Protein AF-E2A158-F1 (afdb_monomer_lite)

Foldseek 3Di:
DVVVVVVVVVVVVVVVVVVVVVVVVVVVLVVVLVVLAPFKAWLFAVVVVGDQAAFDDLVQFQPAFWDFDPLLVVLLVVLVVLVVVQQQPFPVVLVVLLCLLQLQNCQLVCCCPPQVFAPRDLVLLQLLSCVLPDCQPVVCVQPVDVPRQEEEEEEEQDPPCSNVSSVLQLCCQPPVSHDYDYAYFHQQLAQLLDFPQQHDNLNLNCLLVVVRYACFPFNRRPLLPLRGLVRVLVVLVVCCVPGAHQEYEYPHAGRCVLPLSCRQVRCLLVQLSSVLSCLSRHFFQGKYKYKGFAQRTLSNLVSQSVLSNFANIKMKGDGSSHSQQGRIIMIIGGGGRGNVSCVSNSVVSSVSSHPDRS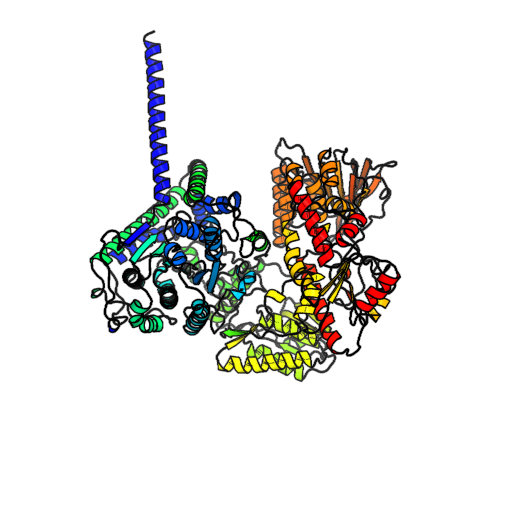SGRRHDPVSGDPVSVVSSSVSRCSSSVSNSVSSVVSVVQVPDPCVVVSSVVSVVSNVVSSVCSCVSSVRHHGDQVSRPCGNLSSVPPDPLARPDDDSGGRSVVVVVVVPDDLVVVVVVLVVVVVLDDDDPDQKDWDQAAAFLAWDWDKRAFDFDRNAFPQDRSSVSVSLVSNLVSCVVVVHDDWFDDPVRVVVVDPPDDPQAAEDEDTARPGDDQLVVLVSVLVDLVVDDFFHKYKYFNQDPRAQASVNVVNLLSVFADIWMWGQDPRHGIMIIRGGGDDDVSSSVLSVVQNVVQVVLVVVNMGRRHGHDPVLQFAFADLVLLVSLVSRDPPAAEEAEEQALADDPCLLQVPFQLPVSSNCCVVVSLVSQPDPSYWYWHNAQELPLHDPVLVVQQDLFDEAEPFFQFADDPPAAPCQFPQNAALSLLSRCFSQALVNVPPDHDQAWAEEEEEAQALSSLSSLCLLQADLVSVLATQTAPVSSVNSVPGNHFEYEYEEQAALLAGHYFDVSVVVSLPHPLEQEEEDPVSCVCVVVCLSVDDPRSSVSSVVVVVSNVVRPDDDPGRHYYHYHYQWDFRYFDDDRFTFKTKTFGWDWDDDDSHPTDTDGDPDIDIDTDRHYYYPPFGAADDSHPVFQADPVLRATDDDLQHGDDRYGYAACNHPNGDDDSRVSIVSSSSVSSVNVVSSPPDPDDRNHCVSVCVSSVVVVRDIFIPVLNVQQVVQQCVVQVVSNYNGNHDNDRVVSSVSSVD

Secondary structure (DSSP, 8-state):
-HHHHHHHHHHHHHHHHHHHHHHHHHHHHHHHHHTTT--EEEEEETTTT-----PPPGGGTT-BPP---HHHHHHHHHHHHHHHTTTTS-HHHHHHHHHHH-TTTTHHHHIIIII--TT--HHHHHHHHHHHHS--S-HHHHTTSTT--EEEEEEES-TTTHHHHHHHHHHHHH-TT-EEEEEEE---TT-TTS-TTTS---TTTHHHHGGGEE--SSSS--TTSHHHHHHHHHHHHHHHTTS-EEEEEE------TT-TTSHHHHHHHHHHHHHHHHHHHPPTT-EEEEEE----SHHHHHHHHHHHHHEEEEEEE--TTS-TTS--EEEEEEEE--HHHHHHHHHHHHHTTSSS--SSBSS-GGGS-HHHHHHHHHHHHHHHHHHHHHHHHHHHHHT-TTHHHHHHHHHHHHHHHHHHHHHHTT--PPPGGGSSS-HHHHHHS--TT---------HHHHHHHHTS-HHHHHHHHHHHHHTSPPPS-SEEEE-----SS---EEEE--SS----TTS-HHHHHHHHHHHHHHHHTT----PPPHHHHHHH-TTS-TT-EEEEPPPSSS--HHHHHHHHHHHHTTPPTT--EEEES---SSHHHHHHHHHHTTSEEEEEEEEETTTEEEEEEEEE---HHHHHHHHHHHHHHHHHGGGTEEEEESS-TTTT---SHHHHHHHHHHH-SS--EEEEESSSS--THHHHTS-TT-GGGGGGHHHHHHHHTSTTEEEEES--BTTTB-HHHHHHHSS-EEE-----EEPP---TTTTSBTEEEHHHHHHHHHT-GGGTT------SSEEEEE--SHHHHHHHHHHHS-HHHHTTSS--HHHHHHHHT----EEEEE-SS-GGG----HHHHHHHTT-TTEEE---GGGGTTHHHHGGGS-HHHHHHHHHHHHHHHHTTS----SEEEEEE-SEEEEEEEESSBEEEEEEEEEEEESSSTTTPEEEEEEEEEEEE-SEEEE-S-EE----STTS-EETTTTEE--BTTEEETTEEE-THHHH-S-S-HHHHHHHHHHHHHHHHHHHTT------HHHHHHHHHHHTT---B-HHHHHHHHHHHHHHHHHHTSS------HHHHHHHHT-

Radius of gyration: 33.56 Å; chains: 1; bounding box: 90×74×111 Å

Organism: Camponotus floridanus (NCBI:txid104421)

InterPro domains:
  IPR002877 Ribosomal RNA methyltransferase, FtsJ domain [PF01728] (120-336)
  IPR025807 Adrift-type ribose 2-O-methyltransferase domain [PS51614] (118-338)
  IPR029063 S-adenosyl-L-methionine-dependent methyltransferase superfamily [SSF53335] (148-338)
  IPR036188 FAD/NAD(P)-binding domain superfamily [G3DSA:3.50.50.60] (704-982)
  IPR050851 mRNA Cap 2'-O-Ribose Methyltransferase [PTHR16121] (17-541)

pLDDT: mean 85.16, std 13.32, range [31.69, 98.62]

Structure (mmCIF, N/CA/C/O backbone):
data_AF-E2A158-F1
#
_entry.id   AF-E2A158-F1
#
loop_
_atom_site.group_PDB
_atom_site.id
_atom_site.type_symbol
_atom_site.label_atom_id
_atom_site.label_alt_id
_atom_site.label_comp_id
_atom_site.label_asym_id
_atom_site.label_entity_id
_atom_site.label_seq_id
_atom_site.pdbx_PDB_ins_code
_atom_site.Cartn_x
_atom_site.Cartn_y
_atom_site.Cartn_z
_atom_site.occupancy
_atom_site.B_iso_or_equiv
_atom_site.auth_seq_id
_atom_site.auth_comp_id
_atom_site.auth_asym_id
_atom_site.auth_atom_id
_atom_site.pdbx_PDB_model_num
ATOM 1 N N . MET A 1 1 ? -0.124 43.889 -64.891 1.00 46.16 1 MET A N 1
ATOM 2 C CA . MET A 1 1 ? 0.118 42.617 -65.621 1.00 46.16 1 MET A CA 1
ATOM 3 C C . MET A 1 1 ? 1.516 42.006 -65.461 1.00 46.16 1 MET A C 1
ATOM 5 O O . MET A 1 1 ? 1.576 40.830 -65.123 1.00 46.16 1 MET A O 1
ATOM 9 N N . ALA A 1 2 ? 2.633 42.710 -65.717 1.00 43.97 2 ALA A N 1
ATOM 10 C CA . ALA A 1 2 ? 3.976 42.119 -65.543 1.00 43.97 2 ALA A CA 1
ATOM 11 C C . ALA A 1 2 ? 4.404 41.997 -64.061 1.00 43.97 2 ALA A C 1
ATOM 13 O O . ALA A 1 2 ? 4.914 40.955 -63.656 1.00 43.97 2 ALA A O 1
ATOM 14 N N . GLU A 1 3 ? 4.135 43.014 -63.236 1.00 41.56 3 GLU A N 1
ATOM 15 C CA . GLU A 1 3 ? 4.503 43.017 -61.807 1.00 41.56 3 GLU A CA 1
ATOM 16 C C . GLU A 1 3 ? 3.655 42.059 -60.955 1.00 41.56 3 GLU A C 1
ATOM 18 O O . GLU A 1 3 ? 4.195 41.325 -60.131 1.00 41.56 3 GLU A O 1
ATOM 23 N N . GLU A 1 4 ? 2.346 41.962 -61.207 1.00 44.22 4 GLU A N 1
ATOM 24 C CA . GLU A 1 4 ? 1.452 41.036 -60.485 1.00 44.22 4 GLU A CA 1
ATOM 25 C C . GLU A 1 4 ? 1.859 39.565 -60.660 1.00 44.22 4 GLU A C 1
ATOM 27 O O . GLU A 1 4 ? 1.773 38.772 -59.720 1.00 44.22 4 GLU A O 1
ATOM 32 N N . LYS A 1 5 ? 2.359 39.194 -61.849 1.00 45.41 5 LYS A N 1
ATOM 33 C CA . LYS A 1 5 ? 2.911 37.853 -62.092 1.00 45.41 5 LYS A CA 1
ATOM 34 C C . LYS A 1 5 ? 4.228 37.616 -61.349 1.00 45.41 5 LYS A C 1
ATOM 36 O O . LYS A 1 5 ? 4.513 36.472 -61.017 1.00 45.41 5 LYS A O 1
ATOM 41 N N . ARG A 1 6 ? 5.012 38.662 -61.069 1.00 40.50 6 ARG A N 1
ATOM 42 C CA . ARG A 1 6 ? 6.280 38.559 -60.330 1.00 40.50 6 ARG A CA 1
ATOM 43 C C . ARG A 1 6 ? 6.023 38.329 -58.837 1.00 40.50 6 ARG A C 1
ATOM 45 O O . ARG A 1 6 ? 6.505 37.340 -58.287 1.00 40.50 6 ARG A O 1
ATOM 52 N N . ASN A 1 7 ? 5.143 39.133 -58.235 1.00 42.12 7 ASN A N 1
ATOM 53 C CA . ASN A 1 7 ? 4.752 38.989 -56.826 1.00 42.12 7 ASN A CA 1
ATOM 54 C C . ASN A 1 7 ? 4.075 37.637 -56.528 1.00 42.12 7 ASN A C 1
ATOM 56 O O . ASN A 1 7 ? 4.340 37.029 -55.489 1.00 42.12 7 ASN A O 1
ATOM 60 N N . SER A 1 8 ? 3.236 37.111 -57.432 1.00 41.59 8 SER A N 1
ATOM 61 C CA . SER A 1 8 ? 2.615 35.790 -57.222 1.00 41.59 8 SER A CA 1
ATOM 62 C C . SER A 1 8 ? 3.625 34.634 -57.281 1.00 41.59 8 SER A C 1
ATOM 64 O O . SER A 1 8 ? 3.442 33.618 -56.599 1.00 41.59 8 SER A O 1
ATOM 66 N N . PHE A 1 9 ? 4.714 34.794 -58.039 1.00 44.44 9 PHE A N 1
ATOM 67 C CA . PHE A 1 9 ? 5.777 33.799 -58.166 1.00 44.44 9 PHE A CA 1
ATOM 68 C C . PHE A 1 9 ? 6.688 33.775 -56.931 1.00 44.44 9 PHE A C 1
ATOM 70 O O . PHE A 1 9 ? 6.970 32.696 -56.411 1.00 44.44 9 PHE A O 1
ATOM 77 N N . GLU A 1 10 ? 7.072 34.939 -56.400 1.00 41.81 10 GLU A N 1
ATOM 78 C CA . GLU A 1 10 ? 7.895 35.047 -55.184 1.00 41.81 10 GLU A CA 1
ATOM 79 C C . GLU A 1 10 ? 7.162 34.527 -53.937 1.00 41.81 10 GLU A C 1
ATOM 81 O O . GLU A 1 10 ? 7.714 33.716 -53.189 1.00 41.81 10 GLU A O 1
ATOM 86 N N . VAL A 1 11 ? 5.877 34.863 -53.762 1.00 47.69 11 VAL A N 1
ATOM 87 C CA . VAL A 1 11 ? 5.043 34.311 -52.673 1.00 47.69 11 VAL A CA 1
ATOM 88 C C . VAL A 1 11 ? 4.878 32.789 -52.804 1.00 47.69 11 VAL A C 1
ATOM 90 O O . VAL A 1 11 ? 4.836 32.070 -51.801 1.00 47.69 11 VAL A O 1
ATOM 93 N N . SER A 1 12 ? 4.821 32.264 -54.032 1.00 41.19 12 SER A N 1
ATOM 94 C CA . SER A 1 12 ? 4.758 30.817 -54.278 1.00 41.19 12 SER A CA 1
ATOM 95 C C . SER A 1 12 ? 6.097 30.123 -54.004 1.00 41.19 12 SER A C 1
ATOM 97 O O . SER A 1 12 ? 6.109 29.039 -53.415 1.00 41.19 12 SER A O 1
ATOM 99 N N . GLN A 1 13 ? 7.228 30.752 -54.343 1.00 40.09 13 GLN A N 1
ATOM 100 C CA . GLN A 1 13 ? 8.562 30.249 -54.009 1.00 40.09 13 GLN A CA 1
ATOM 101 C C . GLN A 1 13 ? 8.825 30.271 -52.499 1.00 40.09 13 GLN A C 1
ATOM 103 O O . GLN A 1 13 ? 9.286 29.259 -51.973 1.00 40.09 13 GLN A O 1
ATOM 108 N N . GLN A 1 14 ? 8.440 31.330 -51.777 1.00 39.31 14 GLN A N 1
ATOM 109 C CA . GLN A 1 14 ? 8.506 31.361 -50.309 1.00 39.31 14 GLN A CA 1
ATOM 110 C C . GLN A 1 14 ? 7.627 30.274 -49.672 1.00 39.31 14 GLN A C 1
ATOM 112 O O . GLN A 1 14 ? 8.071 29.583 -48.755 1.00 39.31 14 GLN A O 1
ATOM 117 N N . LYS A 1 15 ? 6.410 30.033 -50.184 1.00 41.94 15 LYS A N 1
ATOM 118 C CA . LYS A 1 15 ? 5.564 28.915 -49.719 1.00 41.94 15 LYS A CA 1
ATOM 119 C C . LYS A 1 15 ? 6.183 27.540 -50.010 1.00 41.94 15 LYS A C 1
ATOM 121 O O . LYS A 1 15 ? 6.039 26.636 -49.185 1.00 41.94 15 LYS A O 1
ATOM 126 N N . LEU A 1 16 ? 6.896 27.364 -51.128 1.00 42.47 16 LEU A N 1
ATOM 127 C CA . LEU A 1 16 ? 7.647 26.132 -51.417 1.00 42.47 16 LEU A CA 1
ATOM 128 C C . LEU A 1 16 ? 8.902 25.978 -50.544 1.00 42.47 16 LEU A C 1
ATOM 130 O O . LEU A 1 16 ? 9.172 24.868 -50.085 1.00 42.47 16 LEU A O 1
ATOM 134 N N . GLN A 1 17 ? 9.654 27.054 -50.293 1.00 39.25 17 GLN A N 1
ATOM 135 C CA . GLN A 1 17 ? 10.799 27.050 -49.378 1.00 39.25 17 GLN A CA 1
ATOM 136 C C . GLN A 1 17 ? 10.351 26.729 -47.954 1.00 39.25 17 GLN A C 1
ATOM 138 O O . GLN A 1 17 ? 10.892 25.799 -47.363 1.00 39.25 17 GLN A O 1
ATOM 143 N N . ASN A 1 18 ? 9.304 27.383 -47.447 1.00 40.22 18 ASN A N 1
ATOM 144 C CA . ASN A 1 18 ? 8.746 27.078 -46.132 1.00 40.22 18 ASN A CA 1
ATOM 145 C C . ASN A 1 18 ? 8.260 25.622 -46.057 1.00 40.22 18 ASN A C 1
ATOM 147 O O . ASN A 1 18 ? 8.650 24.924 -45.130 1.00 40.22 18 ASN A O 1
ATOM 151 N N . LYS A 1 19 ? 7.549 25.091 -47.068 1.00 38.50 19 LYS A N 1
ATOM 152 C CA . LYS A 1 19 ? 7.199 23.652 -47.118 1.00 38.50 19 LYS A CA 1
ATOM 153 C C . LYS A 1 19 ? 8.414 22.712 -47.179 1.00 38.50 19 LYS A C 1
ATOM 155 O O . LYS A 1 19 ? 8.337 21.607 -46.645 1.00 38.50 19 LYS A O 1
ATOM 160 N N . LYS A 1 20 ? 9.526 23.102 -47.816 1.00 38.88 20 LYS A N 1
ATOM 161 C CA . LYS A 1 20 ? 10.783 22.322 -47.809 1.00 38.88 20 LYS A CA 1
ATOM 162 C C . LYS A 1 20 ? 11.486 22.378 -46.449 1.00 38.88 20 LYS A C 1
ATOM 164 O O . LYS A 1 20 ? 11.979 21.350 -45.993 1.00 38.88 20 LYS A O 1
ATOM 169 N N . ILE A 1 21 ? 11.501 23.539 -45.794 1.00 44.94 21 ILE A N 1
ATOM 170 C CA . ILE A 1 21 ? 12.058 23.731 -44.447 1.00 44.94 21 ILE A CA 1
ATOM 171 C C . ILE A 1 21 ? 11.244 22.933 -43.421 1.00 44.94 21 ILE A C 1
ATOM 173 O O . ILE A 1 21 ? 11.835 22.246 -42.592 1.00 44.94 21 ILE A O 1
ATOM 177 N N . ASP A 1 22 ? 9.914 22.940 -43.526 1.00 44.56 22 ASP A N 1
ATOM 178 C CA . ASP A 1 22 ? 9.026 22.176 -42.645 1.00 44.56 22 ASP A CA 1
ATOM 179 C C . ASP A 1 22 ? 9.202 20.665 -42.842 1.00 44.56 22 ASP A C 1
ATOM 181 O O . ASP A 1 22 ? 9.403 19.938 -41.873 1.00 44.56 22 ASP A O 1
ATOM 185 N N . LYS A 1 23 ? 9.263 20.179 -44.094 1.00 43.75 23 LYS A N 1
ATOM 186 C CA . LYS A 1 23 ? 9.593 18.768 -44.380 1.00 43.75 23 LYS A CA 1
ATOM 187 C C . LYS A 1 23 ? 10.977 18.365 -43.857 1.00 43.75 23 LYS A C 1
ATOM 189 O O . LYS A 1 23 ? 11.119 17.267 -43.332 1.00 43.75 23 LYS A O 1
ATOM 194 N N . SER A 1 24 ? 11.979 19.240 -43.969 1.00 46.25 24 SER A N 1
ATOM 195 C CA . SER A 1 24 ? 13.334 19.003 -43.447 1.00 46.25 24 SER A CA 1
ATOM 196 C C . SER A 1 24 ? 13.362 18.955 -41.913 1.00 46.25 24 SER A C 1
ATOM 198 O O . SER A 1 24 ? 13.969 18.056 -41.331 1.00 46.25 24 SER A O 1
ATOM 200 N N . ARG A 1 25 ? 12.638 19.862 -41.240 1.00 54.84 25 ARG A N 1
ATOM 201 C CA . ARG A 1 25 ? 12.437 19.826 -39.782 1.00 54.84 25 ARG A CA 1
ATOM 202 C C . ARG A 1 25 ? 11.697 18.567 -39.338 1.00 54.84 25 ARG A C 1
ATOM 204 O O . ARG A 1 25 ? 12.132 17.937 -38.382 1.00 54.84 25 ARG A O 1
ATOM 211 N N . HIS A 1 26 ? 10.632 18.181 -40.038 1.00 56.62 26 HIS A N 1
ATOM 212 C CA . HIS A 1 26 ? 9.846 16.994 -39.710 1.00 56.62 26 HIS A CA 1
ATOM 213 C C . HIS A 1 26 ? 10.675 15.712 -39.873 1.00 56.62 26 HIS A C 1
ATOM 215 O O . HIS A 1 26 ? 10.718 14.907 -38.952 1.00 56.62 26 HIS A O 1
ATOM 221 N N . ALA A 1 27 ? 11.430 15.570 -40.970 1.00 52.16 27 ALA A N 1
ATOM 222 C CA . ALA A 1 27 ? 12.330 14.432 -41.180 1.00 52.16 27 ALA A CA 1
ATOM 223 C C . ALA A 1 27 ? 13.424 14.334 -40.098 1.00 52.16 27 ALA A C 1
ATOM 225 O O . ALA A 1 27 ? 13.644 13.258 -39.545 1.00 52.16 27 ALA A O 1
ATOM 226 N N . LYS A 1 28 ? 14.058 15.458 -39.727 1.00 60.12 28 LYS A N 1
ATOM 227 C CA . LYS A 1 28 ? 15.023 15.498 -38.610 1.00 60.12 28 LYS A CA 1
ATOM 228 C C . LYS A 1 28 ? 14.384 15.146 -37.262 1.00 60.12 28 LYS A C 1
ATOM 230 O O . LYS A 1 28 ? 15.038 14.533 -36.422 1.00 60.12 28 LYS A O 1
ATOM 235 N N . LEU A 1 29 ? 13.122 15.525 -37.048 1.00 63.78 29 LEU A N 1
ATOM 236 C CA . LEU A 1 29 ? 12.394 15.213 -35.820 1.00 63.78 29 LEU A CA 1
ATOM 237 C C . LEU A 1 29 ? 12.035 13.724 -35.733 1.00 63.78 29 LEU A C 1
ATOM 239 O O . LEU A 1 29 ? 12.249 13.126 -34.684 1.00 63.78 29 LEU A O 1
ATOM 243 N N . THR A 1 30 ? 11.553 13.127 -36.827 1.00 61.31 30 THR A N 1
ATOM 244 C CA . THR A 1 30 ? 11.260 11.688 -36.921 1.00 61.31 30 THR A CA 1
ATOM 245 C C . THR A 1 30 ? 12.517 10.853 -36.681 1.00 61.31 30 THR A C 1
ATOM 247 O O . THR A 1 30 ? 12.512 10.014 -35.784 1.00 61.31 30 THR A O 1
ATOM 250 N N . TYR A 1 31 ? 13.630 11.184 -37.344 1.00 62.56 31 TYR A N 1
ATOM 251 C CA . TYR A 1 31 ? 14.925 10.527 -37.128 1.00 62.56 31 TYR A CA 1
ATOM 252 C C . TYR A 1 31 ? 15.418 10.642 -35.669 1.00 62.56 31 TYR A C 1
ATOM 254 O O . TYR A 1 31 ? 15.898 9.674 -35.081 1.00 62.56 31 TYR A O 1
ATOM 262 N N . SER A 1 32 ? 15.223 11.800 -35.018 1.00 71.19 32 SER A N 1
ATOM 263 C CA . SER A 1 32 ? 15.531 11.975 -33.585 1.00 71.19 32 SER A CA 1
ATOM 264 C C . SER A 1 32 ? 14.588 11.203 -32.640 1.00 71.19 32 SER A C 1
ATOM 266 O O . SER A 1 32 ? 14.858 11.160 -31.435 1.00 71.19 32 SER A O 1
ATOM 268 N N . ILE A 1 33 ? 13.466 10.671 -33.129 1.00 80.12 33 ILE A N 1
ATOM 269 C CA . ILE A 1 33 ? 12.516 9.858 -32.357 1.00 80.12 33 ILE A CA 1
ATOM 270 C C . ILE A 1 33 ? 12.767 8.363 -32.593 1.00 80.12 33 ILE A C 1
ATOM 272 O O . ILE A 1 33 ? 12.593 7.585 -31.662 1.00 80.12 33 ILE A O 1
ATOM 276 N N . GLU A 1 34 ? 13.202 7.958 -33.784 1.00 78.19 34 GLU A N 1
ATOM 277 C CA . GLU A 1 34 ? 13.593 6.573 -34.103 1.00 78.19 34 GLU A CA 1
ATOM 278 C C . GLU A 1 34 ? 14.855 6.168 -33.328 1.00 78.19 34 GLU A C 1
ATOM 280 O O . GLU A 1 34 ? 14.802 5.259 -32.494 1.00 78.19 34 GLU A O 1
ATOM 285 N N . THR A 1 35 ? 15.907 6.987 -33.414 1.00 82.75 35 THR A N 1
ATOM 286 C CA . THR A 1 35 ? 17.164 6.822 -32.652 1.00 82.75 35 THR A CA 1
ATOM 287 C C . THR A 1 35 ? 16.994 6.815 -31.121 1.00 82.75 35 THR A C 1
ATOM 289 O O . THR A 1 35 ? 17.888 6.390 -30.393 1.00 82.75 35 THR A O 1
ATOM 292 N N . LEU A 1 36 ? 15.840 7.240 -30.583 1.00 86.50 36 LEU A N 1
ATOM 293 C CA . LEU A 1 36 ? 15.535 7.143 -29.148 1.00 86.50 36 LEU A CA 1
ATOM 294 C C . LEU A 1 36 ? 15.201 5.707 -28.696 1.00 86.50 36 LEU A C 1
ATOM 296 O O . LEU A 1 36 ? 15.352 5.411 -27.510 1.00 86.50 36 LEU A O 1
ATOM 300 N N . PHE A 1 37 ? 14.755 4.837 -29.604 1.00 89.38 37 PHE A N 1
ATOM 301 C CA . PHE A 1 37 ? 14.409 3.436 -29.325 1.00 89.38 37 PHE A CA 1
ATOM 302 C C . PHE A 1 37 ? 15.483 2.452 -29.825 1.00 89.38 37 PHE A C 1
ATOM 304 O O . PHE A 1 37 ? 15.596 1.352 -29.299 1.00 89.38 37 PHE A O 1
ATOM 311 N N . GLU A 1 38 ? 16.329 2.868 -30.769 1.00 87.69 38 GLU A N 1
ATOM 312 C CA . GLU A 1 38 ? 17.382 2.051 -31.404 1.00 87.69 38 GLU A CA 1
ATOM 313 C C . GLU A 1 38 ? 18.713 2.032 -30.615 1.00 87.69 38 GLU A C 1
ATOM 315 O O . GLU A 1 38 ? 19.787 1.799 -31.161 1.00 87.69 38 GLU A O 1
ATOM 320 N N . LYS A 1 39 ? 18.668 2.281 -29.299 1.00 93.19 39 LYS A N 1
ATOM 321 C CA . LYS A 1 39 ? 19.853 2.294 -28.420 1.00 93.19 39 LYS A CA 1
ATOM 322 C C . LYS A 1 39 ? 20.218 0.885 -27.947 1.00 93.19 39 LYS A C 1
ATOM 324 O O . LYS A 1 39 ? 20.066 0.578 -26.762 1.00 93.19 39 LYS A O 1
ATOM 329 N N . TYR A 1 40 ? 20.697 0.045 -28.858 1.00 94.62 40 TYR A N 1
ATOM 330 C CA . TYR A 1 40 ? 21.209 -1.291 -28.548 1.00 94.62 40 TYR A CA 1
ATOM 331 C C . TYR A 1 40 ? 22.457 -1.648 -29.370 1.00 94.62 40 TYR A C 1
ATOM 333 O O . TYR A 1 40 ? 22.695 -1.075 -30.429 1.00 94.62 40 TYR A O 1
ATOM 341 N N . PHE A 1 41 ? 23.256 -2.588 -28.863 1.00 95.38 41 PHE A N 1
ATOM 342 C CA . PHE A 1 41 ? 24.498 -3.063 -29.472 1.00 95.38 41 PHE A CA 1
ATOM 343 C C . PHE A 1 41 ? 24.693 -4.558 -29.167 1.00 95.38 41 PHE A C 1
ATOM 345 O O . PHE A 1 41 ? 24.617 -4.969 -28.007 1.00 95.38 41 PHE A O 1
ATOM 352 N N . THR A 1 42 ? 24.936 -5.382 -30.187 1.00 93.81 42 THR A N 1
ATOM 353 C CA . THR A 1 42 ? 25.047 -6.848 -30.048 1.00 93.81 42 THR A CA 1
ATOM 354 C C . THR A 1 42 ? 26.512 -7.287 -29.937 1.00 93.81 42 THR A C 1
ATOM 356 O O . THR A 1 42 ? 27.320 -7.000 -30.817 1.00 93.81 42 THR A O 1
ATOM 359 N N . ILE A 1 43 ? 26.851 -7.992 -28.852 1.00 91.62 43 ILE A N 1
ATOM 360 C CA . ILE A 1 43 ? 28.210 -8.448 -28.495 1.00 91.62 43 ILE A CA 1
ATOM 361 C C . ILE A 1 43 ? 28.488 -9.876 -28.984 1.00 91.62 43 ILE A C 1
ATOM 363 O O . ILE A 1 43 ? 29.614 -10.193 -29.372 1.00 91.62 43 ILE A O 1
ATOM 367 N N . SER A 1 44 ? 27.469 -10.731 -29.053 1.00 83.81 44 SER A N 1
ATOM 368 C CA . SER A 1 44 ? 27.544 -12.059 -29.675 1.00 83.81 44 SER A CA 1
ATOM 369 C C . SER A 1 44 ? 26.218 -12.400 -30.348 1.00 83.81 44 SER A C 1
ATOM 371 O O . SER A 1 44 ? 25.158 -12.087 -29.809 1.00 83.81 44 SER A O 1
ATOM 373 N N . ASP A 1 45 ? 26.278 -13.015 -31.532 1.00 76.62 45 ASP A N 1
ATOM 374 C CA . ASP A 1 45 ? 25.112 -13.568 -32.227 1.00 76.62 45 ASP A CA 1
ATOM 375 C C . ASP A 1 45 ? 25.506 -14.750 -33.128 1.00 76.62 45 ASP A C 1
ATOM 377 O O . ASP A 1 45 ? 26.182 -14.592 -34.151 1.00 76.62 45 ASP A O 1
ATOM 381 N N . SER A 1 46 ? 25.067 -15.945 -32.735 1.00 61.41 46 SER A N 1
ATOM 382 C CA . SER A 1 46 ? 25.288 -17.183 -33.493 1.00 61.41 46 SER A CA 1
ATOM 383 C C . SER A 1 46 ? 24.507 -17.284 -34.816 1.00 61.41 46 SER A C 1
ATOM 385 O O . SER A 1 46 ? 24.879 -18.100 -35.660 1.00 61.41 46 SER A O 1
ATOM 387 N N . GLN A 1 47 ? 23.452 -16.487 -35.030 1.00 58.00 47 GLN A N 1
ATOM 388 C CA . GLN A 1 47 ? 22.647 -16.522 -36.260 1.00 58.00 47 GLN A CA 1
ATOM 389 C C . GLN A 1 47 ? 23.260 -15.676 -37.387 1.00 58.00 47 GLN A C 1
ATOM 391 O O . GLN A 1 47 ? 23.152 -16.046 -38.555 1.00 58.00 47 GLN A O 1
ATOM 396 N N . GLU A 1 48 ? 23.972 -14.595 -37.052 1.00 54.84 48 GLU A N 1
ATOM 397 C CA . GLU A 1 48 ? 24.640 -13.700 -38.017 1.00 54.84 48 GLU A CA 1
ATOM 398 C C . GLU A 1 48 ? 26.083 -14.125 -38.373 1.00 54.84 48 GLU A C 1
ATOM 400 O O . GLU A 1 48 ? 26.870 -13.324 -38.870 1.00 54.84 48 GLU A O 1
ATOM 405 N N . GLN A 1 49 ? 26.459 -15.386 -38.118 1.00 50.50 49 GLN A N 1
ATOM 406 C CA . GLN A 1 49 ? 27.823 -15.916 -38.318 1.00 50.50 49 GLN A CA 1
ATOM 407 C C . GLN A 1 49 ? 28.928 -15.185 -37.520 1.00 50.50 49 GLN A C 1
ATOM 409 O O . GLN A 1 49 ? 30.108 -15.292 -37.863 1.00 50.50 49 GLN A O 1
ATOM 414 N N . THR A 1 50 ? 28.591 -14.478 -36.431 1.00 55.28 50 THR A N 1
ATOM 415 C CA . THR A 1 50 ? 29.617 -13.923 -35.526 1.00 55.28 50 THR A CA 1
ATOM 416 C C . THR A 1 50 ? 30.188 -15.008 -34.605 1.00 55.28 50 THR A C 1
ATOM 418 O O . THR A 1 50 ? 29.533 -16.012 -34.321 1.00 55.28 50 THR A O 1
ATOM 421 N N . GLN A 1 51 ? 31.451 -14.850 -34.195 1.00 57.88 51 GLN A N 1
ATOM 422 C CA . GLN A 1 51 ? 32.228 -15.915 -33.552 1.00 57.88 51 GLN A CA 1
ATOM 423 C C . GLN A 1 51 ? 31.607 -16.395 -32.229 1.00 57.88 51 GLN A C 1
ATOM 425 O O . GLN A 1 51 ? 31.194 -15.605 -31.381 1.00 57.88 51 GLN A O 1
ATOM 430 N N . THR A 1 52 ? 31.576 -17.715 -32.031 1.00 69.12 52 THR A N 1
ATOM 431 C CA . THR A 1 52 ? 31.159 -18.330 -30.766 1.00 69.12 52 THR A CA 1
ATOM 432 C C . THR A 1 52 ? 32.317 -18.354 -29.775 1.00 69.12 52 THR A C 1
ATOM 434 O O . THR A 1 52 ? 33.234 -19.162 -29.921 1.00 69.12 52 THR A O 1
ATOM 437 N N . TYR A 1 53 ? 32.244 -17.517 -28.744 1.00 89.81 53 TYR A N 1
ATOM 438 C CA . TYR A 1 53 ? 33.220 -17.500 -27.654 1.00 89.81 53 TYR A CA 1
ATOM 439 C C . TYR A 1 53 ? 33.131 -18.753 -26.762 1.00 89.81 53 TYR A C 1
ATOM 441 O O . TYR A 1 53 ? 32.062 -19.363 -26.602 1.00 89.81 53 TYR A O 1
ATOM 449 N N . THR A 1 54 ? 34.271 -19.135 -26.185 1.00 90.62 54 THR A N 1
ATOM 450 C CA . THR A 1 54 ? 34.462 -20.339 -25.363 1.00 90.62 54 THR A CA 1
ATOM 451 C C . THR A 1 54 ? 35.145 -19.991 -24.048 1.00 90.62 54 THR A C 1
ATOM 453 O O . THR A 1 54 ? 36.102 -19.222 -24.039 1.00 90.62 54 THR A O 1
ATOM 456 N N . LEU A 1 55 ? 34.695 -20.587 -22.942 1.00 93.38 55 LEU A N 1
ATOM 457 C CA . LEU A 1 55 ? 35.351 -20.405 -21.645 1.00 93.38 55 LEU A CA 1
ATOM 458 C C . LEU A 1 55 ? 36.786 -20.978 -21.656 1.00 93.38 55 LEU A C 1
ATOM 460 O O . LEU A 1 55 ? 36.999 -22.020 -22.281 1.00 93.38 55 LEU A O 1
ATOM 464 N N . PRO A 1 56 ? 37.753 -20.323 -20.982 1.00 93.44 56 PRO A N 1
ATOM 465 C CA . PRO A 1 56 ? 39.060 -20.913 -20.691 1.00 93.44 56 PRO A CA 1
ATOM 466 C C . PRO A 1 56 ? 38.921 -22.024 -19.642 1.00 93.44 56 PRO A C 1
ATOM 468 O O . PRO A 1 56 ? 37.869 -22.148 -19.025 1.00 93.44 56 PRO A O 1
ATOM 471 N N . GLU A 1 57 ? 39.978 -22.802 -19.396 1.00 92.56 57 GLU A N 1
ATOM 472 C CA . GLU A 1 57 ? 39.950 -23.880 -18.393 1.00 92.56 57 GLU A CA 1
ATOM 473 C C . GLU A 1 57 ? 39.519 -23.370 -16.997 1.00 92.56 57 GLU A C 1
ATOM 475 O O . GLU A 1 57 ? 39.998 -22.311 -16.572 1.00 92.56 57 GLU A O 1
ATOM 480 N N . PRO A 1 58 ? 38.667 -24.103 -16.244 1.00 93.25 58 PRO A N 1
ATOM 481 C CA . PRO A 1 58 ? 38.160 -23.662 -14.939 1.00 93.25 58 PRO A CA 1
ATOM 482 C C . PRO A 1 58 ? 39.267 -23.249 -13.966 1.00 93.25 58 PRO A C 1
ATOM 484 O O . PRO A 1 58 ? 39.136 -22.270 -13.231 1.00 93.25 58 PRO A O 1
ATOM 487 N N . GLU A 1 59 ? 40.399 -23.953 -13.990 1.00 90.69 59 GLU A N 1
ATOM 488 C CA . GLU A 1 59 ? 41.547 -23.683 -13.139 1.00 90.69 59 GLU A CA 1
ATOM 489 C C . GLU A 1 59 ? 42.271 -22.371 -13.482 1.00 90.69 59 GLU A C 1
ATOM 491 O O . GLU A 1 59 ? 43.107 -21.955 -12.681 1.00 90.69 59 GLU A O 1
ATOM 496 N N . SER A 1 60 ? 42.031 -21.707 -14.622 1.00 92.69 60 SER A N 1
ATOM 497 C CA . SER A 1 60 ? 42.645 -20.395 -14.913 1.00 92.69 60 SER A CA 1
ATOM 498 C C . SER A 1 60 ? 41.963 -19.248 -14.153 1.00 92.69 60 SER A C 1
ATOM 500 O O . SER A 1 60 ? 42.599 -18.222 -13.875 1.00 92.69 60 SER A O 1
ATOM 502 N N . MET A 1 61 ? 40.698 -19.440 -13.760 1.00 93.25 61 MET A N 1
ATOM 503 C CA . MET A 1 61 ? 39.861 -18.388 -13.189 1.00 93.25 61 MET A CA 1
ATOM 504 C C . MET A 1 61 ? 40.398 -17.844 -11.861 1.00 93.25 61 MET A C 1
ATOM 506 O O . MET A 1 61 ? 40.979 -18.566 -11.051 1.00 93.25 61 MET A O 1
ATOM 510 N N . PHE A 1 62 ? 40.189 -16.545 -11.627 1.00 92.38 62 PHE A N 1
ATOM 511 C CA . PHE A 1 62 ? 40.559 -15.839 -10.389 1.00 92.38 62 PHE A CA 1
ATOM 512 C C . PHE A 1 62 ? 42.044 -15.958 -9.974 1.00 92.38 62 PHE A C 1
ATOM 514 O O . PHE A 1 62 ? 42.397 -15.702 -8.822 1.00 92.38 62 PHE A O 1
ATOM 521 N N . LYS A 1 63 ? 42.957 -16.279 -10.904 1.00 91.75 63 LYS A N 1
ATOM 522 C CA . LYS A 1 63 ? 44.415 -16.273 -10.656 1.00 91.75 63 LYS A CA 1
ATOM 523 C C . LYS A 1 63 ? 45.094 -14.945 -11.004 1.00 91.75 63 LYS A C 1
ATOM 525 O O . LYS A 1 63 ? 46.089 -14.575 -10.372 1.00 91.75 63 LYS A O 1
ATOM 530 N N . ALA A 1 64 ? 44.566 -14.214 -11.985 1.00 92.44 64 ALA A N 1
ATOM 531 C CA . ALA A 1 64 ? 45.122 -12.938 -12.428 1.00 92.44 64 ALA A CA 1
ATOM 532 C C . ALA A 1 64 ? 44.900 -11.829 -11.384 1.00 92.44 64 ALA A C 1
ATOM 534 O O . ALA A 1 64 ? 43.832 -11.727 -10.783 1.00 92.44 64 ALA A O 1
ATOM 535 N N . SER A 1 65 ? 45.898 -10.970 -11.167 1.00 91.19 65 SER A N 1
ATOM 536 C CA . SER A 1 65 ? 45.675 -9.712 -10.437 1.00 91.19 65 SER A CA 1
ATOM 537 C C . SER A 1 65 ? 44.709 -8.802 -11.216 1.00 91.19 65 SER A C 1
ATOM 539 O O . SER A 1 65 ? 44.629 -8.948 -12.437 1.00 91.19 65 SER A O 1
ATOM 541 N N . PRO A 1 66 ? 43.992 -7.878 -10.546 1.00 91.56 66 PRO A N 1
ATOM 542 C CA . PRO A 1 66 ? 43.215 -6.832 -11.209 1.00 91.56 66 PRO A CA 1
ATOM 543 C C . PRO A 1 66 ? 44.021 -6.137 -12.309 1.00 91.56 66 PRO A C 1
ATOM 545 O O . PRO A 1 66 ? 45.212 -5.866 -12.138 1.00 91.56 66 PRO A O 1
ATOM 548 N N . TRP A 1 67 ? 43.370 -5.882 -13.438 1.00 94.69 67 TRP A N 1
ATOM 549 C CA . TRP A 1 67 ? 43.969 -5.301 -14.636 1.00 94.69 67 TRP A CA 1
ATOM 550 C C . TRP A 1 67 ? 43.055 -4.223 -15.217 1.00 94.69 67 TRP A C 1
ATOM 552 O O . TRP A 1 67 ? 41.895 -4.105 -14.833 1.00 94.69 67 TRP A O 1
ATOM 562 N N . GLN A 1 68 ? 43.590 -3.425 -16.134 1.00 93.62 68 GLN A N 1
ATOM 563 C CA . GLN A 1 68 ? 42.871 -2.364 -16.831 1.00 93.62 68 GLN A CA 1
ATOM 564 C C . GLN A 1 68 ? 43.248 -2.388 -18.315 1.00 93.62 68 GLN A C 1
ATOM 566 O O . GLN A 1 68 ? 44.310 -2.896 -18.674 1.00 93.62 68 GLN A O 1
ATOM 571 N N . LEU A 1 69 ? 42.366 -1.861 -19.165 1.00 94.38 69 LEU A N 1
ATOM 572 C CA . LEU A 1 69 ? 42.608 -1.673 -20.595 1.00 94.38 69 LEU A CA 1
ATOM 573 C C . LEU A 1 69 ? 42.638 -0.173 -20.880 1.00 94.38 69 LEU A C 1
ATOM 575 O O . LEU A 1 69 ? 41.679 0.531 -20.556 1.00 94.38 69 LEU A O 1
ATOM 579 N N . ASP A 1 70 ? 43.730 0.307 -21.476 1.00 94.25 70 ASP A N 1
ATOM 580 C CA . ASP A 1 70 ? 44.001 1.743 -21.627 1.00 94.25 70 ASP A CA 1
ATOM 581 C C . ASP A 1 70 ? 42.869 2.476 -22.364 1.00 94.25 70 ASP A C 1
ATOM 583 O O . ASP A 1 70 ? 42.424 3.534 -21.918 1.00 94.25 70 ASP A O 1
ATOM 587 N N . ASN A 1 71 ? 42.325 1.880 -23.431 1.00 94.50 71 ASN A N 1
ATOM 588 C CA . ASN A 1 71 ? 41.192 2.427 -24.186 1.00 94.50 71 ASN A CA 1
ATOM 589 C C . ASN A 1 71 ? 39.941 2.608 -23.311 1.00 94.50 71 ASN A C 1
ATOM 591 O O . ASN A 1 71 ? 39.358 3.693 -23.271 1.00 94.50 71 ASN A O 1
ATOM 595 N N . LEU A 1 72 ? 39.551 1.577 -22.555 1.00 95.19 72 LEU A N 1
ATOM 596 C CA . LEU A 1 72 ? 38.393 1.642 -21.658 1.00 95.19 72 LEU A CA 1
ATOM 597 C C . LEU A 1 72 ? 38.598 2.654 -20.522 1.00 95.19 72 LEU A C 1
ATOM 599 O O . LEU A 1 72 ? 37.664 3.373 -20.167 1.00 95.19 72 LEU A O 1
ATOM 603 N N . GLN A 1 73 ? 39.817 2.777 -19.992 1.00 95.00 73 GLN A N 1
ATOM 604 C CA . GLN A 1 73 ? 40.134 3.777 -18.969 1.00 95.00 73 GLN A CA 1
ATOM 605 C C . GLN A 1 73 ? 40.159 5.206 -19.539 1.00 95.00 73 GLN A C 1
ATOM 607 O O . GLN A 1 73 ? 39.693 6.133 -18.875 1.00 95.00 73 GLN A O 1
ATOM 612 N N . MET A 1 74 ? 40.588 5.411 -20.791 1.00 94.94 74 MET A N 1
ATOM 613 C CA . MET A 1 74 ? 40.407 6.693 -21.491 1.00 94.94 74 MET A CA 1
ATOM 614 C C . MET A 1 74 ? 38.919 7.051 -21.640 1.00 94.94 74 MET A C 1
ATOM 616 O O . MET A 1 74 ? 38.537 8.196 -21.376 1.00 94.94 74 MET A O 1
ATOM 620 N N . LEU A 1 75 ? 38.057 6.084 -21.982 1.00 94.62 75 LEU A N 1
ATOM 621 C CA . LEU A 1 75 ? 36.604 6.294 -22.039 1.00 94.62 75 LEU A CA 1
ATOM 622 C C . LEU A 1 75 ? 36.002 6.605 -20.657 1.00 94.62 75 LEU A C 1
ATOM 624 O O . LEU A 1 75 ? 35.209 7.549 -20.553 1.00 94.62 75 LEU A O 1
ATOM 628 N N . LYS A 1 76 ? 36.417 5.892 -19.596 1.00 93.00 76 LYS A N 1
ATOM 629 C CA . LYS A 1 76 ? 36.032 6.170 -18.198 1.00 93.00 76 LYS A CA 1
ATOM 630 C C . LYS A 1 76 ? 36.395 7.596 -17.799 1.00 93.00 76 LYS A C 1
ATOM 632 O O . LYS A 1 76 ? 35.534 8.336 -17.322 1.00 93.00 76 LYS A O 1
ATOM 637 N N . ASN A 1 77 ? 37.643 7.999 -18.036 1.00 92.31 77 ASN A N 1
ATOM 638 C CA . ASN A 1 77 ? 38.146 9.329 -17.698 1.00 92.31 77 ASN A CA 1
ATOM 639 C C . ASN A 1 77 ? 37.393 10.427 -18.464 1.00 92.31 77 ASN A C 1
ATOM 641 O O . ASN A 1 77 ? 36.904 11.368 -17.843 1.00 92.31 77 ASN A O 1
ATOM 645 N N . SER A 1 78 ? 37.189 10.259 -19.775 1.00 93.44 78 SER A N 1
ATOM 646 C CA . SER A 1 78 ? 36.407 11.189 -20.606 1.00 93.44 78 SER A CA 1
ATOM 647 C C . SER A 1 78 ? 34.949 11.324 -20.134 1.00 93.44 78 SER A C 1
ATOM 649 O O . SER A 1 78 ? 34.409 12.432 -20.071 1.00 93.44 78 SER A O 1
ATOM 651 N N . LEU A 1 79 ? 34.295 10.219 -19.752 1.00 90.81 79 LEU A N 1
ATOM 652 C CA . LEU A 1 79 ? 32.932 10.267 -19.216 1.00 90.81 79 LEU A CA 1
ATOM 653 C C . LEU A 1 79 ? 32.881 10.892 -17.813 1.00 90.81 79 LEU A C 1
ATOM 655 O O . LEU A 1 79 ? 31.934 11.615 -17.502 1.00 90.81 79 LEU A O 1
ATOM 659 N N . ASN A 1 80 ? 33.872 10.635 -16.960 1.00 88.88 80 ASN A N 1
ATOM 660 C CA . ASN A 1 80 ? 33.930 11.202 -15.613 1.00 88.88 80 ASN A CA 1
ATOM 661 C C . ASN A 1 80 ? 34.249 12.706 -15.633 1.00 88.88 80 ASN A C 1
ATOM 663 O O . ASN A 1 80 ? 33.613 13.458 -14.895 1.00 88.88 80 ASN A O 1
ATOM 667 N N . GLU A 1 81 ? 35.112 13.176 -16.538 1.00 90.12 81 GLU A N 1
ATOM 668 C CA . GLU A 1 81 ? 35.301 14.604 -16.821 1.00 90.12 81 GLU A CA 1
ATOM 669 C C . GLU A 1 81 ? 33.973 15.251 -17.254 1.00 90.12 81 GLU A C 1
ATOM 671 O O . GLU A 1 81 ? 33.543 16.260 -16.688 1.00 90.12 81 GLU A O 1
ATOM 676 N N . MET A 1 82 ? 33.249 14.618 -18.182 1.00 88.38 82 MET A N 1
ATOM 677 C CA . MET A 1 82 ? 31.927 15.078 -18.611 1.00 88.38 82 MET A CA 1
ATOM 678 C C . MET A 1 82 ? 30.916 15.131 -17.449 1.00 88.38 82 MET A C 1
ATOM 680 O O . MET A 1 82 ? 30.216 16.130 -17.281 1.00 88.38 82 MET A O 1
ATOM 684 N N . LYS A 1 83 ? 30.860 14.099 -16.597 1.00 86.44 83 LYS A N 1
ATOM 685 C CA . LYS A 1 83 ? 30.014 14.085 -15.390 1.00 86.44 83 LYS A CA 1
ATOM 686 C C . LYS A 1 83 ? 30.414 15.185 -14.397 1.00 86.44 83 LYS A C 1
ATOM 688 O O . LYS A 1 83 ? 29.529 15.815 -13.826 1.00 86.44 83 LYS A O 1
ATOM 693 N N . SER A 1 84 ? 31.709 15.471 -14.233 1.00 86.06 84 SER A N 1
ATOM 694 C CA . SER A 1 84 ? 32.216 16.474 -13.279 1.00 86.06 84 SER A CA 1
ATOM 695 C C . SER A 1 84 ? 31.714 17.898 -13.557 1.00 86.06 84 SER A C 1
ATOM 697 O O . SER A 1 84 ? 31.522 18.686 -12.629 1.00 86.06 84 SER A O 1
ATOM 699 N N . ARG A 1 85 ? 31.384 18.212 -14.822 1.00 87.50 85 ARG A N 1
ATOM 700 C CA . ARG A 1 85 ? 30.738 19.479 -15.217 1.00 87.50 85 ARG A CA 1
ATOM 701 C C . ARG A 1 85 ? 29.368 19.685 -14.550 1.00 87.50 85 ARG A C 1
ATOM 703 O O . ARG A 1 85 ? 28.864 20.805 -14.578 1.00 87.50 85 ARG A O 1
ATOM 710 N N . LEU A 1 86 ? 28.792 18.656 -13.919 1.00 84.12 86 LEU A N 1
ATOM 711 C CA . LEU A 1 86 ? 27.550 18.719 -13.141 1.00 84.12 86 LEU A CA 1
ATOM 712 C C . LEU A 1 86 ? 27.754 19.015 -11.642 1.00 84.12 86 LEU A C 1
ATOM 714 O O . LEU A 1 86 ? 26.780 19.326 -10.959 1.00 84.12 86 LEU A O 1
ATOM 718 N N . ASN A 1 87 ? 28.985 18.974 -11.115 1.00 81.81 87 ASN A N 1
ATOM 719 C CA . ASN A 1 87 ? 29.249 18.971 -9.665 1.00 81.81 87 ASN A CA 1
ATOM 720 C C . ASN A 1 87 ? 28.783 20.227 -8.903 1.00 81.81 87 ASN A C 1
ATOM 722 O O . ASN A 1 87 ? 28.592 20.157 -7.690 1.00 81.81 87 ASN A O 1
ATOM 726 N N . ASN A 1 88 ? 28.599 21.352 -9.604 1.00 81.25 88 ASN A N 1
ATOM 727 C CA . ASN A 1 88 ? 28.133 22.632 -9.052 1.00 81.25 88 ASN A CA 1
ATOM 728 C C . ASN A 1 88 ? 26.625 22.884 -9.238 1.00 81.25 88 ASN A C 1
ATOM 730 O O . ASN A 1 88 ? 26.127 23.912 -8.791 1.00 81.25 88 ASN A O 1
ATOM 734 N N . PHE A 1 89 ? 25.891 22.007 -9.927 1.00 79.94 89 PHE A N 1
ATOM 735 C CA . PHE A 1 89 ? 24.449 22.184 -10.094 1.00 79.94 89 PHE A CA 1
ATOM 736 C C . PHE A 1 89 ? 23.715 21.680 -8.848 1.00 79.94 89 PHE A C 1
ATOM 738 O O . PHE A 1 89 ? 24.001 20.585 -8.356 1.00 79.94 89 PHE A O 1
ATOM 745 N N . ASN A 1 90 ? 22.734 22.444 -8.358 1.00 80.81 90 ASN A N 1
ATOM 746 C CA . ASN A 1 90 ? 21.834 21.960 -7.317 1.00 80.81 90 ASN A CA 1
ATOM 747 C C . ASN A 1 90 ? 21.079 20.726 -7.837 1.00 80.81 90 ASN A C 1
ATOM 749 O O . ASN A 1 90 ? 20.453 20.778 -8.900 1.00 80.81 90 ASN A O 1
ATOM 753 N N . LEU A 1 91 ? 21.128 19.605 -7.110 1.00 74.06 91 LEU A N 1
ATOM 754 C CA . LEU A 1 91 ? 20.613 18.338 -7.636 1.00 74.06 91 LEU A CA 1
ATOM 755 C C . LEU A 1 91 ? 19.087 18.365 -7.825 1.00 74.06 91 LEU A C 1
ATOM 757 O O . LEU A 1 91 ? 18.574 17.705 -8.728 1.00 74.06 91 LEU A O 1
ATOM 761 N N . CYS A 1 92 ? 18.356 19.135 -7.013 1.00 71.50 92 CYS A N 1
ATOM 762 C CA . CYS A 1 92 ? 16.906 19.270 -7.139 1.00 71.50 92 CYS A CA 1
ATOM 763 C C . CYS A 1 92 ? 16.532 20.029 -8.421 1.00 71.50 92 CYS A C 1
ATOM 765 O O . CYS A 1 92 ? 15.753 19.524 -9.232 1.00 71.50 92 CYS A O 1
ATOM 767 N N . GLU A 1 93 ? 17.144 21.194 -8.645 1.00 79.06 93 GLU A N 1
ATOM 768 C CA . GLU A 1 93 ? 16.926 22.019 -9.841 1.00 79.06 93 GLU A CA 1
ATOM 769 C C . GLU A 1 93 ? 17.371 21.292 -11.113 1.00 79.06 93 GLU A C 1
ATOM 771 O O . GLU A 1 93 ? 16.638 21.247 -12.104 1.00 79.06 93 GLU A O 1
ATOM 776 N N . TRP A 1 94 ? 18.535 20.639 -11.071 1.00 83.50 94 TRP A N 1
ATOM 777 C CA . TRP A 1 94 ? 19.051 19.841 -12.179 1.00 83.50 94 TRP A CA 1
ATOM 778 C C . TRP A 1 94 ? 18.164 18.635 -12.495 1.00 83.50 94 TRP A C 1
ATOM 780 O O . TRP A 1 94 ? 17.884 18.346 -13.663 1.00 83.50 94 TRP A O 1
ATOM 790 N N . GLN A 1 95 ? 17.661 17.934 -11.473 1.00 81.56 95 GLN A N 1
ATOM 791 C CA . GLN A 1 95 ? 16.728 16.834 -11.693 1.00 81.56 95 GLN A CA 1
ATOM 792 C C . GLN A 1 95 ? 15.366 17.340 -12.191 1.00 81.56 95 GLN A C 1
ATOM 794 O O . GLN A 1 95 ? 14.755 16.689 -13.034 1.00 81.56 95 GLN A O 1
ATOM 799 N N . GLN A 1 96 ? 14.894 18.509 -11.750 1.00 81.81 96 GLN A N 1
ATOM 800 C CA . GLN A 1 96 ? 13.694 19.140 -12.301 1.00 81.81 96 GLN A CA 1
ATOM 801 C C . GLN A 1 96 ? 13.882 19.503 -13.782 1.00 81.81 96 GLN A C 1
ATOM 803 O O . GLN A 1 96 ? 13.029 19.150 -14.598 1.00 81.81 96 GLN A O 1
ATOM 808 N N . HIS A 1 97 ? 15.005 20.126 -14.143 1.00 85.62 97 HIS A N 1
ATOM 809 C CA . HIS A 1 97 ? 15.354 20.453 -15.525 1.00 85.62 97 HIS A CA 1
ATOM 810 C C . HIS A 1 97 ? 15.446 19.202 -16.406 1.00 85.62 97 HIS A C 1
ATOM 812 O O . HIS A 1 97 ? 14.708 19.077 -17.380 1.00 85.62 97 HIS A O 1
ATOM 818 N N . THR A 1 98 ? 16.270 18.219 -16.041 1.00 86.50 98 THR A N 1
ATOM 819 C CA . THR A 1 98 ? 16.422 16.979 -16.826 1.00 86.50 98 THR A CA 1
ATOM 820 C C . THR A 1 98 ? 15.106 16.190 -16.928 1.00 86.50 98 THR A C 1
ATOM 822 O O . THR A 1 98 ? 14.802 15.627 -17.983 1.00 86.50 98 THR A O 1
ATOM 825 N N . ASN A 1 99 ? 14.247 16.228 -15.899 1.00 84.88 99 ASN A N 1
ATOM 826 C CA . ASN A 1 99 ? 12.880 15.695 -15.965 1.00 84.88 99 ASN A CA 1
ATOM 827 C C . ASN A 1 99 ? 11.949 16.485 -16.903 1.00 84.88 99 ASN A C 1
ATOM 829 O O . ASN A 1 99 ? 10.989 15.896 -17.399 1.00 84.88 99 ASN A O 1
ATOM 833 N N . GLN A 1 100 ? 12.193 17.775 -17.166 1.00 83.31 100 GLN A N 1
ATOM 834 C CA . GLN A 1 100 ? 11.476 18.597 -18.160 1.00 83.31 100 GLN A CA 1
ATOM 835 C C . GLN A 1 100 ? 12.056 18.447 -19.581 1.00 83.31 100 GLN A C 1
ATOM 837 O O . GLN A 1 100 ? 11.307 18.479 -20.557 1.00 83.31 100 GLN A O 1
ATOM 842 N N . MET A 1 101 ? 13.353 18.166 -19.707 1.00 86.25 101 MET A N 1
ATOM 843 C CA . MET A 1 101 ? 14.032 17.954 -20.991 1.00 86.25 101 MET A CA 1
ATOM 844 C C . MET A 1 101 ? 13.905 16.521 -21.534 1.00 86.25 101 MET A C 1
ATOM 846 O O . MET A 1 101 ? 14.043 16.300 -22.735 1.00 86.25 101 MET A O 1
ATOM 850 N N . ASN A 1 102 ? 13.586 15.535 -20.686 1.00 89.00 102 ASN A N 1
ATOM 851 C CA . ASN A 1 102 ? 13.442 14.135 -21.097 1.00 89.00 102 ASN A CA 1
ATOM 852 C C . ASN A 1 102 ? 12.392 13.951 -22.222 1.00 89.00 102 ASN A C 1
ATOM 854 O O . ASN A 1 102 ? 11.192 14.112 -21.987 1.00 89.00 102 ASN A O 1
ATOM 858 N N . LYS A 1 103 ? 12.824 13.546 -23.426 1.00 90.50 103 LYS A N 1
ATOM 859 C CA . LYS A 1 103 ? 11.945 13.262 -24.581 1.00 90.50 103 LYS A CA 1
ATOM 860 C C . LYS A 1 103 ? 10.950 12.118 -24.312 1.00 90.50 103 LYS A C 1
ATOM 862 O O . LYS A 1 103 ? 9.867 12.120 -24.882 1.00 90.50 103 LYS A O 1
ATOM 867 N N . ALA A 1 104 ? 11.280 11.191 -23.412 1.00 91.38 104 ALA A N 1
ATOM 868 C CA . ALA A 1 104 ? 10.451 10.053 -23.009 1.00 91.38 104 ALA A CA 1
ATOM 869 C C . ALA A 1 104 ? 9.628 10.294 -21.724 1.00 91.38 104 ALA A C 1
ATOM 871 O O . ALA A 1 104 ? 8.976 9.376 -21.224 1.00 91.38 104 ALA A O 1
ATOM 872 N N . GLY A 1 105 ? 9.636 11.517 -21.174 1.00 89.94 105 GLY A N 1
ATOM 873 C CA . GLY A 1 105 ? 9.072 11.820 -19.850 1.00 89.94 105 GLY A CA 1
ATOM 874 C C . GLY A 1 105 ? 7.582 11.494 -19.667 1.00 89.94 105 GLY A C 1
ATOM 875 O O . GLY A 1 105 ? 7.149 11.242 -18.544 1.00 89.94 105 GLY A O 1
ATOM 876 N N . ASP A 1 106 ? 6.810 11.440 -20.754 1.00 94.44 106 ASP A N 1
ATOM 877 C CA . ASP A 1 106 ? 5.366 11.198 -20.697 1.00 94.44 106 ASP A CA 1
ATOM 878 C C . ASP A 1 106 ? 4.988 9.702 -20.779 1.00 94.44 106 ASP A C 1
ATOM 880 O O . ASP A 1 106 ? 3.827 9.380 -20.535 1.00 94.44 106 ASP A O 1
ATOM 884 N N . ILE A 1 107 ? 5.927 8.775 -21.051 1.00 96.38 107 ILE A N 1
ATOM 885 C CA . ILE A 1 107 ? 5.639 7.328 -21.218 1.00 96.38 107 ILE A CA 1
ATOM 886 C C . ILE A 1 107 ? 4.921 6.749 -19.989 1.00 96.38 107 ILE A C 1
ATOM 888 O O . ILE A 1 107 ? 3.815 6.226 -20.109 1.00 96.38 107 ILE A O 1
ATOM 892 N N . VAL A 1 108 ? 5.500 6.905 -18.793 1.00 95.06 108 VAL A N 1
ATOM 893 C CA . VAL A 1 108 ? 4.935 6.381 -17.530 1.00 95.06 108 VAL A CA 1
ATOM 894 C C . VAL A 1 108 ? 3.527 6.940 -17.275 1.00 95.06 108 VAL A C 1
ATOM 896 O O . VAL A 1 108 ? 2.642 6.230 -16.799 1.00 95.06 108 VAL A O 1
ATOM 899 N N . SER A 1 109 ? 3.304 8.214 -17.612 1.00 94.38 109 SER A N 1
ATOM 900 C CA . SER A 1 109 ? 2.003 8.880 -17.480 1.00 94.38 109 SER A CA 1
ATOM 901 C C . SER A 1 109 ? 0.987 8.340 -18.493 1.00 94.38 109 SER A C 1
ATOM 903 O O . SER A 1 109 ? -0.161 8.073 -18.140 1.00 94.38 109 SER A O 1
ATOM 905 N N . ALA A 1 110 ? 1.416 8.112 -19.737 1.00 95.50 110 ALA A N 1
ATOM 906 C CA . ALA A 1 110 ? 0.587 7.562 -20.801 1.00 95.50 110 ALA A CA 1
ATOM 907 C C . ALA A 1 110 ? 0.174 6.109 -20.520 1.00 95.50 110 ALA A C 1
ATOM 909 O O . ALA A 1 110 ? -0.998 5.786 -20.693 1.00 95.50 110 ALA A O 1
ATOM 910 N N . VAL A 1 111 ? 1.074 5.260 -20.009 1.00 96.25 111 VAL A N 1
ATOM 911 C CA . VAL A 1 111 ? 0.725 3.896 -19.570 1.00 96.25 111 VAL A CA 1
ATOM 912 C C . VAL A 1 111 ? -0.302 3.950 -18.431 1.00 96.25 111 VAL A C 1
ATOM 914 O O . VAL A 1 111 ? -1.373 3.356 -18.549 1.00 96.25 111 VAL A O 1
ATOM 917 N N . LYS A 1 112 ? -0.057 4.738 -17.373 1.00 93.19 112 LYS A N 1
ATOM 918 C CA . LYS A 1 112 ? -1.013 4.892 -16.255 1.00 93.19 112 LYS A CA 1
ATOM 919 C C . LYS A 1 112 ? -2.387 5.386 -16.695 1.00 93.19 112 LYS A C 1
ATOM 921 O O . LYS A 1 112 ? -3.398 4.894 -16.203 1.00 93.19 112 LYS A O 1
ATOM 926 N N . LYS A 1 113 ? -2.431 6.365 -17.600 1.00 92.81 113 LYS A N 1
ATOM 927 C CA . LYS A 1 113 ? -3.681 6.993 -18.038 1.00 92.81 113 LYS A CA 1
ATOM 928 C C . LYS A 1 113 ? -4.451 6.143 -19.049 1.00 92.81 113 LYS A C 1
ATOM 930 O O . LYS A 1 113 ? -5.668 6.036 -18.927 1.00 92.81 113 LYS A O 1
ATOM 935 N N . ASN A 1 114 ? -3.758 5.583 -20.040 1.00 93.94 114 ASN A N 1
ATOM 936 C CA . ASN A 1 114 ? -4.380 4.966 -21.213 1.00 93.94 114 ASN A CA 1
ATOM 937 C C . ASN A 1 114 ? -4.510 3.441 -21.075 1.00 93.94 114 ASN A C 1
ATOM 939 O O . ASN A 1 114 ? -5.491 2.878 -21.546 1.00 93.94 114 ASN A O 1
ATOM 943 N N . ILE A 1 115 ? -3.529 2.784 -20.446 1.00 94.69 115 ILE A N 1
ATOM 944 C CA . ILE A 1 115 ? -3.472 1.318 -20.294 1.00 94.69 115 ILE A CA 1
ATOM 945 C C . ILE A 1 115 ? -3.971 0.880 -18.914 1.00 94.69 115 ILE A C 1
ATOM 947 O O . ILE A 1 115 ? -4.565 -0.184 -18.785 1.00 94.69 115 ILE A O 1
ATOM 951 N N . GLN A 1 116 ? -3.784 1.731 -17.898 1.00 92.38 116 GLN A N 1
ATOM 952 C CA . GLN A 1 116 ? -4.278 1.535 -16.530 1.00 92.38 116 GLN A CA 1
ATOM 953 C C . GLN A 1 116 ? -3.708 0.305 -15.798 1.00 92.38 116 GLN A C 1
ATOM 955 O O . GLN A 1 116 ? -4.333 -0.159 -14.852 1.00 92.38 116 GLN A O 1
ATOM 960 N N . ALA A 1 117 ? -2.527 -0.182 -16.191 1.00 93.25 117 ALA A N 1
ATOM 961 C CA . ALA A 1 117 ? -1.876 -1.340 -15.574 1.00 93.25 117 ALA A CA 1
ATOM 962 C C . ALA A 1 117 ? -1.460 -1.121 -14.101 1.00 93.25 117 ALA A C 1
ATOM 964 O O . ALA A 1 117 ? -1.154 0.002 -13.678 1.00 93.25 117 ALA A O 1
ATOM 965 N N . GLU A 1 118 ? -1.390 -2.210 -13.333 1.00 93.94 118 GLU A N 1
ATOM 966 C CA . GLU A 1 118 ? -0.889 -2.218 -11.955 1.00 93.94 118 GLU A CA 1
ATOM 967 C C . GLU A 1 118 ? 0.617 -1.890 -11.836 1.00 93.94 118 GLU A C 1
ATOM 969 O O . GLU A 1 118 ? 1.405 -2.101 -12.757 1.00 93.94 118 GLU A O 1
ATOM 974 N N . LEU A 1 119 ? 1.021 -1.350 -10.677 1.00 92.44 119 LEU A N 1
ATOM 975 C CA . LEU A 1 119 ? 2.413 -1.048 -10.286 1.00 92.44 119 LEU A CA 1
ATOM 976 C C . LEU A 1 119 ? 3.275 -0.293 -11.329 1.00 92.44 119 LEU A C 1
ATOM 978 O O . LEU A 1 119 ? 4.501 -0.393 -11.323 1.00 92.44 119 LEU A O 1
ATOM 982 N N . VAL A 1 120 ? 2.673 0.512 -12.210 1.00 94.38 120 VAL A N 1
ATOM 983 C CA . VAL A 1 120 ? 3.427 1.199 -13.272 1.00 94.38 120 VAL A CA 1
ATOM 984 C C . VAL A 1 120 ? 4.454 2.180 -12.682 1.00 94.38 120 VAL A C 1
ATOM 986 O O . VAL A 1 120 ? 4.127 3.191 -12.048 1.00 94.38 120 VAL A O 1
ATOM 989 N N . THR A 1 121 ? 5.726 1.895 -12.938 1.00 93.06 121 THR A N 1
ATOM 990 C CA . THR A 1 121 ? 6.897 2.713 -12.595 1.00 93.06 121 THR A CA 1
ATOM 991 C C . THR A 1 121 ? 7.761 2.942 -13.840 1.00 93.06 121 THR A C 1
ATOM 993 O O . THR A 1 121 ? 7.425 2.491 -14.936 1.00 93.06 121 THR A O 1
ATOM 996 N N . GLN A 1 122 ? 8.894 3.637 -13.694 1.00 93.25 122 GLN A N 1
ATOM 997 C CA . GLN A 1 122 ? 9.882 3.702 -14.772 1.00 93.25 122 GLN A CA 1
ATOM 998 C C . GLN A 1 122 ? 10.468 2.308 -15.067 1.00 93.25 122 GLN A C 1
ATOM 1000 O O . GLN A 1 122 ? 10.560 1.945 -16.232 1.00 93.25 122 GLN A O 1
ATOM 1005 N N . ALA A 1 123 ? 10.773 1.508 -14.036 1.00 94.44 123 ALA A N 1
ATOM 1006 C CA . ALA A 1 123 ? 11.262 0.132 -14.176 1.00 94.44 123 ALA A CA 1
ATOM 1007 C C . ALA A 1 123 ? 10.269 -0.769 -14.933 1.00 94.44 123 ALA A C 1
ATOM 1009 O O . ALA A 1 123 ? 10.662 -1.443 -15.880 1.00 94.44 123 ALA A O 1
ATOM 1010 N N . TRP A 1 124 ? 8.973 -0.677 -14.607 1.00 97.25 124 TRP A N 1
ATOM 1011 C CA . TRP A 1 124 ? 7.895 -1.355 -15.343 1.00 97.25 124 TRP A CA 1
ATOM 1012 C C . TRP A 1 124 ? 7.967 -1.056 -16.849 1.00 97.25 124 TRP A C 1
ATOM 1014 O O . TRP A 1 124 ? 7.937 -1.966 -17.673 1.00 97.25 124 TRP A O 1
ATOM 1024 N N . CYS A 1 125 ? 8.126 0.224 -17.213 1.00 97.81 125 CYS A N 1
ATOM 1025 C CA . CYS A 1 125 ? 8.166 0.639 -18.616 1.00 97.81 125 CYS A CA 1
ATOM 1026 C C . CYS A 1 125 ? 9.433 0.152 -19.334 1.00 97.81 125 CYS A C 1
ATOM 1028 O O . CYS A 1 125 ? 9.332 -0.273 -20.482 1.00 97.81 125 CYS A O 1
ATOM 1030 N N . LYS A 1 126 ? 10.594 0.167 -18.664 1.00 96.62 126 LYS A N 1
ATOM 1031 C CA . LYS A 1 126 ? 11.846 -0.378 -19.213 1.00 96.62 126 LYS A CA 1
ATOM 1032 C C . LYS A 1 126 ? 11.704 -1.864 -19.525 1.00 96.62 126 LYS A C 1
ATOM 1034 O O . LYS A 1 126 ? 11.979 -2.270 -20.647 1.00 96.62 126 LYS A O 1
ATOM 1039 N N . PHE A 1 127 ? 11.246 -2.655 -18.551 1.00 97.88 127 PHE A N 1
ATOM 1040 C CA . PHE A 1 127 ? 11.083 -4.096 -18.725 1.00 97.88 127 PHE A CA 1
ATOM 1041 C C . PHE A 1 127 ? 10.114 -4.414 -19.858 1.00 97.88 127 PHE A C 1
ATOM 1043 O O . PHE A 1 127 ? 10.437 -5.214 -20.729 1.00 97.88 127 PHE A O 1
ATOM 1050 N N . TYR A 1 128 ? 8.956 -3.749 -19.887 1.00 97.94 128 TYR A N 1
ATOM 1051 C CA . TYR A 1 128 ? 7.957 -3.984 -20.925 1.00 97.94 128 TYR A CA 1
ATOM 1052 C C . TYR A 1 128 ? 8.490 -3.641 -22.330 1.00 97.94 128 TYR A C 1
ATOM 1054 O O . TYR A 1 128 ? 8.205 -4.354 -23.292 1.00 97.94 128 TYR A O 1
ATOM 1062 N N . GLU A 1 129 ? 9.308 -2.588 -22.450 1.00 97.06 129 GLU A N 1
ATOM 1063 C CA . GLU A 1 129 ? 10.000 -2.221 -23.694 1.00 97.06 129 GLU A CA 1
ATOM 1064 C C . GLU A 1 129 ? 10.965 -3.329 -24.145 1.00 97.06 129 GLU A C 1
ATOM 1066 O O . GLU A 1 129 ? 10.928 -3.758 -25.295 1.00 97.06 129 GLU A O 1
ATOM 1071 N N . ILE A 1 130 ? 11.785 -3.843 -23.221 1.00 97.44 130 ILE A N 1
ATOM 1072 C CA . ILE A 1 130 ? 12.753 -4.913 -23.497 1.00 97.44 130 ILE A CA 1
ATOM 1073 C C . ILE A 1 130 ? 12.027 -6.215 -23.871 1.00 97.44 130 ILE A C 1
ATOM 1075 O O . ILE A 1 130 ? 12.349 -6.821 -24.888 1.00 97.44 130 ILE A O 1
ATOM 1079 N N . ALA A 1 131 ? 11.008 -6.616 -23.110 1.00 96.56 131 ALA A N 1
ATOM 1080 C CA . ALA A 1 131 ? 10.215 -7.815 -23.382 1.00 96.56 131 ALA A CA 1
ATOM 1081 C C . ALA A 1 131 ? 9.433 -7.748 -24.709 1.00 96.56 131 ALA A C 1
ATOM 1083 O O . ALA A 1 131 ? 9.064 -8.784 -25.255 1.00 96.56 131 ALA A O 1
ATOM 1084 N N . SER A 1 132 ? 9.175 -6.544 -25.233 1.00 95.12 132 SER A N 1
ATOM 1085 C CA . SER A 1 132 ? 8.508 -6.342 -26.528 1.00 95.12 132 SER A CA 1
ATOM 1086 C C . SER A 1 132 ? 9.479 -6.278 -27.710 1.00 95.12 132 SER A C 1
ATOM 1088 O O . SER A 1 132 ? 9.122 -6.706 -28.805 1.00 95.12 132 SER A O 1
ATOM 1090 N N . ASN A 1 133 ? 10.688 -5.743 -27.503 1.00 92.88 133 ASN A N 1
ATOM 1091 C CA . ASN A 1 133 ? 11.675 -5.521 -28.566 1.00 92.88 133 ASN A CA 1
ATOM 1092 C C . ASN A 1 133 ? 12.667 -6.682 -28.739 1.00 92.88 133 ASN A C 1
ATOM 1094 O O . ASN A 1 133 ? 13.250 -6.826 -29.810 1.00 92.88 133 ASN A O 1
ATOM 1098 N N . PHE A 1 134 ? 12.865 -7.500 -27.704 1.00 92.25 134 PHE A N 1
ATOM 1099 C CA . PHE A 1 134 ? 13.765 -8.652 -27.719 1.00 92.25 134 PHE A CA 1
ATOM 1100 C C . PHE A 1 134 ? 12.985 -9.938 -27.432 1.00 92.25 134 PHE A C 1
ATOM 1102 O O . PHE A 1 134 ? 11.957 -9.913 -26.756 1.00 92.25 134 PHE A O 1
ATOM 1109 N N . PHE A 1 135 ? 13.506 -11.088 -27.872 1.00 90.31 135 PHE A N 1
ATOM 1110 C CA . PHE A 1 135 ? 12.931 -12.416 -27.601 1.00 90.31 135 PHE A CA 1
ATOM 1111 C C . PHE A 1 135 ? 13.131 -12.874 -26.140 1.00 90.31 135 PHE A C 1
ATOM 1113 O O . PHE A 1 135 ? 13.472 -14.026 -25.886 1.00 90.31 135 PHE A O 1
ATOM 1120 N N . LEU A 1 136 ? 12.943 -11.970 -25.169 1.00 95.19 136 LEU A N 1
ATOM 1121 C CA . LEU A 1 136 ? 13.243 -12.184 -23.753 1.00 95.19 136 LEU A CA 1
ATOM 1122 C C . LEU A 1 136 ? 12.340 -13.244 -23.111 1.00 95.19 136 LEU A C 1
ATOM 1124 O O . LEU A 1 136 ? 12.817 -14.012 -22.282 1.00 95.19 136 LEU A O 1
ATOM 1128 N N . VAL A 1 137 ? 11.067 -13.334 -23.505 1.00 94.62 137 VAL A N 1
ATOM 1129 C CA . VAL A 1 137 ? 10.183 -14.437 -23.094 1.00 94.62 137 VAL A CA 1
ATOM 1130 C C . VAL A 1 137 ? 10.300 -15.562 -24.133 1.00 94.62 137 VAL A C 1
ATOM 1132 O O . VAL A 1 137 ? 9.849 -15.374 -25.267 1.00 94.62 137 VAL A O 1
ATOM 1135 N N . PRO A 1 138 ? 10.889 -16.730 -23.803 1.00 92.69 138 PRO A N 1
ATOM 1136 C CA . PRO A 1 138 ? 11.208 -17.762 -24.789 1.00 92.69 138 PRO A CA 1
ATOM 1137 C C . PRO A 1 138 ? 9.978 -18.625 -25.117 1.00 92.69 138 PRO A C 1
ATOM 1139 O O . PRO A 1 138 ? 9.908 -19.805 -24.775 1.00 92.69 138 PRO A O 1
ATOM 1142 N N . LEU A 1 139 ? 8.990 -18.044 -25.808 1.00 90.75 139 LEU A N 1
ATOM 1143 C CA . LEU A 1 139 ? 7.723 -18.709 -26.155 1.00 90.75 139 LEU A CA 1
ATOM 1144 C C . LEU A 1 139 ? 7.913 -20.042 -26.901 1.00 90.75 139 LEU A C 1
ATOM 1146 O O . LEU A 1 139 ? 7.100 -20.947 -26.732 1.00 90.75 139 LEU A O 1
ATOM 1150 N N . ASN A 1 140 ? 8.985 -20.187 -27.684 1.00 88.88 140 ASN A N 1
ATOM 1151 C CA . ASN A 1 140 ? 9.307 -21.433 -28.387 1.00 88.88 140 ASN A CA 1
ATOM 1152 C C . ASN A 1 140 ? 9.735 -22.559 -27.428 1.00 88.88 140 ASN A C 1
ATOM 1154 O O . ASN A 1 140 ? 9.414 -23.716 -27.672 1.00 88.88 140 ASN A O 1
ATOM 1158 N N . GLU A 1 141 ? 10.436 -22.235 -26.335 1.00 89.25 141 GLU A N 1
ATOM 1159 C CA . GLU A 1 141 ? 10.827 -23.218 -25.314 1.00 89.25 141 GLU A CA 1
ATOM 1160 C C . GLU A 1 141 ? 9.689 -23.520 -24.337 1.00 89.25 141 GLU A C 1
ATOM 1162 O O . GLU A 1 141 ? 9.590 -24.655 -23.873 1.00 89.25 141 GLU A O 1
ATOM 1167 N N . ILE A 1 142 ? 8.815 -22.544 -24.058 1.00 88.38 142 ILE A N 1
ATOM 1168 C CA . ILE A 1 142 ? 7.610 -22.737 -23.234 1.00 88.38 142 ILE A CA 1
ATOM 1169 C C . ILE A 1 142 ? 6.669 -23.753 -23.904 1.00 88.38 142 ILE A C 1
ATOM 1171 O O . ILE A 1 142 ? 6.288 -24.737 -23.279 1.00 88.38 142 ILE A O 1
ATOM 1175 N N . HIS A 1 143 ? 6.362 -23.572 -25.194 1.00 86.19 143 HIS A N 1
ATOM 1176 C CA . HIS A 1 143 ? 5.448 -24.443 -25.952 1.00 86.19 143 HIS A CA 1
ATOM 1177 C C . HIS A 1 143 ? 6.112 -25.696 -26.558 1.00 86.19 143 HIS A C 1
ATOM 1179 O O . HIS A 1 143 ? 5.566 -26.299 -27.481 1.00 86.19 143 HIS A O 1
ATOM 1185 N N . ARG A 1 144 ? 7.308 -26.078 -26.094 1.00 80.56 144 ARG A N 1
ATOM 1186 C CA . ARG A 1 144 ? 8.113 -27.151 -26.705 1.00 80.56 144 ARG A CA 1
ATOM 1187 C C . ARG A 1 144 ? 7.538 -28.561 -26.513 1.00 80.56 144 ARG A C 1
ATOM 1189 O O . ARG A 1 144 ? 7.870 -29.462 -27.278 1.00 80.56 144 ARG A O 1
ATOM 1196 N N . GLU A 1 145 ? 6.702 -28.751 -25.500 1.00 68.81 145 GLU A N 1
ATOM 1197 C CA . GLU A 1 145 ? 6.063 -30.026 -25.156 1.00 68.81 145 GLU A CA 1
ATOM 1198 C C . GLU A 1 145 ? 4.543 -29.919 -25.347 1.00 68.81 145 GLU A C 1
ATOM 1200 O O . GLU A 1 145 ? 3.969 -28.855 -25.124 1.00 68.81 145 GLU A O 1
ATOM 1205 N N . GLU A 1 146 ? 3.860 -31.012 -25.709 1.00 53.97 146 GLU A N 1
ATOM 1206 C CA . GLU A 1 146 ? 2.420 -30.988 -26.046 1.00 53.97 146 GLU A CA 1
ATOM 1207 C C . GLU A 1 146 ? 1.509 -30.530 -24.885 1.00 53.97 146 GLU A C 1
ATOM 1209 O O . GLU A 1 146 ? 0.425 -29.996 -25.118 1.00 53.97 146 GLU A O 1
ATOM 1214 N N . ASN A 1 147 ? 1.974 -30.668 -23.636 1.00 56.16 147 ASN A N 1
ATOM 1215 C CA . ASN A 1 147 ? 1.317 -30.153 -22.425 1.00 56.16 147 ASN A CA 1
ATOM 1216 C C . ASN A 1 147 ? 1.990 -28.881 -21.851 1.00 56.16 147 ASN A C 1
ATOM 1218 O O . ASN A 1 147 ? 1.583 -28.381 -20.800 1.00 56.16 147 ASN A O 1
ATOM 1222 N N . GLY A 1 148 ? 3.014 -28.346 -22.523 1.00 60.59 148 GLY A N 1
ATOM 1223 C CA . GLY A 1 148 ? 3.851 -27.229 -22.082 1.00 60.59 148 GLY A CA 1
ATOM 1224 C C . GLY A 1 148 ? 3.131 -25.881 -22.113 1.00 60.59 148 GLY A C 1
ATOM 1225 O O . GLY A 1 148 ? 3.229 -25.123 -23.076 1.00 60.59 148 GLY A O 1
ATOM 1226 N N . LYS A 1 149 ? 2.400 -25.570 -21.038 1.00 75.06 149 LYS A N 1
ATOM 1227 C CA . LYS A 1 149 ? 1.849 -24.226 -20.774 1.00 75.06 149 LYS A CA 1
ATOM 1228 C C . LYS A 1 149 ? 2.433 -23.566 -19.529 1.00 75.06 149 LYS A C 1
ATOM 1230 O O . LYS A 1 149 ? 2.159 -22.390 -19.309 1.00 75.06 149 LYS A O 1
ATOM 1235 N N . ASN A 1 150 ? 3.214 -24.296 -18.735 1.00 85.62 150 ASN A N 1
ATOM 1236 C CA . ASN A 1 150 ? 3.761 -23.810 -17.474 1.00 85.62 150 ASN A CA 1
ATOM 1237 C C . ASN A 1 150 ? 5.083 -23.078 -17.721 1.00 85.62 150 ASN A C 1
ATOM 1239 O O . ASN A 1 150 ? 5.969 -23.585 -18.410 1.00 85.62 150 ASN A O 1
ATOM 1243 N N . PHE A 1 151 ? 5.213 -21.891 -17.142 1.00 90.31 151 PHE A N 1
ATOM 1244 C CA . PHE A 1 151 ? 6.377 -21.026 -17.262 1.00 90.31 151 PHE A CA 1
ATOM 1245 C C . PHE A 1 151 ? 6.706 -20.437 -15.895 1.00 90.31 151 PHE A C 1
ATOM 1247 O O . PHE A 1 151 ? 5.847 -19.804 -15.278 1.00 90.31 151 PHE A O 1
ATOM 1254 N N . THR A 1 152 ? 7.955 -20.584 -15.455 1.00 93.50 152 THR A N 1
ATOM 1255 C CA . THR A 1 152 ? 8.406 -20.004 -14.188 1.00 93.50 152 THR A CA 1
ATOM 1256 C C . THR A 1 152 ? 9.509 -18.982 -14.432 1.00 93.50 152 THR A C 1
ATOM 1258 O O . THR A 1 152 ? 10.469 -19.245 -15.165 1.00 93.50 152 THR A O 1
ATOM 1261 N N . SER A 1 153 ? 9.361 -17.800 -13.827 1.00 96.81 153 SER A N 1
ATOM 1262 C CA . SER A 1 153 ? 10.373 -16.740 -13.847 1.00 96.81 153 SER A CA 1
ATOM 1263 C C . SER A 1 153 ? 10.938 -16.450 -12.457 1.00 96.81 153 SER A C 1
ATOM 1265 O O . SER A 1 153 ? 10.266 -16.610 -11.435 1.00 96.81 153 SER A O 1
ATOM 1267 N N . VAL A 1 154 ? 12.193 -16.007 -12.419 1.00 97.88 154 VAL A N 1
ATOM 1268 C CA . VAL A 1 154 ? 12.895 -15.642 -11.187 1.00 97.88 154 VAL A CA 1
ATOM 1269 C C . VAL A 1 154 ? 13.384 -14.201 -11.273 1.00 97.88 154 VAL A C 1
ATOM 1271 O O . VAL A 1 154 ? 14.014 -13.813 -12.251 1.00 97.88 154 VAL A O 1
ATOM 1274 N N . HIS A 1 155 ? 13.104 -13.427 -10.228 1.00 98.12 155 HIS A N 1
ATOM 1275 C CA . HIS A 1 155 ? 13.296 -11.980 -10.184 1.00 98.12 155 HIS A CA 1
ATOM 1276 C C . HIS A 1 155 ? 14.294 -11.598 -9.076 1.00 98.12 155 HIS A C 1
ATOM 1278 O O . HIS A 1 155 ? 13.994 -11.705 -7.884 1.00 98.12 155 HIS A O 1
ATOM 1284 N N . LEU A 1 156 ? 15.503 -11.185 -9.457 1.00 97.69 156 LEU A N 1
ATOM 1285 C CA . LEU A 1 156 ? 16.633 -10.931 -8.562 1.00 97.69 156 LEU A CA 1
ATOM 1286 C C . LEU A 1 156 ? 16.745 -9.445 -8.196 1.00 97.69 156 LEU A C 1
ATOM 1288 O O . LEU A 1 156 ? 16.906 -8.578 -9.053 1.00 97.69 156 LEU A O 1
ATOM 1292 N N . CYS A 1 157 ? 16.653 -9.155 -6.898 1.00 94.44 157 CYS A N 1
ATOM 1293 C CA . CYS A 1 157 ? 16.769 -7.813 -6.321 1.00 94.44 157 CYS A CA 1
ATOM 1294 C C . CYS A 1 157 ? 15.737 -6.781 -6.836 1.00 94.44 157 CYS A C 1
ATOM 1296 O O . CYS A 1 157 ? 15.989 -5.577 -6.814 1.00 94.44 157 CYS A O 1
ATOM 1298 N N . GLU A 1 158 ? 14.541 -7.226 -7.244 1.00 92.38 158 GLU A N 1
ATOM 1299 C CA . GLU A 1 158 ? 13.575 -6.409 -8.009 1.00 92.38 158 GLU A CA 1
ATOM 1300 C C . GLU A 1 158 ? 12.450 -5.758 -7.181 1.00 92.38 158 GLU A C 1
ATOM 1302 O O . GLU A 1 158 ? 11.311 -5.633 -7.648 1.00 92.38 158 GLU A O 1
ATOM 1307 N N . ALA A 1 159 ? 12.716 -5.318 -5.947 1.00 89.19 159 ALA A N 1
ATOM 1308 C CA . ALA A 1 159 ? 11.718 -4.564 -5.182 1.00 89.19 159 ALA A CA 1
ATOM 1309 C C . ALA A 1 159 ? 11.299 -3.264 -5.912 1.00 89.19 159 ALA A C 1
ATOM 1311 O O . ALA A 1 159 ? 12.146 -2.537 -6.434 1.00 89.19 159 ALA A O 1
ATOM 1312 N N . PRO A 1 160 ? 9.995 -2.919 -5.950 1.00 89.88 160 PRO A N 1
ATOM 1313 C CA . PRO A 1 160 ? 8.892 -3.533 -5.206 1.00 89.88 160 PRO A CA 1
ATOM 1314 C C . PRO A 1 160 ? 8.176 -4.691 -5.932 1.00 89.88 160 PRO A C 1
ATOM 1316 O O . PRO A 1 160 ? 7.153 -5.154 -5.443 1.00 89.88 160 PRO A O 1
ATOM 1319 N N . GLY A 1 161 ? 8.649 -5.123 -7.106 1.00 94.56 161 GLY A N 1
ATOM 1320 C CA . GLY A 1 161 ? 7.967 -6.069 -8.004 1.00 94.56 161 GLY A CA 1
ATOM 1321 C C . GLY A 1 161 ? 7.563 -5.468 -9.359 1.00 94.56 161 GLY A C 1
ATOM 1322 O O . GLY A 1 161 ? 6.654 -5.967 -10.018 1.00 94.56 161 GLY A O 1
ATOM 1323 N N . ALA A 1 162 ? 8.186 -4.364 -9.788 1.00 95.88 162 ALA A N 1
ATOM 1324 C CA . ALA A 1 162 ? 7.776 -3.643 -11.000 1.00 95.88 162 ALA A CA 1
ATOM 1325 C C . ALA A 1 162 ? 7.950 -4.459 -12.296 1.00 95.88 162 ALA A C 1
ATOM 1327 O O . ALA A 1 162 ? 7.101 -4.378 -13.182 1.00 95.88 162 ALA A O 1
ATOM 1328 N N . PHE A 1 163 ? 9.026 -5.242 -12.395 1.00 97.88 163 PHE A N 1
ATOM 1329 C CA . PHE A 1 163 ? 9.282 -6.164 -13.507 1.00 97.88 163 PHE A CA 1
ATOM 1330 C C . PHE A 1 163 ? 8.301 -7.346 -13.481 1.00 97.88 163 PHE A C 1
ATOM 1332 O O . PHE A 1 163 ? 7.721 -7.663 -14.512 1.00 97.88 163 PHE A O 1
ATOM 1339 N N . VAL A 1 164 ? 8.021 -7.915 -12.302 1.00 98.25 164 VAL A N 1
ATOM 1340 C CA . VAL A 1 164 ? 6.992 -8.955 -12.086 1.00 98.25 164 VAL A CA 1
ATOM 1341 C C . VAL A 1 164 ? 5.625 -8.498 -12.623 1.00 98.25 164 VAL A C 1
ATOM 1343 O O . VAL A 1 164 ? 5.006 -9.182 -13.437 1.00 98.25 164 VAL A O 1
ATOM 1346 N N . ALA A 1 165 ? 5.169 -7.302 -12.235 1.00 97.75 165 ALA A N 1
ATOM 1347 C CA . ALA A 1 165 ? 3.908 -6.731 -12.714 1.00 97.75 165 ALA A CA 1
ATOM 1348 C C . ALA A 1 165 ? 3.913 -6.427 -14.229 1.00 97.75 165 ALA A C 1
ATOM 1350 O O . ALA A 1 165 ? 2.887 -6.572 -14.896 1.00 97.75 165 ALA A O 1
ATOM 1351 N N . ALA A 1 166 ? 5.057 -6.023 -14.791 1.00 98.31 166 ALA A N 1
ATOM 1352 C CA . ALA A 1 166 ? 5.205 -5.790 -16.227 1.00 98.31 166 ALA A CA 1
ATOM 1353 C C . ALA A 1 166 ? 5.192 -7.100 -17.035 1.00 98.31 166 ALA A C 1
ATOM 1355 O O . ALA A 1 166 ? 4.535 -7.165 -18.073 1.00 98.31 166 ALA A O 1
ATOM 1356 N N . LEU A 1 167 ? 5.851 -8.152 -16.538 1.00 98.19 167 LEU A N 1
ATOM 1357 C CA . LEU A 1 167 ? 5.853 -9.489 -17.131 1.00 98.19 167 LEU A CA 1
ATOM 1358 C C . LEU A 1 167 ? 4.451 -10.101 -17.124 1.00 98.19 167 LEU A C 1
ATOM 1360 O O . LEU A 1 167 ? 4.016 -10.596 -18.160 1.00 98.19 167 LEU A O 1
ATOM 1364 N N . ASN A 1 168 ? 3.706 -9.981 -16.020 1.00 97.81 168 ASN A N 1
ATOM 1365 C CA . ASN A 1 168 ? 2.296 -10.374 -15.979 1.00 97.81 168 ASN A CA 1
ATOM 1366 C C . ASN A 1 168 ? 1.493 -9.693 -17.092 1.00 97.81 168 ASN A C 1
ATOM 1368 O O . ASN A 1 168 ? 0.844 -10.353 -17.899 1.00 97.81 168 ASN A O 1
ATOM 1372 N N . HIS A 1 169 ? 1.582 -8.363 -17.179 1.00 97.75 169 HIS A N 1
ATOM 1373 C CA . HIS A 1 169 ? 0.855 -7.594 -18.184 1.00 97.75 169 HIS A CA 1
ATOM 1374 C C . HIS A 1 169 ? 1.242 -8.000 -19.615 1.00 97.75 169 HIS A C 1
ATOM 1376 O O . HIS A 1 169 ? 0.375 -8.111 -20.485 1.00 97.75 169 HIS A O 1
ATOM 1382 N N . TRP A 1 170 ? 2.528 -8.279 -19.850 1.00 97.31 170 TRP A N 1
ATOM 1383 C CA . TRP A 1 170 ? 3.035 -8.723 -21.145 1.00 97.31 170 TRP A CA 1
ATOM 1384 C C . TRP A 1 170 ? 2.518 -10.118 -21.505 1.00 97.31 170 TRP A C 1
ATOM 1386 O O . TRP A 1 170 ? 2.027 -10.309 -22.617 1.00 97.31 170 TRP A O 1
ATOM 1396 N N . LEU A 1 171 ? 2.556 -11.072 -20.569 1.00 96.00 171 LEU A N 1
ATOM 1397 C CA . LEU A 1 171 ? 2.046 -12.434 -20.757 1.00 96.00 171 LEU A CA 1
ATOM 1398 C C . LEU A 1 171 ? 0.538 -12.432 -21.017 1.00 96.00 171 LEU A C 1
ATOM 1400 O O . LEU A 1 171 ? 0.078 -13.055 -21.967 1.00 96.00 171 LEU A O 1
ATOM 1404 N N . LYS A 1 172 ? -0.239 -11.678 -20.235 1.00 95.25 172 LYS A N 1
ATOM 1405 C CA . LYS A 1 172 ? -1.695 -11.570 -20.418 1.00 95.25 172 LYS A CA 1
ATOM 1406 C C . LYS A 1 172 ? -2.086 -10.890 -21.735 1.00 95.25 172 LYS A C 1
ATOM 1408 O O . LYS A 1 172 ? -3.164 -11.171 -22.250 1.00 95.25 172 LYS A O 1
ATOM 1413 N N . THR A 1 173 ? -1.210 -10.054 -22.294 1.00 94.19 173 THR A N 1
ATOM 1414 C CA . THR A 1 173 ? -1.407 -9.395 -23.597 1.00 94.19 173 THR A CA 1
ATOM 1415 C C . THR A 1 173 ? -0.970 -10.273 -24.778 1.00 94.19 173 THR A C 1
ATOM 1417 O O . THR A 1 173 ? -1.688 -10.367 -25.769 1.00 94.19 173 THR A O 1
ATOM 1420 N N . ASN A 1 174 ? 0.194 -10.928 -24.691 1.00 92.56 174 ASN A N 1
ATOM 1421 C CA . ASN A 1 174 ? 0.850 -11.584 -25.834 1.00 92.56 174 ASN A CA 1
ATOM 1422 C C . ASN A 1 174 ? 0.792 -13.122 -25.802 1.00 92.56 174 ASN A C 1
ATOM 1424 O O . ASN A 1 174 ? 0.942 -13.759 -26.842 1.00 92.56 174 ASN A O 1
ATOM 1428 N N . ALA A 1 175 ? 0.582 -13.729 -24.632 1.00 91.81 175 ALA A N 1
ATOM 1429 C CA . ALA A 1 175 ? 0.596 -15.177 -24.420 1.00 91.81 175 ALA A CA 1
ATOM 1430 C C . ALA A 1 175 ? -0.425 -15.629 -23.341 1.00 91.81 175 ALA A C 1
ATOM 1432 O O . ALA A 1 175 ? -0.055 -16.321 -22.391 1.00 91.81 175 ALA A O 1
ATOM 1433 N N . PRO A 1 176 ? -1.725 -15.276 -23.457 1.00 89.88 176 PRO A N 1
ATOM 1434 C CA . PRO A 1 176 ? -2.715 -15.437 -22.379 1.00 89.88 176 PRO A CA 1
ATOM 1435 C C . PRO A 1 176 ? -2.979 -16.890 -21.944 1.00 89.88 176 PRO A C 1
ATOM 1437 O O . PRO A 1 176 ? -3.554 -17.112 -20.881 1.00 89.88 176 PRO A O 1
ATOM 1440 N N . ASN A 1 177 ? -2.563 -17.872 -22.750 1.00 89.06 177 ASN A N 1
ATOM 1441 C CA . ASN A 1 177 ? -2.690 -19.304 -22.463 1.00 89.06 177 ASN A CA 1
ATOM 1442 C C . ASN A 1 177 ? -1.566 -19.865 -21.571 1.00 89.06 177 ASN A C 1
ATOM 1444 O O . ASN A 1 177 ? -1.649 -21.029 -21.175 1.00 89.06 177 ASN A O 1
ATOM 1448 N N . VAL A 1 178 ? -0.519 -19.081 -21.289 1.00 90.38 178 VAL A N 1
ATOM 1449 C CA . VAL A 1 178 ? 0.607 -19.485 -20.438 1.00 90.38 178 VAL A CA 1
ATOM 1450 C C . VAL A 1 178 ? 0.196 -19.408 -18.966 1.00 90.38 178 VAL A C 1
ATOM 1452 O O . VAL A 1 178 ? -0.263 -18.371 -18.480 1.00 90.38 178 VAL A O 1
ATOM 1455 N N . GLN A 1 179 ? 0.375 -20.515 -18.249 1.00 89.69 179 GLN A N 1
ATOM 1456 C CA . GLN A 1 179 ? 0.281 -20.574 -16.796 1.00 89.69 179 GLN A CA 1
ATOM 1457 C C . GLN A 1 179 ? 1.625 -20.136 -16.224 1.00 89.69 179 GLN A C 1
ATOM 1459 O O . GLN A 1 179 ? 2.651 -20.760 -16.486 1.00 89.69 179 GLN A O 1
ATOM 1464 N N . TRP A 1 180 ? 1.623 -19.033 -15.483 1.00 92.94 180 TRP A N 1
ATOM 1465 C CA . TRP A 1 180 ? 2.847 -18.397 -15.018 1.00 92.94 180 TRP A CA 1
ATOM 1466 C C . TRP A 1 180 ? 2.946 -18.403 -13.497 1.00 92.94 180 TRP A C 1
ATOM 1468 O O . TRP A 1 180 ? 2.022 -17.980 -12.797 1.00 92.94 180 TRP A O 1
ATOM 1478 N N . ASN A 1 181 ? 4.093 -18.866 -13.013 1.00 92.88 181 ASN A N 1
ATOM 1479 C CA . ASN A 1 181 ? 4.504 -18.827 -11.620 1.00 92.88 181 ASN A CA 1
ATOM 1480 C C . ASN A 1 181 ? 5.805 -18.017 -11.499 1.00 92.88 181 ASN A C 1
ATOM 1482 O O . ASN A 1 181 ? 6.552 -17.859 -12.466 1.00 92.88 181 ASN A O 1
ATOM 1486 N N . TRP A 1 182 ? 6.095 -17.483 -10.317 1.00 95.69 182 TRP A N 1
ATOM 1487 C CA . TRP A 1 182 ? 7.297 -16.677 -10.113 1.00 95.69 182 TRP A CA 1
ATOM 1488 C C . TRP A 1 182 ? 7.818 -16.746 -8.682 1.00 95.69 182 TRP A C 1
ATOM 1490 O O . TRP A 1 182 ? 7.063 -16.950 -7.728 1.00 95.69 182 TRP A O 1
ATOM 1500 N N . LEU A 1 183 ? 9.121 -16.519 -8.538 1.00 96.25 183 LEU A N 1
ATOM 1501 C CA . LEU A 1 183 ? 9.770 -16.209 -7.266 1.00 96.25 183 LEU A CA 1
ATOM 1502 C C . LEU A 1 183 ? 10.585 -14.927 -7.397 1.00 96.25 183 LEU A C 1
ATOM 1504 O O . LEU A 1 183 ? 11.087 -14.602 -8.473 1.00 96.25 183 LEU A O 1
ATOM 1508 N N . ALA A 1 184 ? 10.742 -14.217 -6.285 1.00 96.94 184 ALA A N 1
ATOM 1509 C CA . ALA A 1 184 ? 11.567 -13.024 -6.220 1.00 96.94 184 ALA A CA 1
ATOM 1510 C C . ALA A 1 184 ? 12.423 -12.974 -4.952 1.00 96.94 184 ALA A C 1
ATOM 1512 O O . ALA A 1 184 ? 12.073 -13.525 -3.904 1.00 96.94 184 ALA A O 1
ATOM 1513 N N . THR A 1 185 ? 13.534 -12.253 -5.041 1.00 96.06 185 THR A N 1
ATOM 1514 C CA . THR A 1 185 ? 14.377 -11.888 -3.903 1.00 96.06 185 THR A CA 1
ATOM 1515 C C . THR A 1 185 ? 14.688 -10.392 -3.928 1.00 96.06 185 THR A C 1
ATOM 1517 O O . THR A 1 185 ? 14.608 -9.734 -4.964 1.00 96.06 185 THR A O 1
ATOM 1520 N N . THR A 1 186 ? 14.954 -9.831 -2.756 1.00 94.94 186 THR A N 1
ATOM 1521 C CA . THR A 1 186 ? 15.289 -8.427 -2.501 1.00 94.94 186 THR A CA 1
ATOM 1522 C C . THR A 1 186 ? 15.731 -8.314 -1.049 1.00 94.94 186 THR A C 1
ATOM 1524 O O . THR A 1 186 ? 15.290 -9.122 -0.230 1.00 94.94 186 THR A O 1
ATOM 1527 N N . LEU A 1 187 ? 16.486 -7.264 -0.703 1.00 93.56 187 LEU A N 1
ATOM 1528 C CA . LEU A 1 187 ? 16.612 -6.839 0.691 1.00 93.56 187 LEU A CA 1
ATOM 1529 C C . LEU A 1 187 ? 15.214 -6.701 1.310 1.00 93.56 187 LEU A C 1
ATOM 1531 O O . LEU A 1 187 ? 14.341 -6.038 0.741 1.00 93.56 187 LEU A O 1
ATOM 1535 N N . ASN A 1 188 ? 15.009 -7.375 2.438 1.00 92.44 188 ASN A N 1
ATOM 1536 C CA . ASN A 1 188 ? 13.728 -7.499 3.117 1.00 92.44 188 ASN A CA 1
ATOM 1537 C C . ASN A 1 188 ? 13.281 -6.130 3.659 1.00 92.44 188 ASN A C 1
ATOM 1539 O O . ASN A 1 188 ? 13.936 -5.647 4.588 1.00 92.44 188 ASN A O 1
ATOM 1543 N N . PRO A 1 189 ? 12.180 -5.528 3.151 1.00 88.62 189 PRO A N 1
ATOM 1544 C CA . PRO A 1 189 ? 11.726 -4.191 3.555 1.00 88.62 189 PRO A CA 1
ATOM 1545 C C . PRO A 1 189 ? 11.408 -4.085 5.050 1.00 88.62 189 PRO A C 1
ATOM 1547 O O . PRO A 1 189 ? 11.446 -2.993 5.608 1.00 88.62 189 PRO A O 1
ATOM 1550 N N . TYR A 1 190 ? 11.123 -5.218 5.691 1.00 86.88 190 TYR A N 1
ATOM 1551 C CA . TYR A 1 190 ? 10.752 -5.299 7.095 1.00 86.88 190 TYR A CA 1
ATOM 1552 C C . TYR A 1 190 ? 11.960 -5.521 8.027 1.00 86.88 190 TYR A C 1
ATOM 1554 O O . TYR A 1 190 ? 11.872 -5.219 9.213 1.00 86.88 190 TYR A O 1
ATOM 1562 N N . CYS A 1 191 ? 13.101 -5.998 7.512 1.00 90.50 191 CYS A N 1
ATOM 1563 C CA . CYS A 1 191 ? 14.312 -6.193 8.310 1.00 90.50 191 CYS A CA 1
ATOM 1564 C C . CYS A 1 191 ? 14.923 -4.833 8.682 1.00 90.50 191 CYS A C 1
ATOM 1566 O O . CYS A 1 191 ? 15.631 -4.221 7.880 1.00 90.50 191 CYS A O 1
ATOM 1568 N N . GLU A 1 192 ? 14.700 -4.376 9.917 1.00 89.94 192 GLU A N 1
ATOM 1569 C CA . GLU A 1 192 ? 15.113 -3.039 10.365 1.00 89.94 192 GLU A CA 1
ATOM 1570 C C . GLU A 1 192 ? 16.632 -2.796 10.319 1.00 89.94 192 GLU A C 1
ATOM 1572 O O . GLU A 1 192 ? 17.066 -1.646 10.258 1.00 89.94 192 GLU A O 1
ATOM 1577 N N . GLY A 1 193 ? 17.457 -3.848 10.287 1.00 89.12 193 GLY A N 1
ATOM 1578 C CA . GLY A 1 193 ? 18.902 -3.741 10.056 1.00 89.12 193 GLY A CA 1
ATOM 1579 C C . GLY A 1 193 ? 19.288 -3.249 8.649 1.00 89.12 193 GLY A C 1
ATOM 1580 O O . GLY A 1 193 ? 20.413 -2.787 8.452 1.00 89.12 193 GLY A O 1
ATOM 1581 N N . ASN A 1 194 ? 18.376 -3.294 7.672 1.00 90.06 194 ASN A N 1
ATOM 1582 C CA . ASN A 1 194 ? 18.598 -2.767 6.324 1.00 90.06 194 ASN A CA 1
ATOM 1583 C C . ASN A 1 194 ? 18.397 -1.240 6.294 1.00 90.06 194 ASN A C 1
ATOM 1585 O O . ASN A 1 194 ? 17.421 -0.724 6.839 1.00 90.06 194 ASN A O 1
ATOM 1589 N N . SER A 1 195 ? 19.291 -0.494 5.627 1.00 84.62 195 SER A N 1
ATOM 1590 C CA . SER A 1 195 ? 19.141 0.967 5.480 1.00 84.62 195 SER A CA 1
ATOM 1591 C C . SER A 1 195 ? 18.242 1.354 4.310 1.00 84.62 195 SER A C 1
ATOM 1593 O O . SER A 1 195 ? 18.326 0.761 3.232 1.00 84.62 195 SER A O 1
ATOM 1595 N N . TYR A 1 196 ? 17.492 2.445 4.480 1.00 79.75 196 TYR A N 1
ATOM 1596 C CA . TYR A 1 196 ? 16.705 3.101 3.427 1.00 79.75 196 TYR A CA 1
ATOM 1597 C C . TYR A 1 196 ? 17.523 3.547 2.197 1.00 79.75 196 TYR A C 1
ATOM 1599 O O . TYR A 1 196 ? 16.935 3.843 1.155 1.00 79.75 196 TYR A O 1
ATOM 1607 N N . ASP A 1 197 ? 18.852 3.606 2.307 1.00 75.75 197 ASP A N 1
ATOM 1608 C CA . ASP A 1 197 ? 19.775 3.983 1.222 1.00 75.75 197 ASP A CA 1
ATOM 1609 C C . ASP A 1 197 ? 20.202 2.778 0.371 1.00 75.75 197 ASP A C 1
ATOM 1611 O O . ASP A 1 197 ? 20.619 2.935 -0.771 1.00 75.75 197 ASP A O 1
ATOM 1615 N N . ARG A 1 198 ? 20.090 1.558 0.916 1.00 79.44 198 ARG A N 1
ATOM 1616 C CA . ARG A 1 198 ? 20.392 0.307 0.199 1.00 79.44 198 ARG A CA 1
ATOM 1617 C C . ARG A 1 198 ? 19.133 -0.420 -0.274 1.00 79.44 198 ARG A C 1
ATOM 1619 O O . ARG A 1 198 ? 19.217 -1.249 -1.170 1.00 79.44 198 ARG A O 1
ATOM 1626 N N . MET A 1 199 ? 17.979 -0.120 0.322 1.00 86.94 199 MET A N 1
ATOM 1627 C CA . MET A 1 199 ? 16.754 -0.908 0.202 1.00 86.94 199 MET A CA 1
ATOM 1628 C C . MET A 1 199 ? 15.551 -0.086 -0.274 1.00 86.94 199 MET A C 1
ATOM 1630 O O . MET A 1 199 ? 15.309 1.033 0.180 1.00 86.94 199 MET A O 1
ATOM 1634 N N . VAL A 1 200 ? 14.725 -0.688 -1.134 1.00 84.69 200 VAL A N 1
ATOM 1635 C CA . VAL A 1 200 ? 13.440 -0.120 -1.564 1.00 84.69 200 VAL A CA 1
ATOM 1636 C C . VAL A 1 200 ? 12.347 -0.471 -0.549 1.00 84.69 200 VAL A C 1
ATOM 1638 O O . VAL A 1 200 ? 11.808 -1.571 -0.558 1.00 84.69 200 VAL A O 1
ATOM 1641 N N . ALA A 1 201 ? 11.967 0.492 0.293 1.00 79.75 201 ALA A N 1
ATOM 1642 C CA . ALA A 1 201 ? 10.927 0.327 1.321 1.00 79.75 201 ALA A CA 1
ATOM 1643 C C . ALA A 1 201 ? 9.465 0.398 0.803 1.00 79.75 201 ALA A C 1
ATOM 1645 O O . ALA A 1 201 ? 8.528 0.524 1.591 1.00 79.75 201 ALA A O 1
ATOM 1646 N N . ASP A 1 202 ? 9.236 0.369 -0.517 1.00 84.06 202 ASP A N 1
ATOM 1647 C CA . ASP A 1 202 ? 7.880 0.328 -1.088 1.00 84.06 202 ASP A CA 1
ATOM 1648 C C . ASP A 1 202 ? 7.311 -1.093 -1.033 1.00 84.06 202 ASP A C 1
ATOM 1650 O O . ASP A 1 202 ? 7.365 -1.851 -1.995 1.00 84.06 202 ASP A O 1
ATOM 1654 N N . ASP A 1 203 ? 6.751 -1.465 0.112 1.00 83.00 203 ASP A N 1
ATOM 1655 C CA . ASP A 1 203 ? 6.283 -2.827 0.354 1.00 83.00 203 ASP A CA 1
ATOM 1656 C C . ASP A 1 203 ? 4.878 -3.122 -0.206 1.00 83.00 203 ASP A C 1
ATOM 1658 O O . ASP A 1 203 ? 4.378 -4.233 -0.053 1.00 83.00 203 ASP A O 1
ATOM 1662 N N . ARG A 1 204 ? 4.223 -2.163 -0.880 1.00 84.38 204 ARG A N 1
ATOM 1663 C CA . ARG A 1 204 ? 2.798 -2.260 -1.260 1.00 84.38 204 ARG A CA 1
ATOM 1664 C C . ARG A 1 204 ? 2.445 -3.492 -2.087 1.00 84.38 204 ARG A C 1
ATOM 1666 O O . ARG A 1 204 ? 1.346 -4.010 -1.943 1.00 84.38 204 ARG A O 1
ATOM 1673 N N . PHE A 1 205 ? 3.342 -3.943 -2.959 1.00 89.06 205 PHE A N 1
ATOM 1674 C CA . PHE A 1 205 ? 3.150 -5.165 -3.743 1.00 89.06 205 PHE A CA 1
ATOM 1675 C C . PHE A 1 205 ? 3.689 -6.397 -3.000 1.00 89.06 205 PHE A C 1
ATOM 1677 O O . PHE A 1 205 ? 3.015 -7.428 -2.957 1.00 89.06 205 PHE A O 1
ATOM 1684 N N . ILE A 1 206 ? 4.844 -6.264 -2.333 1.00 89.69 206 ILE A N 1
ATOM 1685 C CA . ILE A 1 206 ? 5.486 -7.314 -1.523 1.00 89.69 206 ILE A CA 1
ATOM 1686 C C . ILE A 1 206 ? 4.524 -7.849 -0.451 1.00 89.69 206 ILE A C 1
ATOM 1688 O O . ILE A 1 206 ? 4.286 -9.052 -0.388 1.00 89.69 206 ILE A O 1
ATOM 1692 N N . ARG A 1 207 ? 3.877 -6.965 0.319 1.00 81.38 207 ARG A N 1
ATOM 1693 C CA . ARG A 1 207 ? 2.938 -7.292 1.408 1.00 81.38 207 ARG A CA 1
ATOM 1694 C C . ARG A 1 207 ? 1.802 -8.221 0.981 1.00 81.38 207 ARG A C 1
ATOM 1696 O O . ARG A 1 207 ? 1.405 -9.103 1.737 1.00 81.38 207 ARG A O 1
ATOM 1703 N N . HIS A 1 208 ? 1.278 -8.033 -0.231 1.00 80.88 208 HIS A N 1
ATOM 1704 C CA . HIS A 1 208 ? 0.191 -8.849 -0.783 1.00 80.88 208 HIS A CA 1
ATOM 1705 C C . HIS A 1 208 ? 0.685 -10.116 -1.500 1.00 80.88 208 HIS A C 1
ATOM 1707 O O . HIS A 1 208 ? -0.118 -10.999 -1.796 1.00 80.88 208 HIS A O 1
ATOM 1713 N N . THR A 1 209 ? 1.993 -10.237 -1.746 1.00 88.44 209 THR A N 1
ATOM 1714 C CA . THR A 1 209 ? 2.610 -11.339 -2.502 1.00 88.44 209 THR A CA 1
ATOM 1715 C C . THR A 1 209 ? 3.682 -12.105 -1.719 1.00 88.44 209 THR A C 1
ATOM 1717 O O . THR A 1 209 ? 4.339 -12.959 -2.304 1.00 88.44 209 THR A O 1
ATOM 1720 N N . LEU A 1 210 ? 3.827 -11.874 -0.404 1.00 84.94 210 LEU A N 1
ATOM 1721 C CA . LEU A 1 210 ? 4.877 -12.406 0.492 1.00 84.94 210 LEU A CA 1
ATOM 1722 C C . LEU A 1 210 ? 5.301 -13.865 0.231 1.00 84.94 210 LEU A C 1
ATOM 1724 O O . LEU A 1 210 ? 6.489 -14.167 0.237 1.00 84.94 210 LEU A O 1
ATOM 1728 N N . LYS A 1 211 ? 4.353 -14.762 -0.073 1.00 86.75 211 LYS A N 1
ATOM 1729 C CA . LYS A 1 211 ? 4.615 -16.178 -0.403 1.00 86.75 211 LYS A CA 1
ATOM 1730 C C . LYS A 1 211 ? 5.527 -16.412 -1.627 1.00 86.75 211 LYS A C 1
ATOM 1732 O O . LYS A 1 211 ? 6.068 -17.506 -1.767 1.00 86.75 211 LYS A O 1
ATOM 1737 N N . HIS A 1 212 ? 5.695 -15.420 -2.502 1.00 94.00 212 HIS A N 1
ATOM 1738 C CA . HIS A 1 212 ? 6.592 -15.452 -3.665 1.00 94.00 212 HIS A CA 1
ATOM 1739 C C . HIS A 1 212 ? 7.969 -14.829 -3.380 1.00 94.00 212 HIS A C 1
ATOM 1741 O O . HIS A 1 212 ? 8.898 -15.017 -4.162 1.00 94.00 212 HIS A O 1
ATOM 1747 N N . TRP A 1 213 ? 8.126 -14.120 -2.257 1.00 94.00 213 TRP A N 1
ATOM 1748 C CA . TRP A 1 213 ? 9.384 -13.484 -1.873 1.00 94.00 213 TRP A CA 1
ATOM 1749 C C . TRP A 1 213 ? 10.217 -14.401 -0.976 1.00 94.00 213 TRP A C 1
ATOM 1751 O O . TRP A 1 213 ? 9.691 -15.150 -0.143 1.00 94.00 213 TRP A O 1
ATOM 1761 N N . CYS A 1 214 ? 11.534 -14.355 -1.154 1.00 95.00 214 CYS A N 1
ATOM 1762 C CA . CYS A 1 214 ? 12.499 -15.090 -0.351 1.00 95.00 214 CYS A CA 1
ATOM 1763 C C . CYS A 1 214 ? 13.608 -14.161 0.146 1.00 95.00 214 CYS A C 1
ATOM 1765 O O . CYS A 1 214 ? 14.321 -13.545 -0.648 1.00 95.00 214 CYS A O 1
ATOM 1767 N N . PHE A 1 215 ? 13.745 -14.097 1.471 1.00 93.75 215 PHE A N 1
ATOM 1768 C CA . PHE A 1 215 ? 14.702 -13.240 2.171 1.00 93.75 215 PHE A CA 1
ATOM 1769 C C . PHE A 1 215 ? 15.931 -14.010 2.700 1.00 93.75 215 PHE A C 1
ATOM 1771 O O . PHE A 1 215 ? 16.715 -13.463 3.471 1.00 93.75 215 PHE A O 1
ATOM 1778 N N . GLY A 1 216 ? 16.118 -15.259 2.257 1.00 92.50 216 GLY A N 1
ATOM 1779 C CA . GLY A 1 216 ? 17.273 -16.094 2.596 1.00 92.50 216 GLY A CA 1
ATOM 1780 C C . GLY A 1 216 ? 17.215 -16.760 3.976 1.00 92.50 216 GLY A C 1
ATOM 1781 O O . GLY A 1 216 ? 16.169 -16.797 4.620 1.00 92.50 216 GLY A O 1
ATOM 1782 N N . ALA A 1 217 ? 18.356 -17.305 4.403 1.00 91.25 217 ALA A N 1
ATOM 1783 C CA . ALA A 1 217 ? 18.557 -17.963 5.692 1.00 91.25 217 ALA A CA 1
ATOM 1784 C C . ALA A 1 217 ? 18.491 -16.986 6.876 1.00 91.25 217 ALA A C 1
ATOM 1786 O O . ALA A 1 217 ? 17.995 -17.342 7.941 1.00 91.25 217 ALA A O 1
ATOM 1787 N N . ASP A 1 218 ? 19.006 -15.763 6.698 1.00 91.00 218 ASP A N 1
ATOM 1788 C CA . ASP A 1 218 ? 19.122 -14.765 7.768 1.00 91.00 218 ASP A CA 1
ATOM 1789 C C . ASP A 1 218 ? 18.038 -13.668 7.729 1.00 91.00 218 ASP A C 1
ATOM 1791 O O . ASP A 1 218 ? 18.094 -12.700 8.489 1.00 91.00 218 ASP A O 1
ATOM 1795 N N . ASN A 1 219 ? 17.038 -13.827 6.853 1.00 91.38 219 ASN A N 1
ATOM 1796 C CA . ASN A 1 219 ? 15.933 -12.895 6.600 1.00 91.38 219 ASN A CA 1
ATOM 1797 C C . ASN A 1 219 ? 16.330 -11.454 6.208 1.00 91.38 219 ASN A C 1
ATOM 1799 O O . ASN A 1 219 ? 15.444 -10.602 6.093 1.00 91.38 219 ASN A O 1
ATOM 1803 N N . THR A 1 220 ? 17.605 -11.154 5.929 1.00 92.94 220 THR A N 1
ATOM 1804 C CA . THR A 1 220 ? 18.001 -9.825 5.417 1.00 92.94 220 THR A CA 1
ATOM 1805 C C . THR A 1 220 ? 17.625 -9.619 3.956 1.00 92.94 220 THR A C 1
ATOM 1807 O O . THR A 1 220 ? 17.389 -8.481 3.546 1.00 92.94 220 THR A O 1
ATOM 1810 N N . GLY A 1 221 ? 17.564 -10.699 3.170 1.00 92.94 221 GLY A N 1
ATOM 1811 C CA . GLY A 1 221 ? 17.425 -10.656 1.717 1.00 92.94 221 GLY A CA 1
ATOM 1812 C C . GLY A 1 221 ? 18.697 -10.259 0.958 1.00 92.94 221 GLY A C 1
ATOM 1813 O O . GLY A 1 221 ? 18.619 -9.985 -0.238 1.00 92.94 221 GLY A O 1
ATOM 1814 N N . ASP A 1 222 ? 19.856 -10.204 1.625 1.00 92.38 222 ASP A N 1
ATOM 1815 C CA . ASP A 1 222 ? 21.143 -9.940 0.971 1.00 92.38 222 ASP A CA 1
ATOM 1816 C C . ASP A 1 222 ? 21.643 -11.200 0.250 1.00 92.38 222 ASP A C 1
ATOM 1818 O O . ASP A 1 222 ? 22.097 -12.148 0.894 1.00 92.38 222 ASP A O 1
ATOM 1822 N N . ILE A 1 223 ? 21.568 -11.212 -1.085 1.00 91.62 223 ILE A N 1
ATOM 1823 C CA . ILE A 1 223 ? 22.025 -12.332 -1.926 1.00 91.62 223 ILE A CA 1
ATOM 1824 C C . ILE A 1 223 ? 23.555 -12.431 -2.051 1.00 91.62 223 ILE A C 1
ATOM 1826 O O . ILE A 1 223 ? 24.052 -13.380 -2.654 1.00 91.62 223 ILE A O 1
ATOM 1830 N N . MET A 1 224 ? 24.309 -11.470 -1.501 1.00 90.88 224 MET A N 1
ATOM 1831 C CA . MET A 1 224 ? 25.773 -11.542 -1.383 1.00 90.88 224 MET A CA 1
ATOM 1832 C C . MET A 1 224 ? 26.215 -12.296 -0.113 1.00 90.88 224 MET A C 1
ATOM 1834 O O . MET A 1 224 ? 27.402 -12.585 0.063 1.00 90.88 224 MET A O 1
ATOM 1838 N N . ASP A 1 225 ? 25.277 -12.663 0.771 1.00 90.31 225 ASP A N 1
ATOM 1839 C CA . ASP A 1 225 ? 25.486 -13.742 1.738 1.00 90.31 225 ASP A CA 1
ATOM 1840 C C . ASP A 1 225 ? 25.162 -15.085 1.070 1.00 90.31 225 ASP A C 1
ATOM 1842 O O . ASP A 1 225 ? 24.024 -15.348 0.669 1.00 90.31 225 ASP A O 1
ATOM 1846 N N . LEU A 1 226 ? 26.167 -15.959 0.974 1.00 90.19 226 LEU A N 1
ATOM 1847 C CA . LEU A 1 226 ? 26.022 -17.274 0.351 1.00 90.19 226 LEU A CA 1
ATOM 1848 C C . LEU A 1 226 ? 24.894 -18.111 0.962 1.00 90.19 226 LEU A C 1
ATOM 1850 O O . LEU A 1 226 ? 24.213 -18.813 0.225 1.00 90.19 226 LEU A O 1
ATOM 1854 N N . ARG A 1 227 ? 24.632 -17.998 2.269 1.00 91.19 227 ARG A N 1
ATOM 1855 C CA . ARG A 1 227 ? 23.572 -18.768 2.943 1.00 91.19 227 ARG A CA 1
ATOM 1856 C C . ARG A 1 227 ? 22.186 -18.343 2.457 1.00 91.19 227 ARG A C 1
ATOM 1858 O O . ARG A 1 227 ? 21.288 -19.171 2.324 1.00 91.19 227 ARG A O 1
ATOM 1865 N N . ASN A 1 228 ? 22.012 -17.055 2.164 1.00 93.44 228 ASN A N 1
ATOM 1866 C CA . ASN A 1 228 ? 20.773 -16.525 1.602 1.00 93.44 228 ASN A CA 1
ATOM 1867 C C . ASN A 1 228 ? 20.590 -16.950 0.147 1.00 93.44 228 ASN A C 1
ATOM 1869 O O . ASN A 1 228 ? 19.492 -17.361 -0.232 1.00 93.44 228 ASN A O 1
ATOM 1873 N N . LEU A 1 229 ? 21.669 -16.889 -0.637 1.00 92.06 229 LEU A N 1
ATOM 1874 C CA . LEU A 1 229 ? 21.692 -17.349 -2.021 1.00 92.06 229 LEU A CA 1
ATOM 1875 C C . LEU A 1 229 ? 21.395 -18.855 -2.128 1.00 92.06 229 LEU A C 1
ATOM 1877 O O . LEU A 1 229 ? 20.582 -19.251 -2.960 1.00 92.06 229 LEU A O 1
ATOM 1881 N N . ASP A 1 230 ? 21.98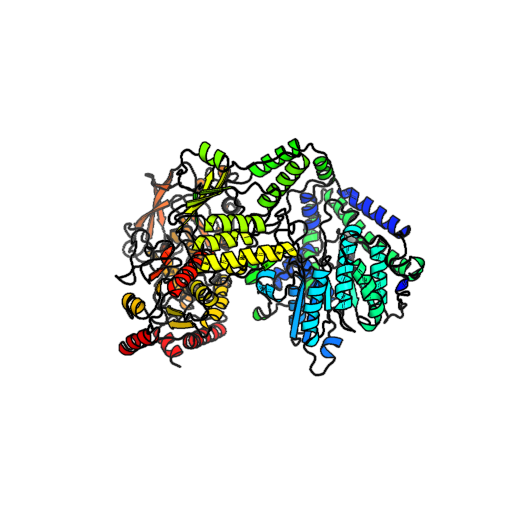3 -19.682 -1.263 1.00 91.81 230 ASP A N 1
ATOM 1882 C CA . ASP A 1 230 ? 21.764 -21.131 -1.237 1.00 91.81 230 ASP A CA 1
ATOM 1883 C C . ASP A 1 230 ? 20.305 -21.479 -0.908 1.00 91.81 230 ASP A C 1
ATOM 1885 O O . ASP A 1 230 ? 19.660 -22.169 -1.695 1.00 91.81 230 ASP A O 1
ATOM 1889 N N . ILE A 1 231 ? 19.742 -20.934 0.182 1.00 93.56 231 ILE A N 1
ATOM 1890 C CA . ILE A 1 231 ? 18.327 -21.142 0.555 1.00 93.56 231 ILE A CA 1
ATOM 1891 C C . ILE A 1 231 ? 17.377 -20.677 -0.556 1.00 93.56 231 ILE A C 1
ATOM 1893 O O . ILE A 1 231 ? 16.356 -21.317 -0.825 1.00 93.56 231 ILE A O 1
ATOM 1897 N N . PHE A 1 232 ? 17.707 -19.578 -1.236 1.00 94.12 232 PHE A N 1
ATOM 1898 C CA . PHE A 1 232 ? 16.934 -19.116 -2.382 1.00 94.12 232 PHE A CA 1
ATOM 1899 C C . PHE A 1 232 ? 17.016 -20.090 -3.565 1.00 94.12 232 PHE A C 1
ATOM 1901 O O . PHE A 1 232 ? 15.984 -20.429 -4.151 1.00 94.12 232 PHE A O 1
ATOM 1908 N N . ILE A 1 233 ? 18.214 -20.586 -3.888 1.00 92.56 233 ILE A N 1
ATOM 1909 C CA . ILE A 1 233 ? 18.427 -21.570 -4.952 1.00 92.56 233 ILE A CA 1
ATOM 1910 C C . ILE A 1 233 ? 17.707 -22.888 -4.636 1.00 92.56 233 ILE A C 1
ATOM 1912 O O . ILE A 1 233 ? 17.068 -23.452 -5.521 1.00 92.56 233 ILE A O 1
ATOM 1916 N N . GLU A 1 234 ? 17.760 -23.374 -3.397 1.00 91.56 234 GLU A N 1
ATOM 1917 C CA . GLU A 1 234 ? 17.040 -24.573 -2.950 1.00 91.56 234 GLU A CA 1
ATOM 1918 C C . GLU A 1 234 ? 15.523 -24.402 -3.068 1.00 91.56 234 GLU A C 1
ATOM 1920 O O . GLU A 1 234 ? 14.853 -25.239 -3.674 1.00 91.56 234 GLU A O 1
ATOM 1925 N N . ARG A 1 235 ? 14.976 -23.275 -2.595 1.00 90.75 235 ARG A N 1
ATOM 1926 C CA . ARG A 1 235 ? 13.547 -22.959 -2.742 1.00 90.75 235 ARG A CA 1
ATOM 1927 C C . ARG A 1 235 ? 13.111 -22.892 -4.207 1.00 90.75 235 ARG A C 1
ATOM 1929 O O . ARG A 1 235 ? 12.018 -23.352 -4.530 1.00 90.75 235 ARG A O 1
ATOM 1936 N N . CYS A 1 236 ? 13.950 -22.357 -5.092 1.00 89.38 236 CYS A N 1
ATOM 1937 C CA . CYS A 1 236 ? 13.683 -22.363 -6.529 1.00 89.38 236 CYS A CA 1
ATOM 1938 C C . CYS A 1 236 ? 13.771 -23.778 -7.125 1.00 89.38 236 CYS A C 1
ATOM 1940 O O . CYS A 1 236 ? 12.911 -24.144 -7.921 1.00 89.38 236 CYS A O 1
ATOM 1942 N N . LYS A 1 237 ? 14.745 -24.606 -6.717 1.00 83.94 237 LYS A N 1
ATOM 1943 C CA . LYS A 1 237 ? 14.876 -26.007 -7.165 1.00 83.94 237 LYS A CA 1
ATOM 1944 C C . LYS A 1 237 ? 13.661 -26.859 -6.787 1.00 83.94 237 LYS A C 1
ATOM 1946 O O . LYS A 1 237 ? 13.176 -27.598 -7.634 1.00 83.94 237 LYS A O 1
ATOM 1951 N N . LEU A 1 238 ? 13.118 -26.688 -5.579 1.00 82.69 238 LEU A N 1
ATOM 1952 C CA . LEU A 1 238 ? 11.895 -27.369 -5.120 1.00 82.69 238 LEU A CA 1
ATOM 1953 C C . LEU A 1 238 ? 10.638 -26.997 -5.936 1.00 82.69 238 LEU A C 1
ATOM 1955 O O . LEU A 1 238 ? 9.674 -27.763 -5.968 1.00 82.69 238 LEU A O 1
ATOM 1959 N N . LEU A 1 239 ? 10.628 -25.835 -6.605 1.00 72.44 239 LEU A N 1
ATOM 1960 C CA . LEU A 1 239 ? 9.632 -25.523 -7.639 1.00 72.44 239 LEU A CA 1
ATOM 1961 C C . LEU A 1 239 ? 10.035 -26.085 -9.008 1.00 72.44 239 LEU A C 1
ATOM 1963 O O . LEU A 1 239 ? 9.179 -26.572 -9.742 1.00 72.44 239 LEU A O 1
ATOM 1967 N N . ASN A 1 240 ? 11.328 -26.058 -9.341 1.00 65.06 240 ASN A N 1
ATOM 1968 C CA . ASN A 1 240 ? 11.852 -26.508 -10.630 1.00 65.06 240 ASN A CA 1
ATOM 1969 C C . ASN A 1 240 ? 11.720 -28.030 -10.855 1.00 65.06 240 ASN A C 1
ATOM 1971 O O . ASN A 1 240 ? 11.688 -28.486 -11.991 1.00 65.06 240 ASN A O 1
ATOM 1975 N N . GLU A 1 241 ? 11.545 -28.817 -9.788 1.00 63.31 241 GLU A N 1
ATOM 1976 C CA . GLU A 1 241 ? 11.088 -30.218 -9.851 1.00 63.31 241 GLU A CA 1
ATOM 1977 C C . GLU A 1 241 ? 9.678 -30.385 -10.462 1.00 63.31 241 GLU A C 1
ATOM 1979 O O . GLU A 1 241 ? 9.274 -31.503 -10.779 1.00 63.31 241 GLU A O 1
ATOM 1984 N N . LYS A 1 242 ? 8.914 -29.293 -10.620 1.00 61.31 242 LYS A N 1
ATOM 1985 C CA . LYS A 1 242 ? 7.532 -29.282 -11.136 1.00 61.31 242 LYS A CA 1
ATOM 1986 C C . LYS A 1 242 ? 7.325 -28.375 -12.357 1.00 61.31 242 LYS A C 1
ATOM 1988 O O . LYS A 1 242 ? 6.370 -28.593 -13.099 1.00 61.31 242 LYS A O 1
ATOM 1993 N N . GLU A 1 243 ? 8.166 -27.360 -12.567 1.00 72.31 243 GLU A N 1
ATOM 1994 C CA . GLU A 1 243 ? 7.999 -26.326 -13.606 1.00 72.31 243 GLU A CA 1
ATOM 1995 C C . GLU A 1 243 ? 9.362 -25.820 -14.118 1.00 72.31 243 GLU A C 1
ATOM 1997 O O . GLU A 1 243 ? 10.254 -25.583 -13.317 1.00 72.31 243 GLU A O 1
ATOM 2002 N N . ARG A 1 244 ? 9.549 -25.578 -15.424 1.00 85.62 244 ARG A N 1
ATOM 2003 C CA . ARG A 1 244 ? 10.845 -25.095 -15.957 1.00 85.62 244 ARG A CA 1
ATOM 2004 C C . ARG A 1 244 ? 11.066 -23.600 -15.678 1.00 85.62 244 ARG A C 1
ATOM 2006 O O . ARG A 1 244 ? 10.286 -22.763 -16.143 1.00 85.62 244 ARG A O 1
ATOM 2013 N N . ILE A 1 245 ? 12.181 -23.250 -15.029 1.00 93.25 245 ILE A N 1
ATOM 2014 C CA . ILE A 1 245 ? 12.666 -21.861 -14.944 1.00 93.25 245 ILE A CA 1
ATOM 2015 C C . ILE A 1 245 ? 13.303 -21.458 -16.284 1.00 93.25 245 ILE A C 1
ATOM 2017 O O . ILE A 1 245 ? 14.395 -21.907 -16.636 1.00 93.25 245 ILE A O 1
ATOM 2021 N N . LEU A 1 246 ? 12.613 -20.598 -17.043 1.00 94.62 246 LEU A N 1
ATOM 2022 C CA . LEU A 1 246 ? 13.017 -20.191 -18.403 1.00 94.62 246 LEU A CA 1
ATOM 2023 C C . LEU A 1 246 ? 13.343 -18.700 -18.547 1.00 94.62 246 LEU A C 1
ATOM 2025 O O . LEU A 1 246 ? 13.806 -18.276 -19.607 1.00 94.62 246 LEU A O 1
ATOM 2029 N N . LEU A 1 247 ? 13.126 -17.907 -17.500 1.00 97.62 247 LEU A N 1
ATOM 2030 C CA . LEU A 1 247 ? 13.504 -16.499 -17.461 1.00 97.62 247 LEU A CA 1
ATOM 2031 C C . LEU A 1 247 ? 14.044 -16.144 -16.077 1.00 97.62 247 LEU A C 1
ATOM 2033 O O . LEU A 1 247 ? 13.349 -16.317 -15.076 1.00 97.62 247 LEU A O 1
ATOM 2037 N N . VAL A 1 248 ? 15.252 -15.593 -16.035 1.00 98.38 248 VAL A N 1
ATOM 2038 C CA . VAL A 1 248 ? 15.783 -14.897 -14.858 1.00 98.38 248 VAL A CA 1
ATOM 2039 C C . VAL A 1 248 ? 15.922 -13.415 -15.206 1.00 98.38 248 VAL A C 1
ATOM 2041 O O . VAL A 1 248 ? 16.322 -13.066 -16.317 1.00 98.38 248 VAL A O 1
ATOM 2044 N N . THR A 1 249 ? 15.588 -12.525 -14.280 1.00 98.56 249 THR A N 1
ATOM 2045 C CA . THR A 1 249 ? 15.771 -11.077 -14.439 1.00 98.56 249 THR A CA 1
ATOM 2046 C C . THR A 1 249 ? 16.454 -10.498 -13.204 1.00 98.56 249 THR A C 1
ATOM 2048 O O . THR A 1 249 ? 16.308 -11.040 -12.111 1.00 98.56 249 THR A O 1
ATOM 2051 N N . ALA A 1 250 ? 17.243 -9.443 -13.388 1.00 97.31 250 ALA A N 1
ATOM 2052 C CA . ALA A 1 250 ? 17.994 -8.765 -12.342 1.00 97.31 250 ALA A CA 1
ATOM 2053 C C . ALA A 1 250 ? 17.982 -7.240 -12.566 1.00 97.31 250 ALA A C 1
ATOM 2055 O O . ALA A 1 250 ? 18.550 -6.743 -13.545 1.00 97.31 250 ALA A O 1
ATOM 2056 N N . ASP A 1 251 ? 17.338 -6.497 -11.657 1.00 93.44 251 ASP A N 1
ATOM 2057 C CA . ASP A 1 251 ? 17.280 -5.019 -11.646 1.00 93.44 251 ASP A CA 1
ATOM 2058 C C . ASP A 1 251 ? 17.986 -4.419 -10.410 1.00 93.44 251 ASP A C 1
ATOM 2060 O O . ASP A 1 251 ? 17.793 -3.241 -10.089 1.00 93.44 251 ASP A O 1
ATOM 2064 N N . GLY A 1 252 ? 18.821 -5.204 -9.717 1.00 86.94 252 GLY A N 1
ATOM 2065 C CA . GLY A 1 252 ? 19.566 -4.789 -8.531 1.00 86.94 252 GLY A CA 1
ATOM 2066 C C . GLY A 1 252 ? 20.423 -3.531 -8.733 1.00 86.94 252 GLY A C 1
ATOM 2067 O O . GLY A 1 252 ? 20.785 -3.139 -9.845 1.00 86.94 252 GLY A O 1
ATOM 2068 N N . SER A 1 253 ? 20.698 -2.815 -7.640 1.00 81.50 253 SER A N 1
ATOM 2069 C CA . SER A 1 253 ? 21.671 -1.710 -7.606 1.00 81.50 253 SER A CA 1
ATOM 2070 C C . SER A 1 253 ? 21.945 -1.245 -6.178 1.00 81.50 253 SER A C 1
ATOM 2072 O O . SER A 1 253 ? 21.105 -1.415 -5.298 1.00 81.50 253 SER A O 1
ATOM 2074 N N . VAL A 1 254 ? 23.080 -0.575 -5.984 1.00 75.25 254 VAL A N 1
ATOM 2075 C CA . VAL A 1 254 ? 23.475 0.098 -4.736 1.00 75.25 254 VAL A CA 1
ATOM 2076 C C . VAL A 1 254 ? 23.406 1.622 -4.947 1.00 75.25 254 VAL A C 1
ATOM 2078 O O . VAL A 1 254 ? 23.585 2.088 -6.075 1.00 75.25 254 VAL A O 1
ATOM 2081 N N . ASP A 1 255 ? 23.123 2.419 -3.907 1.00 68.31 255 ASP A N 1
ATOM 2082 C CA . ASP A 1 255 ? 23.197 3.886 -4.024 1.00 68.31 255 ASP A CA 1
ATOM 2083 C C . ASP A 1 255 ? 24.669 4.340 -4.069 1.00 68.31 255 ASP A C 1
ATOM 2085 O O . ASP A 1 255 ? 25.454 4.077 -3.158 1.00 68.31 255 ASP A O 1
ATOM 2089 N N . CYS A 1 256 ? 25.036 5.018 -5.159 1.00 64.75 256 CYS A N 1
ATOM 2090 C CA . CYS A 1 256 ? 26.370 5.562 -5.419 1.00 64.75 256 CYS A CA 1
ATOM 2091 C C . CYS A 1 256 ? 26.353 7.102 -5.519 1.00 64.75 256 CYS A C 1
ATOM 2093 O O . CYS A 1 256 ? 27.203 7.682 -6.191 1.00 64.75 256 CYS A O 1
ATOM 2095 N N . THR A 1 257 ? 25.369 7.777 -4.902 1.00 65.81 257 THR A N 1
ATOM 2096 C CA . THR A 1 257 ? 25.168 9.243 -4.990 1.00 65.81 257 THR A CA 1
ATOM 2097 C C . THR A 1 257 ? 26.411 10.056 -4.592 1.00 65.81 257 THR A C 1
ATOM 2099 O O . THR A 1 257 ? 26.616 11.148 -5.131 1.00 65.81 257 THR A O 1
ATOM 2102 N N . ASP A 1 258 ? 27.255 9.528 -3.704 1.00 62.66 258 ASP A N 1
ATOM 2103 C CA . ASP A 1 258 ? 28.456 10.216 -3.212 1.00 62.66 258 ASP A CA 1
ATOM 2104 C C . ASP A 1 258 ? 29.750 9.814 -3.941 1.00 62.66 258 ASP A C 1
ATOM 2106 O O . ASP A 1 258 ? 30.737 10.534 -3.852 1.00 62.66 258 ASP A O 1
ATOM 2110 N N . VAL A 1 259 ? 29.742 8.737 -4.741 1.00 68.38 259 VAL A N 1
ATOM 2111 C CA . VAL A 1 259 ? 30.879 8.345 -5.602 1.00 68.38 259 VAL A CA 1
ATOM 2112 C C . VAL A 1 259 ? 30.389 7.930 -7.007 1.00 68.38 259 VAL A C 1
ATOM 2114 O O . VAL A 1 259 ? 30.558 6.785 -7.431 1.00 68.38 259 VAL A O 1
ATOM 2117 N N . PRO A 1 260 ? 29.770 8.845 -7.784 1.00 66.50 260 PRO A N 1
ATOM 2118 C CA . PRO A 1 260 ? 29.119 8.510 -9.059 1.00 66.50 260 PRO A CA 1
ATOM 2119 C C . PRO A 1 260 ? 30.084 8.094 -10.190 1.00 66.50 260 PRO A C 1
ATOM 2121 O O . PRO A 1 260 ? 29.632 7.638 -11.246 1.00 66.50 260 PRO A O 1
ATOM 2124 N N . GLY A 1 261 ? 31.396 8.269 -9.994 1.00 70.38 261 GLY A N 1
ATOM 2125 C CA . GLY A 1 261 ? 32.447 7.798 -10.905 1.00 70.38 261 GLY A CA 1
ATOM 2126 C C . GLY A 1 261 ? 32.811 6.317 -10.738 1.00 70.38 261 GLY A C 1
ATOM 2127 O O . GLY A 1 261 ? 33.296 5.720 -11.693 1.00 70.38 261 GLY A O 1
ATOM 2128 N N . GLU A 1 262 ? 32.514 5.720 -9.576 1.00 76.31 262 GLU A N 1
ATOM 2129 C CA . GLU A 1 262 ? 32.832 4.321 -9.222 1.00 76.31 262 GLU A CA 1
ATOM 2130 C C . GLU A 1 262 ? 31.582 3.432 -9.127 1.00 76.31 262 GLU A C 1
ATOM 2132 O O . GLU A 1 262 ? 31.592 2.364 -8.515 1.00 76.31 262 GLU A O 1
ATOM 2137 N N . GLN A 1 263 ? 30.487 3.866 -9.759 1.00 76.00 263 GLN A N 1
ATOM 2138 C CA . GLN A 1 263 ? 29.216 3.142 -9.759 1.00 76.00 263 GLN A CA 1
ATOM 2139 C C . GLN A 1 263 ? 29.350 1.706 -10.290 1.00 76.00 263 GLN A C 1
ATOM 2141 O O . GLN A 1 263 ? 28.655 0.830 -9.796 1.00 76.00 263 GLN A O 1
ATOM 2146 N N . GLU A 1 264 ? 30.235 1.462 -11.260 1.00 83.69 264 GLU A N 1
ATOM 2147 C CA . GLU A 1 264 ? 30.514 0.133 -11.824 1.00 83.69 264 GLU A CA 1
ATOM 2148 C C . GLU A 1 264 ? 31.182 -0.797 -10.799 1.00 83.69 264 GLU A C 1
ATOM 2150 O O . GLU A 1 264 ? 30.642 -1.854 -10.466 1.00 83.69 264 GLU A O 1
ATOM 2155 N N . SER A 1 265 ? 32.301 -0.348 -10.224 1.00 83.06 265 SER A N 1
ATOM 2156 C CA . SER A 1 265 ? 33.056 -1.027 -9.167 1.00 83.06 265 SER A CA 1
ATOM 2157 C C . SER A 1 265 ? 32.175 -1.385 -7.960 1.00 83.06 265 SER A C 1
ATOM 2159 O O . SER A 1 265 ? 32.293 -2.475 -7.402 1.00 83.06 265 SER A O 1
ATOM 2161 N N . ALA A 1 266 ? 31.260 -0.486 -7.578 1.00 81.19 266 ALA A N 1
ATOM 2162 C CA . ALA A 1 266 ? 30.394 -0.629 -6.407 1.00 81.19 266 ALA A CA 1
ATOM 2163 C C . ALA A 1 266 ? 29.298 -1.706 -6.536 1.00 81.19 266 ALA A C 1
ATOM 2165 O O . ALA A 1 266 ? 28.800 -2.181 -5.516 1.00 81.19 266 ALA A O 1
ATOM 2166 N N . VAL A 1 267 ? 28.910 -2.092 -7.758 1.00 87.00 267 VAL A N 1
ATOM 2167 C CA . VAL A 1 267 ? 27.857 -3.102 -8.004 1.00 87.00 267 VAL A CA 1
ATOM 2168 C C . VAL A 1 267 ? 28.381 -4.402 -8.615 1.00 87.00 267 VAL A C 1
ATOM 2170 O O . VAL A 1 267 ? 27.637 -5.375 -8.691 1.00 87.00 267 VAL A O 1
ATOM 2173 N N . ALA A 1 268 ? 29.655 -4.456 -9.016 1.00 89.06 268 ALA A N 1
ATOM 2174 C CA . ALA A 1 268 ? 30.258 -5.620 -9.666 1.00 89.06 268 ALA A CA 1
ATOM 2175 C C . ALA A 1 268 ? 30.056 -6.935 -8.886 1.00 89.06 268 ALA A C 1
ATOM 2177 O O . ALA A 1 268 ? 29.793 -7.975 -9.490 1.00 89.06 268 ALA A O 1
ATOM 2178 N N . GLN A 1 269 ? 30.121 -6.881 -7.550 1.00 89.12 269 GLN A N 1
ATOM 2179 C CA . GLN A 1 269 ? 29.878 -8.043 -6.693 1.00 89.12 269 GLN A CA 1
ATOM 2180 C C . GLN A 1 269 ? 28.418 -8.513 -6.740 1.00 89.12 269 GLN A C 1
ATOM 2182 O O . GLN A 1 269 ? 28.163 -9.711 -6.824 1.00 89.12 269 GLN A O 1
ATOM 2187 N N . LEU A 1 270 ? 27.461 -7.580 -6.749 1.00 91.38 270 LEU A N 1
ATOM 2188 C CA . LEU A 1 270 ? 26.040 -7.902 -6.862 1.00 91.38 270 LEU A CA 1
ATOM 2189 C C . LEU A 1 270 ? 25.744 -8.574 -8.208 1.00 91.38 270 LEU A C 1
ATOM 2191 O O . LEU A 1 270 ? 25.140 -9.642 -8.225 1.00 91.38 270 LEU A O 1
ATOM 2195 N N . HIS A 1 271 ? 26.254 -8.019 -9.313 1.00 93.50 271 HIS A N 1
ATOM 2196 C CA . HIS A 1 271 ? 26.067 -8.600 -10.646 1.00 93.50 271 HIS A CA 1
ATOM 2197 C C . HIS A 1 271 ? 26.677 -10.009 -10.772 1.00 93.50 271 HIS A C 1
ATOM 2199 O O . HIS A 1 271 ? 26.124 -10.859 -11.476 1.00 93.50 271 HIS A O 1
ATOM 2205 N N . LEU A 1 272 ? 27.799 -10.282 -10.089 1.00 93.19 272 LEU A N 1
ATOM 2206 C CA . LEU A 1 272 ? 28.372 -11.629 -10.001 1.00 93.19 272 LEU A CA 1
ATOM 2207 C C . LEU A 1 272 ? 27.407 -12.583 -9.282 1.00 93.19 272 LEU A C 1
ATOM 2209 O O . LEU A 1 272 ? 27.106 -13.646 -9.823 1.00 93.19 272 LEU A O 1
ATOM 2213 N N . CYS A 1 273 ? 26.872 -12.192 -8.122 1.00 93.88 273 CYS A N 1
ATOM 2214 C CA . CYS A 1 273 ? 25.901 -12.995 -7.373 1.00 93.88 273 CYS A CA 1
ATOM 2215 C C . CYS A 1 273 ? 24.606 -13.236 -8.163 1.00 93.88 273 CYS A C 1
ATOM 2217 O O . CYS A 1 273 ? 24.128 -14.368 -8.219 1.00 93.88 273 CYS A O 1
ATOM 2219 N N . GLU A 1 274 ? 24.064 -12.208 -8.822 1.00 95.88 274 GLU A N 1
ATOM 2220 C CA . GLU A 1 274 ? 22.876 -12.311 -9.683 1.00 95.88 274 GLU A CA 1
ATOM 2221 C C . GLU A 1 274 ? 23.122 -13.256 -10.871 1.00 95.88 274 GLU A C 1
ATOM 2223 O O . GLU A 1 274 ? 22.282 -14.096 -11.201 1.00 95.88 274 GLU A O 1
ATOM 2228 N N . THR A 1 275 ? 24.309 -13.185 -11.478 1.00 96.31 275 THR A N 1
ATOM 2229 C CA . THR A 1 275 ? 24.694 -14.071 -12.583 1.00 96.31 275 THR A CA 1
ATOM 2230 C C . THR A 1 275 ? 24.890 -15.509 -12.107 1.00 96.31 275 THR A C 1
ATOM 2232 O O . THR A 1 275 ? 24.406 -16.431 -12.756 1.00 96.31 275 THR A O 1
ATOM 2235 N N . VAL A 1 276 ? 25.529 -15.739 -10.957 1.00 95.00 276 VAL A N 1
ATOM 2236 C CA . VAL A 1 276 ? 25.692 -17.089 -10.385 1.00 95.00 276 VAL A CA 1
ATOM 2237 C C . VAL A 1 276 ? 24.350 -17.692 -9.969 1.00 95.00 276 VAL A C 1
ATOM 2239 O O . VAL A 1 276 ? 24.104 -18.866 -10.253 1.00 95.00 276 VAL A O 1
ATOM 2242 N N . ALA A 1 277 ? 23.446 -16.892 -9.395 1.00 95.38 277 ALA A N 1
ATOM 2243 C CA . ALA A 1 277 ? 22.061 -17.294 -9.161 1.00 95.38 277 ALA A CA 1
ATOM 2244 C C . ALA A 1 277 ? 21.396 -17.733 -10.475 1.00 95.38 277 ALA A C 1
ATOM 2246 O O . ALA A 1 277 ? 20.860 -18.837 -10.554 1.00 95.38 277 ALA A O 1
ATOM 2247 N N . CYS A 1 278 ? 21.503 -16.924 -11.536 1.00 96.38 278 CYS A N 1
ATOM 2248 C CA . CYS A 1 278 ? 20.992 -17.276 -12.858 1.00 96.38 278 CYS A CA 1
ATOM 2249 C C . CYS A 1 278 ? 21.564 -18.609 -13.373 1.00 96.38 278 CYS A C 1
ATOM 2251 O O . CYS A 1 278 ? 20.794 -19.480 -13.775 1.00 96.38 278 CYS A O 1
ATOM 2253 N N . MET A 1 279 ? 22.886 -18.812 -13.328 1.00 95.31 279 MET A N 1
ATOM 2254 C CA . MET A 1 279 ? 23.532 -20.036 -13.833 1.00 95.31 279 MET A CA 1
ATOM 2255 C C . MET A 1 279 ? 23.123 -21.308 -13.067 1.00 95.31 279 MET A C 1
ATOM 2257 O O . MET A 1 279 ? 23.129 -22.398 -13.640 1.00 95.31 279 MET A O 1
ATOM 2261 N N . HIS A 1 280 ? 22.756 -21.194 -11.786 1.00 93.44 280 HIS A N 1
ATOM 2262 C CA . HIS A 1 280 ? 22.234 -22.317 -10.999 1.00 93.44 280 HIS A CA 1
ATOM 2263 C C . HIS A 1 280 ? 20.756 -22.640 -11.275 1.00 93.44 280 HIS A C 1
ATOM 2265 O O . HIS A 1 280 ? 20.337 -23.776 -11.028 1.00 93.44 280 HIS A O 1
ATOM 2271 N N . LEU A 1 281 ? 19.978 -21.658 -11.740 1.00 94.00 281 LEU A N 1
ATOM 2272 C CA . LEU A 1 281 ? 18.515 -21.723 -11.823 1.00 94.00 281 LEU A CA 1
ATOM 2273 C C . LEU A 1 281 ? 17.974 -21.904 -13.240 1.00 94.00 281 LEU A C 1
ATOM 2275 O O . LEU A 1 281 ? 16.971 -22.587 -13.416 1.00 94.00 281 LEU A O 1
ATOM 2279 N N . LEU A 1 282 ? 18.606 -21.286 -14.235 1.00 94.69 282 LEU A N 1
ATOM 2280 C CA . LEU A 1 282 ? 18.078 -21.204 -15.591 1.00 94.69 282 LEU A CA 1
ATOM 2281 C C . LEU A 1 282 ? 18.231 -22.538 -16.337 1.00 94.69 282 LEU A C 1
ATOM 2283 O O . LEU A 1 282 ? 19.316 -23.123 -16.384 1.00 94.69 282 LEU A O 1
ATOM 2287 N N . GLU A 1 283 ? 17.154 -23.011 -16.964 1.00 92.81 283 GLU A N 1
ATOM 2288 C CA . GLU A 1 283 ? 17.213 -24.195 -17.822 1.00 92.81 283 GLU A CA 1
ATOM 2289 C C . GLU A 1 283 ? 17.770 -23.887 -19.216 1.00 92.81 283 GLU A C 1
ATOM 2291 O O . GLU A 1 283 ? 17.760 -22.750 -19.697 1.00 92.81 283 GLU A O 1
ATOM 2296 N N . LYS A 1 284 ? 18.247 -24.931 -19.903 1.00 93.31 284 LYS A N 1
ATOM 2297 C CA . LYS A 1 284 ? 18.726 -24.830 -21.289 1.00 93.31 284 LYS A CA 1
ATOM 2298 C C . LYS A 1 284 ? 17.646 -24.228 -22.199 1.00 93.31 284 LYS A C 1
ATOM 2300 O O . LYS A 1 284 ? 16.489 -24.647 -22.151 1.00 93.31 284 LYS A O 1
ATOM 2305 N N . GLY A 1 285 ? 18.042 -23.261 -23.027 1.00 92.94 285 GLY A N 1
ATOM 2306 C CA . GLY A 1 285 ? 17.137 -22.475 -23.871 1.00 92.94 285 GLY A CA 1
ATOM 2307 C C . GLY A 1 285 ? 16.464 -21.287 -23.170 1.00 92.94 285 GLY A C 1
ATOM 2308 O O . GLY A 1 285 ? 15.855 -20.463 -23.847 1.00 92.94 285 GLY A O 1
ATOM 2309 N N . GLY A 1 286 ? 16.593 -21.158 -21.845 1.00 95.50 286 GLY A N 1
ATOM 2310 C CA . GLY A 1 286 ? 16.098 -20.006 -21.093 1.00 95.50 286 GLY A CA 1
ATOM 2311 C C . GLY A 1 286 ? 16.895 -18.720 -21.348 1.00 95.50 286 GLY A C 1
ATOM 2312 O O . GLY A 1 286 ? 17.989 -18.746 -21.916 1.00 95.50 286 GLY A O 1
ATOM 2313 N N . ASN A 1 287 ? 16.349 -17.592 -20.895 1.00 98.19 287 ASN A N 1
ATOM 2314 C CA . ASN A 1 287 ? 16.902 -16.252 -21.105 1.00 98.19 287 ASN A CA 1
ATOM 2315 C C . ASN A 1 287 ? 17.225 -15.533 -19.786 1.00 98.19 287 ASN A C 1
ATOM 2317 O O . ASN A 1 287 ? 16.636 -15.825 -18.742 1.00 98.19 287 ASN A O 1
ATOM 2321 N N . PHE A 1 288 ? 18.123 -14.548 -19.850 1.00 98.56 288 PHE A N 1
ATOM 2322 C CA . PHE A 1 288 ? 18.529 -13.727 -18.708 1.00 98.56 288 PHE A CA 1
ATOM 2323 C C . PHE A 1 288 ? 18.530 -12.236 -19.062 1.00 98.56 288 PHE A C 1
ATOM 2325 O O . PHE A 1 288 ? 19.029 -11.837 -20.116 1.00 98.56 288 PHE A O 1
ATOM 2332 N N . LEU A 1 289 ? 17.979 -11.411 -18.172 1.00 98.62 289 LEU A N 1
ATOM 2333 C CA . LEU A 1 289 ? 18.061 -9.953 -18.238 1.00 98.62 289 LEU A CA 1
ATOM 2334 C C . LEU A 1 289 ? 18.869 -9.433 -17.050 1.00 98.62 289 LEU A C 1
ATOM 2336 O O . LEU A 1 289 ? 18.425 -9.587 -15.917 1.00 98.62 289 LEU A O 1
ATOM 2340 N N . LEU A 1 290 ? 19.995 -8.768 -17.305 1.00 98.00 290 LEU A N 1
ATOM 2341 C CA . LEU A 1 290 ? 20.849 -8.188 -16.265 1.00 98.00 290 LEU A CA 1
ATOM 2342 C C . LEU A 1 290 ? 20.983 -6.677 -16.441 1.00 98.00 290 LEU A C 1
ATOM 2344 O O . LEU A 1 290 ? 21.363 -6.208 -17.510 1.00 98.00 290 LEU A O 1
ATOM 2348 N N . LYS A 1 291 ? 20.721 -5.898 -15.397 1.00 95.94 291 LYS A N 1
ATOM 2349 C CA . LYS A 1 291 ? 21.075 -4.475 -15.350 1.00 95.94 291 LYS A CA 1
ATOM 2350 C C . LYS A 1 291 ? 22.584 -4.291 -15.175 1.00 95.94 291 LYS A C 1
ATOM 2352 O O . LYS A 1 291 ? 23.195 -4.980 -14.376 1.00 95.94 291 LYS A O 1
ATOM 2357 N N . LEU A 1 292 ? 23.168 -3.332 -15.892 1.00 92.44 292 LEU A N 1
ATOM 2358 C CA . LEU A 1 292 ? 24.556 -2.876 -15.735 1.00 92.44 292 LEU A CA 1
ATOM 2359 C C . LEU A 1 292 ? 24.614 -1.335 -15.744 1.00 92.44 292 LEU A C 1
ATOM 2361 O O . LEU A 1 292 ? 23.602 -0.658 -15.948 1.00 92.44 292 LEU A O 1
ATOM 2365 N N . PHE A 1 293 ? 25.807 -0.766 -15.546 1.00 89.00 293 PHE A N 1
ATOM 2366 C CA . PHE A 1 293 ? 26.058 0.669 -15.713 1.00 89.00 293 PHE A CA 1
ATOM 2367 C C . PHE A 1 293 ? 27.068 0.915 -16.836 1.00 89.00 293 PHE A C 1
ATOM 2369 O O . PHE A 1 293 ? 26.680 0.944 -17.996 1.00 89.00 293 PHE A O 1
ATOM 2376 N N . THR A 1 294 ? 28.351 1.072 -16.524 1.00 91.38 294 THR A N 1
ATOM 2377 C CA . THR A 1 294 ? 29.424 1.150 -17.526 1.00 91.38 294 THR A CA 1
ATOM 2378 C C . THR A 1 294 ? 30.124 -0.203 -17.694 1.00 91.38 294 THR A C 1
ATOM 2380 O O . THR A 1 294 ? 29.771 -1.169 -17.017 1.00 91.38 294 THR A O 1
ATOM 2383 N N . LEU A 1 295 ? 31.039 -0.285 -18.663 1.00 93.94 295 LEU A N 1
ATOM 2384 C CA . LEU A 1 295 ? 31.755 -1.502 -19.065 1.00 93.94 295 LEU A CA 1
ATOM 2385 C C . LEU A 1 295 ? 33.276 -1.248 -19.128 1.00 93.94 295 LEU A C 1
ATOM 2387 O O . LEU A 1 295 ? 33.958 -1.771 -20.006 1.00 93.94 295 LEU A O 1
ATOM 2391 N N . PHE A 1 296 ? 33.797 -0.375 -18.261 1.00 94.12 296 PHE A N 1
ATOM 2392 C CA . PHE A 1 296 ? 35.181 0.106 -18.335 1.00 94.12 296 PHE A CA 1
ATOM 2393 C C . PHE A 1 296 ? 36.165 -0.662 -17.441 1.00 94.12 296 PHE A C 1
ATOM 2395 O O . PHE A 1 296 ? 37.379 -0.584 -17.651 1.00 94.12 296 PHE A O 1
ATOM 2402 N N . GLU A 1 297 ? 35.659 -1.374 -16.436 1.00 92.69 297 GLU A N 1
ATOM 2403 C CA . GLU A 1 297 ? 36.454 -2.109 -15.457 1.00 92.69 297 GLU A CA 1
ATOM 2404 C C . GLU A 1 297 ? 36.496 -3.607 -15.767 1.00 92.69 297 GLU A C 1
ATOM 2406 O O . GLU A 1 297 ? 35.552 -4.195 -16.306 1.00 92.69 297 GLU A O 1
ATOM 2411 N N . HIS A 1 298 ? 37.596 -4.262 -15.386 1.00 93.19 298 HIS A N 1
ATOM 2412 C CA . HIS A 1 298 ? 37.837 -5.665 -15.729 1.00 93.19 298 HIS A CA 1
ATOM 2413 C C . HIS A 1 298 ? 36.750 -6.622 -15.220 1.00 93.19 298 HIS A C 1
ATOM 2415 O O . HIS A 1 298 ? 36.551 -7.683 -15.810 1.00 93.19 298 HIS A O 1
ATOM 2421 N N . GLN A 1 299 ? 36.044 -6.278 -14.138 1.00 92.94 299 GLN A N 1
ATOM 2422 C CA . GLN A 1 299 ? 34.924 -7.055 -13.612 1.00 92.94 299 GLN A CA 1
ATOM 2423 C C . GLN A 1 299 ? 33.794 -7.139 -14.646 1.00 92.94 299 GLN A C 1
ATOM 2425 O O . GLN A 1 299 ? 33.313 -8.235 -14.928 1.00 92.94 299 GLN A O 1
ATOM 2430 N N . SER A 1 300 ? 33.423 -6.012 -15.260 1.00 94.19 300 SER A N 1
ATOM 2431 C CA . SER A 1 300 ? 32.392 -5.954 -16.301 1.00 94.19 300 SER A CA 1
ATOM 2432 C C . SER A 1 300 ? 32.863 -6.594 -17.602 1.00 94.19 300 SER A C 1
ATOM 2434 O O . SER A 1 300 ? 32.091 -7.316 -18.228 1.00 94.19 300 SER A O 1
ATOM 2436 N N . VAL A 1 301 ? 34.134 -6.402 -17.982 1.00 96.06 301 VAL A N 1
ATOM 2437 C CA . VAL A 1 301 ? 34.724 -7.072 -19.157 1.00 96.06 301 VAL A CA 1
ATOM 2438 C C . VAL A 1 301 ? 34.656 -8.593 -18.999 1.00 96.06 301 VAL A C 1
ATOM 2440 O O . VAL A 1 301 ? 34.149 -9.286 -19.881 1.00 96.06 301 VAL A O 1
ATOM 2443 N N . CYS A 1 302 ? 35.092 -9.119 -17.849 1.00 96.19 302 CYS A N 1
ATOM 2444 C CA . CYS A 1 302 ? 35.015 -10.548 -17.555 1.00 96.19 302 CYS A CA 1
ATOM 2445 C C . CYS A 1 302 ? 33.567 -11.051 -17.514 1.00 96.19 302 CYS A C 1
ATOM 2447 O O . CYS A 1 302 ? 33.282 -12.125 -18.035 1.00 96.19 302 CYS A O 1
ATOM 2449 N N . LEU A 1 303 ? 32.648 -10.287 -16.919 1.00 96.31 303 LEU A N 1
ATOM 2450 C CA . LEU A 1 303 ? 31.242 -10.670 -16.824 1.00 96.31 303 LEU A CA 1
ATOM 2451 C C . LEU A 1 303 ? 30.573 -10.734 -18.204 1.00 96.31 303 LEU A C 1
ATOM 2453 O O . LEU A 1 303 ? 29.899 -11.714 -18.514 1.00 96.31 303 LEU A O 1
ATOM 2457 N N . MET A 1 304 ? 30.808 -9.741 -19.063 1.00 97.06 304 MET A N 1
ATOM 2458 C CA . MET A 1 304 ? 30.317 -9.748 -20.444 1.00 97.06 304 MET A CA 1
ATOM 2459 C C . MET A 1 304 ? 30.920 -10.893 -21.263 1.00 97.06 304 MET A C 1
ATOM 2461 O O . MET A 1 304 ? 30.218 -11.475 -22.094 1.00 97.06 304 MET A O 1
ATOM 2465 N N . TYR A 1 305 ? 32.181 -11.257 -21.010 1.00 97.25 305 TYR A N 1
ATOM 2466 C CA . TYR A 1 305 ? 32.816 -12.411 -21.645 1.00 97.25 305 TYR A CA 1
ATOM 2467 C C . TYR A 1 305 ? 32.181 -13.729 -21.183 1.00 97.25 305 TYR A C 1
ATOM 2469 O O . TYR A 1 305 ? 31.752 -14.523 -22.017 1.00 97.25 305 TYR A O 1
ATOM 2477 N N . LEU A 1 306 ? 32.002 -13.919 -19.868 1.00 96.94 306 LEU A N 1
ATOM 2478 C CA . LEU A 1 306 ? 31.288 -15.062 -19.286 1.00 96.94 306 LEU A CA 1
ATOM 2479 C C . LEU A 1 306 ? 29.895 -15.221 -19.916 1.00 96.94 306 LEU A C 1
ATOM 2481 O O . LEU A 1 306 ? 29.570 -16.298 -20.411 1.00 96.94 306 LEU A O 1
ATOM 2485 N N . LEU A 1 307 ? 29.099 -14.146 -19.957 1.00 97.19 307 LEU A N 1
ATOM 2486 C CA . LEU A 1 307 ? 27.764 -14.147 -20.566 1.00 97.19 307 LEU A CA 1
ATOM 2487 C C . LEU A 1 307 ? 27.819 -14.527 -22.056 1.00 97.19 307 LEU A C 1
ATOM 2489 O O . LEU A 1 307 ? 27.060 -15.389 -22.502 1.00 97.19 307 LEU A O 1
ATOM 2493 N N . SER A 1 308 ? 28.762 -13.961 -22.811 1.00 95.94 308 SER A N 1
ATOM 2494 C CA . SER A 1 308 ? 28.932 -14.239 -24.246 1.00 95.94 308 SER A CA 1
ATOM 2495 C C . SER A 1 308 ? 29.437 -15.657 -24.540 1.00 95.94 308 SER A C 1
ATOM 2497 O O . SER A 1 308 ? 29.222 -16.169 -25.638 1.00 95.94 308 SER A O 1
ATOM 2499 N N . CYS A 1 309 ? 30.052 -16.317 -23.556 1.00 94.88 309 CYS A N 1
ATOM 2500 C CA . CYS A 1 309 ? 30.441 -17.720 -23.621 1.00 94.88 309 CYS A CA 1
ATOM 2501 C C . CYS A 1 309 ? 29.317 -18.690 -23.221 1.00 94.88 309 CYS A C 1
ATOM 2503 O O . CYS A 1 309 ? 29.339 -19.830 -23.682 1.00 94.88 309 CYS A O 1
ATOM 2505 N N . VAL A 1 310 ? 28.336 -18.299 -22.396 1.00 95.81 310 VAL A N 1
ATOM 2506 C CA . VAL A 1 310 ? 27.283 -19.213 -21.879 1.00 95.81 310 VAL A CA 1
ATOM 2507 C C . VAL A 1 310 ? 25.904 -19.042 -22.528 1.00 95.81 310 VAL A C 1
ATOM 2509 O O . VAL A 1 310 ? 25.071 -19.946 -22.433 1.00 95.81 310 VAL A O 1
ATOM 2512 N N . PHE A 1 311 ? 25.666 -17.937 -23.235 1.00 95.44 311 PHE A N 1
ATOM 2513 C CA . PHE A 1 311 ? 24.481 -17.707 -24.071 1.00 95.44 311 PHE A CA 1
ATOM 2514 C C . PHE A 1 311 ? 24.828 -17.769 -25.568 1.00 95.44 311 PHE A C 1
ATOM 2516 O O . PHE A 1 311 ? 26.001 -17.762 -25.944 1.00 95.44 311 PHE A O 1
ATOM 2523 N N . HIS A 1 312 ? 23.815 -17.872 -26.434 1.00 92.75 312 HIS A N 1
ATOM 2524 C CA . HIS A 1 312 ? 24.005 -17.867 -27.896 1.00 92.75 312 HIS A CA 1
ATOM 2525 C C . HIS A 1 312 ? 23.931 -16.466 -28.517 1.00 92.75 312 HIS A C 1
ATOM 2527 O O . HIS A 1 312 ? 24.402 -16.270 -29.641 1.00 92.75 312 HIS A O 1
ATOM 2533 N N . GLN A 1 313 ? 23.320 -15.517 -27.805 1.00 94.00 313 GLN A N 1
ATOM 2534 C CA . GLN A 1 313 ? 23.216 -14.120 -28.203 1.00 94.00 313 GLN A CA 1
ATOM 2535 C C . GLN A 1 313 ? 23.252 -13.228 -26.955 1.00 94.00 313 GLN A C 1
ATOM 2537 O O . GLN A 1 313 ? 22.572 -13.517 -25.965 1.00 94.00 313 GLN A O 1
ATOM 2542 N N . VAL A 1 314 ? 24.044 -12.156 -27.003 1.00 96.25 314 VAL A N 1
ATOM 2543 C CA . VAL A 1 314 ? 24.171 -11.161 -25.929 1.00 96.25 314 VAL A CA 1
ATOM 2544 C C . VAL A 1 314 ? 24.092 -9.762 -26.531 1.00 96.25 314 VAL A C 1
ATOM 2546 O O . VAL A 1 314 ? 24.948 -9.372 -27.327 1.00 96.25 314 VAL A O 1
ATOM 2549 N N . THR A 1 315 ? 23.087 -8.990 -26.118 1.00 96.88 315 THR A N 1
ATOM 2550 C CA . THR A 1 315 ? 22.835 -7.629 -26.614 1.00 96.88 315 THR A CA 1
ATOM 2551 C C . THR A 1 315 ? 22.709 -6.649 -25.454 1.00 96.88 315 THR A C 1
ATOM 2553 O O . THR A 1 315 ? 21.903 -6.844 -24.549 1.00 96.88 315 THR A O 1
ATOM 2556 N N . VAL A 1 316 ? 23.478 -5.562 -25.488 1.00 97.69 316 VAL A N 1
ATOM 2557 C CA . VAL A 1 316 ? 23.371 -4.452 -24.532 1.00 97.69 316 VAL A CA 1
ATOM 2558 C C . VAL A 1 316 ? 22.347 -3.448 -25.060 1.00 97.69 316 VAL A C 1
ATOM 2560 O O . VAL A 1 316 ? 22.356 -3.115 -26.241 1.00 97.69 316 VAL A O 1
ATOM 2563 N N . THR A 1 317 ? 21.452 -2.949 -24.212 1.00 96.94 317 THR A N 1
ATOM 2564 C CA . THR A 1 317 ? 20.393 -2.002 -24.580 1.00 96.94 317 THR A CA 1
ATOM 2565 C C . THR A 1 317 ? 20.152 -0.951 -23.501 1.00 96.94 317 THR A C 1
ATOM 2567 O O . THR A 1 317 ? 20.275 -1.203 -22.301 1.00 96.94 317 THR A O 1
ATOM 2570 N N . LYS A 1 318 ? 19.754 0.250 -23.921 1.00 95.44 318 LYS A N 1
ATOM 2571 C CA . LYS A 1 318 ? 19.272 1.314 -23.039 1.00 95.44 318 LYS A CA 1
ATOM 2572 C C . LYS A 1 318 ? 17.873 1.732 -23.500 1.00 95.44 318 LYS A C 1
ATOM 2574 O O . LYS A 1 318 ? 17.790 2.561 -24.408 1.00 95.44 318 LYS A O 1
ATOM 2579 N N . PRO A 1 319 ? 16.785 1.252 -22.869 1.00 95.00 319 PRO A N 1
ATOM 2580 C CA . PRO A 1 319 ? 15.408 1.598 -23.240 1.00 95.00 319 PRO A CA 1
ATOM 2581 C C . PRO A 1 319 ? 15.162 3.108 -23.400 1.00 95.00 319 PRO A C 1
ATOM 2583 O O . PRO A 1 319 ? 15.774 3.936 -22.713 1.00 95.00 319 PRO A O 1
ATOM 2586 N N . ALA A 1 320 ? 14.259 3.497 -24.299 1.00 93.06 320 ALA A N 1
ATOM 2587 C CA . ALA A 1 320 ? 13.764 4.865 -24.458 1.00 93.06 320 ALA A CA 1
ATOM 2588 C C . ALA A 1 320 ? 13.191 5.407 -23.141 1.00 93.06 320 ALA A C 1
ATOM 2590 O O . ALA A 1 320 ? 13.402 6.569 -22.799 1.00 93.06 320 ALA A O 1
ATOM 2591 N N . SER A 1 321 ? 12.517 4.544 -22.380 1.00 91.38 321 SER A N 1
ATOM 2592 C CA . SER A 1 321 ? 11.941 4.845 -21.068 1.00 91.38 321 SER A CA 1
ATOM 2593 C C . SER A 1 321 ? 12.962 5.030 -19.926 1.00 91.38 321 SER A C 1
ATOM 2595 O O . SER A 1 321 ? 12.586 5.558 -18.874 1.00 91.38 321 SER A O 1
ATOM 2597 N N . SER A 1 322 ? 14.246 4.683 -20.098 1.00 90.81 322 SER A N 1
ATOM 2598 C CA . SER A 1 322 ? 15.314 4.952 -19.111 1.00 90.81 322 SER A CA 1
ATOM 2599 C C . SER A 1 322 ? 15.713 6.435 -19.053 1.00 90.81 322 SER A C 1
ATOM 2601 O O . SER A 1 322 ? 15.504 7.201 -19.993 1.00 90.81 322 SER A O 1
ATOM 2603 N N . LYS A 1 323 ? 16.325 6.883 -17.943 1.00 88.00 323 LYS A N 1
ATOM 2604 C CA . LYS A 1 323 ? 16.836 8.264 -17.842 1.00 88.00 323 LYS A CA 1
ATOM 2605 C C . LYS A 1 323 ? 18.020 8.442 -18.796 1.00 88.00 323 LYS A C 1
ATOM 2607 O O . LYS A 1 323 ? 19.089 7.900 -18.555 1.00 88.00 323 LYS A O 1
ATOM 2612 N N . ALA A 1 324 ? 17.856 9.228 -19.857 1.00 84.62 324 ALA A N 1
ATOM 2613 C CA . ALA A 1 324 ? 18.843 9.302 -20.937 1.00 84.62 324 ALA A CA 1
ATOM 2614 C C . ALA A 1 324 ? 20.277 9.675 -20.484 1.00 84.62 324 ALA A C 1
ATOM 2616 O O . ALA A 1 324 ? 21.230 9.138 -21.033 1.00 84.62 324 ALA A O 1
ATOM 2617 N N . GLY A 1 325 ? 20.429 10.529 -19.461 1.00 82.81 325 GLY A N 1
ATOM 2618 C CA . GLY A 1 325 ? 21.734 10.963 -18.939 1.00 82.81 325 GLY A CA 1
ATOM 2619 C C . GLY A 1 325 ? 22.350 10.093 -17.830 1.00 82.81 325 GLY A C 1
ATOM 2620 O O . GLY A 1 325 ? 23.430 10.434 -17.351 1.00 82.81 325 GLY A O 1
ATOM 2621 N N . ASN A 1 326 ? 21.698 9.008 -17.383 1.00 85.81 326 ASN A N 1
ATOM 2622 C CA . ASN A 1 326 ? 22.318 8.062 -16.439 1.00 85.81 326 ASN A CA 1
ATOM 2623 C C . ASN A 1 326 ? 23.181 7.027 -17.187 1.00 85.81 326 ASN A C 1
ATOM 2625 O O . ASN A 1 326 ? 23.018 6.834 -18.390 1.00 85.81 326 ASN A O 1
ATOM 2629 N N . SER A 1 327 ? 24.075 6.336 -16.478 1.00 88.56 327 SER A N 1
ATOM 2630 C CA . SER A 1 327 ? 24.891 5.268 -17.078 1.00 88.56 327 SER A CA 1
ATOM 2631 C C . SER A 1 327 ? 24.180 3.907 -17.122 1.00 88.56 327 SER A C 1
ATOM 2633 O O . SER A 1 327 ? 24.735 2.967 -17.645 1.00 88.56 327 SER A O 1
ATOM 2635 N N . GLU A 1 328 ? 22.956 3.782 -16.606 1.00 91.94 328 GLU A N 1
ATOM 2636 C CA . GLU A 1 328 ? 22.213 2.512 -16.516 1.00 91.94 328 GLU A CA 1
ATOM 2637 C C . GLU A 1 328 ? 21.882 1.908 -17.894 1.00 91.94 328 GLU A C 1
ATOM 2639 O O . GLU A 1 328 ? 21.322 2.588 -18.764 1.00 91.94 328 GLU A O 1
ATOM 2644 N N . MET A 1 329 ? 22.177 0.622 -18.057 1.00 94.75 329 MET A N 1
ATOM 2645 C CA . MET A 1 329 ? 21.950 -0.196 -19.250 1.00 94.75 329 MET A CA 1
ATOM 2646 C C . MET A 1 329 ? 21.406 -1.572 -18.845 1.00 94.75 329 MET A C 1
ATOM 2648 O O . MET A 1 329 ? 21.396 -1.917 -17.666 1.00 94.75 329 MET A O 1
ATOM 2652 N N . TYR A 1 330 ? 20.966 -2.366 -19.817 1.00 97.31 330 TYR A N 1
ATOM 2653 C CA . TYR A 1 330 ? 20.548 -3.752 -19.616 1.00 97.31 330 TYR A CA 1
ATOM 2654 C C . TYR A 1 330 ? 21.224 -4.662 -20.636 1.00 97.31 330 TYR A C 1
ATOM 2656 O O . TYR A 1 330 ? 21.372 -4.291 -21.796 1.00 97.31 330 TYR A O 1
ATOM 2664 N N . VAL A 1 331 ? 21.598 -5.862 -20.213 1.00 98.06 331 VAL A N 1
ATOM 2665 C CA . VAL A 1 331 ? 22.127 -6.933 -21.050 1.00 98.06 331 VAL A CA 1
ATOM 2666 C C . VAL A 1 331 ? 21.037 -7.979 -21.214 1.00 98.06 331 VAL A C 1
ATOM 2668 O O . VAL A 1 331 ? 20.586 -8.585 -20.242 1.00 98.06 331 VAL A O 1
ATOM 2671 N N . VAL A 1 332 ? 20.609 -8.170 -22.455 1.00 98.25 332 VAL A N 1
ATOM 2672 C CA . VAL A 1 332 ? 19.655 -9.195 -22.862 1.00 98.25 332 VAL A CA 1
ATOM 2673 C C . VAL A 1 332 ? 20.455 -10.395 -23.347 1.00 98.25 332 VAL A C 1
ATOM 2675 O O . VAL A 1 332 ? 21.123 -10.330 -24.379 1.00 98.25 332 VAL A O 1
ATOM 2678 N N . CYS A 1 333 ? 20.401 -11.480 -22.585 1.00 97.88 333 CYS A N 1
ATOM 2679 C CA . CYS A 1 333 ? 21.069 -12.735 -22.888 1.00 97.88 333 CYS A CA 1
ATOM 2680 C C . CYS A 1 333 ? 20.023 -13.768 -23.319 1.00 97.88 333 CYS A C 1
ATOM 2682 O O . CYS A 1 333 ? 19.095 -14.068 -22.561 1.00 97.88 333 CYS A O 1
ATOM 2684 N N . VAL A 1 334 ? 20.160 -14.311 -24.529 1.00 96.25 334 VAL A N 1
ATOM 2685 C CA . VAL A 1 334 ? 19.159 -15.201 -25.138 1.00 96.25 334 VAL A CA 1
ATOM 2686 C C . VAL A 1 334 ? 19.734 -16.598 -25.361 1.00 96.25 334 VAL A C 1
ATOM 2688 O O . VAL A 1 334 ? 20.880 -16.757 -25.793 1.00 96.25 334 VAL A O 1
ATOM 2691 N N . ASN A 1 335 ? 18.905 -17.612 -25.092 1.00 94.44 335 ASN A N 1
ATOM 2692 C CA . ASN A 1 335 ? 19.181 -19.034 -25.291 1.00 94.44 335 ASN A CA 1
ATOM 2693 C C . ASN A 1 335 ? 20.431 -19.509 -24.523 1.00 94.44 335 ASN A C 1
ATOM 2695 O O . ASN A 1 335 ? 21.540 -19.593 -25.055 1.00 94.44 335 ASN A O 1
ATOM 2699 N N . PHE A 1 336 ? 20.248 -19.830 -23.244 1.00 96.12 336 PHE A N 1
ATOM 2700 C CA . PHE A 1 336 ? 21.281 -20.393 -22.377 1.00 96.12 336 PHE A CA 1
ATOM 2701 C C . PHE A 1 336 ? 21.752 -21.772 -22.868 1.00 96.12 336 PHE A C 1
ATOM 2703 O O . PHE A 1 336 ? 20.934 -22.667 -23.100 1.00 96.12 336 PHE A O 1
ATOM 2710 N N . LYS A 1 337 ? 23.076 -21.979 -22.977 1.00 94.50 337 LYS A N 1
ATOM 2711 C CA . LYS A 1 337 ? 23.681 -23.246 -23.445 1.00 94.50 337 LYS A CA 1
ATOM 2712 C C . LYS A 1 337 ? 23.333 -24.450 -22.551 1.00 94.50 337 LYS A C 1
ATOM 2714 O O . LYS A 1 337 ? 23.273 -25.576 -23.055 1.00 94.50 337 LYS A O 1
ATOM 2719 N N . GLY A 1 338 ? 23.028 -24.209 -21.274 1.00 92.81 338 GLY A N 1
ATOM 2720 C CA . GLY A 1 338 ? 22.535 -25.198 -20.312 1.00 92.81 338 GLY A CA 1
ATOM 2721 C C . GLY A 1 338 ? 23.486 -25.437 -19.138 1.00 92.81 338 GLY A C 1
ATOM 2722 O O . GLY A 1 338 ? 24.679 -25.144 -19.211 1.00 92.81 338 GLY A O 1
ATOM 2723 N N . ARG A 1 339 ? 22.947 -25.997 -18.048 1.00 88.94 339 ARG A N 1
ATOM 2724 C CA . ARG A 1 339 ? 23.668 -26.175 -16.776 1.00 88.94 339 ARG A CA 1
ATOM 2725 C C . ARG A 1 339 ? 24.898 -27.081 -16.902 1.00 88.94 339 ARG A C 1
ATOM 2727 O O . ARG A 1 339 ? 25.926 -26.762 -16.316 1.00 88.94 339 ARG A O 1
ATOM 2734 N N . ASP A 1 340 ? 24.847 -28.112 -17.747 1.00 91.56 340 ASP A N 1
ATOM 2735 C CA . ASP A 1 340 ? 25.981 -29.019 -18.005 1.00 91.56 340 ASP A CA 1
ATOM 2736 C C . ASP A 1 340 ? 27.220 -28.293 -18.558 1.00 91.56 340 ASP A C 1
ATOM 2738 O O . ASP A 1 340 ? 28.347 -28.660 -18.238 1.00 91.56 340 ASP A O 1
ATOM 2742 N N . TYR A 1 341 ? 27.024 -27.236 -19.358 1.00 93.56 341 TYR A N 1
ATOM 2743 C CA . TYR A 1 341 ? 28.117 -26.456 -19.952 1.00 93.56 341 TYR A CA 1
ATOM 2744 C C . TYR A 1 341 ? 28.864 -25.612 -18.908 1.00 93.56 341 TYR A C 1
ATOM 2746 O O . TYR A 1 341 ? 30.080 -25.455 -18.989 1.00 93.56 341 TYR A O 1
ATOM 2754 N N . ILE A 1 342 ? 28.141 -25.074 -17.918 1.00 95.00 342 ILE A N 1
ATOM 2755 C CA . ILE A 1 342 ? 28.706 -24.197 -16.881 1.00 95.00 342 ILE A CA 1
ATOM 2756 C C . ILE A 1 342 ? 29.064 -24.945 -15.583 1.00 95.00 342 ILE A C 1
ATOM 2758 O O . ILE A 1 342 ? 29.783 -24.405 -14.742 1.00 95.00 342 ILE A O 1
ATOM 2762 N N . ALA A 1 343 ? 28.618 -26.195 -15.418 1.00 93.69 343 ALA A N 1
ATOM 2763 C CA . ALA A 1 343 ? 28.831 -27.005 -14.217 1.00 93.69 343 ALA A CA 1
ATOM 2764 C C . ALA A 1 343 ? 30.290 -27.062 -13.703 1.00 93.69 343 ALA A C 1
ATOM 2766 O O . ALA A 1 343 ? 30.459 -26.931 -12.488 1.00 93.69 343 ALA A O 1
ATOM 2767 N N . PRO A 1 344 ? 31.342 -27.167 -14.550 1.00 95.19 344 PRO A N 1
ATOM 2768 C CA . PRO A 1 344 ? 32.735 -27.142 -14.082 1.00 95.19 344 PRO A CA 1
ATOM 2769 C C . PRO A 1 344 ? 33.137 -25.835 -13.376 1.00 95.19 344 PRO A C 1
ATOM 2771 O O . PRO A 1 344 ? 33.997 -25.836 -12.499 1.00 95.19 344 PRO A O 1
ATOM 2774 N N . TYR A 1 345 ? 32.490 -24.723 -13.729 1.00 94.88 345 TYR A N 1
ATOM 2775 C CA . TYR A 1 345 ? 32.833 -23.370 -13.287 1.00 94.88 345 TYR A CA 1
ATOM 2776 C C . TYR A 1 345 ? 31.973 -22.882 -12.116 1.00 94.88 345 TYR A C 1
ATOM 2778 O O . TYR A 1 345 ? 32.411 -22.029 -11.343 1.00 94.88 345 TYR A O 1
ATOM 2786 N N . LEU A 1 346 ? 30.753 -23.415 -11.965 1.00 91.81 346 LEU A N 1
ATOM 2787 C CA . LEU A 1 346 ? 29.766 -22.962 -10.974 1.00 91.81 346 LEU A CA 1
ATOM 2788 C C . LEU A 1 346 ? 30.317 -22.917 -9.544 1.00 91.81 346 LEU A C 1
ATOM 2790 O O . LEU A 1 346 ? 30.124 -21.927 -8.843 1.00 91.81 346 LEU A O 1
ATOM 2794 N N . ASN A 1 347 ? 31.039 -23.956 -9.118 1.00 90.19 347 ASN A N 1
ATOM 2795 C CA . ASN A 1 347 ? 31.608 -24.011 -7.769 1.00 90.19 347 ASN A CA 1
ATOM 2796 C C . ASN A 1 347 ? 32.679 -22.933 -7.540 1.00 90.19 347 ASN A C 1
ATOM 2798 O O . ASN A 1 347 ? 32.743 -22.370 -6.449 1.00 90.19 347 ASN A O 1
ATOM 2802 N N . ILE A 1 348 ? 33.482 -22.624 -8.563 1.00 92.06 348 ILE A N 1
ATOM 2803 C CA . ILE A 1 348 ? 34.522 -21.588 -8.509 1.00 92.06 348 ILE A CA 1
ATOM 2804 C C . ILE A 1 348 ? 33.857 -20.208 -8.437 1.00 92.06 348 ILE A C 1
ATOM 2806 O O . ILE A 1 348 ? 34.115 -19.440 -7.514 1.00 92.06 348 ILE A O 1
ATOM 2810 N N . LEU A 1 349 ? 32.928 -19.923 -9.355 1.00 92.19 349 LEU A N 1
ATOM 2811 C CA . LEU A 1 349 ? 32.164 -18.674 -9.375 1.00 92.19 349 LEU A CA 1
ATOM 2812 C C . LEU A 1 349 ? 31.418 -18.430 -8.049 1.00 92.19 349 LEU A C 1
ATOM 2814 O O . LEU A 1 349 ? 31.471 -17.327 -7.504 1.00 92.19 349 LEU A O 1
ATOM 2818 N N . ARG A 1 350 ? 30.778 -19.466 -7.487 1.00 89.25 350 ARG A N 1
ATOM 2819 C CA . ARG A 1 350 ? 30.052 -19.384 -6.209 1.00 89.25 350 ARG A CA 1
ATOM 2820 C C . ARG A 1 350 ? 30.972 -19.051 -5.031 1.00 89.25 350 ARG A C 1
ATOM 2822 O O . ARG A 1 350 ? 30.583 -18.248 -4.192 1.00 89.25 350 ARG A O 1
ATOM 2829 N N . GLN A 1 351 ? 32.197 -19.583 -4.966 1.00 87.25 351 GLN A N 1
ATOM 2830 C CA . GLN A 1 351 ? 33.145 -19.226 -3.892 1.00 87.25 351 GLN A CA 1
ATOM 2831 C C . GLN A 1 351 ? 33.451 -17.716 -3.854 1.00 87.25 351 GLN A C 1
ATOM 2833 O O . GLN A 1 351 ? 33.625 -17.148 -2.774 1.00 87.25 351 GLN A O 1
ATOM 2838 N N . HIS A 1 352 ? 33.424 -17.052 -5.012 1.00 88.06 352 HIS A N 1
ATOM 2839 C CA . HIS A 1 352 ? 33.662 -15.615 -5.153 1.00 88.06 352 HIS A CA 1
ATOM 2840 C C . HIS A 1 352 ? 32.411 -14.727 -5.000 1.00 88.06 352 HIS A C 1
ATOM 2842 O O . HIS A 1 352 ? 32.535 -13.513 -5.114 1.00 88.06 352 HIS A O 1
ATOM 2848 N N . CYS A 1 353 ? 31.229 -15.276 -4.687 1.00 82.38 353 CYS A N 1
ATOM 2849 C CA . CYS A 1 353 ? 30.012 -14.484 -4.428 1.00 82.38 353 CYS A CA 1
ATOM 2850 C C . CYS A 1 353 ? 29.959 -13.852 -3.017 1.00 82.38 353 CYS A C 1
ATOM 2852 O O . CYS A 1 353 ? 29.149 -12.963 -2.766 1.00 82.38 353 CYS A O 1
ATOM 2854 N N . SER A 1 354 ? 30.833 -14.271 -2.098 1.00 72.44 354 SER A N 1
ATOM 2855 C CA . SER A 1 354 ? 30.880 -13.770 -0.714 1.00 72.44 354 SER A CA 1
ATOM 2856 C C . SER A 1 354 ? 31.219 -12.272 -0.618 1.00 72.44 354 SER A C 1
ATOM 2858 O O . SER A 1 354 ? 31.980 -11.754 -1.428 1.00 72.44 354 SER A O 1
ATOM 2860 N N . ASN A 1 355 ? 30.719 -11.594 0.421 1.00 59.00 355 ASN A N 1
ATOM 2861 C CA . ASN A 1 355 ? 30.946 -10.163 0.681 1.00 59.00 355 ASN A CA 1
ATOM 2862 C C . ASN A 1 355 ? 32.433 -9.724 0.617 1.00 59.00 355 ASN A C 1
ATOM 2864 O O . ASN A 1 355 ? 33.213 -9.970 1.538 1.00 59.00 355 ASN A O 1
ATOM 2868 N N . GLY A 1 356 ? 32.783 -9.000 -0.450 1.00 59.22 356 GLY A N 1
ATOM 2869 C CA . GLY A 1 356 ? 34.083 -8.364 -0.685 1.00 59.22 356 GLY A CA 1
ATOM 2870 C C . GLY A 1 356 ? 34.400 -8.303 -2.182 1.00 59.22 356 GLY A C 1
ATOM 2871 O O . GLY A 1 356 ? 34.066 -9.227 -2.915 1.00 59.22 356 GLY A O 1
ATOM 2872 N N . SER A 1 357 ? 35.043 -7.232 -2.661 1.00 57.22 357 SER A N 1
ATOM 2873 C CA . SER A 1 357 ? 35.488 -7.180 -4.063 1.00 57.22 357 SER A CA 1
ATOM 2874 C C . SER A 1 357 ? 36.476 -8.321 -4.341 1.00 57.22 357 SER A C 1
ATOM 2876 O O . SER A 1 357 ? 37.408 -8.499 -3.547 1.00 57.22 357 SER A O 1
ATOM 2878 N N . PRO A 1 358 ? 36.354 -9.069 -5.456 1.00 61.78 358 PRO A N 1
ATOM 2879 C CA . PRO A 1 358 ? 37.288 -10.141 -5.765 1.00 61.78 358 PRO A CA 1
ATOM 2880 C C . PRO A 1 358 ? 38.710 -9.583 -5.863 1.00 61.78 358 PRO A C 1
ATOM 2882 O O . PRO A 1 358 ? 39.008 -8.759 -6.726 1.00 61.78 358 PRO A O 1
ATOM 2885 N N . ALA A 1 359 ? 39.617 -10.055 -5.003 1.00 69.12 359 ALA A N 1
ATOM 2886 C CA . ALA A 1 359 ? 41.022 -9.621 -4.981 1.00 69.12 359 ALA A CA 1
ATOM 2887 C C . ALA A 1 359 ? 41.813 -10.009 -6.254 1.00 69.12 359 ALA A C 1
ATOM 2889 O O . ALA A 1 359 ? 43.014 -9.749 -6.364 1.00 69.12 359 ALA A O 1
ATOM 2890 N N . LYS A 1 360 ? 41.146 -10.686 -7.194 1.00 88.25 360 LYS A N 1
ATOM 2891 C CA . LYS A 1 360 ? 41.664 -11.257 -8.431 1.00 88.25 360 LYS A CA 1
ATOM 2892 C C . LYS A 1 360 ? 40.626 -11.107 -9.538 1.00 88.25 360 LYS A C 1
ATOM 2894 O O . LYS A 1 360 ? 39.427 -11.217 -9.288 1.00 88.25 360 LYS A O 1
ATOM 2899 N N . ALA A 1 361 ? 41.088 -10.870 -10.760 1.00 92.00 361 ALA A N 1
ATOM 2900 C CA . ALA A 1 361 ? 40.225 -10.801 -11.929 1.00 92.00 361 ALA A CA 1
ATOM 2901 C C . ALA A 1 361 ? 39.730 -12.202 -12.314 1.00 92.00 361 ALA A C 1
ATOM 2903 O O . ALA A 1 361 ? 40.505 -13.158 -12.297 1.00 92.00 361 ALA A O 1
ATOM 2904 N N . MET A 1 362 ? 38.448 -12.307 -12.679 1.00 94.44 362 MET A N 1
ATOM 2905 C CA . MET A 1 362 ? 37.795 -13.573 -13.036 1.00 94.44 362 MET A CA 1
ATOM 2906 C C . MET A 1 362 ? 38.530 -14.304 -14.169 1.00 94.44 362 MET A C 1
ATOM 2908 O O . MET A 1 362 ? 38.722 -15.510 -14.059 1.00 94.44 362 MET A O 1
ATOM 2912 N N . PHE A 1 363 ? 39.007 -13.580 -15.187 1.00 96.19 363 PHE A N 1
ATOM 2913 C CA . PHE A 1 363 ? 39.842 -14.111 -16.269 1.00 96.19 363 PHE A CA 1
ATOM 2914 C C . PHE A 1 363 ? 41.161 -13.333 -16.401 1.00 96.19 363 PHE A C 1
ATOM 2916 O O . PHE A 1 363 ? 41.262 -12.161 -16.014 1.00 96.19 363 PHE A O 1
ATOM 2923 N N . ASN A 1 364 ? 42.183 -13.979 -16.969 1.00 94.81 364 ASN A N 1
ATOM 2924 C CA . ASN A 1 364 ? 43.382 -13.293 -17.449 1.00 94.81 364 ASN A CA 1
ATOM 2925 C C . ASN A 1 364 ? 43.030 -12.507 -18.727 1.00 94.81 364 ASN A C 1
ATOM 2927 O O . ASN A 1 364 ? 42.283 -13.042 -19.543 1.00 94.81 364 ASN A O 1
ATOM 2931 N N . PRO A 1 365 ? 43.577 -11.301 -18.980 1.00 93.44 365 PRO A N 1
ATOM 2932 C CA . PRO A 1 365 ? 43.310 -10.596 -20.236 1.00 93.44 365 PRO A CA 1
ATOM 2933 C C . PRO A 1 365 ? 43.774 -11.391 -21.469 1.00 93.44 365 PRO A C 1
ATOM 2935 O O . PRO A 1 365 ? 43.212 -11.219 -22.539 1.00 93.44 365 PRO A O 1
ATOM 2938 N N . ARG A 1 366 ? 44.750 -12.303 -21.320 1.00 92.56 366 ARG A N 1
ATOM 2939 C CA . ARG A 1 366 ? 45.214 -13.207 -22.391 1.00 92.56 366 ARG A CA 1
ATOM 2940 C C . ARG A 1 366 ? 44.251 -14.356 -22.707 1.00 92.56 366 ARG A C 1
ATOM 2942 O O . ARG A 1 366 ? 44.403 -14.983 -23.749 1.00 92.56 366 ARG A O 1
ATOM 2949 N N . ASP A 1 367 ? 43.301 -14.635 -21.815 1.00 94.19 367 ASP A N 1
ATOM 2950 C CA . ASP A 1 367 ? 42.281 -15.679 -21.986 1.00 94.19 367 ASP A CA 1
ATOM 2951 C C . ASP A 1 367 ? 41.018 -15.122 -22.687 1.00 94.19 367 ASP A C 1
ATOM 2953 O O . ASP A 1 367 ? 40.055 -15.858 -22.915 1.00 94.19 367 ASP A O 1
ATOM 2957 N N . ILE A 1 368 ? 41.005 -13.818 -23.003 1.00 95.00 368 ILE A N 1
ATOM 2958 C CA . ILE A 1 368 ? 39.900 -13.098 -23.647 1.00 95.00 368 ILE A CA 1
ATOM 2959 C C . ILE A 1 368 ? 40.332 -12.707 -25.077 1.00 95.00 368 ILE A C 1
ATOM 2961 O O . ILE A 1 368 ? 41.376 -12.075 -25.228 1.00 95.00 368 ILE A O 1
ATOM 2965 N N . PRO A 1 369 ? 39.565 -13.044 -26.132 1.00 94.69 369 PRO A N 1
ATOM 2966 C CA . PRO A 1 369 ? 39.914 -12.710 -27.513 1.00 94.69 369 PRO A CA 1
ATOM 2967 C C . PRO A 1 369 ? 39.971 -11.201 -27.805 1.00 94.69 369 PRO A C 1
ATOM 2969 O O . PRO A 1 369 ? 39.092 -10.439 -27.394 1.00 94.69 369 PRO A O 1
ATOM 2972 N N . ASP A 1 370 ? 40.957 -10.775 -28.600 1.00 92.88 370 ASP A N 1
ATOM 2973 C CA . ASP A 1 370 ? 41.145 -9.368 -28.998 1.00 92.88 370 ASP A CA 1
ATOM 2974 C C . ASP A 1 370 ? 39.952 -8.789 -29.785 1.00 92.88 370 ASP A C 1
ATOM 2976 O O . ASP A 1 370 ? 39.694 -7.585 -29.740 1.00 92.88 370 ASP A O 1
ATOM 2980 N N . ASP A 1 371 ? 39.219 -9.619 -30.536 1.00 91.69 371 ASP A N 1
ATOM 2981 C CA . ASP A 1 371 ? 38.007 -9.197 -31.246 1.00 91.69 371 ASP A CA 1
ATOM 2982 C C . ASP A 1 371 ? 36.842 -8.927 -30.279 1.00 91.69 371 ASP A C 1
ATOM 2984 O O . ASP A 1 371 ? 36.125 -7.942 -30.461 1.00 91.69 371 ASP A O 1
ATOM 2988 N N . PHE A 1 372 ? 36.707 -9.730 -29.215 1.00 94.56 372 PHE A N 1
ATOM 2989 C CA . PHE A 1 372 ? 35.728 -9.501 -28.155 1.00 94.56 372 PHE A CA 1
ATOM 2990 C C . PHE A 1 372 ? 36.033 -8.192 -27.424 1.00 94.56 372 PHE A C 1
ATOM 2992 O O . PHE A 1 372 ? 35.135 -7.370 -27.239 1.00 94.56 372 PHE A O 1
ATOM 2999 N N . LEU A 1 373 ? 37.303 -7.969 -27.057 1.00 95.06 373 LEU A N 1
ATOM 3000 C CA . LEU A 1 373 ? 37.735 -6.734 -26.396 1.00 95.06 373 LEU A CA 1
ATOM 3001 C C . LEU A 1 373 ? 37.425 -5.505 -27.260 1.00 95.06 373 LEU A C 1
ATOM 3003 O O . LEU A 1 373 ? 36.793 -4.567 -26.777 1.00 95.06 373 LEU A O 1
ATOM 3007 N N . ARG A 1 374 ? 37.755 -5.544 -28.557 1.00 94.06 374 ARG A N 1
ATOM 3008 C CA . ARG A 1 374 ? 37.427 -4.468 -29.507 1.00 94.06 374 ARG A CA 1
ATOM 3009 C C . ARG A 1 374 ? 35.921 -4.219 -29.616 1.00 94.06 374 ARG A C 1
ATOM 3011 O O . ARG A 1 374 ? 35.484 -3.074 -29.576 1.00 94.06 374 ARG A O 1
ATOM 3018 N N . ARG A 1 375 ? 35.111 -5.278 -29.706 1.00 94.38 375 ARG A N 1
ATOM 3019 C CA . ARG A 1 375 ? 33.646 -5.163 -29.808 1.00 94.38 375 ARG A CA 1
ATOM 3020 C C . ARG A 1 375 ? 33.014 -4.619 -28.521 1.00 94.38 375 ARG A C 1
ATOM 3022 O O . ARG A 1 375 ? 31.997 -3.926 -28.569 1.00 94.38 375 ARG A O 1
ATOM 3029 N N . LEU A 1 376 ? 33.637 -4.876 -27.371 1.00 95.31 376 LEU A N 1
ATOM 3030 C CA . LEU A 1 376 ? 33.256 -4.287 -26.090 1.00 95.31 376 LEU A CA 1
ATOM 3031 C C . LEU A 1 376 ? 33.683 -2.811 -25.973 1.00 95.31 376 LEU A C 1
ATOM 3033 O O . LEU A 1 376 ? 32.921 -2.008 -25.430 1.00 95.31 376 LEU A O 1
ATOM 3037 N N . GLU A 1 377 ? 34.843 -2.428 -26.514 1.00 96.25 377 GLU A N 1
ATOM 3038 C CA . GLU A 1 377 ? 35.267 -1.024 -26.646 1.00 96.25 377 GLU A CA 1
ATOM 3039 C C . GLU A 1 377 ? 34.294 -0.229 -27.534 1.00 96.25 377 GLU A C 1
ATOM 3041 O O . GLU A 1 377 ? 33.801 0.815 -27.108 1.00 96.25 377 GLU A O 1
ATOM 3046 N N . GLU A 1 378 ? 33.921 -0.759 -28.704 1.00 96.44 378 GLU A N 1
ATOM 3047 C CA . GLU A 1 378 ? 32.918 -0.171 -29.610 1.00 96.44 378 GLU A CA 1
ATOM 3048 C C . GLU A 1 378 ? 31.552 0.021 -28.924 1.00 96.44 378 GLU A C 1
ATOM 3050 O O . GLU A 1 378 ? 30.950 1.097 -28.998 1.00 96.44 378 GLU A O 1
ATOM 3055 N N . CYS A 1 379 ? 31.079 -0.995 -28.193 1.00 96.38 379 CYS A N 1
ATOM 3056 C CA . CYS A 1 379 ? 29.859 -0.909 -27.389 1.00 96.38 379 CYS A CA 1
ATOM 3057 C C . CYS A 1 379 ? 29.961 0.178 -26.303 1.00 96.38 379 CYS A C 1
ATOM 3059 O O . CYS A 1 379 ? 29.017 0.940 -26.072 1.00 96.38 379 CYS A O 1
ATOM 3061 N N . SER A 1 380 ? 31.110 0.264 -25.633 1.00 96.44 380 SER A N 1
ATOM 3062 C CA . SER A 1 380 ? 31.361 1.231 -24.562 1.00 96.44 380 SER A CA 1
ATOM 3063 C C . SER A 1 380 ? 31.384 2.667 -25.092 1.00 96.44 380 SER A C 1
ATOM 3065 O O . SER A 1 380 ? 30.731 3.542 -24.519 1.00 96.44 380 SER A O 1
ATOM 3067 N N . GLU A 1 381 ? 32.058 2.903 -26.221 1.00 96.56 381 GLU A N 1
ATOM 3068 C CA . GLU A 1 381 ? 32.065 4.172 -26.958 1.00 96.56 381 GLU A CA 1
ATOM 3069 C C . GLU A 1 381 ? 30.641 4.574 -27.383 1.00 96.56 381 GLU A C 1
ATOM 3071 O O . GLU A 1 381 ? 30.221 5.708 -27.144 1.00 96.56 381 GLU A O 1
ATOM 3076 N N . PHE A 1 382 ? 29.856 3.642 -27.941 1.00 95.50 382 PHE A N 1
ATOM 3077 C CA . PHE A 1 382 ? 28.484 3.893 -28.402 1.00 95.50 382 PHE A CA 1
ATOM 3078 C C . PHE A 1 382 ? 27.580 4.451 -27.291 1.00 95.50 382 PHE A C 1
ATOM 3080 O O . PHE A 1 382 ? 26.922 5.485 -27.475 1.00 95.50 382 PHE A O 1
ATOM 3087 N N . PHE A 1 383 ? 27.553 3.811 -26.118 1.00 94.94 383 PHE A N 1
ATOM 3088 C CA . PHE A 1 383 ? 26.718 4.271 -25.004 1.00 94.94 383 PHE A CA 1
ATOM 3089 C C . PHE A 1 383 ? 27.299 5.498 -24.289 1.00 94.94 383 PHE A C 1
ATOM 3091 O O . PHE A 1 383 ? 26.533 6.387 -23.896 1.00 94.94 383 PHE A O 1
ATOM 3098 N N . LYS A 1 384 ? 28.631 5.611 -24.188 1.00 94.50 384 LYS A N 1
ATOM 3099 C CA . LYS A 1 384 ? 29.314 6.807 -23.671 1.00 94.50 384 LYS A CA 1
ATOM 3100 C C . LYS A 1 384 ? 28.987 8.038 -24.513 1.00 94.50 384 LYS A C 1
ATOM 3102 O O . LYS A 1 384 ? 28.602 9.059 -23.948 1.00 94.50 384 LYS A O 1
ATOM 3107 N N . CYS A 1 385 ? 29.055 7.945 -25.842 1.00 93.06 385 CYS A N 1
ATOM 3108 C CA . CYS A 1 385 ? 28.717 9.042 -26.754 1.00 93.06 385 CYS A CA 1
ATOM 3109 C C . CYS A 1 385 ? 27.267 9.516 -26.579 1.00 93.06 385 CYS A C 1
ATOM 3111 O O . CYS A 1 385 ? 27.026 10.717 -26.440 1.00 93.06 385 CYS A O 1
ATOM 3113 N N . HIS A 1 386 ? 26.308 8.588 -26.483 1.00 90.94 386 HIS A N 1
ATOM 3114 C CA . HIS A 1 386 ? 24.913 8.925 -26.181 1.00 90.94 386 HIS A CA 1
ATOM 3115 C C . HIS A 1 386 ? 24.758 9.640 -24.830 1.00 90.94 386 HIS A C 1
ATOM 3117 O O . HIS A 1 386 ? 24.021 10.624 -24.738 1.00 90.94 386 HIS A O 1
ATOM 3123 N N . GLN A 1 387 ? 25.444 9.172 -23.781 1.00 92.00 387 GLN A N 1
ATOM 3124 C CA . GLN A 1 387 ? 25.370 9.800 -22.462 1.00 92.00 387 GLN A CA 1
ATOM 3125 C C . GLN A 1 387 ? 26.004 11.200 -22.460 1.00 92.00 387 GLN A C 1
ATOM 3127 O O . GLN A 1 387 ? 25.392 12.134 -21.941 1.00 92.00 387 GLN A O 1
ATOM 3132 N N . CYS A 1 388 ? 27.182 11.367 -23.071 1.00 92.69 388 CYS A N 1
ATOM 3133 C CA . CYS A 1 388 ? 27.854 12.658 -23.221 1.00 92.69 388 CYS A CA 1
ATOM 3134 C C . CYS A 1 388 ? 26.958 13.670 -23.944 1.00 92.69 388 CYS A C 1
ATOM 3136 O O . CYS A 1 388 ? 26.678 14.722 -23.372 1.00 92.69 388 CYS A O 1
ATOM 3138 N N . GLN A 1 389 ? 26.421 13.325 -25.123 1.00 90.38 389 GLN A N 1
ATOM 3139 C CA . GLN A 1 389 ? 25.533 14.212 -25.886 1.00 90.38 389 GLN A CA 1
ATOM 3140 C C . GLN A 1 389 ? 24.338 14.681 -25.047 1.00 90.38 389 GLN A C 1
ATOM 3142 O O . GLN A 1 389 ? 24.026 15.868 -25.012 1.00 90.38 389 GLN A O 1
ATOM 3147 N N . VAL A 1 390 ? 23.691 13.768 -24.313 1.00 89.88 390 VAL A N 1
ATOM 3148 C CA . VAL A 1 390 ? 22.554 14.117 -23.452 1.00 89.88 390 VAL A CA 1
ATOM 3149 C C . VAL A 1 390 ? 22.972 15.048 -22.312 1.00 89.88 390 VAL A C 1
ATOM 3151 O O . VAL A 1 390 ? 22.222 15.967 -21.984 1.00 89.88 390 VAL A O 1
ATOM 3154 N N . ILE A 1 391 ? 24.135 14.841 -21.690 1.00 90.06 391 ILE A N 1
ATOM 3155 C CA . ILE A 1 391 ? 24.618 15.732 -20.627 1.00 90.06 391 ILE A CA 1
ATOM 3156 C C . ILE A 1 391 ? 24.921 17.126 -21.200 1.00 90.06 391 ILE A C 1
ATOM 3158 O O . ILE A 1 391 ? 24.480 18.120 -20.623 1.00 90.06 391 ILE A O 1
ATOM 3162 N N . GLU A 1 392 ? 25.609 17.217 -22.339 1.00 91.06 392 GLU A N 1
ATOM 3163 C CA . GLU A 1 392 ? 25.946 18.499 -22.973 1.00 91.06 392 GLU A CA 1
ATOM 3164 C C . GLU A 1 392 ? 24.713 19.270 -23.449 1.00 91.06 392 GLU A C 1
ATOM 3166 O O . GLU A 1 392 ? 24.601 20.465 -23.155 1.00 91.06 392 GLU A O 1
ATOM 3171 N N . ASP A 1 393 ? 23.756 18.586 -24.084 1.00 87.44 393 ASP A N 1
ATOM 3172 C CA . ASP A 1 393 ? 22.463 19.153 -24.471 1.00 87.44 393 ASP A CA 1
ATOM 3173 C C . ASP A 1 393 ? 21.762 19.770 -23.249 1.00 87.44 393 ASP A C 1
ATOM 3175 O O . ASP A 1 393 ? 21.339 20.924 -23.293 1.00 87.44 393 ASP A O 1
ATOM 3179 N N . ASN A 1 394 ? 21.677 19.046 -22.125 1.00 88.94 394 ASN A N 1
ATOM 3180 C CA . ASN A 1 394 ? 21.044 19.576 -20.912 1.00 88.94 394 ASN A CA 1
ATOM 3181 C C . ASN A 1 394 ? 21.831 20.761 -20.320 1.00 88.94 394 ASN A C 1
ATOM 3183 O O . ASN A 1 394 ? 21.222 21.757 -19.941 1.00 88.94 394 ASN A O 1
ATOM 3187 N N . ILE A 1 395 ? 23.171 20.723 -20.283 1.00 88.00 395 ILE A N 1
ATOM 3188 C CA . ILE A 1 395 ? 23.981 21.848 -19.767 1.00 88.00 395 ILE A CA 1
ATOM 3189 C C . ILE A 1 395 ? 23.772 23.108 -20.624 1.00 88.00 395 ILE A C 1
ATOM 3191 O O . ILE A 1 395 ? 23.647 24.209 -20.084 1.00 88.00 395 ILE A O 1
ATOM 3195 N N . SER A 1 396 ? 23.721 22.953 -21.950 1.00 86.19 396 SER A N 1
ATOM 3196 C CA . SER A 1 396 ? 23.465 24.045 -22.894 1.00 86.19 396 SER A CA 1
ATOM 3197 C C . SER A 1 396 ? 22.061 24.634 -22.706 1.00 86.19 396 SER A C 1
ATOM 3199 O O . SER A 1 396 ? 21.890 25.849 -22.564 1.00 86.19 396 SER A O 1
ATOM 3201 N N . MET A 1 397 ? 21.044 23.771 -22.626 1.00 84.00 397 MET A N 1
ATOM 3202 C CA . MET A 1 397 ? 19.646 24.188 -22.493 1.00 84.00 397 MET A CA 1
ATOM 3203 C C . MET A 1 397 ? 19.330 24.805 -21.123 1.00 84.00 397 MET A C 1
ATOM 3205 O O . MET A 1 397 ? 18.522 25.728 -21.063 1.00 84.00 397 MET A O 1
ATOM 3209 N N . PHE A 1 398 ? 19.993 24.381 -20.039 1.00 83.31 398 PHE A N 1
ATOM 3210 C CA . PHE A 1 398 ? 19.839 24.984 -18.704 1.00 83.31 398 PHE A CA 1
ATOM 3211 C C . PHE A 1 398 ? 20.237 26.470 -18.672 1.00 83.31 398 PHE A C 1
ATOM 3213 O O . PHE A 1 398 ? 19.698 27.242 -17.886 1.00 83.31 398 PHE A O 1
ATOM 3220 N N . ARG A 1 399 ? 21.173 26.888 -19.536 1.00 76.50 399 ARG A N 1
ATOM 3221 C CA . ARG A 1 399 ? 21.711 28.261 -19.593 1.00 76.50 399 ARG A CA 1
ATOM 3222 C C . ARG A 1 399 ? 21.040 29.149 -20.653 1.00 76.50 399 ARG A C 1
ATOM 3224 O O . ARG A 1 399 ? 21.537 30.233 -20.940 1.00 76.50 399 ARG A O 1
ATOM 3231 N N . THR A 1 400 ? 19.955 28.687 -21.277 1.00 77.88 400 THR A N 1
ATOM 3232 C CA . THR A 1 400 ? 19.361 29.318 -22.468 1.00 77.88 400 THR A CA 1
ATOM 3233 C C . THR A 1 400 ? 18.131 30.173 -22.138 1.00 77.88 400 THR A C 1
ATOM 3235 O O . THR A 1 400 ? 17.129 29.669 -21.640 1.00 77.88 400 THR A O 1
ATOM 3238 N N . GLU A 1 401 ? 18.145 31.452 -22.532 1.00 59.12 401 GLU A N 1
ATOM 3239 C CA . GLU A 1 401 ? 17.034 32.405 -22.314 1.00 59.12 401 GLU A CA 1
ATOM 3240 C C . GLU A 1 401 ? 15.730 32.033 -23.055 1.00 59.12 401 GLU A C 1
ATOM 3242 O O . GLU A 1 401 ? 14.637 32.423 -22.650 1.00 59.12 401 GLU A O 1
ATOM 3247 N N . LYS A 1 402 ? 15.808 31.222 -24.121 1.00 63.50 402 LYS A N 1
ATOM 3248 C CA . LYS A 1 402 ? 14.656 30.754 -24.927 1.00 63.50 402 LYS A CA 1
ATOM 3249 C C . LYS A 1 402 ? 13.940 29.520 -24.350 1.00 63.50 402 LYS A C 1
ATOM 3251 O O . LYS A 1 402 ? 13.339 28.740 -25.089 1.00 63.50 402 LYS A O 1
ATOM 3256 N N . TYR A 1 403 ? 14.010 29.328 -23.034 1.00 69.00 403 TYR A N 1
ATOM 3257 C CA . TYR A 1 403 ? 13.542 28.126 -22.334 1.00 69.00 403 TYR A CA 1
ATOM 3258 C C . TYR A 1 403 ? 12.079 27.751 -22.656 1.00 69.00 403 TYR A C 1
ATOM 3260 O O . TYR A 1 403 ? 11.765 26.593 -22.937 1.00 69.00 403 TYR A O 1
ATOM 3268 N N . ASN A 1 404 ? 11.181 28.742 -22.695 1.00 68.69 404 ASN A N 1
ATOM 3269 C CA . ASN A 1 404 ? 9.739 28.524 -22.871 1.00 68.69 404 ASN A CA 1
ATOM 3270 C C . ASN A 1 404 ? 9.356 27.983 -24.264 1.00 68.69 404 ASN A C 1
ATOM 3272 O O . ASN A 1 404 ? 8.520 27.079 -24.364 1.00 68.69 404 ASN A O 1
ATOM 3276 N N . ASP A 1 405 ? 9.996 28.469 -25.332 1.00 68.88 405 ASP A N 1
ATOM 3277 C CA . ASP A 1 405 ? 9.736 28.009 -26.705 1.00 68.88 405 ASP A CA 1
ATOM 3278 C C . ASP A 1 405 ? 10.105 26.524 -26.865 1.00 68.88 405 ASP A C 1
ATOM 3280 O O . ASP A 1 405 ? 9.374 25.733 -27.477 1.00 68.88 405 ASP A O 1
ATOM 3284 N N . ILE A 1 406 ? 11.221 26.129 -26.246 1.00 73.44 406 ILE A N 1
ATOM 3285 C CA . ILE A 1 406 ? 11.756 24.764 -26.262 1.00 73.44 406 ILE A CA 1
ATOM 3286 C C . ILE A 1 406 ? 10.811 23.808 -25.520 1.00 73.44 406 ILE A C 1
ATOM 3288 O O . ILE A 1 406 ? 10.472 22.748 -26.055 1.00 73.44 406 ILE A O 1
ATOM 3292 N N . LEU A 1 407 ? 10.306 24.199 -24.342 1.00 75.88 407 LEU A N 1
ATOM 3293 C CA . LEU A 1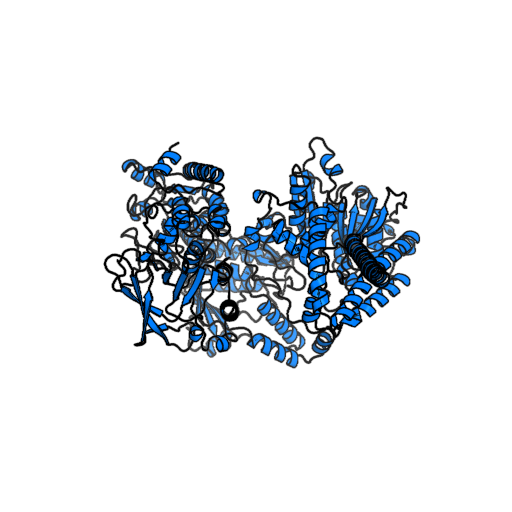 407 ? 9.319 23.416 -23.586 1.00 75.88 407 LEU A CA 1
ATOM 3294 C C . LEU A 1 407 ? 8.030 23.155 -24.381 1.00 75.88 407 LEU A C 1
ATOM 3296 O O . LEU A 1 407 ? 7.490 22.045 -24.331 1.00 75.88 407 LEU A O 1
ATOM 3300 N N . SER A 1 408 ? 7.547 24.144 -25.143 1.00 75.12 408 SER A N 1
ATOM 3301 C CA . SER A 1 408 ? 6.341 23.985 -25.970 1.00 75.12 408 SER A CA 1
ATOM 3302 C C . SER A 1 408 ? 6.520 22.898 -27.043 1.00 75.12 408 SER A C 1
ATOM 3304 O O . SER A 1 408 ? 5.654 22.035 -27.215 1.00 75.12 408 SER A O 1
ATOM 3306 N N . THR A 1 409 ? 7.693 22.871 -27.684 1.00 78.75 409 THR A N 1
ATOM 3307 C CA . THR A 1 409 ? 8.056 21.879 -28.705 1.00 78.75 409 THR A CA 1
ATOM 3308 C C . THR A 1 409 ? 8.272 20.499 -28.078 1.00 78.75 409 THR A C 1
ATOM 3310 O O . THR A 1 409 ? 7.742 19.501 -28.572 1.00 78.75 409 THR A O 1
ATOM 3313 N N . LEU A 1 410 ? 8.977 20.423 -26.943 1.00 83.94 410 LEU A N 1
ATOM 3314 C CA . LEU A 1 410 ? 9.212 19.170 -26.215 1.00 83.94 410 LEU A CA 1
ATOM 3315 C C . LEU A 1 410 ? 7.915 18.489 -25.773 1.00 83.94 410 LEU A C 1
ATOM 3317 O O . LEU A 1 410 ? 7.818 17.265 -25.855 1.00 83.94 410 LEU A O 1
ATOM 3321 N N . LYS A 1 411 ? 6.893 19.251 -25.367 1.00 84.94 411 LYS A N 1
ATOM 3322 C CA . LYS A 1 411 ? 5.569 18.709 -25.020 1.00 84.94 411 LYS A CA 1
ATOM 3323 C C . LYS A 1 411 ? 4.914 17.967 -26.194 1.00 84.94 411 LYS A C 1
ATOM 3325 O O . LYS A 1 411 ? 4.241 16.959 -25.986 1.00 84.94 411 LYS A O 1
ATOM 3330 N N . HIS A 1 412 ? 5.131 18.425 -27.428 1.00 84.75 412 HIS A N 1
ATOM 3331 C CA . HIS A 1 412 ? 4.667 17.719 -28.624 1.00 84.75 412 HIS A CA 1
ATOM 3332 C C . HIS A 1 412 ? 5.483 16.442 -28.879 1.00 84.75 412 HIS A C 1
ATOM 3334 O O . HIS A 1 412 ? 4.901 15.372 -29.060 1.00 84.75 412 HIS A O 1
ATOM 3340 N N . VAL A 1 413 ? 6.818 16.527 -28.799 1.00 87.75 413 VAL A N 1
ATOM 3341 C CA . VAL A 1 413 ? 7.729 15.377 -28.970 1.00 87.75 413 VAL A CA 1
ATOM 3342 C C . VAL A 1 413 ? 7.418 14.260 -27.977 1.00 87.75 413 VAL A C 1
ATOM 3344 O O . VAL A 1 413 ? 7.259 13.114 -28.384 1.00 87.75 413 VAL A O 1
ATOM 3347 N N . ARG A 1 414 ? 7.248 14.589 -26.693 1.00 91.75 414 ARG A N 1
ATOM 3348 C CA . ARG A 1 414 ? 6.905 13.628 -25.634 1.00 91.75 414 ARG A CA 1
ATOM 3349 C C . ARG A 1 414 ? 5.630 12.854 -25.919 1.00 91.75 414 ARG A C 1
ATOM 3351 O O . ARG A 1 414 ? 5.594 11.642 -25.722 1.00 91.75 414 ARG A O 1
ATOM 3358 N N . ARG A 1 415 ? 4.600 13.531 -26.434 1.00 90.56 415 ARG A N 1
ATOM 3359 C CA . ARG A 1 415 ? 3.340 12.888 -26.821 1.00 90.56 415 ARG A CA 1
ATOM 3360 C C . ARG A 1 415 ? 3.525 11.940 -28.008 1.00 90.56 415 ARG A C 1
ATOM 3362 O O . ARG A 1 415 ? 2.930 10.867 -28.006 1.00 90.56 415 ARG A O 1
ATOM 3369 N N . ILE A 1 416 ? 4.358 12.296 -28.991 1.00 91.31 416 ILE A N 1
ATOM 3370 C CA . ILE A 1 416 ? 4.699 11.399 -30.109 1.00 91.31 416 ILE A CA 1
ATOM 3371 C C . ILE A 1 416 ? 5.480 10.181 -29.599 1.00 91.31 416 ILE A C 1
ATOM 3373 O O . ILE A 1 416 ? 5.112 9.056 -29.924 1.00 91.31 416 ILE A O 1
ATOM 3377 N N . VAL A 1 417 ? 6.502 10.386 -28.762 1.00 94.19 417 VAL A N 1
ATOM 3378 C CA . VAL A 1 417 ? 7.318 9.314 -28.163 1.00 94.19 417 VAL A CA 1
ATOM 3379 C C . VAL A 1 417 ? 6.459 8.365 -27.323 1.00 94.19 417 VAL A C 1
ATOM 3381 O O . VAL A 1 417 ? 6.559 7.153 -27.486 1.00 94.19 417 VAL A O 1
ATOM 3384 N N . ALA A 1 418 ? 5.562 8.890 -26.483 1.00 95.06 418 ALA A N 1
ATOM 3385 C CA . ALA A 1 418 ? 4.645 8.075 -25.689 1.00 95.06 418 ALA A CA 1
ATOM 3386 C C . ALA A 1 418 ? 3.653 7.284 -26.562 1.00 95.06 418 ALA A C 1
ATOM 3388 O O . ALA A 1 418 ? 3.420 6.105 -26.308 1.00 95.06 418 ALA A O 1
ATOM 3389 N N . ASN A 1 419 ? 3.113 7.889 -27.625 1.00 93.62 419 ASN A N 1
ATOM 3390 C CA . ASN A 1 419 ? 2.249 7.182 -28.574 1.00 93.62 419 ASN A CA 1
ATOM 3391 C C . ASN A 1 419 ? 3.010 6.096 -29.363 1.00 93.62 419 ASN A C 1
ATOM 3393 O O . ASN A 1 419 ? 2.460 5.017 -29.574 1.00 93.62 419 ASN A O 1
ATOM 3397 N N . LYS A 1 420 ? 4.263 6.359 -29.774 1.00 93.94 420 LYS A N 1
ATOM 3398 C CA . LYS A 1 420 ? 5.152 5.369 -30.408 1.00 93.94 420 LYS A CA 1
ATOM 3399 C C . LYS A 1 420 ? 5.399 4.198 -29.458 1.00 93.94 420 LYS A C 1
ATOM 3401 O O . LYS A 1 420 ? 5.150 3.069 -29.849 1.00 93.94 420 LYS A O 1
ATOM 3406 N N . TYR A 1 421 ? 5.774 4.470 -28.207 1.00 96.06 421 TYR A N 1
ATOM 3407 C CA . TYR A 1 421 ? 5.976 3.448 -27.177 1.00 96.06 421 TYR A CA 1
ATOM 3408 C C . TYR A 1 421 ? 4.744 2.541 -27.009 1.00 96.06 421 TYR A C 1
ATOM 3410 O O . TYR A 1 421 ? 4.865 1.326 -27.128 1.00 96.06 421 TYR A O 1
ATOM 3418 N N . LEU A 1 422 ? 3.550 3.119 -26.802 1.00 95.00 422 LEU A N 1
ATOM 3419 C CA . LEU A 1 422 ? 2.317 2.343 -26.605 1.00 95.00 422 LEU A CA 1
ATOM 3420 C C . LEU A 1 422 ? 1.979 1.448 -27.808 1.00 95.00 422 LEU A C 1
ATOM 3422 O O . LEU A 1 422 ? 1.565 0.305 -27.625 1.00 95.00 422 LEU A O 1
ATOM 3426 N N . ARG A 1 423 ? 2.161 1.964 -29.029 1.00 93.88 423 ARG A N 1
ATOM 3427 C CA . ARG A 1 423 ? 1.889 1.238 -30.276 1.00 93.88 423 ARG A CA 1
ATOM 3428 C C . ARG A 1 423 ? 2.914 0.135 -30.531 1.00 93.88 423 ARG A C 1
ATOM 3430 O O . ARG A 1 423 ? 2.526 -0.991 -30.823 1.00 93.88 423 ARG A O 1
ATOM 3437 N N . ASP A 1 424 ? 4.198 0.462 -30.443 1.00 92.00 424 ASP A N 1
ATOM 3438 C CA . ASP A 1 424 ? 5.289 -0.440 -30.820 1.00 92.00 424 ASP A CA 1
ATOM 3439 C C . ASP A 1 424 ? 5.405 -1.592 -29.803 1.00 92.00 424 ASP A C 1
ATOM 3441 O O . ASP A 1 424 ? 5.554 -2.743 -30.203 1.00 92.00 424 ASP A O 1
ATOM 3445 N N . CYS A 1 425 ? 5.169 -1.317 -28.511 1.00 93.56 425 CYS A N 1
ATOM 3446 C CA . CYS A 1 425 ? 5.041 -2.341 -27.464 1.00 93.56 425 CYS A CA 1
ATOM 3447 C C . CYS A 1 425 ? 3.675 -3.067 -27.464 1.00 93.56 425 CYS A C 1
ATOM 3449 O O . CYS A 1 425 ? 3.431 -3.909 -26.604 1.00 93.56 425 CYS A O 1
ATOM 3451 N N . ARG A 1 426 ? 2.751 -2.736 -28.382 1.00 92.38 426 ARG A N 1
ATOM 3452 C CA . ARG A 1 426 ? 1.402 -3.338 -28.491 1.00 92.38 426 ARG A CA 1
ATOM 3453 C C . ARG A 1 426 ? 0.613 -3.342 -27.172 1.00 92.38 426 ARG A C 1
ATOM 3455 O O . ARG A 1 426 ? -0.080 -4.303 -26.852 1.00 92.38 426 ARG A O 1
ATOM 3462 N N . LEU A 1 427 ? 0.732 -2.273 -26.386 1.00 93.19 427 LEU A N 1
ATOM 3463 C CA . LEU A 1 427 ? 0.131 -2.195 -25.057 1.00 93.19 427 LEU A CA 1
ATOM 3464 C C . LEU A 1 427 ? -1.396 -2.074 -25.124 1.00 93.19 427 LEU A C 1
ATOM 3466 O O . LEU A 1 427 ? -1.934 -1.168 -25.762 1.00 93.19 427 LEU A O 1
ATOM 3470 N N . SER A 1 428 ? -2.086 -2.943 -24.387 1.00 92.06 428 SER A N 1
ATOM 3471 C CA . SER A 1 428 ? -3.545 -2.957 -24.245 1.00 92.06 428 SER A CA 1
ATOM 3472 C C . SER A 1 428 ? -3.949 -3.169 -22.791 1.00 92.06 428 SER A C 1
ATOM 3474 O O . SER A 1 428 ? -3.274 -3.884 -22.059 1.00 92.06 428 SER A O 1
ATOM 3476 N N . ARG A 1 429 ? -5.071 -2.582 -22.366 1.00 94.06 429 ARG A N 1
ATOM 3477 C CA . ARG A 1 429 ? -5.612 -2.814 -21.022 1.00 94.06 429 ARG A CA 1
ATOM 3478 C C . ARG A 1 429 ? -6.006 -4.288 -20.857 1.00 94.06 429 ARG A C 1
ATOM 3480 O O . ARG A 1 429 ? -6.781 -4.800 -21.660 1.00 94.06 429 ARG A O 1
ATOM 3487 N N . ILE A 1 430 ? -5.509 -4.926 -19.800 1.00 93.75 430 ILE A N 1
ATOM 3488 C CA . ILE A 1 430 ? -5.898 -6.285 -19.397 1.00 93.75 430 ILE A CA 1
ATOM 3489 C C . ILE A 1 430 ? -7.124 -6.253 -18.473 1.00 93.75 430 ILE A C 1
ATOM 3491 O O . ILE A 1 430 ? -7.462 -5.212 -17.904 1.00 93.75 430 ILE A O 1
ATOM 3495 N N . ASP A 1 431 ? -7.787 -7.398 -18.316 1.00 89.94 431 ASP A N 1
ATOM 3496 C CA . ASP A 1 431 ? -8.864 -7.566 -17.335 1.00 89.94 431 ASP A CA 1
ATOM 3497 C C . ASP A 1 431 ? -8.320 -7.384 -15.895 1.00 89.94 431 ASP A C 1
ATOM 3499 O O . ASP A 1 431 ? -7.287 -7.985 -15.580 1.00 89.94 431 ASP A O 1
ATOM 3503 N N . PRO A 1 432 ? -8.978 -6.607 -15.009 1.00 83.19 432 PRO A N 1
ATOM 3504 C CA . PRO A 1 432 ? -8.540 -6.423 -13.621 1.00 83.19 432 PRO A CA 1
ATOM 3505 C C . PRO A 1 432 ? -8.384 -7.726 -12.819 1.00 83.19 432 PRO A C 1
ATOM 3507 O O . PRO A 1 432 ? -7.537 -7.799 -11.935 1.00 83.19 432 PRO A O 1
ATOM 3510 N N . GLY A 1 433 ? -9.148 -8.777 -13.136 1.00 81.38 433 GLY A N 1
ATOM 3511 C CA . GLY A 1 433 ? -9.009 -10.105 -12.529 1.00 81.38 433 GLY A CA 1
ATOM 3512 C C . GLY A 1 433 ? -7.753 -10.872 -12.963 1.00 81.38 433 GLY A C 1
ATOM 3513 O O . GLY A 1 433 ? -7.460 -11.924 -12.399 1.00 81.38 433 GLY A O 1
ATOM 3514 N N . ASN A 1 434 ? -7.004 -10.361 -13.947 1.00 89.38 434 ASN A N 1
ATOM 3515 C CA . ASN A 1 434 ? -5.686 -10.863 -14.341 1.00 89.38 434 ASN A CA 1
ATOM 3516 C C . ASN A 1 434 ? -4.519 -10.050 -13.740 1.00 89.38 434 ASN A C 1
ATOM 3518 O O . ASN A 1 434 ? -3.366 -10.385 -14.012 1.00 89.38 434 ASN A O 1
ATOM 3522 N N . GLU A 1 435 ? -4.780 -9.010 -12.942 1.00 91.81 435 GLU A N 1
ATOM 3523 C CA . GLU A 1 435 ? -3.757 -8.322 -12.137 1.00 91.81 435 GLU A CA 1
ATOM 3524 C C . GLU A 1 435 ? -3.356 -9.186 -10.918 1.00 91.81 435 GLU A C 1
ATOM 3526 O O . GLU A 1 435 ? -4.173 -9.929 -10.376 1.00 91.81 435 GLU A O 1
ATOM 3531 N N . ILE A 1 436 ? -2.093 -9.120 -10.479 1.00 92.69 436 ILE A N 1
ATOM 3532 C CA . ILE A 1 436 ? -1.554 -9.940 -9.375 1.00 92.69 436 ILE A CA 1
ATOM 3533 C C . ILE A 1 436 ? -2.084 -9.449 -8.025 1.00 92.69 436 ILE A C 1
ATOM 3535 O O . ILE A 1 436 ? -2.494 -10.244 -7.179 1.00 92.69 436 ILE A O 1
ATOM 3539 N N . VAL A 1 437 ? -2.019 -8.133 -7.803 1.00 84.06 437 VAL A N 1
ATOM 3540 C CA . VAL A 1 437 ? -2.464 -7.475 -6.563 1.00 84.06 437 VAL A CA 1
ATOM 3541 C C . VAL A 1 437 ? -3.660 -6.570 -6.835 1.00 84.06 437 VAL A C 1
ATOM 3543 O O . VAL A 1 437 ? -4.511 -6.389 -5.962 1.00 84.06 437 VAL A O 1
ATOM 3546 N N . GLY A 1 438 ? -3.736 -6.021 -8.046 1.00 85.38 438 GLY A N 1
ATOM 3547 C CA . GLY A 1 438 ? -4.761 -5.077 -8.453 1.00 85.38 438 GLY A CA 1
ATOM 3548 C C . GLY A 1 438 ? -4.274 -3.643 -8.283 1.00 85.38 438 GLY A C 1
ATOM 3549 O O . GLY A 1 438 ? -3.898 -3.217 -7.183 1.00 85.38 438 GLY A O 1
ATOM 3550 N N . ARG A 1 439 ? -4.323 -2.856 -9.361 1.00 83.44 439 ARG A N 1
ATOM 3551 C CA . ARG A 1 439 ? -3.904 -1.447 -9.372 1.00 83.44 439 ARG A CA 1
ATOM 3552 C C . ARG A 1 439 ? -4.570 -0.650 -8.253 1.00 83.44 439 ARG A C 1
ATOM 3554 O O . ARG A 1 439 ? -3.909 0.112 -7.550 1.00 83.44 439 ARG A O 1
ATOM 3561 N N . GLU A 1 440 ? -5.864 -0.862 -8.054 1.00 71.56 440 GLU A N 1
ATOM 3562 C CA . GLU A 1 440 ? -6.656 -0.173 -7.037 1.00 71.56 440 GLU A CA 1
ATOM 3563 C C . GLU A 1 440 ? -6.272 -0.542 -5.597 1.00 71.56 440 GLU A C 1
ATOM 3565 O O . GLU A 1 440 ? -6.523 0.241 -4.683 1.00 71.56 440 GLU A O 1
ATOM 3570 N N . VAL A 1 441 ? -5.689 -1.717 -5.355 1.00 64.88 441 VAL A N 1
ATOM 3571 C CA . VAL A 1 441 ? -5.160 -2.080 -4.030 1.00 64.88 441 VAL A CA 1
ATOM 3572 C C . VAL A 1 441 ? -3.846 -1.331 -3.804 1.00 64.88 441 VAL A C 1
ATOM 3574 O O . VAL A 1 441 ? -3.686 -0.634 -2.802 1.00 64.88 441 VAL A O 1
ATOM 3577 N N . LEU A 1 442 ? -2.950 -1.363 -4.793 1.00 70.69 442 LEU A N 1
ATOM 3578 C CA . LEU A 1 442 ? -1.645 -0.695 -4.752 1.00 70.69 442 LEU A CA 1
ATOM 3579 C C . LEU A 1 442 ? -1.731 0.839 -4.675 1.00 70.69 442 LEU A C 1
ATOM 3581 O O . LEU A 1 442 ? -0.853 1.472 -4.088 1.00 70.69 442 LEU A O 1
ATOM 3585 N N . GLU A 1 443 ? -2.752 1.458 -5.272 1.00 66.12 443 GLU A N 1
ATOM 3586 C CA . GLU A 1 443 ? -2.971 2.910 -5.192 1.00 66.12 443 GLU A CA 1
ATOM 3587 C C . GLU A 1 443 ? -3.552 3.351 -3.835 1.00 66.12 443 GLU A C 1
ATOM 3589 O O . GLU A 1 443 ? -3.315 4.490 -3.430 1.00 66.12 443 GLU A O 1
ATOM 3594 N N . LYS A 1 444 ? -4.229 2.456 -3.095 1.00 50.53 444 LYS A N 1
ATOM 3595 C CA . LYS A 1 444 ? -4.786 2.738 -1.756 1.00 50.53 444 LYS A CA 1
ATOM 3596 C C . LYS A 1 444 ? -3.869 2.401 -0.596 1.00 50.53 444 LYS A C 1
ATOM 3598 O O . LYS A 1 444 ? -3.950 3.071 0.432 1.00 50.53 444 LYS A O 1
ATOM 3603 N N . SER A 1 445 ? -3.036 1.369 -0.725 1.00 48.31 445 SER A N 1
ATOM 3604 C CA . SER A 1 445 ? -2.067 1.009 0.310 1.00 48.31 445 SER A CA 1
ATOM 3605 C C . SER A 1 445 ? -1.158 2.208 0.575 1.00 48.31 445 SER A C 1
ATOM 3607 O O . SER A 1 445 ? -0.338 2.587 -0.262 1.00 48.31 445 SER A O 1
ATOM 3609 N N . SER A 1 446 ? -1.343 2.860 1.723 1.00 41.75 446 SER A N 1
ATOM 3610 C CA . SER A 1 446 ? -0.675 4.117 2.041 1.00 41.75 446 SER A CA 1
ATOM 3611 C C . SER A 1 446 ? 0.817 3.875 2.240 1.00 41.75 446 SER A C 1
ATOM 3613 O O . SER A 1 446 ? 1.235 3.423 3.304 1.00 41.75 446 SER A O 1
ATOM 3615 N N . ASN A 1 447 ? 1.638 4.208 1.242 1.00 50.16 447 ASN A N 1
ATOM 3616 C CA . ASN A 1 447 ? 3.089 4.147 1.395 1.00 50.16 447 ASN A CA 1
ATOM 3617 C C . ASN A 1 447 ? 3.607 5.369 2.183 1.00 50.16 447 ASN A C 1
ATOM 3619 O O . ASN A 1 447 ? 4.209 6.308 1.644 1.00 50.16 447 ASN A O 1
ATOM 3623 N N . SER A 1 448 ? 3.342 5.347 3.491 1.00 40.84 448 SER A N 1
ATOM 3624 C CA . SER A 1 448 ? 3.870 6.279 4.493 1.00 40.84 448 SER A CA 1
ATOM 3625 C C . SER A 1 448 ? 5.398 6.238 4.594 1.00 40.84 448 SER A C 1
ATOM 3627 O O . SER A 1 448 ? 5.995 7.225 5.017 1.00 40.84 448 SER A O 1
ATOM 3629 N N . PHE A 1 449 ? 6.027 5.154 4.129 1.00 51.00 449 PHE A N 1
ATOM 3630 C CA . PHE A 1 449 ? 7.461 4.874 4.252 1.00 51.00 449 PHE A CA 1
ATOM 3631 C C . PHE A 1 449 ? 8.256 5.147 2.964 1.00 51.00 449 PHE A C 1
ATOM 3633 O O . PHE A 1 449 ? 9.430 4.801 2.873 1.00 51.00 449 PHE A O 1
ATOM 3640 N N . THR A 1 450 ? 7.656 5.833 1.978 1.00 46.66 450 THR A N 1
ATOM 3641 C CA . THR A 1 450 ? 8.386 6.333 0.799 1.00 46.66 450 THR A CA 1
ATOM 3642 C C . THR A 1 450 ? 9.602 7.152 1.235 1.00 46.66 450 THR A C 1
ATOM 3644 O O . THR A 1 450 ? 9.439 8.241 1.791 1.00 46.66 450 THR A O 1
ATOM 3647 N N . ASN A 1 451 ? 10.813 6.659 0.943 1.00 50.09 451 ASN A N 1
ATOM 3648 C CA . ASN A 1 451 ? 12.059 7.393 1.168 1.00 50.09 451 ASN A CA 1
ATOM 3649 C C . ASN A 1 451 ? 12.059 8.657 0.287 1.00 50.09 451 ASN A C 1
ATOM 3651 O O . ASN A 1 451 ? 12.343 8.624 -0.914 1.00 50.09 451 ASN A O 1
ATOM 3655 N N . LYS A 1 452 ? 11.653 9.784 0.874 1.00 46.28 452 LYS A N 1
ATOM 3656 C CA . LYS A 1 452 ? 11.641 11.084 0.207 1.00 46.28 452 LYS A CA 1
ATOM 3657 C C . LYS A 1 452 ? 13.035 11.660 0.343 1.00 46.28 452 LYS A C 1
ATOM 3659 O O . LYS A 1 452 ? 13.335 12.237 1.385 1.00 46.28 452 LYS A O 1
ATOM 3664 N N . LYS A 1 453 ? 13.847 11.494 -0.713 1.00 46.66 453 LYS A N 1
ATOM 3665 C CA . LYS A 1 453 ? 15.191 12.082 -0.790 1.00 46.66 453 LYS A CA 1
ATOM 3666 C C . LYS A 1 453 ? 15.133 13.534 -0.303 1.00 46.66 453 LYS A C 1
ATOM 3668 O O . LYS A 1 453 ? 14.256 14.301 -0.710 1.00 46.66 453 LYS A O 1
ATOM 3673 N N . TRP A 1 454 ? 16.046 13.840 0.611 1.00 43.72 454 TRP A N 1
ATOM 3674 C CA . TRP A 1 454 ? 16.216 15.144 1.237 1.00 43.72 454 TRP A CA 1
ATOM 3675 C C . TRP A 1 454 ? 16.443 16.252 0.205 1.00 43.72 454 TRP A C 1
ATOM 3677 O O . TRP A 1 454 ? 16.661 15.978 -0.976 1.00 43.72 454 TRP A O 1
ATOM 3687 N N . ARG A 1 455 ? 16.424 17.521 0.635 1.00 49.62 455 ARG A N 1
ATOM 3688 C CA . ARG A 1 455 ? 17.042 18.577 -0.181 1.00 49.62 455 ARG A CA 1
ATOM 3689 C C . ARG A 1 455 ? 18.504 18.181 -0.379 1.00 49.62 455 ARG A C 1
ATOM 3691 O O . ARG A 1 455 ? 19.209 17.977 0.601 1.00 49.62 455 ARG A O 1
ATOM 3698 N N . VAL A 1 456 ? 18.916 18.007 -1.631 1.00 54.88 456 VAL A N 1
ATOM 3699 C CA . VAL A 1 456 ? 20.273 17.570 -1.956 1.00 54.88 456 VAL A CA 1
ATOM 3700 C C . VAL A 1 456 ? 21.016 18.752 -2.556 1.00 54.88 456 VAL A C 1
ATOM 3702 O O . VAL A 1 456 ? 20.708 19.185 -3.670 1.00 54.88 456 VAL A O 1
ATOM 3705 N N . ASP A 1 457 ? 21.972 19.270 -1.791 1.00 55.81 457 ASP A N 1
ATOM 3706 C CA . ASP A 1 457 ? 22.918 20.280 -2.257 1.00 55.81 457 ASP A CA 1
ATOM 3707 C C . ASP A 1 457 ? 23.738 19.736 -3.447 1.00 55.81 457 ASP A C 1
ATOM 3709 O O . ASP A 1 457 ? 23.762 18.524 -3.716 1.00 55.81 457 ASP A O 1
ATOM 3713 N N . SER A 1 458 ? 24.423 20.614 -4.179 1.00 69.00 458 SER A N 1
ATOM 3714 C CA . SER A 1 458 ? 25.350 20.194 -5.237 1.00 69.00 458 SER A CA 1
ATOM 3715 C C . SER A 1 458 ? 26.432 19.244 -4.695 1.00 69.00 458 SER A C 1
ATOM 3717 O O . SER A 1 458 ? 26.686 19.190 -3.491 1.00 69.00 458 SER A O 1
ATOM 3719 N N . TYR A 1 459 ? 27.078 18.460 -5.564 1.00 69.56 459 TYR A N 1
ATOM 3720 C CA . TYR A 1 459 ? 28.119 17.511 -5.132 1.00 69.56 459 TYR A CA 1
ATOM 3721 C C . TYR A 1 459 ? 29.223 18.219 -4.330 1.00 69.56 459 TYR A C 1
ATOM 3723 O O . TYR A 1 459 ? 29.578 17.774 -3.242 1.00 69.56 459 TYR A O 1
ATOM 3731 N N . ASN A 1 460 ? 29.675 19.383 -4.803 1.00 73.25 460 ASN A N 1
ATOM 3732 C CA . ASN A 1 460 ? 30.704 20.165 -4.119 1.00 73.25 460 ASN A CA 1
ATOM 3733 C C . ASN A 1 460 ? 30.232 20.751 -2.775 1.00 73.25 460 ASN A C 1
ATOM 3735 O O . ASN A 1 460 ? 31.042 20.907 -1.865 1.00 73.25 460 ASN A O 1
ATOM 3739 N N . GLU A 1 461 ? 28.944 21.069 -2.617 1.00 69.31 461 GLU A N 1
ATOM 3740 C CA . GLU A 1 461 ? 28.379 21.467 -1.319 1.00 69.31 461 GLU A CA 1
ATOM 3741 C C . GLU A 1 461 ? 28.271 20.280 -0.353 1.00 69.31 461 GLU A C 1
ATOM 3743 O O . GLU A 1 461 ? 28.520 20.458 0.837 1.00 69.31 461 GLU A O 1
ATOM 3748 N N . ARG A 1 462 ? 27.980 19.065 -0.844 1.00 68.19 462 ARG A N 1
ATOM 3749 C CA . ARG A 1 462 ? 28.006 17.848 -0.013 1.00 68.19 462 ARG A CA 1
ATOM 3750 C C . ARG A 1 462 ? 29.414 17.511 0.470 1.00 68.19 462 ARG A C 1
ATOM 3752 O O . ARG A 1 462 ? 29.568 17.251 1.657 1.00 68.19 462 ARG A O 1
ATOM 3759 N N . CYS A 1 463 ? 30.430 17.594 -0.392 1.00 67.25 463 CYS A N 1
ATOM 3760 C CA . CYS A 1 463 ? 31.828 17.416 0.021 1.00 67.25 463 CYS A CA 1
ATOM 3761 C C . CYS A 1 463 ? 32.229 18.449 1.086 1.00 67.25 463 CYS A C 1
ATOM 3763 O O . CYS A 1 463 ? 32.646 18.069 2.170 1.00 67.25 463 CYS A O 1
ATOM 3765 N N . LYS A 1 464 ? 31.965 19.745 0.853 1.00 68.50 464 LYS A N 1
ATOM 3766 C CA . LYS A 1 464 ? 32.211 20.797 1.862 1.00 68.50 464 LYS A CA 1
ATOM 3767 C C . LYS A 1 464 ? 31.473 20.565 3.180 1.00 68.50 464 LYS A C 1
ATOM 3769 O O . LYS A 1 464 ? 31.950 21.001 4.219 1.00 68.50 464 LYS A O 1
ATOM 3774 N N . LYS A 1 465 ? 30.293 19.933 3.145 1.00 65.06 465 LYS A N 1
ATOM 3775 C CA . LYS A 1 465 ? 29.574 19.539 4.358 1.00 65.06 465 LYS A CA 1
ATOM 3776 C C . LYS A 1 465 ? 30.228 18.347 5.049 1.00 65.06 465 LYS A C 1
ATOM 3778 O O . LYS A 1 465 ? 30.217 18.341 6.269 1.00 65.06 465 LYS A O 1
ATOM 3783 N N . GLN A 1 466 ? 30.800 17.377 4.336 1.00 65.38 466 GLN A N 1
ATOM 3784 C CA . GLN A 1 466 ? 31.540 16.262 4.952 1.00 65.38 466 GLN A CA 1
ATOM 3785 C C . GLN A 1 466 ? 32.773 16.739 5.742 1.00 65.38 466 GLN A C 1
ATOM 3787 O O . GLN A 1 466 ? 33.105 16.114 6.742 1.00 65.38 466 GLN A O 1
ATOM 3792 N N . ASP A 1 467 ? 33.368 17.872 5.357 1.00 69.56 467 ASP A N 1
ATOM 3793 C CA . ASP A 1 467 ? 34.522 18.491 6.032 1.00 69.56 467 ASP A CA 1
ATOM 3794 C C . ASP A 1 467 ? 34.164 19.374 7.259 1.00 69.56 467 ASP A C 1
ATOM 3796 O O . ASP A 1 467 ? 35.049 20.014 7.827 1.00 69.56 467 ASP A O 1
ATOM 3800 N N . LEU A 1 468 ? 32.887 19.476 7.660 1.00 70.56 468 LEU A N 1
ATOM 3801 C CA . LEU A 1 468 ? 32.475 20.291 8.819 1.00 70.56 468 LEU A CA 1
ATOM 3802 C C . LEU A 1 468 ? 32.775 19.601 10.155 1.00 70.56 468 LEU A C 1
ATOM 3804 O O . LEU A 1 468 ? 32.673 18.382 10.286 1.00 70.56 468 LEU A O 1
ATOM 3808 N N . GLU A 1 469 ? 33.033 20.403 11.188 1.00 77.50 469 GLU A N 1
ATOM 3809 C CA . GLU A 1 469 ? 33.239 19.893 12.544 1.00 77.50 469 GLU A CA 1
ATOM 3810 C C . GLU A 1 469 ? 31.942 19.277 13.121 1.00 77.50 469 GLU A C 1
ATOM 3812 O O . GLU A 1 469 ? 30.854 19.842 12.946 1.00 77.50 469 GLU A O 1
ATOM 3817 N N . PRO A 1 470 ? 32.011 18.179 13.904 1.00 77.31 470 PRO A N 1
ATOM 3818 C CA . PRO A 1 470 ? 30.831 17.462 14.409 1.00 77.31 470 PRO A CA 1
ATOM 3819 C C . PRO A 1 470 ? 29.780 18.313 15.144 1.00 77.31 470 PRO A C 1
ATOM 3821 O O . PRO A 1 470 ? 28.581 18.028 15.100 1.00 77.31 470 PRO A O 1
ATOM 3824 N N . ARG A 1 471 ? 30.202 19.392 15.819 1.00 76.25 471 ARG A N 1
ATOM 3825 C CA . ARG A 1 471 ? 29.283 20.338 16.481 1.00 76.25 471 ARG A CA 1
ATOM 3826 C C . ARG A 1 471 ? 28.466 21.167 15.489 1.00 76.25 471 ARG A C 1
ATOM 3828 O O . ARG A 1 471 ? 27.320 21.506 15.780 1.00 76.25 471 ARG A O 1
ATOM 3835 N N . GLU A 1 472 ? 29.034 21.491 14.334 1.00 77.88 472 GLU A N 1
ATOM 3836 C CA . GLU A 1 472 ? 28.365 22.259 13.284 1.00 77.88 472 GLU A CA 1
ATOM 3837 C C . GLU A 1 472 ? 27.344 21.386 12.544 1.00 77.88 472 GLU A C 1
ATOM 3839 O O . GLU A 1 472 ? 26.232 21.849 12.279 1.00 77.88 472 GLU A O 1
ATOM 3844 N N . HIS A 1 473 ? 27.653 20.100 12.319 1.00 76.06 473 HIS A N 1
ATOM 3845 C CA . HIS A 1 473 ? 26.665 19.106 11.872 1.00 76.06 473 HIS A CA 1
ATOM 3846 C C . HIS A 1 473 ? 25.487 18.988 12.831 1.00 76.06 473 HIS A C 1
ATOM 3848 O O . HIS A 1 473 ? 24.341 19.088 12.394 1.00 76.06 473 HIS A O 1
ATOM 3854 N N . LEU A 1 474 ? 25.745 18.806 14.132 1.00 77.88 474 LEU A N 1
ATOM 3855 C CA . LEU A 1 474 ? 24.674 18.712 15.128 1.00 77.88 474 LEU A CA 1
ATOM 3856 C C . LEU A 1 474 ? 23.825 19.986 15.164 1.00 77.88 474 LEU A C 1
ATOM 3858 O O . LEU A 1 474 ? 22.607 19.887 15.242 1.00 77.88 474 LEU A O 1
ATOM 3862 N N . SER A 1 475 ? 24.427 21.171 15.029 1.00 78.56 475 SER A N 1
ATOM 3863 C CA . SER A 1 475 ? 23.686 22.438 14.935 1.00 78.56 475 SER A CA 1
ATOM 3864 C C . SER A 1 475 ? 22.763 22.489 13.707 1.00 78.56 475 SER A C 1
ATOM 3866 O O . SER A 1 475 ? 21.592 22.856 13.825 1.00 78.56 475 SER A O 1
ATOM 3868 N N . GLN A 1 476 ? 23.238 22.050 12.533 1.00 74.69 476 GLN A N 1
ATOM 3869 C CA . GLN A 1 476 ? 22.398 21.943 11.332 1.00 74.69 476 GLN A CA 1
ATOM 3870 C C . GLN A 1 476 ? 21.251 20.945 11.530 1.00 74.69 476 GLN A C 1
ATOM 3872 O O . GLN A 1 476 ? 20.103 21.279 11.246 1.00 74.69 476 GLN A O 1
ATOM 3877 N N . ILE A 1 477 ? 21.532 19.763 12.083 1.00 76.06 477 ILE A N 1
ATOM 3878 C CA . ILE A 1 477 ? 20.513 18.741 12.349 1.00 76.06 477 ILE A CA 1
ATOM 3879 C C . ILE A 1 477 ? 19.511 19.207 13.417 1.00 76.06 477 ILE A C 1
ATOM 3881 O O . ILE A 1 477 ? 18.323 18.940 13.283 1.00 76.06 477 ILE A O 1
ATOM 3885 N N . CYS A 1 478 ? 19.928 19.956 14.439 1.00 75.44 478 CYS A N 1
ATOM 3886 C CA . CYS A 1 478 ? 19.004 20.554 15.403 1.00 75.44 478 CYS A CA 1
ATOM 3887 C C . CYS A 1 478 ? 18.003 21.494 14.717 1.00 75.44 478 CYS A C 1
ATOM 3889 O O . CYS A 1 478 ? 16.815 21.427 15.019 1.00 75.44 478 CYS A O 1
ATOM 3891 N N . ASN A 1 479 ? 18.437 22.304 13.745 1.00 75.88 479 ASN A N 1
ATOM 3892 C CA . ASN A 1 479 ? 17.512 23.115 12.946 1.00 75.88 479 ASN A CA 1
ATOM 3893 C C . ASN A 1 479 ? 16.543 22.235 12.129 1.00 75.88 479 ASN A C 1
ATOM 3895 O O . ASN A 1 479 ? 15.354 22.535 12.076 1.00 75.88 479 ASN A O 1
ATOM 3899 N N . GLU A 1 480 ? 17.019 21.119 11.557 1.00 69.62 480 GLU A N 1
ATOM 3900 C CA . GLU A 1 480 ? 16.172 20.124 10.871 1.00 69.62 480 GLU A CA 1
ATOM 3901 C C . GLU A 1 480 ? 15.139 19.469 11.817 1.00 69.62 480 GLU A C 1
ATOM 3903 O O . GLU A 1 480 ? 13.999 19.226 11.417 1.00 69.62 480 GLU A O 1
ATOM 3908 N N . VAL A 1 481 ? 15.512 19.196 13.075 1.00 71.94 481 VAL A N 1
ATOM 3909 C CA . VAL A 1 481 ? 14.619 18.646 14.113 1.00 71.94 481 VAL A CA 1
ATOM 3910 C C . VAL A 1 481 ? 13.569 19.666 14.545 1.00 71.94 481 VAL A C 1
ATOM 3912 O O . VAL A 1 481 ? 12.416 19.295 14.737 1.00 71.94 481 VAL A O 1
ATOM 3915 N N . MET A 1 482 ? 13.927 20.948 14.643 1.00 70.88 482 MET A N 1
ATOM 3916 C CA . MET A 1 482 ? 12.993 22.024 15.003 1.00 70.88 482 MET A CA 1
ATOM 3917 C C . MET A 1 482 ? 11.904 22.267 13.937 1.00 70.88 482 MET A C 1
ATOM 3919 O O . MET A 1 482 ? 10.879 22.871 14.245 1.00 70.88 482 MET A O 1
ATOM 3923 N N . GLU A 1 483 ? 12.073 21.768 12.703 1.00 67.88 483 GLU A N 1
ATOM 3924 C CA . GLU A 1 483 ? 11.009 21.722 11.682 1.00 67.88 483 GLU A CA 1
ATOM 3925 C C . GLU A 1 483 ? 10.040 20.524 11.845 1.00 67.88 483 GLU A C 1
ATOM 3927 O O . GLU A 1 483 ? 9.055 20.416 11.104 1.00 67.88 483 GLU A O 1
ATOM 3932 N N . ILE A 1 484 ? 10.300 19.600 12.779 1.00 66.38 484 ILE A N 1
ATOM 3933 C CA . ILE A 1 484 ? 9.434 18.453 13.078 1.00 66.38 484 ILE A CA 1
ATOM 3934 C C . ILE A 1 484 ? 8.521 18.798 14.254 1.00 66.38 484 ILE A C 1
ATOM 3936 O O . ILE A 1 484 ? 8.967 19.120 15.350 1.00 66.38 484 ILE A O 1
ATOM 3940 N N . GLU A 1 485 ? 7.215 18.675 14.037 1.00 56.75 485 GLU A N 1
ATOM 3941 C CA . GLU A 1 485 ? 6.228 18.912 15.088 1.00 56.75 485 GLU A CA 1
ATOM 3942 C C . GLU A 1 485 ? 6.271 17.855 16.191 1.00 56.75 485 GLU A C 1
ATOM 3944 O O . GLU A 1 485 ? 6.253 16.649 15.931 1.00 56.75 485 GLU A O 1
ATOM 3949 N N . SER A 1 486 ? 6.244 18.338 17.432 1.00 58.75 486 SER A N 1
ATOM 3950 C CA . SER A 1 486 ? 6.025 17.518 18.621 1.00 58.75 486 SER A CA 1
ATOM 3951 C C . SER A 1 486 ? 4.532 17.172 18.771 1.00 58.75 486 SER A C 1
ATOM 3953 O O . SER A 1 486 ? 3.684 17.990 18.397 1.00 58.75 486 SER A O 1
ATOM 3955 N N . PRO A 1 487 ? 4.167 15.994 19.313 1.00 59.91 487 PRO A N 1
ATOM 3956 C CA . PRO A 1 487 ? 2.770 15.647 19.559 1.00 59.91 487 PRO A CA 1
ATOM 3957 C C . PRO A 1 487 ? 2.098 16.620 20.542 1.00 59.91 487 PRO A C 1
ATOM 3959 O O . PRO A 1 487 ? 2.687 17.006 21.552 1.00 59.91 487 PRO A O 1
ATOM 3962 N N . ALA A 1 488 ? 0.856 17.016 20.242 1.00 56.88 488 ALA A N 1
ATOM 3963 C CA . ALA A 1 488 ? 0.102 17.969 21.061 1.00 56.88 488 ALA A CA 1
ATOM 3964 C C . ALA A 1 488 ? -0.399 17.356 22.383 1.00 56.88 488 ALA A C 1
ATOM 3966 O O . ALA A 1 488 ? -0.392 18.021 23.417 1.00 56.88 488 ALA A O 1
ATOM 3967 N N . GLU A 1 489 ? -0.806 16.084 22.362 1.00 71.00 489 GLU A N 1
ATOM 3968 C CA . GLU A 1 489 ? -1.146 15.335 23.573 1.00 71.00 489 GLU A CA 1
ATOM 3969 C C . GLU A 1 489 ? 0.138 14.789 24.219 1.00 71.00 489 GLU A C 1
ATOM 3971 O O . GLU A 1 489 ? 1.004 14.220 23.555 1.00 71.00 489 GLU A O 1
ATOM 3976 N N . LYS A 1 490 ? 0.261 14.967 25.539 1.00 79.75 490 LYS A N 1
ATOM 3977 C CA . LYS A 1 490 ? 1.396 14.478 26.342 1.00 79.75 490 LYS A CA 1
ATOM 3978 C C . LYS A 1 490 ? 1.130 13.122 27.005 1.00 79.75 490 LYS A C 1
ATOM 3980 O O . LYS A 1 490 ? 1.972 12.650 27.756 1.00 79.75 490 LYS A O 1
ATOM 3985 N N . SER A 1 491 ? -0.027 12.509 26.763 1.00 82.75 491 SER A N 1
ATOM 3986 C CA . SER A 1 491 ? -0.401 11.202 27.309 1.00 82.75 491 SER A CA 1
ATOM 3987 C C . SER A 1 491 ? -1.372 10.498 26.366 1.00 82.75 491 SER A C 1
ATOM 3989 O O . SER A 1 491 ? -2.315 11.119 25.878 1.00 82.75 491 SER A O 1
ATOM 3991 N N . TYR A 1 492 ? -1.144 9.210 26.121 1.00 79.31 492 TYR A N 1
ATOM 3992 C CA . TYR A 1 492 ? -1.962 8.355 25.262 1.00 79.31 492 TYR A CA 1
ATOM 3993 C C . TYR A 1 492 ? -2.274 7.045 25.978 1.00 79.31 492 TYR A C 1
ATOM 3995 O O . TYR A 1 492 ? -1.377 6.432 26.544 1.00 79.31 492 TYR A O 1
ATOM 4003 N N . THR A 1 493 ? -3.510 6.552 25.904 1.00 77.88 493 THR A N 1
ATOM 4004 C CA . THR A 1 493 ? -3.821 5.166 26.292 1.00 77.88 493 THR A CA 1
ATOM 4005 C C . THR A 1 493 ? -3.860 4.293 25.044 1.00 77.88 493 THR A C 1
ATOM 4007 O O . THR A 1 493 ? -4.541 4.617 24.070 1.00 77.88 493 THR A O 1
ATOM 4010 N N . TRP A 1 494 ? -3.111 3.195 25.057 1.00 74.19 494 TRP A N 1
ATOM 4011 C CA . TRP A 1 494 ? -3.099 2.185 24.010 1.00 74.19 494 TRP A CA 1
ATOM 4012 C C . TRP A 1 494 ? -3.805 0.925 24.484 1.00 74.19 494 TRP A C 1
ATOM 4014 O O . TRP A 1 494 ? -3.566 0.414 25.575 1.00 74.19 494 TRP A O 1
ATOM 4024 N N . HIS A 1 495 ? -4.650 0.405 23.604 1.00 63.66 495 HIS A N 1
ATOM 4025 C CA . HIS A 1 495 ? -5.381 -0.829 23.817 1.00 63.66 495 HIS A CA 1
ATOM 4026 C C . HIS A 1 495 ? -4.921 -1.802 22.734 1.00 63.66 495 HIS A C 1
ATOM 4028 O O . HIS A 1 495 ? -5.371 -1.751 21.589 1.00 63.66 495 HIS A O 1
ATOM 4034 N N . LEU A 1 496 ? -3.928 -2.612 23.085 1.00 68.19 496 LEU A N 1
ATOM 4035 C CA . LEU A 1 496 ? -3.331 -3.625 22.220 1.00 68.19 496 LEU A CA 1
ATOM 4036 C C . LEU A 1 496 ? -3.857 -5.006 22.635 1.00 68.19 496 LEU A C 1
ATOM 4038 O O . LEU A 1 496 ? -4.474 -5.140 23.692 1.00 68.19 496 LEU A O 1
ATOM 4042 N N . ARG A 1 497 ? -3.627 -6.023 21.799 1.00 64.38 497 ARG A N 1
ATOM 4043 C CA . ARG A 1 497 ? -3.700 -7.434 22.206 1.00 64.38 497 ARG A CA 1
ATOM 4044 C C . ARG A 1 497 ? -2.855 -8.313 21.289 1.00 64.38 497 ARG A C 1
ATOM 4046 O O . ARG A 1 497 ? -2.768 -8.029 20.093 1.00 64.38 497 ARG A O 1
ATOM 4053 N N . ALA A 1 498 ? -2.260 -9.380 21.814 1.00 62.72 498 ALA A N 1
ATOM 4054 C CA . ALA A 1 498 ? -1.602 -10.384 20.987 1.00 62.72 498 ALA A CA 1
ATOM 4055 C C . ALA A 1 498 ? -2.609 -11.161 20.097 1.00 62.72 498 ALA A C 1
ATOM 4057 O O . ALA A 1 498 ? -3.815 -11.202 20.374 1.00 62.72 498 ALA A O 1
ATOM 4058 N N . PRO A 1 499 ? -2.150 -11.789 19.000 1.00 55.09 499 PRO A N 1
ATOM 4059 C CA . PRO A 1 499 ? -2.852 -12.923 18.395 1.00 55.09 499 PRO A CA 1
ATOM 4060 C C . PRO A 1 499 ? -2.810 -14.146 19.334 1.00 55.09 499 PRO A C 1
ATOM 4062 O O . PRO A 1 499 ? -1.896 -14.256 20.147 1.00 55.09 499 PRO A O 1
ATOM 4065 N N . GLU A 1 500 ? -3.740 -15.105 19.203 1.00 60.09 500 GLU A N 1
ATOM 4066 C CA . GLU A 1 500 ? -3.666 -16.347 20.010 1.00 60.09 500 GLU A CA 1
ATOM 4067 C C . GLU A 1 500 ? -2.380 -17.142 19.753 1.00 60.09 500 GLU A C 1
ATOM 4069 O O . GLU A 1 500 ? -1.860 -17.750 20.683 1.00 60.09 500 GLU A O 1
ATOM 4074 N N . THR A 1 501 ? -1.846 -17.132 18.531 1.00 65.25 501 THR A N 1
ATOM 4075 C CA . THR A 1 501 ? -0.576 -17.793 18.204 1.00 65.25 501 THR A CA 1
ATOM 4076 C C . THR A 1 501 ? 0.497 -16.768 17.880 1.00 65.25 501 THR A C 1
ATOM 4078 O O . THR A 1 501 ? 0.351 -15.973 16.945 1.00 65.25 501 THR A O 1
ATOM 4081 N N . VAL A 1 502 ? 1.601 -16.837 18.614 1.00 77.88 502 VAL A N 1
ATOM 4082 C CA . VAL A 1 502 ? 2.834 -16.115 18.308 1.00 77.88 502 VAL A CA 1
ATOM 4083 C C . VAL A 1 502 ? 3.531 -16.788 17.119 1.00 77.88 502 VAL A C 1
ATOM 4085 O O . VAL A 1 502 ? 3.676 -18.006 17.095 1.00 77.88 502 VAL A O 1
ATOM 4088 N N . GLU A 1 503 ? 3.981 -16.013 16.129 1.00 83.12 503 GLU A N 1
ATOM 4089 C CA . GLU A 1 503 ? 4.781 -16.525 15.004 1.00 83.12 503 GLU A CA 1
ATOM 4090 C C . GLU A 1 503 ? 6.213 -15.984 15.136 1.00 83.12 503 GLU A C 1
ATOM 4092 O O . GLU A 1 503 ? 6.514 -14.875 14.691 1.00 83.12 503 GLU A O 1
ATOM 4097 N N . ILE A 1 504 ? 7.091 -16.754 15.789 1.00 89.94 504 ILE A N 1
ATOM 4098 C CA . ILE A 1 504 ? 8.487 -16.366 16.036 1.00 89.94 504 ILE A CA 1
ATOM 4099 C C . ILE A 1 504 ? 9.285 -16.428 14.727 1.00 89.94 504 ILE A C 1
ATOM 4101 O O . ILE A 1 504 ? 9.440 -17.489 14.124 1.00 89.94 504 ILE A O 1
ATOM 4105 N N . GLN A 1 505 ? 9.839 -15.291 14.309 1.00 89.56 505 GLN A N 1
ATOM 4106 C CA . GLN A 1 505 ? 10.715 -15.167 13.145 1.00 89.56 505 GLN A CA 1
ATOM 4107 C C . GLN A 1 505 ? 12.096 -14.682 13.585 1.00 89.56 505 GLN A C 1
ATOM 4109 O O . GLN A 1 505 ? 12.230 -13.629 14.214 1.00 89.56 505 GLN A O 1
ATOM 4114 N N . THR A 1 506 ? 13.132 -15.444 13.239 1.00 91.75 506 THR A N 1
ATOM 4115 C CA . THR A 1 506 ? 14.533 -15.080 13.470 1.00 91.75 506 THR A CA 1
ATOM 4116 C C . THR A 1 506 ? 15.107 -14.297 12.289 1.00 91.75 506 THR A C 1
ATOM 4118 O O . THR A 1 506 ? 14.662 -14.440 11.149 1.00 91.75 506 THR A O 1
ATOM 4121 N N . GLY A 1 507 ? 16.105 -13.458 12.552 1.00 91.19 507 GLY A N 1
ATOM 4122 C CA . GLY A 1 507 ? 16.815 -12.680 11.535 1.00 91.19 507 GLY A CA 1
ATOM 4123 C C . GLY A 1 507 ? 18.261 -12.409 11.943 1.00 91.19 507 GLY A C 1
ATOM 4124 O O . GLY A 1 507 ? 18.637 -12.651 13.088 1.00 91.19 507 GLY A O 1
ATOM 4125 N N . ARG A 1 508 ? 19.086 -11.914 11.021 1.00 90.88 508 ARG A N 1
ATOM 4126 C CA . ARG A 1 508 ? 20.480 -11.538 11.299 1.00 90.88 508 ARG A CA 1
ATOM 4127 C C . ARG A 1 508 ? 20.562 -10.517 12.433 1.00 90.88 508 ARG A C 1
ATOM 4129 O O . ARG A 1 508 ? 19.845 -9.518 12.414 1.00 90.88 508 ARG A O 1
ATOM 4136 N N . ALA A 1 509 ? 21.487 -10.719 13.371 1.00 89.19 509 ALA A N 1
ATOM 4137 C CA . ALA A 1 509 ? 21.753 -9.732 14.410 1.00 89.19 509 ALA A CA 1
ATOM 4138 C C . ALA A 1 509 ? 22.206 -8.379 13.827 1.00 89.19 509 ALA A C 1
ATOM 4140 O O . ALA A 1 509 ? 23.105 -8.314 12.983 1.00 89.19 509 ALA A O 1
ATOM 4141 N N . PHE A 1 510 ? 21.605 -7.292 14.315 1.00 88.19 510 PHE A N 1
ATOM 4142 C CA . PHE A 1 510 ? 22.010 -5.916 14.033 1.00 88.19 510 PHE A CA 1
ATOM 4143 C C . PHE A 1 510 ? 21.979 -5.086 15.319 1.00 88.19 510 PHE A C 1
ATOM 4145 O O . PHE A 1 510 ? 21.056 -5.205 16.117 1.00 88.19 510 PHE A O 1
ATOM 4152 N N . ASN A 1 511 ? 22.974 -4.215 15.496 1.00 81.06 511 ASN A N 1
ATOM 4153 C CA . ASN A 1 511 ? 23.093 -3.336 16.662 1.00 81.06 511 ASN A CA 1
ATOM 4154 C C . ASN A 1 511 ? 22.537 -1.919 16.421 1.00 81.06 511 ASN A C 1
ATOM 4156 O O . ASN A 1 511 ? 22.383 -1.146 17.358 1.00 81.06 511 ASN A O 1
ATOM 4160 N N . LYS A 1 512 ? 22.203 -1.556 15.180 1.00 85.44 512 LYS A N 1
ATOM 4161 C CA . LYS A 1 512 ? 21.573 -0.272 14.846 1.00 85.44 512 LYS A CA 1
ATOM 4162 C C . LYS A 1 512 ? 20.328 -0.522 14.012 1.00 85.44 512 LYS A C 1
ATOM 4164 O O . LYS A 1 512 ? 20.400 -1.178 12.976 1.00 85.44 512 LYS A O 1
ATOM 4169 N N . VAL A 1 513 ? 19.203 0.021 14.465 1.00 88.25 513 VAL A N 1
ATOM 4170 C CA . VAL A 1 513 ? 17.960 0.098 13.691 1.00 88.25 513 VAL A CA 1
ATOM 4171 C C . VAL A 1 513 ? 18.229 1.082 12.547 1.00 88.25 513 VAL A C 1
ATOM 4173 O O . VAL A 1 513 ? 18.533 2.245 12.796 1.00 88.25 513 VAL A O 1
ATOM 4176 N N . ARG A 1 514 ? 18.217 0.625 11.292 1.00 87.69 514 ARG A N 1
ATOM 4177 C CA . ARG A 1 514 ? 18.545 1.431 10.097 1.00 87.69 514 ARG A CA 1
ATOM 4178 C C . ARG A 1 514 ? 17.313 1.826 9.280 1.00 87.69 514 ARG A C 1
ATOM 4180 O O . ARG A 1 514 ? 17.337 2.871 8.628 1.00 87.69 514 ARG A O 1
ATOM 4187 N N . SER A 1 515 ? 16.228 1.069 9.388 1.00 87.88 515 SER A N 1
ATOM 4188 C CA . SER A 1 515 ? 14.891 1.412 8.893 1.00 87.88 515 SER A CA 1
ATOM 4189 C C . SER A 1 515 ? 13.814 1.006 9.905 1.00 87.88 515 SER A C 1
ATOM 4191 O O . SER A 1 515 ? 14.095 0.291 10.860 1.00 87.88 515 SER A O 1
ATOM 4193 N N . SER A 1 516 ? 12.585 1.502 9.733 1.00 86.69 516 SER A N 1
ATOM 4194 C CA . SER A 1 516 ? 11.465 1.199 10.634 1.00 86.69 516 SER A CA 1
ATOM 4195 C C . SER A 1 516 ? 10.118 1.479 9.968 1.00 86.69 516 SER A C 1
ATOM 4197 O O . SER A 1 516 ? 9.841 2.615 9.578 1.00 86.69 516 SER A O 1
ATOM 4199 N N . HIS A 1 517 ? 9.244 0.471 9.927 1.00 78.00 517 HIS A N 1
ATOM 4200 C CA . HIS A 1 517 ? 7.839 0.609 9.516 1.00 78.00 517 HIS A CA 1
ATOM 4201 C C . HIS A 1 517 ? 6.923 1.195 10.614 1.00 78.00 517 HIS A C 1
ATOM 4203 O O . HIS A 1 517 ? 5.706 1.261 10.440 1.00 78.00 517 HIS A O 1
ATOM 4209 N N . PHE A 1 518 ? 7.494 1.664 11.727 1.00 79.00 518 PHE A N 1
ATOM 4210 C CA . PHE A 1 518 ? 6.771 2.272 12.850 1.00 79.00 518 PHE A CA 1
ATOM 4211 C C . PHE A 1 518 ? 7.125 3.762 13.043 1.00 79.00 518 PHE A C 1
ATOM 4213 O O . PHE A 1 518 ? 6.629 4.407 13.962 1.00 79.00 518 PHE A O 1
ATOM 4220 N N . CYS A 1 519 ? 7.941 4.339 12.149 1.00 79.12 519 CYS A N 1
ATOM 4221 C CA . CYS A 1 519 ? 8.406 5.728 12.201 1.00 79.12 519 CYS A CA 1
ATOM 4222 C C . CYS A 1 519 ? 8.347 6.408 10.811 1.00 79.12 519 CYS A C 1
ATOM 4224 O O . CYS A 1 519 ? 8.495 5.745 9.785 1.00 79.12 519 CYS A O 1
ATOM 4226 N N . ASP A 1 520 ? 8.164 7.738 10.739 1.00 75.38 520 ASP A N 1
ATOM 4227 C CA . ASP A 1 520 ? 8.371 8.482 9.479 1.00 75.38 520 ASP A CA 1
ATOM 4228 C C . ASP A 1 520 ? 9.859 8.393 9.108 1.00 75.38 520 ASP A C 1
ATOM 4230 O O . ASP A 1 520 ? 10.732 8.749 9.904 1.00 75.38 520 ASP A O 1
ATOM 4234 N N . SER A 1 521 ? 10.150 7.924 7.891 1.00 75.31 521 SER A N 1
ATOM 4235 C CA . SER A 1 521 ? 11.519 7.659 7.424 1.00 75.31 521 SER A CA 1
ATOM 4236 C C . SER A 1 521 ? 12.472 8.850 7.575 1.00 75.31 521 SER A C 1
ATOM 4238 O O . SER A 1 521 ? 13.665 8.638 7.774 1.00 75.31 521 SER A O 1
ATOM 4240 N N . ARG A 1 522 ? 11.970 10.094 7.557 1.00 75.25 522 ARG A N 1
ATOM 4241 C CA . ARG A 1 522 ? 12.786 11.304 7.755 1.00 75.25 522 ARG A CA 1
ATOM 4242 C C . ARG A 1 522 ? 13.231 11.468 9.206 1.00 75.25 522 ARG A C 1
ATOM 4244 O O . ARG A 1 522 ? 14.388 11.794 9.442 1.00 75.25 522 ARG A O 1
ATOM 4251 N N . ILE A 1 523 ? 12.329 11.222 10.160 1.00 78.19 523 ILE A N 1
ATOM 4252 C CA . ILE A 1 523 ? 12.632 11.276 11.601 1.00 78.19 523 ILE A CA 1
ATOM 4253 C C . ILE A 1 523 ? 13.680 10.205 11.921 1.00 78.19 523 ILE A C 1
ATOM 4255 O O . ILE A 1 523 ? 14.686 10.481 12.568 1.00 78.19 523 ILE A O 1
ATOM 4259 N N . HIS A 1 524 ? 13.492 9.006 11.366 1.00 83.81 524 HIS A N 1
ATOM 4260 C CA . HIS A 1 524 ? 14.432 7.899 11.503 1.00 83.81 524 HIS A CA 1
ATOM 4261 C C . HIS A 1 524 ? 15.816 8.194 10.888 1.00 83.81 524 HIS A C 1
ATOM 4263 O O . HIS A 1 524 ? 16.845 7.871 11.477 1.00 83.81 524 HIS A O 1
ATOM 4269 N N . GLN A 1 525 ? 15.868 8.828 9.711 1.00 79.12 525 GLN A N 1
ATOM 4270 C CA . GLN A 1 525 ? 17.129 9.252 9.085 1.00 79.12 525 GLN A CA 1
ATOM 4271 C C . GLN A 1 525 ? 17.878 10.284 9.936 1.00 79.12 525 GLN A C 1
ATOM 4273 O O . GLN A 1 525 ? 19.092 10.174 10.083 1.00 79.12 525 GLN A O 1
ATOM 4278 N N . ILE A 1 526 ? 17.172 11.252 10.526 1.00 80.31 526 ILE A N 1
ATOM 4279 C CA . ILE A 1 526 ? 17.775 12.233 11.438 1.00 80.31 526 ILE A CA 1
ATOM 4280 C C . ILE A 1 526 ? 18.333 11.547 12.688 1.00 80.31 526 ILE A C 1
ATOM 4282 O O . ILE A 1 526 ? 19.487 11.781 13.038 1.00 80.31 526 ILE A O 1
ATOM 4286 N N . LEU A 1 527 ? 17.558 10.655 13.313 1.00 81.38 527 LEU A N 1
ATOM 4287 C CA . LEU A 1 527 ? 18.002 9.880 14.474 1.00 81.38 527 LEU A CA 1
ATOM 4288 C C . LEU A 1 527 ? 19.298 9.105 14.177 1.00 81.38 527 LEU A C 1
ATOM 4290 O O . LEU A 1 527 ? 20.227 9.128 14.982 1.00 81.38 527 LEU A O 1
ATOM 4294 N N . ASN A 1 528 ? 19.390 8.487 12.994 1.00 82.12 528 ASN A N 1
ATOM 4295 C CA . ASN A 1 528 ? 20.596 7.788 12.557 1.00 82.12 528 ASN A CA 1
ATOM 4296 C C . ASN A 1 528 ? 21.806 8.716 12.409 1.00 82.12 528 ASN A C 1
ATOM 4298 O O . ASN A 1 528 ? 22.852 8.369 12.954 1.00 82.12 528 ASN A O 1
ATOM 4302 N N . LYS A 1 529 ? 21.653 9.879 11.746 1.00 81.06 529 LYS A N 1
ATOM 4303 C CA . LYS A 1 529 ? 22.724 10.889 11.619 1.00 81.06 529 LYS A CA 1
ATOM 4304 C C . LYS A 1 529 ? 23.233 11.340 12.993 1.00 81.06 529 LYS A C 1
ATOM 4306 O O . LYS A 1 529 ? 24.438 11.456 13.186 1.00 81.06 529 LYS A O 1
ATOM 4311 N N . ILE A 1 530 ? 22.322 11.597 13.940 1.00 80.06 530 ILE A N 1
ATOM 4312 C CA . ILE A 1 530 ? 22.681 12.011 15.304 1.00 80.06 530 ILE A CA 1
ATOM 4313 C C . ILE A 1 530 ? 23.501 10.911 15.985 1.00 80.06 530 ILE A C 1
ATOM 4315 O O . ILE A 1 530 ? 24.564 11.215 16.515 1.00 80.06 530 ILE A O 1
ATOM 4319 N N . ASP A 1 531 ? 23.061 9.647 15.938 1.00 78.19 531 ASP A N 1
ATOM 4320 C CA . ASP A 1 531 ? 23.824 8.532 16.522 1.00 78.19 531 ASP A CA 1
ATOM 4321 C C . ASP A 1 531 ? 25.200 8.339 15.859 1.00 78.19 531 ASP A C 1
ATOM 4323 O O . ASP A 1 531 ? 26.168 8.073 16.565 1.00 78.19 531 ASP A O 1
ATOM 4327 N N . ASP A 1 532 ? 25.319 8.518 14.538 1.00 79.75 532 ASP A N 1
ATOM 4328 C CA . ASP A 1 532 ? 26.617 8.432 13.850 1.00 79.75 532 ASP A CA 1
ATOM 4329 C C . ASP A 1 532 ? 27.582 9.530 14.358 1.00 79.75 532 ASP A C 1
ATOM 4331 O O . ASP A 1 532 ? 28.680 9.219 14.815 1.00 79.75 532 ASP A O 1
ATOM 4335 N N . ILE A 1 533 ? 27.145 10.794 14.446 1.00 78.69 533 ILE A N 1
ATOM 4336 C CA . ILE A 1 533 ? 27.985 11.899 14.960 1.00 78.69 533 ILE A CA 1
ATOM 4337 C C . ILE A 1 533 ? 28.319 11.737 16.457 1.00 78.69 533 ILE A C 1
ATOM 4339 O O . ILE A 1 533 ? 29.428 12.036 16.913 1.00 78.69 533 ILE A O 1
ATOM 4343 N N . VAL A 1 534 ? 27.364 11.259 17.256 1.00 76.69 534 VAL A N 1
ATOM 4344 C CA . VAL A 1 534 ? 27.547 10.964 18.689 1.00 76.69 534 VAL A CA 1
ATOM 4345 C C . VAL A 1 534 ? 28.578 9.842 18.888 1.00 76.69 534 VAL A C 1
ATOM 4347 O O . VAL A 1 534 ? 29.362 9.884 19.841 1.00 76.69 534 VAL A O 1
ATOM 4350 N N . ARG A 1 535 ? 28.627 8.868 17.971 1.00 74.75 535 ARG A N 1
ATOM 4351 C CA . ARG A 1 535 ? 29.625 7.792 17.934 1.00 74.75 535 ARG A CA 1
ATOM 4352 C C . ARG A 1 535 ? 31.009 8.319 17.546 1.00 74.75 535 ARG A C 1
ATOM 4354 O O . ARG A 1 535 ? 31.958 8.065 18.285 1.00 74.75 535 ARG A O 1
ATOM 4361 N N . ASP A 1 536 ? 31.106 9.113 16.481 1.00 76.31 536 ASP A N 1
ATOM 4362 C CA . ASP A 1 536 ? 32.373 9.672 15.978 1.00 76.31 536 ASP A CA 1
ATOM 4363 C C . ASP A 1 536 ? 33.034 10.644 16.971 1.00 76.31 536 ASP A C 1
ATOM 4365 O O . ASP A 1 536 ? 34.256 10.698 17.098 1.00 76.31 536 ASP A O 1
ATOM 4369 N N . THR A 1 537 ? 32.231 11.376 17.748 1.00 76.69 537 THR A N 1
ATOM 4370 C CA . THR A 1 537 ? 32.713 12.276 18.816 1.00 76.69 537 THR A CA 1
ATOM 4371 C C . THR A 1 537 ? 33.001 11.574 20.147 1.00 76.69 537 THR A C 1
ATOM 4373 O O . THR A 1 537 ? 33.288 12.252 21.137 1.00 76.69 537 THR A O 1
ATOM 4376 N N . CYS A 1 538 ? 32.868 10.243 20.223 1.00 68.69 538 CYS A N 1
ATOM 4377 C CA . CYS A 1 538 ? 32.936 9.444 21.457 1.00 68.69 538 CYS A CA 1
ATOM 4378 C C . CYS A 1 538 ? 32.003 9.929 22.596 1.00 68.69 538 CYS A C 1
ATOM 4380 O O . CYS A 1 538 ? 32.142 9.513 23.750 1.00 68.69 538 CYS A O 1
ATOM 4382 N N . SER A 1 539 ? 31.026 10.788 22.295 1.00 68.12 539 SER A N 1
ATOM 4383 C CA . SER A 1 539 ? 30.142 11.422 23.277 1.00 68.12 539 SER A CA 1
ATOM 4384 C C . SER A 1 539 ? 29.002 10.478 23.642 1.00 68.12 539 SER A C 1
ATOM 4386 O O . SER A 1 539 ? 28.419 9.854 22.764 1.00 68.12 539 SER A O 1
ATOM 4388 N N . THR A 1 540 ? 28.664 10.329 24.926 1.00 61.03 540 THR A N 1
ATOM 4389 C CA . THR A 1 540 ? 27.610 9.382 25.343 1.00 61.03 540 THR A CA 1
ATOM 4390 C C . THR A 1 540 ? 26.324 10.107 25.721 1.00 61.03 540 THR A C 1
ATOM 4392 O O . THR A 1 540 ? 26.316 10.914 26.646 1.00 61.03 540 THR A O 1
ATOM 4395 N N . VAL A 1 541 ? 25.240 9.788 25.010 1.00 63.94 541 VAL A N 1
ATOM 4396 C CA . VAL A 1 541 ? 23.871 10.187 25.359 1.00 63.94 541 VAL A CA 1
ATOM 4397 C C . VAL A 1 541 ? 23.302 9.139 26.311 1.00 63.94 541 VAL A C 1
ATOM 4399 O O . VAL A 1 541 ? 23.277 7.954 25.979 1.00 63.94 541 VAL A O 1
ATOM 4402 N N . TYR A 1 542 ? 22.843 9.575 27.481 1.00 61.19 542 TYR A N 1
ATOM 4403 C CA . TYR A 1 542 ? 22.193 8.726 28.477 1.00 61.19 542 TYR A CA 1
ATOM 4404 C C . TYR A 1 542 ? 20.723 9.122 28.602 1.00 61.19 542 TYR A C 1
ATOM 4406 O O . TYR A 1 542 ? 20.415 10.306 28.735 1.00 61.19 542 TYR A O 1
ATOM 4414 N N . PHE A 1 543 ? 19.824 8.137 28.616 1.00 63.16 543 PHE A N 1
ATOM 4415 C CA . PHE A 1 543 ? 18.507 8.339 29.223 1.00 63.16 543 PHE A CA 1
ATOM 4416 C C . PHE A 1 543 ? 18.656 8.321 30.754 1.00 63.16 543 PHE A C 1
ATOM 4418 O O . PHE A 1 543 ? 19.577 7.664 31.258 1.00 63.16 543 PHE A O 1
ATOM 4425 N N . PRO A 1 544 ? 17.778 9.008 31.508 1.00 65.81 544 PRO A N 1
ATOM 4426 C CA . PRO A 1 544 ? 17.809 8.951 32.966 1.00 65.81 544 PRO A CA 1
ATOM 4427 C C . PRO A 1 544 ? 17.715 7.498 33.456 1.00 65.81 544 PRO A C 1
ATOM 4429 O O . PRO A 1 544 ? 16.942 6.686 32.938 1.00 65.81 544 PRO A O 1
ATOM 4432 N N . SER A 1 545 ? 18.537 7.154 34.451 1.00 70.56 545 SER A N 1
ATOM 4433 C CA . SER A 1 545 ? 18.444 5.864 35.138 1.00 70.56 545 SER A CA 1
ATOM 4434 C C . SER A 1 545 ? 17.129 5.772 35.916 1.00 70.56 545 SER A C 1
ATOM 4436 O O . SER A 1 545 ? 16.523 6.792 36.228 1.00 70.56 545 SER A O 1
ATOM 4438 N N . ALA A 1 546 ? 16.710 4.568 36.312 1.00 70.56 546 ALA A N 1
ATOM 4439 C CA . ALA A 1 546 ? 15.527 4.396 37.161 1.00 70.56 546 ALA A CA 1
ATOM 4440 C C . ALA A 1 546 ? 15.598 5.203 38.479 1.00 70.56 546 ALA A C 1
ATOM 4442 O O . ALA A 1 546 ? 14.565 5.608 39.008 1.00 70.56 546 ALA A O 1
ATOM 4443 N N . GLU A 1 547 ? 16.804 5.453 38.996 1.00 69.94 547 GLU A N 1
ATOM 4444 C CA . GLU A 1 547 ? 17.057 6.309 40.162 1.00 69.94 547 GLU A CA 1
ATOM 4445 C C . GLU A 1 547 ? 16.826 7.784 39.811 1.00 69.94 547 GLU A C 1
ATOM 4447 O O . GLU A 1 547 ? 15.990 8.431 40.435 1.00 69.94 547 GLU A O 1
ATOM 4452 N N . ILE A 1 548 ? 17.457 8.282 38.740 1.00 70.56 548 ILE A N 1
ATOM 4453 C CA . ILE A 1 548 ? 17.291 9.665 38.264 1.00 70.56 548 ILE A CA 1
ATOM 4454 C C . ILE A 1 548 ? 15.827 9.944 37.890 1.00 70.56 548 ILE A C 1
ATOM 4456 O O . ILE A 1 548 ? 15.296 10.986 38.255 1.00 70.56 548 ILE A O 1
ATOM 4460 N N . THR A 1 549 ? 15.131 9.010 37.234 1.00 71.88 549 THR A N 1
ATOM 4461 C CA . THR A 1 549 ? 13.700 9.132 36.913 1.00 71.88 549 THR A CA 1
ATOM 4462 C C . THR A 1 549 ? 12.841 9.235 38.184 1.00 71.88 549 THR A C 1
ATOM 4464 O O . THR A 1 549 ? 11.891 10.021 38.223 1.00 71.88 549 THR A O 1
ATOM 4467 N N . ARG A 1 550 ? 13.166 8.487 39.251 1.00 72.56 550 ARG A N 1
ATOM 4468 C CA . ARG A 1 550 ? 12.478 8.590 40.554 1.00 72.56 550 ARG A CA 1
ATOM 4469 C C . ARG A 1 550 ? 12.775 9.917 41.258 1.00 72.56 550 ARG A C 1
ATOM 4471 O O . ARG A 1 550 ? 11.855 10.524 41.793 1.00 72.56 550 ARG A O 1
ATOM 4478 N N . GLU A 1 551 ? 14.018 10.391 41.224 1.00 66.62 551 GLU A N 1
ATOM 4479 C CA . GLU A 1 551 ? 14.418 11.670 41.829 1.00 66.62 551 GLU A CA 1
ATOM 4480 C C . GLU A 1 551 ? 13.838 12.887 41.088 1.00 66.62 551 GLU A C 1
ATOM 4482 O O . GLU A 1 551 ? 13.387 13.843 41.718 1.00 66.62 551 GLU A O 1
ATOM 4487 N N . GLN A 1 552 ? 13.809 12.850 39.751 1.00 62.28 552 GLN A N 1
ATOM 4488 C CA . GLN A 1 552 ? 13.321 13.948 38.911 1.00 62.28 552 GLN A CA 1
ATOM 4489 C C . GLN A 1 552 ? 11.790 14.012 38.830 1.00 62.28 552 GLN A C 1
ATOM 4491 O O . GLN A 1 552 ? 11.242 15.101 38.653 1.00 62.28 552 GLN A O 1
ATOM 4496 N N . THR A 1 553 ? 11.078 12.890 39.007 1.00 59.00 553 THR A N 1
ATOM 4497 C CA . THR A 1 553 ? 9.606 12.890 39.063 1.00 59.00 553 THR A CA 1
ATOM 4498 C C . THR A 1 553 ? 9.059 12.555 40.446 1.00 59.00 553 THR A C 1
ATOM 4500 O O . THR A 1 553 ? 8.759 11.404 40.753 1.00 59.00 553 THR A O 1
ATOM 4503 N N . GLN A 1 554 ? 8.707 13.604 41.195 1.00 54.59 554 GLN A N 1
ATOM 4504 C CA . GLN A 1 554 ? 7.876 13.556 42.415 1.00 54.59 554 GLN A CA 1
ATOM 4505 C C . GLN A 1 554 ? 6.449 12.979 42.199 1.00 54.59 554 GLN A C 1
ATOM 4507 O O . GLN A 1 554 ? 5.611 13.040 43.093 1.00 54.59 554 GLN A O 1
ATOM 4512 N N . GLN A 1 555 ? 6.150 12.467 41.000 1.00 57.03 555 GLN A N 1
ATOM 4513 C CA . GLN A 1 555 ? 4.841 11.986 40.542 1.00 57.03 555 GLN A CA 1
ATOM 4514 C C . GLN A 1 555 ? 4.811 10.477 40.236 1.00 57.03 555 GLN A C 1
ATOM 4516 O O . GLN A 1 555 ? 3.771 9.967 39.825 1.00 57.03 555 GLN A O 1
ATOM 4521 N N . ILE A 1 556 ? 5.930 9.756 40.380 1.00 64.44 556 ILE A N 1
ATOM 4522 C CA . ILE A 1 556 ? 5.942 8.292 40.251 1.00 64.44 556 ILE A CA 1
ATOM 4523 C C . ILE A 1 556 ? 5.711 7.683 41.635 1.00 64.44 556 ILE A C 1
ATOM 4525 O O . ILE A 1 556 ? 6.437 7.993 42.577 1.00 64.44 556 ILE A O 1
ATOM 4529 N N . ASP A 1 557 ? 4.715 6.803 41.746 1.00 70.00 557 ASP A N 1
ATOM 4530 C CA . ASP A 1 557 ? 4.476 6.025 42.963 1.00 70.00 557 ASP A CA 1
ATOM 4531 C C . ASP A 1 557 ? 5.725 5.172 43.291 1.00 70.00 557 ASP A C 1
ATOM 4533 O O . ASP A 1 557 ? 6.189 4.427 42.420 1.00 70.00 557 ASP A O 1
ATOM 4537 N N . PRO A 1 558 ? 6.280 5.235 44.519 1.00 69.56 558 PRO A N 1
ATOM 4538 C CA . PRO A 1 558 ? 7.405 4.397 44.943 1.00 69.56 558 PRO A CA 1
ATOM 4539 C C . PRO A 1 558 ? 7.199 2.882 44.754 1.00 69.56 558 PRO A C 1
ATOM 4541 O O . PRO A 1 558 ? 8.177 2.137 44.728 1.00 69.56 558 PRO A O 1
ATOM 4544 N N . LEU A 1 559 ? 5.951 2.418 44.625 1.00 72.75 559 LEU A N 1
ATOM 4545 C CA . LEU A 1 559 ? 5.574 1.022 44.384 1.00 72.75 559 LEU A CA 1
ATOM 4546 C C . LEU A 1 559 ? 5.672 0.592 42.906 1.00 72.75 559 LEU A C 1
ATOM 4548 O O . LEU A 1 559 ? 5.539 -0.603 42.614 1.00 72.75 559 LEU A O 1
ATOM 4552 N N . HIS A 1 560 ? 5.891 1.531 41.977 1.00 85.56 560 HIS A N 1
ATOM 4553 C CA . HIS A 1 560 ? 6.092 1.243 40.556 1.00 85.56 560 HIS A CA 1
ATOM 4554 C C . HIS A 1 560 ? 7.490 0.660 40.291 1.00 85.56 560 HIS A C 1
ATOM 4556 O O . HIS A 1 560 ? 8.524 1.240 40.655 1.00 85.56 560 HIS A O 1
ATOM 4562 N N . GLU A 1 561 ? 7.523 -0.470 39.582 1.00 89.31 561 GLU A N 1
ATOM 4563 C CA . GLU A 1 561 ? 8.768 -1.038 39.067 1.00 89.31 561 GLU A CA 1
ATOM 4564 C C . GLU A 1 561 ? 9.168 -0.298 37.787 1.00 89.31 561 GLU A C 1
ATOM 4566 O O . GLU A 1 561 ? 8.317 0.012 36.954 1.00 89.31 561 GLU A O 1
ATOM 4571 N N . ILE A 1 562 ? 10.457 0.005 37.625 1.00 88.19 562 ILE A N 1
ATOM 4572 C CA . ILE A 1 562 ? 10.968 0.759 36.472 1.00 88.19 562 ILE A CA 1
ATOM 4573 C C . ILE A 1 562 ? 12.012 -0.082 35.741 1.00 88.19 562 ILE A C 1
ATOM 4575 O O . ILE A 1 562 ? 12.990 -0.533 36.340 1.00 88.19 562 ILE A O 1
ATOM 4579 N N . LEU A 1 563 ? 11.825 -0.250 34.432 1.00 89.06 563 LEU A N 1
ATOM 4580 C CA . LEU A 1 563 ? 12.791 -0.870 33.534 1.00 89.06 563 LEU A CA 1
ATOM 4581 C C . LEU A 1 563 ? 13.284 0.168 32.514 1.00 89.06 563 LEU A C 1
ATOM 4583 O O . LEU A 1 563 ? 12.563 0.551 31.593 1.00 89.06 563 LEU A O 1
ATOM 4587 N N . SER A 1 564 ? 14.519 0.636 32.705 1.00 84.31 564 SER A N 1
ATOM 4588 C CA . SER A 1 564 ? 15.154 1.644 31.850 1.00 84.31 564 SER A CA 1
ATOM 4589 C C . SER A 1 564 ? 16.023 0.995 30.773 1.00 84.31 564 SER A C 1
ATOM 4591 O O . SER A 1 564 ? 17.075 0.427 31.071 1.00 84.31 564 SER A O 1
ATOM 4593 N N . PHE A 1 565 ? 15.624 1.155 29.516 1.00 79.25 565 PHE A N 1
ATOM 4594 C CA . PHE A 1 565 ? 16.420 0.818 28.343 1.00 79.25 565 PHE A CA 1
ATOM 4595 C C . PHE A 1 565 ? 17.289 2.022 27.963 1.00 79.25 565 PHE A C 1
ATOM 4597 O O . PHE A 1 565 ? 16.823 3.160 27.920 1.00 79.25 565 PHE A O 1
ATOM 4604 N N . GLN A 1 566 ? 18.575 1.783 27.710 1.00 69.31 566 GLN A N 1
ATOM 4605 C CA . GLN A 1 566 ? 19.503 2.845 27.318 1.00 69.31 566 GLN A CA 1
ATOM 4606 C C . GLN A 1 566 ? 19.297 3.257 25.854 1.00 69.31 566 GLN A C 1
ATOM 4608 O O . GLN A 1 566 ? 18.817 2.469 25.038 1.00 69.31 566 GLN A O 1
ATOM 4613 N N . PHE A 1 567 ? 19.666 4.500 25.527 1.00 61.22 567 PHE A N 1
ATOM 4614 C CA . PHE A 1 567 ? 19.554 5.032 24.167 1.00 61.22 567 PHE A CA 1
ATOM 4615 C C . PHE A 1 567 ? 20.355 4.177 23.168 1.00 61.22 567 PHE A C 1
ATOM 4617 O O . PHE A 1 567 ? 21.370 3.571 23.519 1.00 61.22 567 PHE A O 1
ATOM 4624 N N . VAL A 1 568 ? 19.869 4.106 21.924 1.00 59.88 568 VAL A N 1
ATOM 4625 C CA . VAL A 1 568 ? 20.185 3.056 20.939 1.00 59.88 568 VAL A CA 1
ATOM 4626 C C . VAL A 1 568 ? 21.604 3.177 20.358 1.00 59.88 568 VAL A C 1
ATOM 4628 O O . VAL A 1 568 ? 21.778 3.517 19.193 1.00 59.88 568 VAL A O 1
ATOM 4631 N N . ARG A 1 569 ? 22.626 2.848 21.155 1.00 54.69 569 ARG A N 1
ATOM 4632 C CA . ARG A 1 569 ? 23.996 2.610 20.663 1.00 54.69 569 ARG A CA 1
ATOM 4633 C C . ARG A 1 569 ? 24.173 1.207 20.088 1.00 54.69 569 ARG A C 1
ATOM 4635 O O . ARG A 1 569 ? 24.788 1.074 19.028 1.00 54.69 569 ARG A O 1
ATOM 4642 N N . ASP A 1 570 ? 23.605 0.214 20.779 1.00 63.66 570 ASP A N 1
ATOM 4643 C CA . ASP A 1 570 ? 23.582 -1.201 20.404 1.00 63.66 570 ASP A CA 1
ATOM 4644 C C . ASP A 1 570 ? 22.214 -1.820 20.768 1.00 63.66 570 ASP A C 1
ATOM 4646 O O . ASP A 1 570 ? 21.935 -2.126 21.927 1.00 63.66 570 ASP A O 1
ATOM 4650 N N . TYR A 1 571 ? 21.333 -1.972 19.776 1.00 79.00 571 TYR A N 1
ATOM 4651 C CA . TYR A 1 571 ? 20.086 -2.732 19.878 1.00 79.00 571 TYR A CA 1
ATOM 4652 C C . TYR A 1 571 ? 20.396 -4.213 20.131 1.00 79.00 571 TYR A C 1
ATOM 4654 O O . TYR A 1 571 ? 21.083 -4.850 19.336 1.00 79.00 571 TYR A O 1
ATOM 4662 N N . ASP A 1 572 ? 19.873 -4.763 21.227 1.00 85.38 572 ASP A N 1
ATOM 4663 C CA . ASP A 1 572 ? 20.016 -6.175 21.590 1.00 85.38 572 ASP A CA 1
ATOM 4664 C C . ASP A 1 572 ? 18.639 -6.746 21.953 1.00 85.38 572 ASP A C 1
ATOM 4666 O O . ASP A 1 572 ? 18.147 -6.595 23.076 1.00 85.38 572 ASP A O 1
ATOM 4670 N N . SER A 1 573 ? 18.017 -7.429 20.988 1.00 88.81 573 SER A N 1
ATOM 4671 C CA . SER A 1 573 ? 16.733 -8.109 21.183 1.00 88.81 573 SER A CA 1
ATOM 4672 C C . SER A 1 573 ? 16.781 -9.147 22.304 1.00 88.81 573 SER A C 1
ATOM 4674 O O . SER A 1 573 ? 15.787 -9.344 23.000 1.00 88.81 573 SER A O 1
ATOM 4676 N N . HIS A 1 574 ? 17.914 -9.840 22.477 1.00 91.31 574 HIS A N 1
ATOM 4677 C CA . HIS A 1 574 ? 18.041 -10.896 23.477 1.00 91.31 574 HIS A CA 1
ATOM 4678 C C . HIS A 1 574 ? 18.008 -10.298 24.870 1.00 91.31 574 HIS A C 1
ATOM 4680 O O . HIS A 1 574 ? 17.293 -10.801 25.733 1.00 91.31 574 HIS A O 1
ATOM 4686 N N . ARG A 1 575 ? 18.732 -9.191 25.059 1.00 90.25 575 ARG A N 1
ATOM 4687 C CA . ARG A 1 575 ? 18.690 -8.404 26.285 1.00 90.25 575 ARG A CA 1
ATOM 4688 C C . ARG A 1 575 ? 17.295 -7.843 26.541 1.00 90.25 575 ARG A C 1
ATOM 4690 O O . ARG A 1 575 ? 16.811 -7.992 27.655 1.00 90.25 575 ARG A O 1
ATOM 4697 N N . THR A 1 576 ? 16.621 -7.272 25.539 1.00 90.94 576 THR A N 1
ATOM 4698 C CA . THR A 1 576 ? 15.244 -6.768 25.703 1.00 90.94 576 THR A CA 1
ATOM 4699 C C . THR A 1 576 ? 14.271 -7.869 26.136 1.00 90.94 576 THR A C 1
ATOM 4701 O O . THR A 1 576 ? 13.517 -7.671 27.086 1.00 90.94 576 THR A O 1
ATOM 4704 N N . ILE A 1 577 ? 14.311 -9.042 25.494 1.00 94.62 577 ILE A N 1
ATOM 4705 C CA . ILE A 1 577 ? 13.471 -10.194 25.859 1.00 94.62 577 ILE A CA 1
ATOM 4706 C C . ILE A 1 577 ? 13.816 -10.695 27.271 1.00 94.62 577 ILE A C 1
ATOM 4708 O O . ILE A 1 577 ? 12.912 -10.945 28.064 1.00 94.62 577 ILE A O 1
ATOM 4712 N N . ALA A 1 578 ? 15.107 -10.812 27.599 1.00 94.00 578 ALA A N 1
ATOM 4713 C CA . ALA A 1 578 ? 15.566 -11.276 28.906 1.00 94.00 578 ALA A CA 1
ATOM 4714 C C . ALA A 1 578 ? 15.170 -10.318 30.036 1.00 94.00 578 ALA A C 1
ATOM 4716 O O . ALA A 1 578 ? 14.588 -10.761 31.014 1.00 94.00 578 ALA A O 1
ATOM 4717 N N . GLU A 1 579 ? 15.412 -9.012 29.893 1.00 92.50 579 GLU A N 1
ATOM 4718 C CA . GLU A 1 579 ? 15.053 -8.011 30.906 1.00 92.50 579 GLU A CA 1
ATOM 4719 C C . GLU A 1 579 ? 13.534 -7.936 31.139 1.00 92.50 579 GLU A C 1
ATOM 4721 O O . GLU A 1 579 ? 13.105 -7.753 32.278 1.00 92.50 579 GLU A O 1
ATOM 4726 N N . ILE A 1 580 ? 12.713 -8.131 30.100 1.00 94.00 580 ILE A N 1
ATOM 4727 C CA . ILE A 1 580 ? 11.251 -8.226 30.239 1.00 94.00 580 ILE A CA 1
ATOM 4728 C C . ILE A 1 580 ? 10.845 -9.514 30.972 1.00 94.00 580 ILE A C 1
ATOM 4730 O O . ILE A 1 580 ? 10.074 -9.443 31.930 1.00 94.00 580 ILE A O 1
ATOM 4734 N N . TYR A 1 581 ? 11.377 -10.674 30.566 1.00 94.75 581 TYR A N 1
ATOM 4735 C CA . TYR A 1 581 ? 11.096 -11.969 31.202 1.00 94.75 581 TYR A CA 1
ATOM 4736 C C . TYR A 1 581 ? 11.469 -11.952 32.695 1.00 94.75 581 TYR A C 1
ATOM 4738 O O . TYR A 1 581 ? 10.627 -12.211 33.557 1.00 94.75 581 TYR A O 1
ATOM 4746 N N . ASP A 1 582 ? 12.697 -11.528 33.006 1.00 93.19 582 ASP A N 1
ATOM 4747 C CA . ASP A 1 582 ? 13.239 -11.428 34.362 1.00 93.19 582 ASP A CA 1
ATOM 4748 C C . ASP A 1 582 ? 12.467 -10.468 35.271 1.00 93.19 582 ASP A C 1
ATOM 4750 O O . ASP A 1 582 ? 12.524 -10.621 36.495 1.00 93.19 582 ASP A O 1
ATOM 4754 N N . ARG A 1 583 ? 11.816 -9.441 34.710 1.00 92.25 583 ARG A N 1
ATOM 4755 C CA . ARG A 1 583 ? 10.984 -8.499 35.470 1.00 92.25 583 ARG A CA 1
ATOM 4756 C C . ARG A 1 583 ? 9.588 -9.060 35.702 1.00 92.25 583 ARG A C 1
ATOM 4758 O O . ARG A 1 583 ? 9.132 -9.017 36.839 1.00 92.25 583 ARG A O 1
ATOM 4765 N N . LEU A 1 584 ? 8.942 -9.634 34.685 1.00 91.62 584 LEU A N 1
ATOM 4766 C CA . LEU A 1 584 ? 7.598 -10.218 34.812 1.00 91.62 584 LEU A CA 1
ATOM 4767 C C . LEU A 1 584 ? 7.548 -11.416 35.769 1.00 91.62 584 LEU A C 1
ATOM 4769 O O . LEU A 1 584 ? 6.559 -11.579 36.481 1.00 91.62 584 LEU A O 1
ATOM 4773 N N . GLU A 1 585 ? 8.617 -12.213 35.844 1.00 89.44 585 GLU A N 1
ATOM 4774 C CA . GLU A 1 585 ? 8.743 -13.308 36.820 1.00 89.44 585 GLU A CA 1
ATOM 4775 C C . GLU A 1 585 ? 8.745 -12.808 38.281 1.00 89.44 585 GLU A C 1
ATOM 4777 O O . GLU A 1 585 ? 8.309 -13.514 39.189 1.00 89.44 585 GLU A O 1
ATOM 4782 N N . LYS A 1 586 ? 9.216 -11.576 38.517 1.00 89.50 586 LYS A N 1
ATOM 4783 C CA . LYS A 1 586 ? 9.415 -10.988 39.856 1.00 89.50 586 LYS A CA 1
ATOM 4784 C C . LYS A 1 586 ? 8.330 -9.968 40.233 1.00 89.50 586 LYS A C 1
ATOM 4786 O O . LYS A 1 586 ? 8.274 -9.535 41.386 1.00 89.50 586 LYS A O 1
ATOM 4791 N N . LEU A 1 587 ? 7.481 -9.583 39.280 1.00 90.88 587 LEU A N 1
ATOM 4792 C CA . LEU A 1 587 ? 6.439 -8.572 39.442 1.00 90.88 587 LEU A CA 1
ATOM 4793 C C . LEU A 1 587 ? 5.251 -9.136 40.239 1.00 90.88 587 LEU A C 1
ATOM 4795 O O . LEU A 1 587 ? 4.819 -10.268 40.024 1.00 90.88 587 LEU A O 1
ATOM 4799 N N . ARG A 1 588 ? 4.702 -8.358 41.178 1.00 89.69 588 ARG A N 1
ATOM 4800 C CA . ARG A 1 588 ? 3.550 -8.776 41.997 1.00 89.69 588 ARG A CA 1
ATOM 4801 C C . ARG A 1 588 ? 2.242 -8.316 41.364 1.00 89.69 588 ARG A C 1
ATOM 4803 O O . ARG A 1 588 ? 2.180 -7.239 40.773 1.00 89.69 588 ARG A O 1
ATOM 4810 N N . ILE A 1 589 ? 1.189 -9.118 41.524 1.00 90.75 589 ILE A N 1
ATOM 4811 C CA . ILE A 1 589 ? -0.158 -8.798 41.027 1.00 90.75 589 ILE A CA 1
ATOM 4812 C C . ILE A 1 589 ? -0.573 -7.402 41.516 1.00 90.75 589 ILE A C 1
ATOM 4814 O O . ILE A 1 589 ? -0.430 -7.080 42.696 1.00 90.75 589 ILE A O 1
ATOM 4818 N N . GLY A 1 590 ? -1.071 -6.578 40.596 1.00 87.06 590 GLY A N 1
ATOM 4819 C CA . GLY A 1 590 ? -1.485 -5.199 40.842 1.00 87.06 590 GLY A CA 1
ATOM 4820 C C . GLY A 1 590 ? -0.388 -4.137 40.693 1.00 87.06 590 GLY A C 1
ATOM 4821 O O . GLY A 1 590 ? -0.732 -2.961 40.624 1.00 87.06 590 GLY A O 1
ATOM 4822 N N . GLN A 1 591 ? 0.899 -4.497 40.593 1.00 91.75 591 GLN A N 1
ATOM 4823 C CA . GLN A 1 591 ? 1.963 -3.508 40.359 1.00 91.75 591 GLN A CA 1
ATOM 4824 C C . GLN A 1 591 ? 1.943 -2.951 38.931 1.00 91.75 591 GLN A C 1
ATOM 4826 O O . GLN A 1 591 ? 1.609 -3.654 37.980 1.00 91.75 591 GLN A O 1
ATOM 4831 N N . THR A 1 592 ? 2.371 -1.700 38.778 1.00 92.31 592 THR A N 1
ATOM 4832 C CA . THR A 1 592 ? 2.655 -1.078 37.477 1.00 92.31 592 THR A CA 1
ATOM 4833 C C . THR A 1 592 ? 4.128 -1.272 37.123 1.00 92.31 592 THR A C 1
ATOM 4835 O O . THR A 1 592 ? 5.000 -1.046 37.968 1.00 92.31 592 THR A O 1
ATOM 4838 N N . LEU A 1 593 ? 4.405 -1.638 35.871 1.00 94.00 593 LEU A N 1
ATOM 4839 C CA . LEU A 1 593 ? 5.749 -1.675 35.291 1.00 94.00 593 LEU A CA 1
ATOM 4840 C C . LEU A 1 593 ? 5.917 -0.495 34.326 1.00 94.00 593 LEU A C 1
ATOM 4842 O O . LEU A 1 593 ? 5.172 -0.367 33.360 1.00 94.00 593 LEU A O 1
ATOM 4846 N N . VAL A 1 594 ? 6.894 0.373 34.573 1.00 91.44 594 VAL A N 1
ATOM 4847 C CA . VAL A 1 594 ? 7.184 1.546 33.739 1.00 91.44 594 VAL A CA 1
ATOM 4848 C C . VAL A 1 594 ? 8.423 1.278 32.894 1.00 91.44 594 VAL A C 1
ATOM 4850 O O . VAL A 1 594 ? 9.520 1.113 33.424 1.00 91.44 594 VAL A O 1
ATOM 4853 N N . LEU A 1 595 ? 8.261 1.261 31.574 1.00 90.75 595 LEU A N 1
ATOM 4854 C CA . LEU A 1 595 ? 9.359 1.172 30.622 1.00 90.75 595 LEU A CA 1
ATOM 4855 C C . LEU A 1 595 ? 9.823 2.585 30.242 1.00 90.75 595 LEU A C 1
ATOM 4857 O O . LEU A 1 595 ? 9.036 3.394 29.743 1.00 90.75 595 LEU A O 1
ATOM 4861 N N . VAL A 1 596 ? 11.107 2.875 30.443 1.00 86.19 596 VAL A N 1
ATOM 4862 C CA . VAL A 1 596 ? 11.748 4.145 30.057 1.00 86.19 596 VAL A CA 1
ATOM 4863 C C . VAL A 1 596 ? 12.719 3.860 28.915 1.00 86.19 596 VAL A C 1
ATOM 4865 O O . VAL A 1 596 ? 13.483 2.903 28.996 1.00 86.19 596 VAL A O 1
ATOM 4868 N N . GLY A 1 597 ? 12.675 4.638 27.830 1.00 80.75 597 GLY A N 1
ATOM 4869 C CA . GLY A 1 597 ? 13.556 4.440 26.666 1.00 80.75 597 GLY A CA 1
ATOM 4870 C C . GLY A 1 597 ? 13.252 3.199 25.806 1.00 80.75 597 GLY A C 1
ATOM 4871 O O . GLY A 1 597 ? 14.046 2.854 24.931 1.00 80.75 597 GLY A O 1
ATOM 4872 N N . TYR A 1 598 ? 12.122 2.514 26.024 1.00 88.19 598 TYR A N 1
ATOM 4873 C CA . TYR A 1 598 ? 11.747 1.314 25.265 1.00 88.19 598 TYR A CA 1
ATOM 4874 C C . TYR A 1 598 ? 11.455 1.635 23.796 1.00 88.19 598 TYR A C 1
ATOM 4876 O O . TYR A 1 598 ? 10.403 2.179 23.473 1.00 88.19 598 TYR A O 1
ATOM 4884 N N . SER A 1 599 ? 12.382 1.282 22.903 1.00 86.06 599 SER A N 1
ATOM 4885 C CA . SER A 1 599 ? 12.269 1.577 21.472 1.00 86.06 599 SER A CA 1
ATOM 4886 C C . SER A 1 599 ? 11.044 0.918 20.836 1.00 86.06 599 SER A C 1
ATOM 4888 O O . SER A 1 599 ? 10.920 -0.302 20.846 1.00 86.06 599 SER A O 1
ATOM 4890 N N . LEU A 1 600 ? 10.194 1.718 20.194 1.00 88.06 600 LEU A N 1
ATOM 4891 C CA . LEU A 1 600 ? 9.069 1.258 19.368 1.00 88.06 600 LEU A CA 1
ATOM 4892 C C . LEU A 1 600 ? 9.404 1.213 17.870 1.00 88.06 600 LEU A C 1
ATOM 4894 O O . LEU A 1 600 ? 8.512 1.196 17.027 1.00 88.06 600 LEU A O 1
ATOM 4898 N N . LEU A 1 601 ? 10.694 1.232 17.527 1.00 87.38 601 LEU A N 1
ATOM 4899 C CA . LEU A 1 601 ? 11.141 1.272 16.136 1.00 87.38 601 LEU A CA 1
ATOM 4900 C C . LEU A 1 601 ? 11.183 -0.110 15.466 1.00 87.38 601 LEU A C 1
ATOM 4902 O O . LEU A 1 601 ? 11.293 -0.148 14.242 1.00 87.38 601 LEU A O 1
ATOM 4906 N N . THR A 1 602 ? 11.087 -1.216 16.213 1.00 90.06 602 THR A N 1
ATOM 4907 C CA . THR A 1 602 ? 11.200 -2.579 15.661 1.00 90.06 602 THR A CA 1
ATOM 4908 C C . THR A 1 602 ? 9.926 -3.409 15.798 1.00 90.06 602 THR A C 1
ATOM 4910 O O . THR A 1 602 ? 9.169 -3.272 16.765 1.00 90.06 602 THR A O 1
ATOM 4913 N N . GLN A 1 603 ? 9.711 -4.320 14.846 1.00 89.31 603 GLN A N 1
ATOM 4914 C CA . GLN A 1 603 ? 8.568 -5.228 14.813 1.00 89.31 603 GLN A CA 1
ATOM 4915 C C . GLN A 1 603 ? 8.553 -6.174 16.017 1.00 89.31 603 GLN A C 1
ATOM 4917 O O . GLN A 1 603 ? 7.479 -6.415 16.571 1.00 89.31 603 GLN A O 1
ATOM 4922 N N . LEU A 1 604 ? 9.721 -6.644 16.480 1.00 92.62 604 LEU A N 1
ATOM 4923 C CA . LEU A 1 604 ? 9.827 -7.360 17.753 1.00 92.62 604 LEU A CA 1
ATOM 4924 C C . LEU A 1 604 ? 9.273 -6.519 18.903 1.00 92.62 604 LEU A C 1
ATOM 4926 O O . LEU A 1 604 ? 8.444 -7.018 19.651 1.00 92.62 604 LEU A O 1
ATOM 4930 N N . ASN A 1 605 ? 9.718 -5.272 19.069 1.00 92.62 605 ASN A N 1
ATOM 4931 C CA . ASN A 1 605 ? 9.354 -4.484 20.245 1.00 92.62 605 ASN A CA 1
ATOM 4932 C C . ASN A 1 605 ? 7.870 -4.080 20.225 1.00 92.62 605 ASN A C 1
ATOM 4934 O O . ASN A 1 605 ? 7.184 -4.157 21.243 1.00 92.62 605 ASN A O 1
ATOM 4938 N N . VAL A 1 606 ? 7.326 -3.739 19.054 1.00 90.44 606 VAL A N 1
ATOM 4939 C CA . VAL A 1 606 ? 5.879 -3.523 18.899 1.00 90.44 606 VAL A CA 1
ATOM 4940 C C . VAL A 1 606 ? 5.104 -4.819 19.161 1.00 90.44 606 VAL A C 1
ATOM 4942 O O . VAL A 1 606 ? 4.075 -4.785 19.837 1.00 90.44 606 VAL A O 1
ATOM 4945 N N . GLY A 1 607 ? 5.602 -5.970 18.699 1.00 89.44 607 GLY A N 1
ATOM 4946 C CA . GLY A 1 607 ? 5.003 -7.279 18.966 1.00 89.44 607 GLY A CA 1
ATOM 4947 C C . GLY A 1 607 ? 5.046 -7.676 20.444 1.00 89.44 607 GLY A C 1
ATO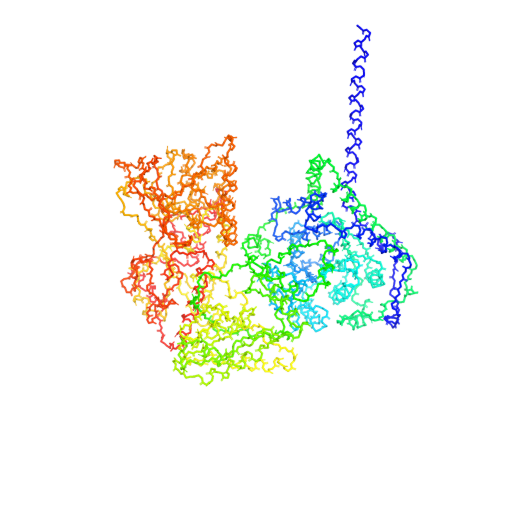M 4948 O O . GLY A 1 607 ? 4.042 -8.130 20.987 1.00 89.44 607 GLY A O 1
ATOM 4949 N N . LEU A 1 608 ? 6.171 -7.437 21.121 1.00 93.75 608 LEU A N 1
ATOM 4950 C CA . LEU A 1 608 ? 6.328 -7.634 22.561 1.00 93.75 608 LEU A CA 1
ATOM 4951 C C . LEU A 1 608 ? 5.385 -6.725 23.342 1.00 93.75 608 LEU A C 1
ATOM 4953 O O . LEU A 1 608 ? 4.850 -7.171 24.344 1.00 93.75 608 LEU A O 1
ATOM 4957 N N . LEU A 1 609 ? 5.110 -5.501 22.883 1.00 93.00 609 LEU A N 1
ATOM 4958 C CA . LEU A 1 609 ? 4.123 -4.637 23.532 1.00 93.00 609 LEU A CA 1
ATOM 4959 C C . LEU A 1 609 ? 2.681 -5.164 23.380 1.00 93.00 609 LEU A C 1
ATOM 4961 O O . LEU A 1 609 ? 1.884 -5.046 24.311 1.00 93.00 609 LEU A O 1
ATOM 4965 N N . HIS A 1 610 ? 2.354 -5.811 22.255 1.00 87.88 610 HIS A N 1
ATOM 4966 C CA . HIS A 1 610 ? 1.085 -6.536 22.104 1.00 87.88 610 HIS A CA 1
ATOM 4967 C C . HIS A 1 610 ? 1.031 -7.773 23.019 1.00 87.88 610 HIS A C 1
ATOM 4969 O O . HIS A 1 610 ? 0.003 -8.004 23.645 1.00 87.88 610 HIS A O 1
ATOM 4975 N N . LEU A 1 611 ? 2.125 -8.527 23.174 1.00 91.56 611 LEU A N 1
ATOM 4976 C CA . LEU A 1 611 ? 2.192 -9.633 24.142 1.00 91.56 611 LEU A CA 1
ATOM 4977 C C . LEU A 1 611 ? 2.097 -9.138 25.595 1.00 91.56 611 LEU A C 1
ATOM 4979 O O . LEU A 1 611 ? 1.385 -9.720 26.406 1.00 91.56 611 LEU A O 1
ATOM 4983 N N . LEU A 1 612 ? 2.757 -8.023 25.916 1.00 92.88 612 LEU A N 1
ATOM 4984 C CA . LEU A 1 612 ? 2.699 -7.383 27.229 1.00 92.88 612 LEU A CA 1
ATOM 4985 C C . LEU A 1 612 ? 1.272 -6.964 27.589 1.00 92.88 612 LEU A C 1
ATOM 4987 O O . LEU A 1 612 ? 0.886 -7.110 28.741 1.00 92.88 612 LEU A O 1
ATOM 4991 N N . SER A 1 613 ? 0.453 -6.527 26.630 1.00 89.12 613 SER A N 1
ATOM 4992 C CA . SER A 1 613 ? -0.946 -6.163 26.910 1.00 89.12 613 SER A CA 1
ATOM 4993 C C . SER A 1 613 ? -1.827 -7.313 27.423 1.00 89.12 613 SER A C 1
ATOM 4995 O O . SER A 1 613 ? -2.865 -7.047 28.017 1.00 89.12 613 SER A O 1
ATOM 4997 N N . ASP A 1 614 ? -1.407 -8.577 27.292 1.00 87.69 614 ASP A N 1
ATOM 4998 C CA . ASP A 1 614 ? -2.101 -9.716 27.910 1.00 87.69 614 ASP A CA 1
ATOM 4999 C C . ASP A 1 614 ? -1.723 -9.949 29.391 1.00 87.69 614 ASP A C 1
ATOM 5001 O O . ASP A 1 614 ? -2.305 -10.821 30.043 1.00 87.69 614 ASP A O 1
ATOM 5005 N N . PHE A 1 615 ? -0.797 -9.151 29.939 1.00 91.06 615 PHE A N 1
ATOM 5006 C CA . PHE A 1 615 ? -0.369 -9.158 31.345 1.00 91.06 615 PHE A CA 1
ATOM 5007 C C . PHE A 1 615 ? -0.794 -7.912 32.148 1.00 91.06 615 PHE A C 1
ATOM 5009 O O . PHE A 1 615 ? -0.519 -7.852 33.344 1.00 91.06 615 PHE A O 1
ATOM 5016 N N . PHE A 1 616 ? -1.407 -6.893 31.541 1.00 92.31 616 PHE A N 1
ATOM 5017 C CA . PHE A 1 616 ? -1.691 -5.604 32.198 1.00 92.31 616 PHE A CA 1
ATOM 5018 C C . PHE A 1 616 ? -3.061 -5.055 31.781 1.00 92.31 616 PHE A C 1
ATOM 5020 O O . PHE A 1 616 ? -3.526 -5.329 30.680 1.00 92.31 616 PHE A O 1
ATOM 5027 N N . ASP A 1 617 ? -3.715 -4.274 32.647 1.00 84.12 617 ASP A N 1
ATOM 5028 C CA . ASP A 1 617 ? -5.065 -3.750 32.374 1.00 84.12 617 ASP A CA 1
ATOM 5029 C C . ASP A 1 617 ? -5.088 -2.562 31.413 1.00 84.12 617 ASP A C 1
ATOM 5031 O O . ASP A 1 617 ? -6.047 -2.413 30.656 1.00 84.12 617 ASP A O 1
ATOM 5035 N N . ASN A 1 618 ? -4.074 -1.697 31.474 1.00 83.88 618 ASN A N 1
ATOM 5036 C CA . ASN A 1 618 ? -3.925 -0.564 30.566 1.00 83.88 618 ASN A CA 1
ATOM 5037 C C . ASN A 1 618 ? -2.454 -0.438 30.144 1.00 83.88 618 ASN A C 1
ATOM 5039 O O . ASN A 1 618 ? -1.545 -0.721 30.928 1.00 83.88 618 ASN A O 1
ATOM 5043 N N . ILE A 1 619 ? -2.224 0.069 28.933 1.00 90.62 619 ILE A N 1
ATOM 5044 C CA . ILE A 1 619 ? -0.918 0.572 28.502 1.00 90.62 619 ILE A CA 1
ATOM 5045 C C . ILE A 1 619 ? -1.066 2.077 28.289 1.00 90.62 619 ILE A C 1
ATOM 5047 O O . ILE A 1 619 ? -1.835 2.499 27.429 1.00 90.62 619 ILE A O 1
ATOM 5051 N N . THR A 1 620 ? -0.356 2.896 29.060 1.00 89.81 620 THR A N 1
ATOM 5052 C CA . THR A 1 620 ? -0.329 4.356 28.881 1.00 89.81 620 THR A CA 1
ATOM 5053 C C . THR A 1 620 ? 1.057 4.817 28.434 1.00 89.81 620 THR A C 1
ATOM 5055 O O . THR A 1 620 ? 2.072 4.221 28.787 1.00 89.81 620 THR A O 1
ATOM 5058 N N . VAL A 1 621 ? 1.111 5.842 27.585 1.00 89.50 621 VAL A N 1
ATOM 5059 C CA . VAL A 1 621 ? 2.338 6.392 27.000 1.00 89.50 621 VAL A CA 1
ATOM 5060 C C . VAL A 1 621 ? 2.369 7.885 27.264 1.00 89.50 621 VAL A C 1
ATOM 5062 O O . VAL A 1 621 ? 1.634 8.644 26.635 1.00 89.50 621 VAL A O 1
ATOM 5065 N N . ASP A 1 622 ? 3.229 8.294 28.189 1.00 86.56 622 ASP A N 1
ATOM 5066 C CA . ASP A 1 622 ? 3.371 9.681 28.623 1.00 86.56 622 ASP A CA 1
ATOM 5067 C C . ASP A 1 622 ? 4.634 10.306 28.029 1.00 86.56 622 ASP A C 1
ATOM 5069 O O . ASP A 1 622 ? 5.691 9.674 28.017 1.00 86.56 622 ASP A O 1
ATOM 5073 N N . ILE A 1 623 ? 4.536 11.551 27.564 1.00 83.69 623 ILE A N 1
ATOM 5074 C CA . ILE A 1 623 ? 5.616 12.315 26.933 1.00 83.69 623 ILE A CA 1
ATOM 5075 C C . ILE A 1 623 ? 6.066 13.438 27.873 1.00 83.69 623 ILE A C 1
ATOM 5077 O O . ILE A 1 623 ? 5.268 14.279 28.283 1.00 83.69 623 ILE A O 1
ATOM 5081 N N . TYR A 1 624 ? 7.367 13.482 28.153 1.00 77.06 624 TYR A N 1
ATOM 5082 C CA . TYR A 1 624 ? 8.024 14.443 29.035 1.00 77.06 624 TYR A CA 1
ATOM 5083 C C . TYR A 1 624 ? 9.166 15.145 28.297 1.00 77.06 624 TYR A C 1
ATOM 5085 O O . TYR A 1 624 ? 10.018 14.493 27.692 1.00 77.06 624 TYR A O 1
ATOM 5093 N N . ASP A 1 625 ? 9.227 16.472 28.396 1.00 71.06 625 ASP A N 1
ATOM 5094 C CA . ASP A 1 625 ? 10.133 17.291 27.575 1.00 71.06 625 ASP A CA 1
ATOM 5095 C C . ASP A 1 625 ? 11.628 17.009 27.822 1.00 71.06 625 ASP A C 1
ATOM 5097 O O . ASP A 1 625 ? 12.436 17.145 26.908 1.00 71.06 625 ASP A O 1
ATOM 5101 N N . ASN A 1 626 ? 11.986 16.548 29.027 1.00 68.06 626 ASN A N 1
ATOM 5102 C CA . ASN A 1 626 ? 13.370 16.246 29.412 1.00 68.06 626 ASN A CA 1
ATOM 5103 C C . ASN A 1 626 ? 13.778 14.772 29.209 1.00 68.06 626 ASN A C 1
ATOM 5105 O O . ASN A 1 626 ? 14.960 14.458 29.324 1.00 68.06 626 ASN A O 1
ATOM 5109 N N . GLU A 1 627 ? 12.831 13.860 28.951 1.00 67.62 627 GLU A N 1
ATOM 5110 C CA . GLU A 1 627 ? 13.092 12.405 28.967 1.00 67.62 627 GLU A CA 1
ATOM 5111 C C . GLU A 1 627 ? 12.595 11.644 27.727 1.00 67.62 627 GLU A C 1
ATOM 5113 O O . GLU A 1 627 ? 12.933 10.474 27.549 1.00 67.62 627 GLU A O 1
ATOM 5118 N N . GLY A 1 628 ? 11.792 12.268 26.861 1.00 77.38 628 GLY A N 1
ATOM 5119 C CA . GLY A 1 628 ? 11.138 11.581 25.748 1.00 77.38 628 GLY A CA 1
ATOM 5120 C C . GLY A 1 628 ? 9.801 10.983 26.180 1.00 77.38 628 GLY A C 1
ATOM 5121 O O . GLY A 1 628 ? 8.917 11.724 26.599 1.00 77.38 628 GLY A O 1
ATOM 5122 N N . TYR A 1 629 ? 9.620 9.665 26.060 1.00 84.31 629 TYR A N 1
ATOM 5123 C CA . TYR A 1 629 ? 8.381 8.990 26.465 1.00 84.31 629 TYR A CA 1
ATOM 5124 C C . TYR A 1 629 ? 8.615 7.839 27.444 1.00 84.31 629 TYR A C 1
ATOM 5126 O O . TYR A 1 629 ? 9.666 7.193 27.450 1.00 84.31 629 TYR A O 1
ATOM 5134 N N . ARG A 1 630 ? 7.590 7.566 28.253 1.00 87.94 630 ARG A N 1
ATOM 5135 C CA . ARG A 1 630 ? 7.521 6.448 29.197 1.00 87.94 630 ARG A CA 1
ATOM 5136 C C . ARG A 1 630 ? 6.284 5.615 28.888 1.00 87.94 630 ARG A C 1
ATOM 5138 O O . ARG A 1 630 ? 5.209 6.180 28.714 1.00 87.94 630 ARG A O 1
ATOM 5145 N N . ILE A 1 631 ? 6.424 4.294 28.853 1.00 92.31 631 ILE A N 1
ATOM 5146 C CA . ILE A 1 631 ? 5.301 3.365 28.681 1.00 92.31 631 ILE A CA 1
ATOM 5147 C C . ILE A 1 631 ? 4.976 2.767 30.048 1.00 92.31 631 ILE A C 1
ATOM 5149 O O . ILE A 1 631 ? 5.788 2.023 30.593 1.00 92.31 631 ILE A O 1
ATOM 5153 N N . LYS A 1 632 ? 3.815 3.074 30.621 1.00 92.38 632 LYS A N 1
ATOM 5154 C CA . LYS A 1 632 ? 3.339 2.446 31.857 1.00 92.38 632 LYS A CA 1
ATOM 5155 C C . LYS A 1 632 ? 2.430 1.277 31.497 1.00 92.38 632 LYS A C 1
ATOM 5157 O O . LYS A 1 632 ? 1.453 1.429 30.770 1.00 92.38 632 LYS A O 1
ATOM 5162 N N . LEU A 1 633 ? 2.771 0.115 32.024 1.00 93.25 633 LEU A N 1
ATOM 5163 C CA . LEU A 1 633 ? 2.005 -1.116 31.949 1.00 93.25 633 LEU A CA 1
ATOM 5164 C C . LEU A 1 633 ? 1.312 -1.269 33.304 1.00 93.25 633 LEU A C 1
ATOM 5166 O O . LEU A 1 633 ? 1.953 -1.586 34.308 1.00 93.25 633 LEU A O 1
ATOM 5170 N N . GLU A 1 634 ? 0.034 -0.915 33.364 1.00 91.06 634 GLU A N 1
ATOM 5171 C CA . GLU A 1 634 ? -0.688 -0.680 34.617 1.00 91.06 634 GLU A CA 1
ATOM 5172 C C . GLU A 1 634 ? -1.391 -1.945 35.117 1.00 91.06 634 GLU A C 1
ATOM 5174 O O . GLU A 1 634 ? -2.045 -2.648 34.348 1.00 91.06 634 GLU A O 1
ATOM 5179 N N . THR A 1 635 ? -1.292 -2.205 36.426 1.00 89.19 635 THR A N 1
ATOM 5180 C CA . THR A 1 635 ? -1.988 -3.310 37.112 1.00 89.19 635 THR A CA 1
ATOM 5181 C C . THR A 1 635 ? -1.653 -4.690 36.526 1.00 89.19 635 THR A C 1
ATOM 5183 O O . THR A 1 635 ? -2.446 -5.300 35.810 1.00 89.19 635 THR A O 1
ATOM 5186 N N . TYR A 1 636 ? -0.471 -5.208 36.874 1.00 93.19 636 TYR A N 1
ATOM 5187 C CA . TYR A 1 636 ? -0.012 -6.537 36.465 1.00 93.19 636 TYR A CA 1
ATOM 5188 C C . TYR A 1 636 ? -0.985 -7.648 36.870 1.00 93.19 636 TYR A C 1
ATOM 5190 O O . TYR A 1 636 ? -1.427 -7.739 38.021 1.00 93.19 636 TYR A O 1
ATOM 5198 N N . LYS A 1 637 ? -1.249 -8.538 35.920 1.00 90.69 637 LYS A N 1
ATOM 5199 C CA . LYS A 1 637 ? -2.046 -9.753 36.035 1.00 90.69 637 LYS A CA 1
ATOM 5200 C C . LYS A 1 637 ? -1.229 -10.907 35.478 1.00 90.69 637 LYS A C 1
ATOM 5202 O O . LYS A 1 637 ? -0.705 -10.836 34.369 1.00 90.69 637 LYS A O 1
ATOM 5207 N N . HIS A 1 638 ? -1.130 -11.985 36.248 1.00 88.06 638 HIS A N 1
ATOM 5208 C CA . HIS A 1 638 ? -0.480 -13.189 35.755 1.00 88.06 638 HIS A CA 1
ATOM 5209 C C . HIS A 1 638 ? -1.362 -13.872 34.702 1.00 88.06 638 HIS A C 1
ATOM 5211 O O . HIS A 1 638 ? -2.578 -13.956 34.872 1.00 88.06 638 HIS A O 1
ATOM 5217 N N . ASN A 1 639 ? -0.744 -14.347 33.623 1.00 90.00 639 ASN A N 1
ATOM 5218 C CA . ASN A 1 639 ? -1.412 -14.990 32.499 1.00 90.00 639 ASN A CA 1
ATOM 5219 C C . ASN A 1 639 ? -0.535 -16.151 32.018 1.00 90.00 639 ASN A C 1
ATOM 5221 O O . ASN A 1 639 ? 0.473 -15.927 31.349 1.00 90.00 639 ASN A O 1
ATOM 5225 N N . ASP A 1 640 ? -0.909 -17.384 32.372 1.00 87.81 640 ASP A N 1
ATOM 5226 C CA . ASP A 1 640 ? -0.099 -18.580 32.104 1.00 87.81 640 ASP A CA 1
ATOM 5227 C C . ASP A 1 640 ? 0.181 -18.781 30.609 1.00 87.81 640 ASP A C 1
ATOM 5229 O O . ASP A 1 640 ? 1.283 -19.181 30.233 1.00 87.81 640 ASP A O 1
ATOM 5233 N N . LYS A 1 641 ? -0.793 -18.476 29.737 1.00 88.31 641 LYS A N 1
ATOM 5234 C CA . LYS A 1 641 ? -0.619 -18.589 28.283 1.00 88.31 641 LYS A CA 1
ATOM 5235 C C . LYS A 1 641 ? 0.434 -17.596 27.799 1.00 88.31 641 LYS A C 1
ATOM 5237 O O . LYS A 1 641 ? 1.431 -18.013 27.221 1.00 88.31 641 LYS A O 1
ATOM 5242 N N . ALA A 1 642 ? 0.245 -16.308 28.088 1.00 86.62 642 ALA A N 1
ATOM 5243 C CA . ALA A 1 642 ? 1.183 -15.271 27.665 1.00 86.62 642 ALA A CA 1
ATOM 5244 C C . ALA A 1 642 ? 2.582 -15.479 28.281 1.00 86.62 642 ALA A C 1
ATOM 5246 O O . ALA A 1 642 ? 3.588 -15.165 27.647 1.00 86.62 642 ALA A O 1
ATOM 5247 N N . PHE A 1 643 ? 2.672 -16.056 29.487 1.00 92.75 643 PHE A N 1
ATOM 5248 C CA . PHE A 1 643 ? 3.948 -16.407 30.121 1.00 92.75 643 PHE A CA 1
ATOM 5249 C C . PHE A 1 643 ? 4.631 -17.608 29.452 1.00 92.75 643 PHE A C 1
ATOM 5251 O O . PHE A 1 643 ? 5.854 -17.610 29.311 1.00 92.75 643 PHE A O 1
ATOM 5258 N N . ASN A 1 644 ? 3.870 -18.605 28.990 1.00 91.62 644 ASN A N 1
ATOM 5259 C CA . ASN A 1 644 ? 4.402 -19.699 28.175 1.00 91.62 644 ASN A CA 1
ATOM 5260 C C . ASN A 1 644 ? 4.872 -19.198 26.801 1.00 91.62 644 ASN A C 1
ATOM 5262 O O . ASN A 1 644 ? 6.000 -19.505 26.419 1.00 91.62 644 ASN A O 1
ATOM 5266 N N . ASP A 1 645 ? 4.080 -18.360 26.126 1.00 91.56 645 ASP A N 1
ATOM 5267 C CA . ASP A 1 645 ? 4.463 -17.709 24.866 1.00 91.56 645 ASP A CA 1
ATOM 5268 C C . ASP A 1 645 ? 5.767 -16.899 25.047 1.00 91.56 645 ASP A C 1
ATOM 5270 O O . ASP A 1 645 ? 6.716 -17.024 24.271 1.00 91.56 645 ASP A O 1
ATOM 5274 N N . LEU A 1 646 ? 5.875 -16.119 26.132 1.00 93.94 646 LEU A N 1
ATOM 5275 C CA . LEU A 1 646 ? 7.085 -15.360 26.469 1.00 93.94 646 LEU A CA 1
ATOM 5276 C C . LEU A 1 646 ? 8.286 -16.265 26.802 1.00 93.94 646 LEU A C 1
ATOM 5278 O O . LEU A 1 646 ? 9.414 -15.944 26.427 1.00 93.94 646 LEU A O 1
ATOM 5282 N N . ARG A 1 647 ? 8.071 -17.402 27.476 1.00 94.38 647 ARG A N 1
ATOM 5283 C CA . ARG A 1 647 ? 9.118 -18.401 27.761 1.00 94.38 647 ARG A CA 1
ATOM 5284 C C . ARG A 1 647 ? 9.616 -19.084 26.485 1.00 94.38 647 ARG A C 1
ATOM 5286 O O . ARG A 1 647 ? 10.815 -19.360 26.374 1.00 94.38 647 ARG A O 1
ATOM 5293 N N . GLU A 1 648 ? 8.729 -19.338 25.526 1.00 94.31 648 GLU A N 1
ATOM 5294 C CA . GLU A 1 648 ? 9.095 -19.838 24.202 1.00 94.31 648 GLU A CA 1
ATOM 5295 C C . GLU A 1 648 ? 9.929 -18.796 23.449 1.00 94.31 648 GLU A C 1
ATOM 5297 O O . GLU A 1 648 ? 11.034 -19.115 23.011 1.00 94.31 648 GLU A O 1
ATOM 5302 N N . ILE A 1 649 ? 9.491 -17.531 23.411 1.00 95.44 649 ILE A N 1
ATOM 5303 C CA . ILE A 1 649 ? 10.256 -16.412 22.831 1.00 95.44 649 ILE A CA 1
ATOM 5304 C C . ILE A 1 649 ? 11.634 -16.271 23.497 1.00 95.44 649 ILE A C 1
ATOM 5306 O O . ILE A 1 649 ? 12.638 -16.105 22.801 1.00 95.44 649 ILE A O 1
ATOM 5310 N N . PHE A 1 650 ? 11.724 -16.376 24.826 1.00 95.75 650 PHE A N 1
ATOM 5311 C CA . PHE A 1 650 ? 12.997 -16.344 25.553 1.00 95.75 650 PHE A CA 1
ATOM 5312 C C . PHE A 1 650 ? 13.902 -17.524 25.168 1.00 95.75 650 PHE A C 1
ATOM 5314 O O . PHE A 1 650 ? 15.085 -17.333 24.891 1.00 95.75 650 PHE A O 1
ATOM 5321 N N . THR A 1 651 ? 13.358 -18.735 25.067 1.00 94.38 651 THR A N 1
ATOM 5322 C CA . THR A 1 651 ? 14.121 -19.936 24.688 1.00 94.38 651 THR A CA 1
ATOM 5323 C C . THR A 1 651 ? 14.586 -19.876 23.229 1.00 94.38 651 THR A C 1
ATOM 5325 O O . THR A 1 651 ? 15.754 -20.145 22.937 1.00 94.38 651 THR A O 1
ATOM 5328 N N . ALA A 1 652 ? 13.711 -19.456 22.311 1.00 93.69 652 ALA A N 1
ATOM 5329 C CA . ALA A 1 652 ? 14.041 -19.199 20.914 1.00 93.69 652 ALA A CA 1
ATOM 5330 C C . ALA A 1 652 ? 15.127 -18.119 20.793 1.00 93.69 652 ALA A C 1
ATOM 5332 O O . ALA A 1 652 ? 16.071 -18.282 20.025 1.00 93.69 652 ALA A O 1
ATOM 5333 N N . SER A 1 653 ? 15.050 -17.064 21.610 1.00 94.94 653 SER A N 1
ATOM 5334 C CA . SER A 1 653 ? 16.051 -15.998 21.686 1.00 94.94 653 SER A CA 1
ATOM 5335 C C . SER A 1 653 ? 17.427 -16.525 22.110 1.00 94.94 653 SER A C 1
ATOM 5337 O O . SER A 1 653 ? 18.420 -16.229 21.445 1.00 94.94 653 SER A O 1
ATOM 5339 N N . GLN A 1 654 ? 17.506 -17.372 23.145 1.00 92.44 654 GLN A N 1
ATOM 5340 C CA . GLN A 1 654 ? 18.773 -17.995 23.560 1.00 92.44 654 GLN A CA 1
ATOM 5341 C C . GLN A 1 654 ? 19.331 -18.981 22.520 1.00 92.44 654 GLN A C 1
ATOM 5343 O O . GLN A 1 654 ? 20.544 -19.181 22.456 1.00 92.44 654 GLN A O 1
ATOM 5348 N N . ASN A 1 655 ? 18.473 -19.608 21.710 1.00 91.38 655 ASN A N 1
ATOM 5349 C CA . ASN A 1 655 ? 18.908 -20.468 20.611 1.00 91.38 655 ASN A CA 1
ATOM 5350 C C . ASN A 1 655 ? 19.431 -19.644 19.429 1.00 91.38 655 ASN A C 1
ATOM 5352 O O . ASN A 1 655 ? 20.573 -19.849 19.035 1.00 91.38 655 ASN A O 1
ATOM 5356 N N . ALA A 1 656 ? 18.667 -18.658 18.951 1.00 90.31 656 ALA A N 1
ATOM 5357 C CA . ALA A 1 656 ? 19.069 -17.763 17.864 1.00 90.31 656 ALA A CA 1
ATOM 5358 C C . ALA A 1 656 ? 20.423 -17.083 18.146 1.00 90.31 656 ALA A C 1
ATOM 5360 O O . ALA A 1 656 ? 21.279 -17.004 17.263 1.00 90.31 656 ALA A O 1
ATOM 5361 N N . ARG A 1 657 ? 20.674 -16.697 19.407 1.00 89.75 657 ARG A N 1
ATOM 5362 C CA . ARG A 1 657 ? 21.941 -16.086 19.832 1.00 89.75 657 ARG A CA 1
ATOM 5363 C C . ARG A 1 657 ? 23.174 -16.952 19.533 1.00 89.75 657 ARG A C 1
ATOM 5365 O O . ARG A 1 657 ? 24.244 -16.403 19.282 1.00 89.75 657 ARG A O 1
ATOM 5372 N N . LYS A 1 658 ? 23.045 -18.286 19.551 1.00 88.50 658 LYS A N 1
ATOM 5373 C CA . LYS A 1 658 ? 24.144 -19.230 19.253 1.00 88.50 658 LYS A CA 1
ATOM 5374 C C . LYS A 1 658 ? 24.574 -19.153 17.787 1.00 88.50 658 LYS A C 1
ATOM 5376 O O . LYS A 1 658 ? 25.758 -19.283 17.500 1.00 88.50 658 LYS A O 1
ATOM 5381 N N . ASP A 1 659 ? 23.624 -18.864 16.901 1.00 84.19 659 ASP A N 1
ATOM 5382 C CA . ASP A 1 659 ? 23.817 -18.773 15.451 1.00 84.19 659 ASP A CA 1
ATOM 5383 C C . ASP A 1 659 ? 24.094 -17.330 14.978 1.00 84.19 659 ASP A C 1
ATOM 5385 O O . ASP A 1 659 ? 24.072 -17.045 13.780 1.00 84.19 659 ASP A O 1
ATOM 5389 N N . ASN A 1 660 ? 24.357 -16.403 15.913 1.00 86.06 660 ASN A N 1
ATOM 5390 C CA . ASN A 1 660 ? 24.493 -14.958 15.669 1.00 86.06 660 ASN A CA 1
ATOM 5391 C C . ASN A 1 660 ? 23.234 -14.326 15.022 1.00 86.06 660 ASN A C 1
ATOM 5393 O O . ASN A 1 660 ? 23.308 -13.409 14.197 1.00 86.06 660 ASN A O 1
ATOM 5397 N N . MET A 1 661 ? 22.065 -14.842 15.409 1.00 90.75 661 MET A N 1
ATOM 5398 C CA . MET A 1 661 ? 20.736 -14.431 14.959 1.00 90.75 661 MET A CA 1
ATOM 5399 C C . MET A 1 661 ? 19.943 -13.829 16.124 1.00 90.75 661 MET A C 1
ATOM 5401 O O . MET A 1 661 ? 20.097 -14.242 17.268 1.00 90.75 661 MET A O 1
ATOM 5405 N N . ILE A 1 662 ? 19.041 -12.900 15.826 1.00 91.62 662 ILE A N 1
ATOM 5406 C CA . ILE A 1 662 ? 18.085 -12.297 16.762 1.00 91.62 662 ILE A CA 1
ATOM 5407 C C . ILE A 1 662 ? 16.672 -12.837 16.538 1.00 91.62 662 ILE A C 1
ATOM 5409 O O . ILE A 1 662 ? 16.366 -13.370 15.469 1.00 91.62 662 ILE A O 1
ATOM 5413 N N . ILE A 1 663 ? 15.779 -12.640 17.513 1.00 92.44 663 ILE A N 1
ATOM 5414 C CA . ILE A 1 663 ? 14.341 -12.642 17.214 1.00 92.44 663 ILE A CA 1
ATOM 5415 C C . ILE A 1 663 ? 14.036 -11.306 16.542 1.00 92.44 663 ILE A C 1
ATOM 5417 O O . ILE A 1 663 ? 14.309 -10.251 17.108 1.00 92.44 663 ILE A O 1
ATOM 5421 N N . TRP A 1 664 ? 13.500 -11.351 15.330 1.00 87.50 664 TRP A N 1
ATOM 5422 C CA . TRP A 1 664 ? 13.183 -10.159 14.550 1.00 87.50 664 TRP A CA 1
ATOM 5423 C C . TRP A 1 664 ? 11.687 -9.810 14.631 1.00 87.50 664 TRP A C 1
ATOM 5425 O O . TRP A 1 664 ? 11.320 -8.640 14.728 1.00 87.50 664 TRP A O 1
ATOM 5435 N N . SER A 1 665 ? 10.816 -10.820 14.686 1.00 89.50 665 SER A N 1
ATOM 5436 C CA . SER A 1 665 ? 9.378 -10.627 14.870 1.00 89.50 665 SER A CA 1
ATOM 5437 C C . SER A 1 665 ? 8.741 -11.769 15.657 1.00 89.50 665 SER A C 1
ATOM 5439 O O . SER A 1 665 ? 9.259 -12.883 15.687 1.00 89.50 665 SER A O 1
ATOM 5441 N N . ILE A 1 666 ? 7.610 -11.465 16.294 1.00 90.62 666 ILE A N 1
ATOM 5442 C CA . ILE A 1 666 ? 6.744 -12.429 16.986 1.00 90.62 666 ILE A CA 1
ATOM 5443 C C . ILE A 1 666 ? 5.262 -12.315 16.553 1.00 90.62 666 ILE A C 1
ATOM 5445 O O . ILE A 1 666 ? 4.428 -13.133 16.933 1.00 90.62 666 ILE A O 1
ATOM 5449 N N . ILE A 1 667 ? 4.922 -11.308 15.733 1.00 79.50 667 ILE A N 1
ATOM 5450 C CA . ILE A 1 667 ? 3.586 -11.086 15.154 1.00 79.50 667 ILE A CA 1
ATOM 5451 C C . ILE A 1 667 ? 3.769 -10.710 13.674 1.00 79.50 667 ILE A C 1
ATOM 5453 O O . ILE A 1 667 ? 4.444 -9.715 13.388 1.00 79.50 667 ILE A O 1
ATOM 5457 N N . PRO A 1 668 ? 3.160 -11.429 12.712 1.00 70.31 668 PRO A N 1
ATOM 5458 C CA . PRO A 1 668 ? 3.290 -11.119 11.292 1.00 70.31 668 PRO A CA 1
ATOM 5459 C C . PRO A 1 668 ? 2.823 -9.708 10.951 1.00 70.31 668 PRO A C 1
ATOM 5461 O O . PRO A 1 668 ? 1.758 -9.263 11.384 1.00 70.31 668 PRO A O 1
ATOM 5464 N N . ILE A 1 669 ? 3.581 -9.039 10.080 1.00 58.66 669 ILE A N 1
ATOM 5465 C CA . ILE A 1 669 ? 3.351 -7.638 9.701 1.00 58.66 669 ILE A CA 1
ATOM 5466 C C . ILE A 1 669 ? 1.952 -7.404 9.103 1.00 58.66 669 ILE A C 1
ATOM 5468 O O . ILE A 1 669 ? 1.407 -6.311 9.198 1.00 58.66 669 ILE A O 1
ATOM 5472 N N . THR A 1 670 ? 1.331 -8.439 8.529 1.00 53.62 670 THR A N 1
ATOM 5473 C CA . THR A 1 670 ? -0.029 -8.397 7.976 1.00 53.62 670 THR A CA 1
ATOM 5474 C C . THR A 1 670 ? -1.140 -8.375 9.031 1.00 53.62 670 THR A C 1
ATOM 5476 O O . THR A 1 670 ? -2.202 -7.833 8.737 1.00 53.62 670 THR A O 1
ATOM 5479 N N . ILE A 1 671 ? -0.926 -8.905 10.246 1.00 55.28 671 ILE A N 1
ATOM 5480 C CA . ILE A 1 671 ? -1.921 -8.835 11.340 1.00 55.28 671 ILE A CA 1
ATOM 5481 C C . ILE A 1 671 ? -2.011 -7.413 11.889 1.00 55.28 671 ILE A C 1
ATOM 5483 O O . ILE A 1 671 ? -3.086 -6.953 12.259 1.00 55.28 671 ILE A O 1
ATOM 5487 N N . LEU A 1 672 ? -0.905 -6.670 11.872 1.00 49.47 672 LEU A N 1
ATOM 5488 C CA . LEU A 1 672 ? -0.856 -5.297 12.370 1.00 49.47 672 LEU A CA 1
ATOM 5489 C C . LEU A 1 672 ? -1.697 -4.310 11.502 1.00 49.47 672 LEU A C 1
ATOM 5491 O O . LEU A 1 672 ? -1.704 -3.115 11.798 1.00 49.47 672 LEU A O 1
ATOM 5495 N N . TYR A 1 673 ? -2.442 -4.785 10.472 1.00 45.44 673 TYR A N 1
ATOM 5496 C CA . TYR A 1 673 ? -3.350 -3.985 9.623 1.00 45.44 673 TYR A CA 1
ATOM 5497 C C . TYR A 1 673 ? -4.630 -4.710 9.067 1.00 45.44 673 TYR A C 1
ATOM 5499 O O . TYR A 1 673 ? -4.572 -5.307 7.989 1.00 45.44 673 TYR A O 1
ATOM 5507 N N . GLY A 1 674 ? -5.831 -4.574 9.674 1.00 38.38 674 GLY A N 1
ATOM 5508 C CA . GLY A 1 674 ? -7.118 -4.992 9.040 1.00 38.38 674 GLY A CA 1
ATOM 5509 C C . GLY A 1 674 ? -8.463 -4.528 9.701 1.00 38.38 674 GLY A C 1
ATOM 5510 O O . GLY A 1 674 ? -8.563 -4.691 10.906 1.00 38.38 674 GLY A O 1
ATOM 5511 N N . PRO A 1 675 ? -9.467 -3.963 8.953 1.00 31.69 675 PRO A N 1
ATOM 5512 C CA . PRO A 1 675 ? -10.804 -3.399 9.359 1.00 31.69 675 PRO A CA 1
ATOM 5513 C C . PRO A 1 675 ? -11.731 -4.050 10.448 1.00 31.69 675 PRO A C 1
ATOM 5515 O O . PRO A 1 675 ? -11.267 -4.510 11.475 1.00 31.69 675 PRO A O 1
ATOM 5518 N N . ALA A 1 676 ? -13.076 -3.962 10.344 1.00 46.47 676 ALA A N 1
ATOM 5519 C CA . ALA A 1 676 ? -13.992 -4.060 11.512 1.00 46.47 676 ALA A CA 1
ATOM 5520 C C . ALA A 1 676 ? -14.695 -5.417 11.812 1.00 46.47 676 ALA A C 1
ATOM 5522 O O . ALA A 1 676 ? -14.071 -6.356 12.274 1.00 46.47 676 ALA A O 1
ATOM 5523 N N . GLY A 1 677 ? -16.016 -5.555 11.613 1.00 51.97 677 GLY A N 1
ATOM 5524 C CA . GLY A 1 677 ? -16.777 -6.726 12.105 1.00 51.97 677 GLY A CA 1
ATOM 5525 C C . GLY A 1 677 ? -16.359 -8.064 11.476 1.00 51.97 677 GLY A C 1
ATOM 5526 O O . GLY A 1 677 ? -16.028 -9.016 12.176 1.00 51.97 677 GLY A O 1
ATOM 5527 N N . PHE A 1 678 ? -16.244 -8.102 10.147 1.00 70.69 678 PHE A N 1
ATOM 5528 C CA . PHE A 1 678 ? -15.648 -9.230 9.417 1.00 70.69 678 PHE A CA 1
ATOM 5529 C C . PHE A 1 678 ? -14.175 -9.487 9.762 1.00 70.69 678 PHE A C 1
ATOM 5531 O O . PHE A 1 678 ? -13.659 -10.561 9.483 1.00 70.69 678 PHE A O 1
ATOM 5538 N N . TYR A 1 679 ? -13.491 -8.507 10.340 1.00 72.12 679 TYR A N 1
ATOM 5539 C CA . TYR A 1 679 ? -12.096 -8.615 10.743 1.00 72.12 679 TYR A CA 1
ATOM 5540 C C . TYR A 1 679 ? -11.960 -9.072 12.195 1.00 72.12 679 TYR A C 1
ATOM 5542 O O . TYR A 1 679 ? -11.054 -9.837 12.483 1.00 72.12 679 TYR A O 1
ATOM 5550 N N . ALA A 1 680 ? -12.902 -8.742 13.083 1.00 77.75 680 ALA A N 1
ATOM 5551 C CA . ALA A 1 680 ? -13.067 -9.464 14.338 1.00 77.75 680 ALA A CA 1
ATOM 5552 C C . ALA A 1 680 ? -13.366 -10.942 14.053 1.00 77.75 680 ALA A C 1
ATOM 5554 O O . ALA A 1 680 ? -12.710 -11.801 14.622 1.00 77.75 680 ALA A O 1
ATOM 5555 N N . ALA A 1 681 ? -14.254 -11.253 13.097 1.00 81.44 681 ALA A N 1
ATOM 5556 C CA . ALA A 1 681 ? -14.455 -12.627 12.626 1.00 81.44 681 ALA A CA 1
ATOM 5557 C C . ALA A 1 681 ? -13.161 -13.244 12.057 1.00 81.44 681 ALA A C 1
ATOM 5559 O O . ALA A 1 681 ? -12.782 -14.338 12.460 1.00 81.44 681 ALA A O 1
ATOM 5560 N N . GLN A 1 682 ? -12.433 -12.536 11.185 1.00 80.75 682 GLN A N 1
ATOM 5561 C CA . GLN A 1 682 ? -11.127 -12.981 10.679 1.00 80.75 682 GLN A CA 1
ATOM 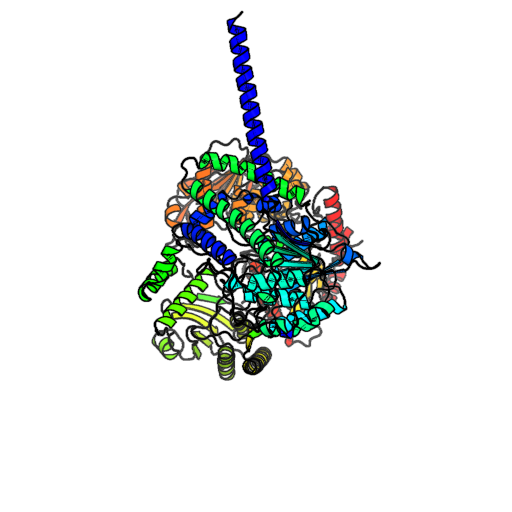5562 C C . GLN A 1 682 ? -10.120 -13.244 11.808 1.00 80.75 682 GLN A C 1
ATOM 5564 O O . GLN A 1 682 ? -9.391 -14.230 11.741 1.00 80.75 682 GLN A O 1
ATOM 5569 N N . GLN A 1 683 ? -10.088 -12.393 12.833 1.00 82.69 683 GLN A N 1
ATOM 5570 C CA . GLN A 1 683 ? -9.181 -12.504 13.967 1.00 82.69 683 GLN A CA 1
ATOM 5571 C C . GLN A 1 683 ? -9.569 -13.670 14.874 1.00 82.69 683 GLN A C 1
ATOM 5573 O O . GLN A 1 683 ? -8.700 -14.477 15.177 1.00 82.69 683 GLN A O 1
ATOM 5578 N N . LEU A 1 684 ? -10.853 -13.825 15.217 1.00 83.31 684 LEU A N 1
ATOM 5579 C CA . LEU A 1 684 ? -11.404 -14.981 15.940 1.00 83.31 684 LEU A CA 1
ATOM 5580 C C . LEU A 1 684 ? -11.017 -16.304 15.251 1.00 83.31 684 LEU A C 1
ATOM 5582 O O . LEU A 1 684 ? -10.536 -17.233 15.893 1.00 83.31 684 LEU A O 1
ATOM 5586 N N . LEU A 1 685 ? -11.171 -16.364 13.923 1.00 82.94 685 LEU A N 1
ATOM 5587 C CA . LEU A 1 685 ? -10.858 -17.540 13.102 1.00 82.94 685 LEU A CA 1
ATOM 5588 C C . LEU A 1 685 ? -9.358 -17.777 12.907 1.00 82.94 685 LEU A C 1
ATOM 5590 O O . LEU A 1 685 ? -8.952 -18.928 12.748 1.00 82.94 685 LEU A O 1
ATOM 5594 N N . LYS A 1 686 ? -8.544 -16.716 12.823 1.00 76.38 686 LYS A N 1
ATOM 5595 C CA . LYS A 1 686 ? -7.082 -16.847 12.763 1.00 76.38 686 LYS A CA 1
ATOM 5596 C C . LYS A 1 686 ? -6.541 -17.331 14.105 1.00 76.38 686 LYS A C 1
ATOM 5598 O O . LYS A 1 686 ? -5.576 -18.085 14.124 1.00 76.38 686 LYS A O 1
ATOM 5603 N N . SER A 1 687 ? -7.137 -16.851 15.186 1.00 70.69 687 SER A N 1
ATOM 5604 C CA . SER A 1 687 ? -6.616 -17.030 16.527 1.00 70.69 687 SER A CA 1
ATOM 5605 C C . SER A 1 687 ? -6.899 -18.452 17.032 1.00 70.69 687 SER A C 1
ATOM 5607 O O . SER A 1 687 ? -5.945 -19.164 17.333 1.00 70.69 687 SER A O 1
ATOM 5609 N N . SER A 1 688 ? -8.153 -18.922 16.996 1.00 67.31 688 SER A N 1
ATOM 5610 C CA . SER A 1 688 ? -8.507 -20.255 17.509 1.00 67.31 688 SER A CA 1
ATOM 5611 C C . SER A 1 688 ? -8.834 -21.259 16.404 1.00 67.31 688 SER A C 1
ATOM 5613 O O . SER A 1 688 ? -9.480 -20.924 15.407 1.00 67.31 688 SER A O 1
ATOM 5615 N N . GLY A 1 689 ? -8.455 -22.527 16.603 1.00 67.25 689 GLY A N 1
ATOM 5616 C CA . GLY A 1 689 ? -8.810 -23.650 15.725 1.00 67.25 689 GLY A CA 1
ATOM 5617 C C . GLY A 1 689 ? -10.287 -24.064 15.805 1.00 67.25 689 GLY A C 1
ATOM 5618 O O . GLY A 1 689 ? -10.901 -24.346 14.772 1.00 67.25 689 GLY A O 1
ATOM 5619 N N . ASP A 1 690 ? -10.884 -24.011 16.996 1.00 78.44 690 ASP A N 1
ATOM 5620 C CA . ASP A 1 690 ? -12.218 -24.577 17.261 1.00 78.44 690 ASP A CA 1
ATOM 5621 C C . ASP A 1 690 ? -13.353 -23.540 17.285 1.00 78.44 690 ASP A C 1
ATOM 5623 O O . ASP A 1 690 ? -14.533 -23.904 17.269 1.00 78.44 690 ASP A O 1
ATOM 5627 N N . VAL A 1 691 ? -13.028 -22.242 17.268 1.00 87.69 691 VAL A N 1
ATOM 5628 C CA . VAL A 1 691 ? -14.035 -21.170 17.241 1.00 87.69 691 VAL A CA 1
ATOM 5629 C C . VAL A 1 691 ? -14.865 -21.216 15.955 1.00 87.69 691 VAL A C 1
ATOM 5631 O O . VAL A 1 691 ? -14.346 -21.225 14.835 1.00 87.69 691 VAL A O 1
ATOM 5634 N N . ARG A 1 692 ? -16.188 -21.178 16.142 1.00 90.69 692 ARG A N 1
ATOM 5635 C CA . ARG A 1 692 ? -17.193 -20.931 15.103 1.00 90.69 692 ARG A CA 1
ATOM 5636 C C . ARG A 1 692 ? -17.768 -19.530 15.284 1.00 90.69 692 ARG A C 1
ATOM 5638 O O . ARG A 1 692 ? -17.949 -19.086 16.416 1.00 90.69 692 ARG A O 1
ATOM 5645 N N . VAL A 1 693 ? -18.043 -18.838 14.182 1.00 93.88 693 VAL A N 1
ATOM 5646 C CA . VAL A 1 693 ? -18.500 -17.441 14.189 1.00 93.88 693 VAL A CA 1
ATOM 5647 C C . VAL A 1 693 ? -19.788 -17.304 13.388 1.00 93.88 693 VAL A C 1
ATOM 5649 O O . VAL A 1 693 ? -19.780 -17.421 12.165 1.00 93.88 693 VAL A O 1
ATOM 5652 N N . ASP A 1 694 ? -20.879 -16.977 14.072 1.00 95.00 694 ASP A N 1
ATOM 5653 C CA . ASP A 1 694 ? -22.166 -16.709 13.436 1.00 95.00 694 ASP A CA 1
ATOM 5654 C C . ASP A 1 694 ? -22.363 -15.184 13.310 1.00 95.00 694 ASP A C 1
ATOM 5656 O O . ASP A 1 694 ? -22.406 -14.452 14.300 1.00 95.00 694 ASP A O 1
ATOM 5660 N N . ILE A 1 695 ? -22.437 -14.685 12.073 1.00 93.56 695 ILE A N 1
ATOM 5661 C CA . ILE A 1 695 ? -22.594 -13.265 11.733 1.00 93.56 695 ILE A CA 1
ATOM 5662 C C . ILE A 1 695 ? -24.075 -12.990 11.459 1.00 93.56 695 ILE A C 1
ATOM 5664 O O . ILE A 1 695 ? -24.584 -13.326 10.390 1.00 93.56 695 ILE A O 1
ATOM 5668 N N . LEU A 1 696 ? -24.755 -12.361 12.419 1.00 93.44 696 LEU A N 1
ATOM 5669 C CA . LEU A 1 696 ? -26.150 -11.934 12.288 1.00 93.44 696 LEU A CA 1
ATOM 5670 C C . LEU A 1 696 ? -26.217 -10.531 11.666 1.00 93.44 696 LEU A C 1
ATOM 5672 O O . LEU A 1 696 ? -25.537 -9.613 12.125 1.00 93.44 696 LEU A O 1
ATOM 5676 N N . GLU A 1 697 ? -27.053 -10.357 10.645 1.00 90.62 697 GLU A N 1
ATOM 5677 C CA . GLU A 1 697 ? -27.264 -9.082 9.949 1.00 90.62 697 GLU A CA 1
ATOM 5678 C C . GLU A 1 697 ? -28.762 -8.846 9.735 1.00 90.62 697 GLU A C 1
ATOM 5680 O O . GLU A 1 697 ? -29.504 -9.736 9.323 1.00 90.62 697 GLU A O 1
ATOM 5685 N N . LYS A 1 698 ? -29.208 -7.615 9.994 1.00 90.50 698 LYS A N 1
ATOM 5686 C CA . LYS A 1 698 ? -30.607 -7.194 9.884 1.00 90.50 698 LYS A CA 1
ATOM 5687 C C . LYS A 1 698 ? -31.122 -7.279 8.450 1.00 90.50 698 LYS A C 1
ATOM 5689 O O . LYS A 1 698 ? -32.305 -7.529 8.244 1.00 90.50 698 LYS A O 1
ATOM 5694 N N . LEU A 1 699 ? -30.271 -7.006 7.466 1.00 91.69 699 LEU A N 1
ATOM 5695 C CA . LEU A 1 699 ? -30.639 -7.058 6.052 1.00 91.69 699 LEU A CA 1
ATOM 5696 C C . LEU A 1 699 ? -30.356 -8.447 5.446 1.00 91.69 699 LEU A C 1
ATOM 5698 O O . LEU A 1 699 ? -29.462 -9.151 5.910 1.00 91.69 699 LEU A O 1
ATOM 5702 N N . PRO A 1 700 ? -31.037 -8.834 4.351 1.00 94.88 700 PRO A N 1
ATOM 5703 C CA . PRO A 1 700 ? -30.666 -10.007 3.546 1.00 94.88 700 PRO A CA 1
ATOM 5704 C C . PRO A 1 700 ? -29.244 -9.968 2.960 1.00 94.88 700 PRO A C 1
ATOM 5706 O O . PRO A 1 700 ? -28.795 -10.949 2.375 1.00 94.88 700 PRO A O 1
ATOM 5709 N N . VAL A 1 701 ? -28.556 -8.822 3.039 1.00 92.44 701 VAL A N 1
ATOM 5710 C CA . VAL A 1 701 ? -27.313 -8.541 2.313 1.00 92.44 701 VAL A CA 1
ATOM 5711 C C . VAL A 1 701 ? -26.230 -8.008 3.273 1.00 92.44 701 VAL A C 1
ATOM 5713 O O . VAL A 1 701 ? -26.532 -7.154 4.109 1.00 92.44 701 VAL A O 1
ATOM 5716 N N . PRO A 1 702 ? -24.972 -8.472 3.172 1.00 89.06 702 PRO A N 1
ATOM 5717 C CA . PRO A 1 702 ? -23.896 -8.140 4.108 1.00 89.06 702 PRO A CA 1
ATOM 5718 C C . PRO A 1 702 ? -23.152 -6.829 3.767 1.00 89.06 702 PRO A C 1
ATOM 5720 O O . PRO A 1 702 ? -23.523 -6.051 2.886 1.00 89.06 702 PRO A O 1
ATOM 5723 N N . PHE A 1 703 ? -22.029 -6.621 4.466 1.00 83.25 703 PHE A N 1
ATOM 5724 C CA . PHE A 1 703 ? -21.001 -5.582 4.260 1.00 83.25 703 PHE A CA 1
ATOM 5725 C C . PHE A 1 703 ? -21.350 -4.155 4.724 1.00 83.25 703 PHE A C 1
ATOM 5727 O O . PHE A 1 703 ? -20.474 -3.284 4.695 1.00 83.25 703 PHE A O 1
ATOM 5734 N N . GLY A 1 704 ? -22.575 -3.906 5.199 1.00 87.56 704 GLY A N 1
ATOM 5735 C CA . GLY A 1 704 ? -22.959 -2.659 5.870 1.00 87.56 704 GLY A CA 1
ATOM 5736 C C . GLY A 1 704 ? -22.562 -1.398 5.089 1.00 87.56 704 GLY A C 1
ATOM 5737 O O . GLY A 1 704 ? -22.817 -1.284 3.891 1.00 87.56 704 GLY A O 1
ATOM 5738 N N . LEU A 1 705 ? -21.892 -0.444 5.746 1.00 82.62 705 LEU A N 1
ATOM 5739 C CA . LEU A 1 705 ? -21.496 0.831 5.127 1.00 82.62 705 LEU A CA 1
ATOM 5740 C C . LEU A 1 705 ? -20.469 0.712 3.984 1.00 82.62 705 LEU A C 1
ATOM 5742 O O . LEU A 1 705 ? -20.308 1.676 3.243 1.00 82.62 705 LEU A O 1
ATOM 5746 N N . VAL A 1 706 ? -19.818 -0.435 3.762 1.00 80.75 706 VAL A N 1
ATOM 5747 C CA . VAL A 1 706 ? -19.003 -0.617 2.543 1.00 80.75 706 VAL A CA 1
ATOM 5748 C C . VAL A 1 706 ? -19.909 -0.714 1.310 1.00 80.75 706 VAL A C 1
ATOM 5750 O O . VAL A 1 706 ? -19.660 -0.079 0.285 1.00 80.75 706 VAL A O 1
ATOM 5753 N N . ARG A 1 707 ? -21.032 -1.427 1.436 1.00 87.94 707 ARG A N 1
ATOM 5754 C CA . ARG A 1 707 ? -22.078 -1.477 0.411 1.00 87.94 707 ARG A CA 1
ATOM 5755 C C . ARG A 1 707 ? -22.897 -0.181 0.376 1.00 87.94 707 ARG A C 1
ATOM 5757 O O . ARG A 1 707 ? -23.083 0.385 -0.699 1.00 87.94 707 ARG A O 1
ATOM 5764 N N . PHE A 1 708 ? -23.340 0.282 1.545 1.00 85.25 708 PHE A N 1
ATOM 5765 C CA . PHE A 1 708 ? -24.400 1.286 1.695 1.00 85.25 708 PHE A CA 1
ATOM 5766 C C . PHE A 1 708 ? -23.947 2.720 2.025 1.00 85.25 708 PHE A C 1
ATOM 5768 O O . PHE A 1 708 ? -24.752 3.644 1.944 1.00 85.25 708 PHE A O 1
ATOM 5775 N N . GLY A 1 709 ? -22.696 2.918 2.442 1.00 83.19 709 GLY A N 1
ATOM 5776 C CA . GLY A 1 709 ? -22.161 4.212 2.887 1.00 83.19 709 GLY A CA 1
ATOM 5777 C C . GLY A 1 709 ? -21.137 4.799 1.920 1.00 83.19 709 GLY A C 1
ATOM 5778 O O . GLY A 1 709 ? -21.289 5.938 1.499 1.00 83.19 709 GLY A O 1
ATOM 5779 N N . VAL A 1 710 ? -20.124 4.010 1.543 1.00 84.50 710 VAL A N 1
ATOM 5780 C CA . VAL A 1 710 ? -19.126 4.372 0.519 1.00 84.50 710 VAL A CA 1
ATOM 5781 C C . VAL A 1 710 ? -19.845 4.803 -0.757 1.00 84.50 710 VAL A C 1
ATOM 5783 O O . VAL A 1 710 ? -20.737 4.087 -1.225 1.00 84.50 710 VAL A O 1
ATOM 5786 N N . ALA A 1 711 ? -19.475 5.957 -1.309 1.00 91.19 711 ALA A N 1
ATOM 5787 C CA . ALA A 1 711 ? -20.127 6.519 -2.483 1.00 91.19 711 ALA A CA 1
ATOM 5788 C C . ALA A 1 711 ? -19.998 5.590 -3.713 1.00 91.19 711 ALA A C 1
ATOM 5790 O O . ALA A 1 711 ? -19.024 4.837 -3.823 1.00 91.19 711 ALA A O 1
ATOM 5791 N N . PRO A 1 712 ? -20.970 5.598 -4.640 1.00 90.88 712 PRO A N 1
ATOM 5792 C CA . PRO A 1 712 ? -20.955 4.725 -5.812 1.00 90.88 712 PRO A CA 1
ATOM 5793 C C . PRO A 1 712 ? -19.845 5.091 -6.808 1.00 90.88 712 PRO A C 1
ATOM 5795 O O . PRO A 1 712 ? -19.389 4.233 -7.561 1.00 90.88 712 PRO A O 1
ATOM 5798 N N . ASP A 1 713 ? -19.374 6.341 -6.785 1.00 89.81 713 ASP A N 1
ATOM 5799 C CA . ASP A 1 713 ? -18.224 6.833 -7.546 1.00 89.81 713 ASP A CA 1
ATOM 5800 C C . ASP A 1 713 ? -16.868 6.621 -6.841 1.00 89.81 713 ASP A C 1
ATOM 5802 O O . ASP A 1 713 ? -15.837 6.990 -7.399 1.00 89.81 713 ASP A O 1
ATOM 5806 N N . HIS A 1 714 ? -16.870 5.942 -5.684 1.00 85.75 714 HIS A N 1
ATOM 5807 C CA . HIS A 1 714 ? -15.698 5.348 -5.024 1.00 85.75 714 HIS A CA 1
ATOM 5808 C C . HIS A 1 714 ? -15.773 3.802 -5.004 1.00 85.75 714 HIS A C 1
ATOM 5810 O O . HIS A 1 714 ? -15.670 3.187 -3.929 1.00 85.75 714 HIS A O 1
ATOM 5816 N N . PRO A 1 715 ? -15.997 3.121 -6.153 1.00 79.31 715 PRO A N 1
ATOM 5817 C CA . PRO A 1 715 ? -16.105 1.660 -6.200 1.00 79.31 715 PRO A CA 1
ATOM 5818 C C . PRO A 1 715 ? -14.853 0.982 -5.637 1.00 79.31 715 PRO A C 1
ATOM 5820 O O . PRO A 1 715 ? -14.943 -0.055 -4.983 1.00 79.31 715 PRO A O 1
ATOM 5823 N N . GLU A 1 716 ? -13.692 1.606 -5.804 1.00 70.19 716 GLU A N 1
ATOM 5824 C CA . GLU A 1 716 ? -12.410 1.071 -5.392 1.00 70.19 716 GLU A CA 1
ATOM 5825 C C . GLU A 1 716 ? -12.342 0.863 -3.865 1.00 70.19 716 GLU A C 1
ATOM 5827 O O . GLU A 1 716 ? -11.740 -0.105 -3.383 1.00 70.19 716 GLU A O 1
ATOM 5832 N N . VAL A 1 717 ? -12.970 1.735 -3.065 1.00 61.16 717 VAL A N 1
ATOM 5833 C CA . VAL A 1 717 ? -13.027 1.595 -1.596 1.00 61.16 717 VAL A CA 1
ATOM 5834 C C . VAL A 1 717 ? -13.878 0.380 -1.189 1.00 61.16 717 VAL A C 1
ATOM 5836 O O . VAL A 1 717 ? -13.648 -0.212 -0.130 1.00 61.16 717 VAL A O 1
ATOM 5839 N N . LYS A 1 718 ? -14.798 -0.071 -2.055 1.00 75.44 718 LYS A N 1
ATOM 5840 C CA . LYS A 1 718 ? -15.637 -1.257 -1.825 1.00 75.44 718 LYS A CA 1
ATOM 5841 C C . LYS A 1 718 ? -14.872 -2.584 -1.966 1.00 75.44 718 LYS A C 1
ATOM 5843 O O . LYS A 1 718 ? -15.337 -3.591 -1.436 1.00 75.44 718 LYS A O 1
ATOM 5848 N N . ASN A 1 719 ? -13.669 -2.604 -2.556 1.00 71.50 719 ASN A N 1
ATOM 5849 C CA . ASN A 1 719 ? -12.880 -3.830 -2.810 1.00 71.50 719 ASN A CA 1
ATOM 5850 C C . ASN A 1 719 ? -12.540 -4.663 -1.560 1.00 71.50 719 ASN A C 1
ATOM 5852 O O . ASN A 1 719 ? -12.224 -5.848 -1.677 1.00 71.50 719 ASN A O 1
ATOM 5856 N N . VAL A 1 720 ? -12.628 -4.083 -0.356 1.00 63.50 720 VAL A N 1
ATOM 5857 C CA . VAL A 1 720 ? -12.496 -4.820 0.916 1.00 63.50 720 VAL A CA 1
ATOM 5858 C C . VAL A 1 720 ? -13.518 -5.966 1.051 1.00 63.50 720 VAL A C 1
ATOM 5860 O O . VAL A 1 720 ? -13.250 -6.955 1.736 1.00 63.50 720 VAL A O 1
ATOM 5863 N N . ILE A 1 721 ? -14.632 -5.900 0.308 1.00 73.00 721 ILE A N 1
ATOM 5864 C CA . ILE A 1 721 ? -15.605 -6.990 0.134 1.00 73.00 721 ILE A CA 1
ATOM 5865 C C . ILE A 1 721 ? -14.939 -8.314 -0.277 1.00 73.00 721 ILE A C 1
ATOM 5867 O O . ILE A 1 721 ? -15.365 -9.366 0.188 1.00 73.00 721 ILE A O 1
ATOM 5871 N N . ASN A 1 722 ? -13.849 -8.295 -1.048 1.00 75.19 722 ASN A N 1
ATOM 5872 C CA . ASN A 1 722 ? -13.143 -9.518 -1.453 1.00 75.19 722 ASN A CA 1
ATOM 5873 C C . ASN A 1 722 ? -12.496 -10.252 -0.259 1.00 75.19 722 ASN A C 1
ATOM 5875 O O . ASN A 1 722 ? -12.442 -11.482 -0.232 1.00 75.19 722 ASN A O 1
ATOM 5879 N N . THR A 1 723 ? -12.035 -9.515 0.756 1.00 71.69 723 THR A N 1
ATOM 5880 C CA . THR A 1 723 ? -11.529 -10.086 2.019 1.00 71.69 723 THR A CA 1
ATOM 5881 C C . THR A 1 723 ? -12.678 -10.601 2.885 1.00 71.69 723 THR A C 1
ATOM 5883 O O . THR A 1 723 ? -12.578 -11.674 3.486 1.00 71.69 723 THR A O 1
ATOM 5886 N N . PHE A 1 724 ? -13.797 -9.874 2.907 1.00 80.19 724 PHE A N 1
ATOM 5887 C CA . PHE A 1 724 ? -15.014 -10.293 3.604 1.00 80.19 724 PHE A CA 1
ATOM 5888 C C . PHE A 1 724 ? -15.589 -11.583 3.027 1.00 80.19 724 PHE A C 1
ATOM 5890 O O . PHE A 1 724 ? -15.949 -12.471 3.789 1.00 80.19 724 PHE A O 1
ATOM 5897 N N . HIS A 1 725 ? -15.592 -11.724 1.702 1.00 83.56 725 HIS A N 1
ATOM 5898 C CA . HIS A 1 725 ? -16.028 -12.932 1.012 1.00 83.56 725 HIS A CA 1
ATOM 5899 C C . HIS A 1 725 ? -15.209 -14.153 1.444 1.00 83.56 725 HIS A C 1
ATOM 5901 O O . HIS A 1 725 ? -15.788 -15.131 1.895 1.00 83.56 725 HIS A O 1
ATOM 5907 N N . LYS A 1 726 ? -13.869 -14.055 1.446 1.00 80.12 726 LYS A N 1
ATOM 5908 C CA . LYS A 1 726 ? -12.979 -15.131 1.931 1.00 80.12 726 LYS A CA 1
ATOM 5909 C C . LYS A 1 726 ? -13.232 -15.523 3.390 1.00 80.12 726 LYS A C 1
ATOM 5911 O O . LYS A 1 726 ? -13.060 -16.684 3.747 1.00 80.12 726 LYS A O 1
ATOM 5916 N N . THR A 1 727 ? -13.613 -14.560 4.230 1.00 83.94 727 THR A N 1
ATOM 5917 C CA . THR A 1 727 ? -13.967 -14.819 5.634 1.00 83.94 727 THR A CA 1
ATOM 5918 C C . THR A 1 727 ? -15.335 -15.497 5.730 1.00 83.94 727 THR A C 1
ATOM 5920 O O . THR A 1 727 ? -15.467 -16.501 6.418 1.00 83.94 727 THR A O 1
ATOM 5923 N N . ALA A 1 728 ? -16.333 -14.995 4.999 1.00 84.50 728 ALA A N 1
ATOM 5924 C CA . ALA A 1 728 ? -17.697 -15.520 4.980 1.00 84.50 728 ALA A CA 1
ATOM 5925 C C . ALA A 1 728 ? -17.805 -16.942 4.408 1.00 84.50 728 ALA A C 1
ATOM 5927 O O . ALA A 1 728 ? -18.671 -17.698 4.828 1.00 84.50 728 ALA A O 1
ATOM 5928 N N . THR A 1 729 ? -16.927 -17.312 3.471 1.00 88.25 729 THR A N 1
ATOM 5929 C CA . THR A 1 729 ? -16.849 -18.664 2.892 1.00 88.25 729 THR A CA 1
ATOM 5930 C C . THR A 1 729 ? -15.993 -19.633 3.716 1.00 88.25 729 THR A C 1
ATOM 5932 O O . THR A 1 729 ? -15.714 -20.740 3.259 1.00 88.25 729 THR A O 1
ATOM 5935 N N . ASN A 1 730 ? -15.507 -19.243 4.901 1.00 90.31 730 ASN A N 1
ATOM 5936 C CA . ASN A 1 730 ? -14.808 -20.172 5.788 1.00 90.31 730 ASN A CA 1
ATOM 5937 C C . ASN A 1 730 ? -15.822 -21.165 6.396 1.00 90.31 730 ASN A C 1
ATOM 5939 O O . ASN A 1 730 ? -16.814 -20.705 6.952 1.00 90.31 730 ASN A O 1
ATOM 5943 N N . PRO A 1 731 ? -15.581 -22.493 6.396 1.00 90.06 731 PRO A N 1
ATOM 5944 C CA . PRO A 1 731 ? -16.539 -23.477 6.925 1.00 90.06 731 PRO A CA 1
ATOM 5945 C C . PRO A 1 731 ? -16.922 -23.316 8.407 1.00 90.06 731 PRO A C 1
ATOM 5947 O O . PRO A 1 731 ? -17.888 -23.923 8.862 1.00 90.06 731 PRO A O 1
ATOM 5950 N N . ARG A 1 732 ? -16.160 -22.528 9.179 1.00 92.25 732 ARG A N 1
ATOM 5951 C CA . ARG A 1 732 ? -16.452 -22.197 10.585 1.00 92.25 732 ARG A CA 1
ATOM 5952 C C . ARG A 1 732 ? -17.262 -20.903 10.748 1.00 92.25 732 ARG A C 1
ATOM 5954 O O . ARG A 1 732 ? -17.517 -20.499 11.879 1.00 92.25 732 ARG A O 1
ATOM 5961 N N . VAL A 1 733 ? -17.646 -20.249 9.652 1.00 93.50 733 VAL A N 1
ATOM 5962 C CA . VAL A 1 733 ? -18.465 -19.032 9.646 1.00 93.50 733 VAL A CA 1
ATOM 5963 C C . VAL A 1 733 ? -19.846 -19.342 9.097 1.00 93.50 733 VAL A C 1
ATOM 5965 O O . VAL A 1 733 ? -19.969 -19.999 8.066 1.00 93.50 733 VAL A O 1
ATOM 5968 N N . GLN A 1 734 ? -20.885 -18.822 9.744 1.00 93.56 734 GLN A N 1
ATOM 5969 C CA . GLN A 1 734 ? -22.226 -18.785 9.166 1.00 93.56 734 GLN A CA 1
ATOM 5970 C C . GLN A 1 734 ? -22.702 -17.340 9.070 1.00 93.56 734 GLN A C 1
ATOM 5972 O O . GLN A 1 734 ? -22.505 -16.541 9.981 1.00 93.56 734 GLN A O 1
ATOM 5977 N N . PHE A 1 735 ? -23.340 -16.995 7.955 1.00 93.38 735 PHE A N 1
ATOM 5978 C CA . PHE A 1 735 ? -24.065 -15.736 7.815 1.00 93.38 735 PHE A CA 1
ATOM 5979 C C . PHE A 1 735 ? -25.552 -15.992 8.055 1.00 93.38 735 PHE A C 1
ATOM 5981 O O . PHE A 1 735 ? -26.112 -16.950 7.520 1.00 93.38 735 PHE A O 1
ATOM 5988 N N . LEU A 1 736 ? -26.167 -15.140 8.868 1.00 95.19 736 LEU A N 1
ATOM 5989 C CA . LEU A 1 736 ? -27.574 -15.175 9.250 1.00 95.19 736 LEU A CA 1
ATOM 5990 C C . LEU A 1 736 ? -28.167 -13.796 8.928 1.00 95.19 736 LEU A C 1
ATOM 5992 O O . LEU A 1 736 ? -28.361 -12.958 9.810 1.00 95.19 736 LEU A O 1
ATOM 5996 N N . GLY A 1 737 ? -28.367 -13.540 7.635 1.00 93.00 737 GLY A N 1
ATOM 5997 C CA . GLY A 1 737 ? -29.000 -12.325 7.131 1.00 93.00 737 GLY A CA 1
ATOM 5998 C C . GLY A 1 737 ? -30.516 -12.340 7.330 1.00 93.00 737 GLY A C 1
ATOM 5999 O O . GLY A 1 737 ? -31.122 -13.401 7.491 1.00 93.00 737 GLY A O 1
ATOM 6000 N N . ASN A 1 738 ? -31.122 -11.154 7.268 1.00 95.75 738 ASN A N 1
ATOM 6001 C CA . ASN A 1 738 ? -32.536 -10.905 7.576 1.00 95.75 738 ASN A CA 1
ATOM 6002 C C . ASN A 1 738 ? -32.918 -11.220 9.043 1.00 95.75 738 ASN A C 1
ATOM 6004 O O . ASN A 1 738 ? -34.014 -11.702 9.317 1.00 95.75 738 ASN A O 1
ATOM 6008 N N . VAL A 1 739 ? -32.006 -10.955 9.990 1.00 94.25 739 VAL A N 1
ATOM 6009 C CA . VAL A 1 739 ? -32.194 -11.188 11.434 1.00 94.25 739 VAL A CA 1
ATOM 6010 C C . VAL A 1 739 ? -31.953 -9.897 12.224 1.00 94.25 739 VAL A C 1
ATOM 6012 O O . VAL A 1 739 ? -30.819 -9.471 12.447 1.00 94.25 739 VAL A O 1
ATOM 6015 N N . ASN A 1 740 ? -33.027 -9.254 12.679 1.00 86.44 740 ASN A N 1
ATOM 6016 C CA . ASN A 1 740 ? -32.985 -7.991 13.410 1.00 86.44 740 ASN A CA 1
ATOM 6017 C C . ASN A 1 740 ? -32.831 -8.223 14.927 1.00 86.44 740 ASN A C 1
ATOM 6019 O O . ASN A 1 740 ? -33.807 -8.357 15.672 1.00 86.44 740 ASN A O 1
ATOM 6023 N N . VAL A 1 741 ? -31.581 -8.265 15.395 1.00 89.69 741 VAL A N 1
ATOM 6024 C CA . VAL A 1 741 ? -31.235 -8.401 16.822 1.00 89.69 741 VAL A CA 1
ATOM 6025 C C . VAL A 1 741 ? -31.836 -7.255 17.651 1.00 89.69 741 VAL A C 1
ATOM 6027 O O . VAL A 1 741 ? -31.744 -6.088 17.274 1.00 89.69 741 VAL A O 1
ATOM 6030 N N . GLY A 1 742 ? -32.456 -7.601 18.782 1.00 88.44 742 GLY A N 1
ATOM 6031 C CA . GLY A 1 742 ? -33.277 -6.713 19.615 1.00 88.44 742 GLY A CA 1
ATOM 6032 C C . GLY A 1 742 ? -34.775 -6.729 19.269 1.00 88.44 742 GLY A C 1
ATOM 6033 O O . GLY A 1 742 ? -35.581 -6.141 19.982 1.00 88.44 742 GLY A O 1
ATOM 6034 N N . THR A 1 743 ? -35.184 -7.407 18.190 1.00 89.62 743 THR A N 1
ATOM 6035 C CA . THR A 1 743 ? -36.600 -7.592 17.805 1.00 89.62 743 THR A CA 1
ATOM 6036 C C . THR A 1 743 ? -36.909 -9.067 17.542 1.00 89.62 743 THR A C 1
ATOM 6038 O O . THR A 1 743 ? -37.777 -9.669 18.181 1.00 89.62 743 THR A O 1
ATOM 6041 N N . ASP A 1 744 ? -36.142 -9.683 16.647 1.00 91.50 744 ASP A N 1
ATOM 6042 C CA . ASP A 1 744 ? -36.346 -11.065 16.211 1.00 91.50 744 ASP A CA 1
ATOM 6043 C C . ASP A 1 744 ? -35.718 -12.053 17.198 1.00 91.50 744 ASP A C 1
ATOM 6045 O O . ASP A 1 744 ? -36.286 -13.107 17.487 1.00 91.50 744 ASP A O 1
ATOM 6049 N N . ILE A 1 745 ? -34.595 -11.660 17.797 1.00 94.19 745 ILE A N 1
ATOM 6050 C CA . ILE A 1 745 ? -33.905 -12.359 18.881 1.00 94.19 745 ILE A CA 1
ATOM 6051 C C . ILE A 1 745 ? -33.276 -11.324 19.821 1.00 94.19 745 ILE A C 1
ATOM 6053 O O . ILE A 1 745 ? -32.709 -10.337 19.348 1.00 94.19 745 ILE A O 1
ATOM 6057 N N . THR A 1 746 ? -33.406 -11.501 21.136 1.00 93.81 746 THR A N 1
ATOM 6058 C CA . THR A 1 746 ? -32.852 -10.553 22.121 1.00 93.81 746 THR A CA 1
ATOM 6059 C C . THR A 1 746 ? -31.367 -10.800 22.368 1.00 93.81 746 THR A C 1
ATOM 6061 O O . THR A 1 746 ? -30.846 -11.893 22.128 1.00 93.81 746 THR A O 1
ATOM 6064 N N . ILE A 1 747 ? -30.668 -9.794 22.891 1.00 94.50 747 ILE A N 1
ATOM 6065 C CA . ILE A 1 747 ? -29.269 -9.932 23.308 1.00 94.50 747 ILE A CA 1
ATOM 6066 C C . ILE A 1 747 ? -29.126 -10.995 24.394 1.00 94.50 747 ILE A C 1
ATOM 6068 O O . ILE A 1 747 ? -28.194 -11.789 24.327 1.00 94.50 747 ILE A O 1
ATOM 6072 N N . ASP A 1 748 ? -30.065 -11.092 25.332 1.00 93.75 748 ASP A N 1
ATOM 6073 C CA . ASP A 1 748 ? -29.998 -12.097 26.398 1.00 93.75 748 ASP A CA 1
ATOM 6074 C C . ASP A 1 748 ? -30.202 -13.523 25.860 1.00 93.75 748 ASP A C 1
ATOM 6076 O O . ASP A 1 748 ? -29.537 -14.456 26.306 1.00 93.75 748 ASP A O 1
ATOM 6080 N N . GLN A 1 749 ? -31.038 -13.703 24.829 1.00 94.31 749 GLN A N 1
ATOM 6081 C CA . GLN A 1 749 ? -31.146 -14.977 24.107 1.00 94.31 749 GLN A CA 1
ATOM 6082 C C . GLN A 1 749 ? -29.825 -15.335 23.410 1.00 94.31 749 GLN A C 1
ATOM 6084 O O . GLN A 1 749 ? -29.349 -16.461 23.545 1.00 94.31 749 GLN A O 1
ATOM 6089 N N . LEU A 1 750 ? -29.177 -14.375 22.740 1.00 95.00 750 LEU A N 1
ATOM 6090 C CA . LEU A 1 750 ? -27.854 -14.591 22.143 1.00 95.00 750 LEU A CA 1
ATOM 6091 C C . LEU A 1 750 ? -26.786 -14.903 23.204 1.00 95.00 750 LEU A C 1
ATOM 6093 O O . LEU A 1 750 ? -26.011 -15.837 23.024 1.00 95.00 750 LEU A O 1
ATOM 6097 N N . ARG A 1 751 ? -26.774 -14.199 24.342 1.00 93.56 751 ARG A N 1
ATOM 6098 C CA . ARG A 1 751 ? -25.855 -14.460 25.467 1.00 93.56 751 ARG A CA 1
ATOM 6099 C C . ARG A 1 751 ? -26.064 -15.839 26.097 1.00 93.56 751 ARG A C 1
ATOM 6101 O O . ARG A 1 751 ? -25.119 -16.381 26.664 1.00 93.56 751 ARG A O 1
ATOM 6108 N N . ASN A 1 752 ? -27.263 -16.410 25.990 1.00 93.12 752 ASN A N 1
ATOM 6109 C CA . ASN A 1 752 ? -27.546 -17.778 26.423 1.00 93.12 752 ASN A CA 1
ATOM 6110 C C . ASN A 1 752 ? -27.110 -18.828 25.388 1.00 93.12 752 ASN A C 1
ATOM 6112 O O . ASN A 1 752 ? -26.681 -19.913 25.780 1.00 93.12 752 ASN A O 1
ATOM 6116 N N . PHE A 1 753 ? -27.198 -18.524 24.088 1.00 94.62 753 PHE A N 1
ATOM 6117 C CA . PHE A 1 753 ? -26.854 -19.451 23.000 1.00 94.62 753 PHE A CA 1
ATOM 6118 C C . PHE A 1 753 ? -25.396 -19.401 22.540 1.00 94.62 753 PHE A C 1
ATOM 6120 O O . PHE A 1 753 ? -24.956 -20.349 21.896 1.00 94.62 753 PHE A O 1
ATOM 6127 N N . TYR A 1 754 ? -24.644 -18.352 22.864 1.00 94.12 754 TYR A N 1
ATOM 6128 C CA . TYR A 1 754 ? -23.243 -18.200 22.477 1.00 94.12 754 TYR A CA 1
ATOM 6129 C C . TYR A 1 754 ? -22.347 -17.973 23.689 1.00 94.12 754 TYR A C 1
ATOM 6131 O O . TYR A 1 754 ? -22.717 -17.297 24.648 1.00 94.12 754 TYR A O 1
ATOM 6139 N N . HIS A 1 755 ? -21.122 -18.491 23.617 1.00 92.50 755 HIS A N 1
ATOM 6140 C CA . HIS A 1 755 ? -20.098 -18.241 24.631 1.00 92.50 755 HIS A CA 1
ATOM 6141 C C . HIS A 1 755 ? -19.691 -16.762 24.700 1.00 92.50 755 HIS A C 1
ATOM 6143 O O . HIS A 1 755 ? -19.353 -16.279 25.775 1.00 92.50 755 HIS A O 1
ATOM 6149 N N . ALA A 1 756 ? -19.772 -16.034 23.581 1.00 93.56 756 ALA A N 1
ATOM 6150 C CA . ALA A 1 756 ? -19.558 -14.591 23.498 1.00 93.56 756 ALA A CA 1
ATOM 6151 C C . ALA A 1 756 ? -20.451 -13.948 22.425 1.00 93.56 756 ALA A C 1
ATOM 6153 O O . ALA A 1 756 ? -20.691 -14.536 21.372 1.00 93.56 756 ALA A O 1
ATOM 6154 N N . VAL A 1 757 ? -20.895 -12.714 22.672 1.00 94.94 757 VAL A N 1
ATOM 6155 C CA . VAL A 1 757 ? -21.680 -11.894 21.737 1.00 94.94 757 VAL A CA 1
ATOM 6156 C C . VAL A 1 757 ? -20.930 -10.591 21.460 1.00 94.94 757 VAL A C 1
ATOM 6158 O O . VAL A 1 757 ? -20.673 -9.814 22.380 1.00 94.94 757 VAL A O 1
ATOM 6161 N N . LEU A 1 758 ? -20.586 -10.329 20.195 1.00 94.38 758 LEU A N 1
ATOM 6162 C CA . LEU A 1 758 ? -19.822 -9.147 19.779 1.00 94.38 758 LEU A CA 1
ATOM 6163 C C . LEU A 1 758 ? -20.675 -8.164 18.959 1.00 94.38 758 LEU A C 1
ATOM 6165 O O . LEU A 1 758 ? -20.999 -8.394 17.794 1.00 94.38 758 LEU A O 1
ATOM 6169 N N . LEU A 1 759 ? -20.996 -7.021 19.562 1.00 92.81 759 LEU A N 1
ATOM 6170 C CA . LEU A 1 759 ? -21.792 -5.951 18.967 1.00 92.81 759 LEU A CA 1
ATOM 6171 C C . LEU A 1 759 ? -20.974 -5.154 17.938 1.00 92.81 759 LEU A C 1
ATOM 6173 O O . LEU A 1 759 ? -20.088 -4.379 18.288 1.00 92.81 759 LEU A O 1
ATOM 6177 N N . THR A 1 760 ? -21.294 -5.303 16.652 1.00 89.81 760 THR A N 1
ATOM 6178 C CA . THR A 1 760 ? -20.604 -4.609 15.538 1.00 89.81 760 THR A CA 1
ATOM 6179 C C . THR A 1 760 ? -21.548 -3.793 14.643 1.00 89.81 760 THR A C 1
ATOM 6181 O O . THR A 1 760 ? -21.162 -3.337 13.568 1.00 89.81 760 THR A O 1
ATOM 6184 N N . TYR A 1 761 ? -22.771 -3.523 15.114 1.00 81.12 761 TYR A N 1
ATOM 6185 C CA . TYR A 1 761 ? -23.888 -2.924 14.362 1.00 81.12 761 TYR A CA 1
ATOM 6186 C C . TYR A 1 761 ? -23.735 -1.431 13.976 1.00 81.12 761 TYR A C 1
ATOM 6188 O O . TYR A 1 761 ? -24.677 -0.795 13.499 1.00 81.12 761 TYR A O 1
ATOM 6196 N N . GLY A 1 762 ? -22.548 -0.847 14.162 1.00 82.56 762 GLY A N 1
ATOM 6197 C CA . GLY A 1 762 ? -22.206 0.493 13.685 1.00 82.56 762 GLY A CA 1
ATOM 6198 C C . GLY A 1 762 ? -23.067 1.623 14.269 1.00 82.56 762 GLY A C 1
ATOM 6199 O O . GLY A 1 762 ? -23.449 1.600 15.441 1.00 82.56 762 GLY A O 1
ATOM 6200 N N . ALA A 1 763 ? -23.337 2.652 13.458 1.00 78.62 763 ALA A N 1
ATOM 6201 C CA . ALA A 1 763 ? -24.075 3.851 13.861 1.00 78.62 763 ALA A CA 1
ATOM 6202 C C . ALA A 1 763 ? -25.175 4.203 12.845 1.00 78.62 763 ALA A C 1
ATOM 6204 O O . ALA A 1 763 ? -24.917 4.863 11.842 1.00 78.62 763 ALA A O 1
ATOM 6205 N N . GLN A 1 764 ? -26.403 3.735 13.099 1.00 70.94 764 GLN A N 1
ATOM 6206 C CA . GLN A 1 764 ? -27.513 3.807 12.136 1.00 70.94 764 GLN A CA 1
ATOM 6207 C C . GLN A 1 764 ? -28.426 5.045 12.250 1.00 70.94 764 GLN A C 1
ATOM 6209 O O . GLN A 1 764 ? -29.256 5.258 11.365 1.00 70.94 764 GLN A O 1
ATOM 6214 N N . LYS A 1 765 ? -28.298 5.866 13.301 1.00 80.19 765 LYS A N 1
ATOM 6215 C CA . LYS A 1 765 ? -29.108 7.081 13.507 1.00 80.19 765 LYS A CA 1
ATOM 6216 C C . LYS A 1 765 ? -28.291 8.330 13.181 1.00 80.19 765 LYS A C 1
ATOM 6218 O O . LYS A 1 765 ? -27.088 8.371 13.418 1.00 80.19 765 LYS A O 1
ATOM 6223 N N . ASP A 1 766 ? -28.922 9.358 12.639 1.00 82.94 766 ASP A N 1
ATOM 6224 C CA . ASP A 1 766 ? -28.303 10.662 12.417 1.00 82.94 766 ASP A CA 1
ATOM 6225 C C . ASP A 1 766 ? -28.409 11.581 13.643 1.00 82.94 766 ASP A C 1
ATOM 6227 O O . ASP A 1 766 ? -29.184 11.348 14.574 1.00 82.94 766 ASP A O 1
ATOM 6231 N N . ARG A 1 767 ? -27.582 12.628 13.673 1.00 84.75 767 ARG A N 1
ATOM 6232 C CA . ARG A 1 767 ? -27.679 13.689 14.681 1.00 84.75 767 ARG A CA 1
ATOM 6233 C C . ARG A 1 767 ? -28.686 14.747 14.234 1.00 84.75 767 ARG A C 1
ATOM 6235 O O . ARG A 1 767 ? -28.726 15.108 13.062 1.00 84.75 767 ARG A O 1
ATOM 6242 N N . LEU A 1 768 ? -29.464 15.251 15.189 1.00 88.56 768 LEU A N 1
ATOM 6243 C CA . LEU A 1 768 ? -30.329 16.420 15.022 1.00 88.56 768 LEU A CA 1
ATOM 6244 C C . LEU A 1 768 ? -29.603 17.683 15.501 1.00 88.56 768 LEU A C 1
ATOM 6246 O O . LEU A 1 768 ? -28.759 17.606 16.400 1.00 88.56 768 LEU A O 1
ATOM 6250 N N . LEU A 1 769 ? -29.939 18.823 14.904 1.00 88.12 769 LEU A N 1
ATOM 6251 C CA . LEU A 1 769 ? -29.529 20.158 15.343 1.00 88.12 769 LEU A CA 1
ATOM 6252 C C . LEU A 1 769 ? -30.372 20.613 16.545 1.00 88.12 769 LEU A C 1
ATOM 6254 O O . LEU A 1 769 ? -29.837 21.238 17.456 1.00 88.12 769 LEU A O 1
ATOM 6258 N N . ASN A 1 770 ? -31.645 20.207 16.586 1.00 91.06 770 ASN A N 1
ATOM 6259 C CA . ASN A 1 770 ? -32.686 20.625 17.527 1.00 91.06 770 ASN A CA 1
ATOM 6260 C C . ASN A 1 770 ? -32.940 22.141 17.469 1.00 91.06 770 ASN A C 1
ATOM 6262 O O . ASN A 1 770 ? -32.936 22.822 18.493 1.00 91.06 770 ASN A O 1
ATOM 6266 N N . ILE A 1 771 ? -33.138 22.655 16.252 1.00 95.56 771 ILE A N 1
ATOM 6267 C CA . ILE A 1 771 ? -33.437 24.067 15.974 1.00 95.56 771 ILE A CA 1
ATOM 6268 C C . ILE A 1 771 ? -34.799 24.219 15.269 1.00 95.56 771 ILE A C 1
ATOM 6270 O O . ILE A 1 771 ? -35.274 23.248 14.667 1.00 95.56 771 ILE A O 1
ATOM 6274 N N . PRO A 1 772 ? -35.451 25.399 15.330 1.00 96.62 772 PRO A N 1
ATOM 6275 C CA . PRO A 1 772 ? -36.741 25.621 14.679 1.00 96.62 772 PRO A CA 1
ATOM 6276 C C . PRO A 1 772 ? -36.694 25.322 13.173 1.00 96.62 772 PRO A C 1
ATOM 6278 O O . PRO A 1 772 ? -35.681 25.553 12.510 1.00 96.62 772 PRO A O 1
ATOM 6281 N N . GLY A 1 773 ? -37.783 24.747 12.659 1.00 94.31 773 GLY A N 1
ATOM 6282 C CA . GLY A 1 773 ? -37.927 24.347 11.256 1.00 94.31 773 GLY A CA 1
ATOM 6283 C C . GLY A 1 773 ? -37.143 23.098 10.812 1.00 94.31 773 GLY A C 1
ATOM 6284 O O . GLY A 1 773 ? -37.255 22.714 9.654 1.00 94.31 773 GLY A O 1
ATOM 6285 N N . GLU A 1 774 ? -36.400 22.392 11.683 1.00 93.25 774 GLU A N 1
ATOM 6286 C CA . GLU A 1 774 ? -35.668 21.159 11.284 1.00 93.25 774 GLU A CA 1
ATOM 6287 C C . GLU A 1 774 ? -36.592 20.013 10.790 1.00 93.25 774 GLU A C 1
ATOM 6289 O O . GLU A 1 774 ? -36.117 19.015 10.251 1.00 93.25 774 GLU A O 1
ATOM 6294 N N . HIS A 1 775 ? -37.910 20.156 10.957 1.00 91.31 775 HIS A N 1
ATOM 6295 C CA . HIS A 1 775 ? -38.942 19.217 10.511 1.00 91.31 775 HIS A CA 1
ATOM 6296 C C . HIS A 1 775 ? -39.594 19.574 9.160 1.00 91.31 775 HIS A C 1
ATOM 6298 O O . HIS A 1 775 ? -40.448 18.814 8.712 1.00 91.31 775 HIS A O 1
ATOM 6304 N N . LEU A 1 776 ? -39.228 20.703 8.536 1.00 94.44 776 LEU A N 1
ATOM 6305 C CA . LEU A 1 776 ? -39.755 21.115 7.229 1.00 94.44 776 LEU A CA 1
ATOM 6306 C C . LEU A 1 776 ? -39.420 20.092 6.133 1.00 94.44 776 LEU A C 1
ATOM 6308 O O . LEU A 1 776 ? -38.384 19.413 6.177 1.00 94.44 776 LEU A O 1
ATOM 6312 N N . ASN A 1 777 ? -40.265 20.031 5.104 1.00 91.06 777 ASN A N 1
ATOM 6313 C CA . ASN A 1 777 ? -39.978 19.246 3.910 1.00 91.06 777 ASN A CA 1
ATOM 6314 C C . ASN A 1 777 ? -38.668 19.726 3.268 1.00 91.06 777 ASN A C 1
ATOM 6316 O O . ASN A 1 777 ? -38.294 20.900 3.333 1.00 91.06 777 ASN A O 1
ATOM 6320 N N . ASN A 1 778 ? -37.934 18.782 2.675 1.00 91.00 778 ASN A N 1
ATOM 6321 C CA . ASN A 1 778 ? -36.594 19.001 2.129 1.00 91.00 778 ASN A CA 1
ATOM 6322 C C . ASN A 1 778 ? -35.520 19.446 3.162 1.00 91.00 778 ASN A C 1
ATOM 6324 O O . ASN A 1 778 ? -34.431 19.872 2.777 1.00 91.00 778 ASN A O 1
ATOM 6328 N N . VAL A 1 779 ? -35.736 19.239 4.472 1.00 94.81 779 VAL A N 1
ATOM 6329 C CA . VAL A 1 779 ? -34.663 19.217 5.494 1.00 94.81 779 VAL A CA 1
ATOM 6330 C C . VAL A 1 779 ? -34.264 17.768 5.806 1.00 94.81 779 VAL A C 1
ATOM 6332 O O . VAL A 1 779 ? -34.705 17.140 6.770 1.00 94.81 779 VAL A O 1
ATOM 6335 N N . ILE A 1 780 ? -33.400 17.193 4.971 1.00 93.69 780 ILE A N 1
ATOM 6336 C CA . ILE A 1 780 ? -33.082 15.761 5.002 1.00 93.69 780 ILE A CA 1
ATOM 6337 C C . ILE A 1 780 ? -31.784 15.439 5.751 1.00 93.69 780 ILE A C 1
ATOM 6339 O O . ILE A 1 780 ? -30.870 16.249 5.902 1.00 93.69 780 ILE A O 1
ATOM 6343 N N . SER A 1 781 ? -31.677 14.198 6.221 1.00 91.81 781 SER A N 1
ATOM 6344 C CA . SER A 1 781 ? -30.439 13.683 6.805 1.00 91.81 781 SER A CA 1
ATOM 6345 C C . SER A 1 781 ? -29.442 13.272 5.725 1.00 91.81 781 SER A C 1
ATOM 6347 O O . SER A 1 781 ? -29.800 12.535 4.804 1.00 91.81 781 SER A O 1
ATOM 6349 N N . GLY A 1 782 ? -28.163 13.615 5.904 1.00 92.50 782 GLY A N 1
ATOM 6350 C CA . GLY A 1 782 ? -27.083 13.091 5.067 1.00 92.50 782 GLY A CA 1
ATOM 6351 C C . GLY A 1 782 ? -27.011 11.561 5.082 1.00 92.50 782 GLY A C 1
ATOM 6352 O O . GLY A 1 782 ? -26.734 10.960 4.050 1.00 92.50 782 GLY A O 1
ATOM 6353 N N . ARG A 1 783 ? -27.369 10.905 6.202 1.00 89.56 783 ARG A N 1
ATOM 6354 C CA . ARG A 1 783 ? -27.472 9.433 6.266 1.00 89.56 783 ARG A CA 1
ATOM 6355 C C . ARG A 1 783 ? -28.465 8.888 5.247 1.00 89.56 783 ARG A C 1
ATOM 6357 O O . ARG A 1 783 ? -28.195 7.872 4.618 1.00 89.56 783 ARG A O 1
ATOM 6364 N N . ARG A 1 784 ? -29.626 9.536 5.149 1.00 92.25 784 ARG A N 1
ATOM 6365 C CA . ARG A 1 784 ? -30.750 9.076 4.331 1.00 92.25 784 ARG A CA 1
ATOM 6366 C C . ARG A 1 784 ? -30.528 9.399 2.858 1.00 92.25 784 ARG A C 1
ATOM 6368 O O . ARG A 1 784 ? -30.778 8.537 2.033 1.00 92.25 784 ARG A O 1
ATOM 6375 N N . PHE A 1 785 ? -29.953 10.561 2.538 1.00 95.38 785 PHE A N 1
ATOM 6376 C CA . PHE A 1 785 ? -29.535 10.885 1.168 1.00 95.38 785 PHE A CA 1
ATOM 6377 C C . PHE A 1 785 ? -28.498 9.886 0.630 1.00 95.38 785 PHE A C 1
ATOM 6379 O O . PHE A 1 785 ? -28.644 9.379 -0.480 1.00 95.38 785 PHE A O 1
ATOM 6386 N N . VAL A 1 786 ? -27.482 9.552 1.440 1.00 94.69 786 VAL A N 1
ATOM 6387 C CA . VAL A 1 786 ? -26.503 8.505 1.102 1.00 94.69 786 VAL A CA 1
ATOM 6388 C C . VAL A 1 786 ? -27.191 7.150 0.961 1.00 94.69 786 VAL A C 1
ATOM 6390 O O . VAL A 1 786 ? -26.992 6.468 -0.038 1.00 94.69 786 VAL A O 1
ATOM 6393 N N . GLY A 1 787 ? -28.044 6.779 1.920 1.00 92.69 787 GLY A N 1
ATOM 6394 C CA . GLY A 1 787 ? -28.799 5.527 1.889 1.00 92.69 787 GLY A CA 1
ATOM 6395 C C . GLY A 1 787 ? -29.665 5.363 0.641 1.00 92.69 787 GLY A C 1
ATOM 6396 O O . GLY A 1 787 ? -29.648 4.298 0.034 1.00 92.69 787 GLY A O 1
ATOM 6397 N N . TRP A 1 788 ? -30.352 6.423 0.224 1.00 96.25 788 TRP A N 1
ATOM 6398 C CA . TRP A 1 788 ? -31.187 6.482 -0.973 1.00 96.25 788 TRP A CA 1
ATOM 6399 C C . TRP A 1 788 ? -30.391 6.176 -2.248 1.00 96.25 788 TRP A C 1
ATOM 6401 O O . TRP A 1 788 ? -30.714 5.215 -2.951 1.00 96.25 788 TRP A O 1
ATOM 6411 N N . TYR A 1 789 ? -29.292 6.900 -2.509 1.00 96.81 789 TYR A N 1
ATOM 6412 C CA . TYR A 1 789 ? -28.495 6.661 -3.720 1.00 96.81 789 TYR A CA 1
ATOM 6413 C C . TYR A 1 789 ? -27.722 5.332 -3.687 1.00 96.81 789 TYR A C 1
ATOM 6415 O O . TYR A 1 789 ? -27.425 4.757 -4.735 1.00 96.81 789 TYR A O 1
ATOM 6423 N N . ASN A 1 790 ? -27.391 4.821 -2.494 1.00 95.69 790 ASN A N 1
ATOM 6424 C CA . ASN A 1 790 ? -26.704 3.539 -2.316 1.00 95.69 790 ASN A CA 1
ATOM 6425 C C . ASN A 1 790 ? -27.646 2.337 -2.141 1.00 95.69 790 ASN A C 1
ATOM 6427 O O . ASN A 1 790 ? -27.150 1.220 -1.990 1.00 95.69 790 ASN A O 1
ATOM 6431 N N . GLY A 1 791 ? -28.965 2.528 -2.161 1.00 95.25 791 GLY A N 1
ATOM 6432 C CA . GLY A 1 791 ? -29.945 1.443 -2.105 1.00 95.25 791 GLY A CA 1
ATOM 6433 C C . GLY A 1 791 ? -30.126 0.778 -0.739 1.00 95.25 791 GLY A C 1
ATOM 6434 O O . GLY A 1 791 ? -30.332 -0.431 -0.679 1.00 95.25 791 GLY A O 1
ATOM 6435 N N . ILE A 1 792 ? -30.068 1.535 0.362 1.00 92.19 792 ILE A N 1
ATOM 6436 C CA . ILE A 1 792 ? -30.608 1.078 1.652 1.00 92.19 792 ILE A CA 1
ATOM 6437 C C . ILE A 1 792 ? -32.130 0.903 1.495 1.00 92.19 792 ILE A C 1
ATOM 6439 O O . ILE A 1 792 ? -32.806 1.893 1.212 1.00 92.19 792 ILE A O 1
ATOM 6443 N N . PRO A 1 793 ? -32.707 -0.291 1.751 1.00 92.44 793 PRO A N 1
ATOM 6444 C CA . PRO A 1 793 ? -34.144 -0.531 1.569 1.00 92.44 793 PRO A CA 1
ATOM 6445 C C . PRO A 1 793 ? -35.063 0.461 2.295 1.00 92.44 793 PRO A C 1
ATOM 6447 O O . PRO A 1 793 ? -36.085 0.869 1.759 1.00 92.44 793 PRO A O 1
ATOM 6450 N N . ALA A 1 794 ? -34.675 0.902 3.495 1.00 88.94 794 ALA A N 1
ATOM 6451 C CA . ALA A 1 794 ? -35.441 1.851 4.310 1.00 88.94 794 ALA A CA 1
ATOM 6452 C C . ALA A 1 794 ? -35.415 3.312 3.805 1.00 88.94 794 ALA A C 1
ATOM 6454 O O . ALA A 1 794 ? -36.143 4.147 4.338 1.00 88.94 794 ALA A O 1
ATOM 6455 N N . ASP A 1 795 ? -34.568 3.634 2.823 1.00 93.00 795 ASP A N 1
ATOM 6456 C CA . ASP A 1 795 ? -34.477 4.959 2.198 1.00 93.00 795 ASP A CA 1
ATOM 6457 C C . ASP A 1 795 ? -34.824 4.913 0.693 1.00 93.00 795 ASP A C 1
ATOM 6459 O O . ASP A 1 795 ? -34.623 5.908 0.001 1.00 93.00 795 ASP A O 1
ATOM 6463 N N . LYS A 1 796 ? -35.358 3.791 0.172 1.00 92.38 796 LYS A N 1
ATOM 6464 C CA . LYS A 1 796 ? -35.712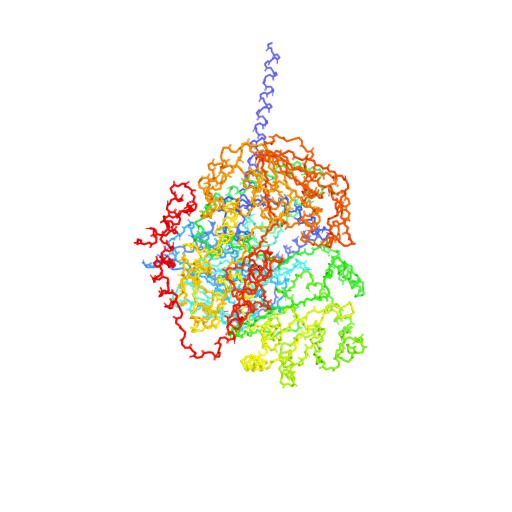 3.645 -1.257 1.00 92.38 796 LYS A CA 1
ATOM 6465 C C . LYS A 1 796 ? -36.785 4.654 -1.699 1.00 92.38 796 LYS A C 1
ATOM 6467 O O . LYS A 1 796 ? -36.650 5.265 -2.752 1.00 92.38 796 LYS A O 1
ATOM 6472 N N . ASP A 1 797 ? -37.778 4.885 -0.840 1.00 90.75 797 ASP A N 1
ATOM 6473 C CA . ASP A 1 797 ? -38.916 5.788 -1.063 1.00 90.75 797 ASP A CA 1
ATOM 6474 C C . ASP A 1 797 ? -38.669 7.195 -0.472 1.00 90.75 797 ASP A C 1
ATOM 6476 O O . ASP A 1 797 ? -39.605 7.909 -0.115 1.00 90.75 797 ASP A O 1
ATOM 6480 N N . LEU A 1 798 ? -37.402 7.593 -0.286 1.00 91.06 798 LEU A N 1
ATOM 6481 C CA . LEU A 1 798 ? -37.064 8.942 0.171 1.00 91.06 798 LEU A CA 1
ATOM 6482 C C . LEU A 1 798 ? -37.378 9.951 -0.941 1.00 91.06 798 LEU A C 1
ATOM 6484 O O . LEU A 1 798 ? -36.611 10.079 -1.896 1.00 91.06 798 LEU A O 1
ATOM 6488 N N . ASP A 1 799 ? -38.485 10.680 -0.799 1.00 83.19 799 ASP A N 1
ATOM 6489 C CA . ASP A 1 799 ? -38.775 11.801 -1.687 1.00 83.19 799 ASP A CA 1
ATOM 6490 C C . ASP A 1 799 ? -37.800 12.953 -1.415 1.00 83.19 799 ASP A C 1
ATOM 6492 O O . ASP A 1 799 ? -37.600 13.393 -0.279 1.00 83.19 799 ASP A O 1
ATOM 6496 N N . ILE A 1 800 ? -37.153 13.395 -2.488 1.00 85.50 800 ILE A N 1
ATOM 6497 C CA . ILE A 1 800 ? -36.209 14.503 -2.511 1.00 85.50 800 ILE A CA 1
ATOM 6498 C C . ILE A 1 800 ? -36.614 15.366 -3.694 1.00 85.50 800 ILE A C 1
ATOM 6500 O O . ILE A 1 800 ? -36.586 14.911 -4.847 1.00 85.50 800 ILE A O 1
ATOM 6504 N N . ASN A 1 801 ? -36.951 16.619 -3.411 1.00 87.44 801 ASN A N 1
ATOM 6505 C CA . ASN A 1 801 ? -37.078 17.631 -4.438 1.00 87.44 801 ASN A CA 1
ATOM 6506 C C . ASN A 1 801 ? -35.665 18.044 -4.898 1.00 87.44 801 ASN A C 1
ATOM 6508 O O . ASN A 1 801 ? -34.797 18.333 -4.076 1.00 87.44 801 ASN A O 1
ATOM 6512 N N . LEU A 1 802 ? -35.428 18.030 -6.212 1.00 92.25 802 LEU A N 1
ATOM 6513 C CA . LEU A 1 802 ? -34.182 18.475 -6.857 1.00 92.25 802 LEU A CA 1
ATOM 6514 C C . LEU A 1 802 ? -34.448 19.526 -7.956 1.00 92.25 802 LEU A C 1
ATOM 6516 O O . LEU A 1 802 ? -33.575 19.792 -8.783 1.00 92.25 802 LEU A O 1
ATOM 6520 N N . ASP A 1 803 ? -35.645 20.124 -7.977 1.00 91.00 803 ASP A N 1
ATOM 6521 C CA . ASP A 1 803 ? -36.045 21.177 -8.922 1.00 91.00 803 ASP A CA 1
ATOM 6522 C C . ASP A 1 803 ? -35.597 22.590 -8.490 1.00 91.00 803 ASP A C 1
ATOM 6524 O O . ASP A 1 803 ? -35.839 23.564 -9.203 1.00 91.00 803 ASP A O 1
ATOM 6528 N N . MET A 1 804 ? -34.906 22.729 -7.354 1.00 90.50 804 MET A N 1
ATOM 6529 C CA . MET A 1 804 ? -34.256 23.979 -6.944 1.00 90.50 804 MET A CA 1
ATOM 6530 C C . MET A 1 804 ? -32.836 24.111 -7.507 1.00 90.50 804 MET A C 1
ATOM 6532 O O . MET A 1 804 ? -32.168 23.121 -7.799 1.00 90.50 804 MET A O 1
ATOM 6536 N N . GLU A 1 805 ? -32.336 25.345 -7.602 1.00 92.00 805 GLU A N 1
ATOM 6537 C CA . GLU A 1 805 ? -30.966 25.605 -8.062 1.00 92.00 805 GLU A CA 1
ATOM 6538 C C . GLU A 1 805 ? -29.915 25.519 -6.943 1.00 92.00 805 GLU A C 1
ATOM 6540 O O . GLU A 1 805 ? -28.797 25.080 -7.221 1.00 92.00 805 GLU A O 1
ATOM 6545 N N . GLU A 1 806 ? -30.254 25.892 -5.699 1.00 94.25 806 GLU A N 1
ATOM 6546 C CA . GLU A 1 806 ? -29.332 25.891 -4.549 1.00 94.25 806 GLU A CA 1
ATOM 6547 C C . GLU A 1 806 ? -29.706 24.868 -3.465 1.00 94.25 806 GLU A C 1
ATOM 6549 O O . GLU A 1 806 ? -30.839 24.830 -2.973 1.00 94.25 806 GLU A O 1
ATOM 6554 N N . VAL A 1 807 ? -28.700 24.083 -3.062 1.00 97.38 807 VAL A N 1
ATOM 6555 C CA . VAL A 1 807 ? -28.738 23.101 -1.970 1.00 97.38 807 VAL A CA 1
ATOM 6556 C C . VAL A 1 807 ? -27.710 23.475 -0.905 1.00 97.38 807 VAL A C 1
ATOM 6558 O O . VAL A 1 807 ? -26.561 23.781 -1.228 1.00 97.38 807 VAL A O 1
ATOM 6561 N N . ILE A 1 808 ? -28.076 23.381 0.373 1.00 98.12 808 ILE A N 1
ATOM 6562 C CA . ILE A 1 808 ? -27.141 23.560 1.488 1.00 98.12 808 ILE A CA 1
ATOM 6563 C C . ILE A 1 808 ? -26.786 22.209 2.110 1.00 98.12 808 ILE A C 1
ATOM 6565 O O . ILE A 1 808 ? -27.657 21.464 2.551 1.00 98.12 808 ILE A O 1
ATOM 6569 N N . VAL A 1 809 ? -25.493 21.909 2.228 1.00 98.25 809 VAL A N 1
ATOM 6570 C CA . VAL A 1 809 ? -24.993 20.755 2.988 1.00 98.25 809 VAL A CA 1
ATOM 6571 C C . VAL A 1 809 ? -24.404 21.258 4.303 1.00 98.25 809 VAL A C 1
ATOM 6573 O O . VAL A 1 809 ? -23.401 21.970 4.325 1.00 98.25 809 VAL A O 1
ATOM 6576 N N . LEU A 1 810 ? -25.042 20.899 5.417 1.00 97.50 810 LEU A N 1
ATOM 6577 C CA . LEU A 1 810 ? -24.641 21.313 6.761 1.00 97.50 810 LEU A CA 1
ATOM 6578 C C . LEU A 1 810 ? -23.605 20.330 7.315 1.00 97.50 810 LEU A C 1
ATOM 6580 O O . LEU A 1 810 ? -23.934 19.195 7.665 1.00 97.50 810 LEU A O 1
ATOM 6584 N N . GLY A 1 811 ? -22.353 20.771 7.412 1.00 93.94 811 GLY A N 1
ATOM 6585 C CA . GLY A 1 811 ? -21.206 19.960 7.816 1.00 93.94 811 GLY A CA 1
ATOM 6586 C C . GLY A 1 811 ? -20.101 19.930 6.757 1.00 93.94 811 GLY A C 1
ATOM 6587 O O . GLY A 1 811 ? -20.332 20.116 5.569 1.00 93.94 811 GLY A O 1
ATOM 6588 N N . GLN A 1 812 ? -18.868 19.686 7.205 1.00 94.31 812 GLN A N 1
ATOM 6589 C CA . GLN A 1 812 ? -17.659 19.717 6.371 1.00 94.31 812 GLN A CA 1
ATOM 6590 C C . GLN A 1 812 ? -16.753 18.514 6.686 1.00 94.31 812 GLN A C 1
ATOM 6592 O O . GLN A 1 812 ? -15.603 18.669 7.089 1.00 94.31 812 GLN A O 1
ATOM 6597 N N . GLY A 1 813 ? -17.306 17.305 6.569 1.00 90.31 813 GLY A N 1
ATOM 6598 C CA . GLY A 1 813 ? -16.571 16.031 6.598 1.00 90.31 813 GLY A CA 1
ATOM 6599 C C . GLY A 1 813 ? -16.692 15.293 5.261 1.00 90.31 813 GLY A C 1
ATOM 6600 O O . GLY A 1 813 ? -17.396 15.769 4.373 1.00 90.31 813 GLY A O 1
ATOM 6601 N N . ASN A 1 814 ? -16.062 14.122 5.118 1.00 90.56 814 ASN A N 1
ATOM 6602 C CA . ASN A 1 814 ? -16.070 13.377 3.845 1.00 90.56 814 ASN A CA 1
ATOM 6603 C C . ASN A 1 814 ? -17.488 13.057 3.343 1.00 90.56 814 ASN A C 1
ATOM 6605 O O . ASN A 1 814 ? -17.775 13.317 2.186 1.00 90.56 814 ASN A O 1
ATOM 6609 N N . VAL A 1 815 ? -18.415 12.665 4.224 1.00 88.62 815 VAL A N 1
ATOM 6610 C CA . VAL A 1 815 ? -19.833 12.440 3.863 1.00 88.62 815 VAL A CA 1
ATOM 6611 C C . VAL A 1 815 ? -20.479 13.681 3.229 1.00 88.62 815 VAL A C 1
ATOM 6613 O O . VAL A 1 815 ? -21.252 13.565 2.281 1.00 88.62 815 VAL A O 1
ATOM 6616 N N . ALA A 1 816 ? -20.143 14.880 3.715 1.00 95.25 816 ALA A N 1
ATOM 6617 C CA . ALA A 1 816 ? -20.646 16.128 3.146 1.00 95.25 816 ALA A CA 1
ATOM 6618 C C . ALA A 1 816 ? -20.047 16.389 1.756 1.00 95.25 816 ALA A C 1
ATOM 6620 O O . ALA A 1 816 ? -20.752 16.866 0.868 1.00 95.25 816 ALA A O 1
ATOM 6621 N N . ILE A 1 817 ? -18.774 16.026 1.551 1.00 95.56 817 ILE A N 1
ATOM 6622 C CA . ILE A 1 817 ? -18.144 16.017 0.227 1.00 95.56 817 ILE A CA 1
ATOM 6623 C C . ILE A 1 817 ? -18.822 14.999 -0.694 1.00 95.56 817 ILE A C 1
ATOM 6625 O O . ILE A 1 817 ? -19.119 15.358 -1.825 1.00 95.56 817 ILE A O 1
ATOM 6629 N N . ASP A 1 818 ? -19.120 13.782 -0.237 1.00 94.94 818 ASP A N 1
ATOM 6630 C CA . ASP A 1 818 ? -19.757 12.739 -1.054 1.00 94.94 818 ASP A CA 1
ATOM 6631 C C . ASP A 1 818 ? -21.149 13.165 -1.533 1.00 94.94 818 ASP A C 1
ATOM 6633 O O . ASP A 1 818 ? -21.441 13.105 -2.724 1.00 94.94 818 ASP A O 1
ATOM 6637 N N . ILE A 1 819 ? -21.988 13.683 -0.631 1.00 96.69 819 ILE A N 1
ATOM 6638 C CA . ILE A 1 819 ? -23.307 14.250 -0.966 1.00 96.69 819 ILE A CA 1
ATOM 6639 C C . ILE A 1 819 ? -23.166 15.364 -2.013 1.00 96.69 819 ILE A C 1
ATOM 6641 O O . ILE A 1 819 ? -23.848 15.359 -3.039 1.00 96.69 819 ILE A O 1
ATOM 6645 N N . THR A 1 820 ? -22.245 16.299 -1.772 1.00 97.56 820 THR A N 1
ATOM 6646 C CA . THR A 1 820 ? -21.983 17.437 -2.662 1.00 97.56 820 THR A CA 1
ATOM 6647 C C . THR A 1 820 ? -21.477 16.974 -4.030 1.00 97.56 820 THR A C 1
ATOM 6649 O O . THR A 1 820 ? -21.922 17.473 -5.063 1.00 97.56 820 THR A O 1
ATOM 6652 N N . ARG A 1 821 ? -20.597 15.969 -4.062 1.00 96.00 821 ARG A N 1
ATOM 6653 C CA . ARG A 1 821 ? -20.040 15.393 -5.284 1.00 96.00 821 ARG A CA 1
ATOM 6654 C C . ARG A 1 821 ? -21.114 14.672 -6.093 1.00 96.00 821 ARG A C 1
ATOM 6656 O O . ARG A 1 821 ? -21.171 14.898 -7.296 1.00 96.00 821 ARG A O 1
ATOM 6663 N N . ILE A 1 822 ? -22.006 13.899 -5.470 1.00 96.56 822 ILE A N 1
ATOM 6664 C CA . ILE A 1 822 ? -23.122 13.228 -6.163 1.00 96.56 822 ILE A CA 1
ATOM 6665 C C . ILE A 1 822 ? -24.101 14.243 -6.782 1.00 96.56 822 ILE A C 1
ATOM 6667 O O . ILE A 1 822 ? -24.518 14.059 -7.922 1.00 96.56 822 ILE A O 1
ATOM 6671 N N . LEU A 1 823 ? -24.412 15.350 -6.094 1.00 96.12 823 LEU A N 1
ATOM 6672 C CA . LEU A 1 823 ? -25.263 16.427 -6.634 1.00 96.12 823 LEU A CA 1
ATOM 6673 C C . LEU A 1 823 ? -24.606 17.189 -7.805 1.00 96.12 823 LEU A C 1
ATOM 6675 O O . LEU A 1 823 ? -25.269 17.596 -8.768 1.00 96.12 823 LEU A O 1
ATOM 6679 N N . LEU A 1 824 ? -23.292 17.413 -7.737 1.00 95.44 824 LEU A N 1
ATOM 6680 C CA . LEU A 1 824 ? -22.566 18.212 -8.726 1.00 95.44 824 LEU A CA 1
ATOM 6681 C C . LEU A 1 824 ? -22.066 17.393 -9.930 1.00 95.44 824 LEU A C 1
ATOM 6683 O O . LEU A 1 824 ? -22.030 17.927 -11.040 1.00 95.44 824 LEU A O 1
ATOM 6687 N N . THR A 1 825 ? -21.758 16.106 -9.765 1.00 94.06 825 THR A N 1
ATOM 6688 C CA . THR A 1 825 ? -21.173 15.251 -10.816 1.00 94.06 825 THR A CA 1
ATOM 6689 C C . THR A 1 825 ? -22.086 15.110 -12.046 1.00 94.06 825 THR A C 1
ATOM 6691 O O . THR A 1 825 ? -23.302 14.971 -11.903 1.00 94.06 825 THR A O 1
ATOM 6694 N N . PRO A 1 826 ? -21.534 15.125 -13.277 1.00 91.56 826 PRO A N 1
ATOM 6695 C CA . PRO A 1 826 ? -22.298 14.819 -14.484 1.00 91.56 826 PRO A CA 1
ATOM 6696 C C . PRO A 1 826 ? -22.882 13.399 -14.474 1.00 91.56 826 PRO A C 1
ATOM 6698 O O . PRO A 1 826 ? -22.183 12.424 -14.193 1.00 91.56 826 PRO A O 1
ATOM 6701 N N . ILE A 1 827 ? -24.149 13.272 -14.870 1.00 93.00 827 ILE A N 1
ATOM 6702 C CA . ILE A 1 827 ? -24.905 12.006 -14.883 1.00 93.00 827 ILE A CA 1
ATOM 6703 C C . ILE A 1 827 ? -24.220 10.924 -15.725 1.00 93.00 827 ILE A C 1
ATOM 6705 O O . ILE A 1 827 ? -24.208 9.758 -15.339 1.00 93.00 827 ILE A O 1
ATOM 6709 N N . ASP A 1 828 ? -23.555 11.309 -16.818 1.00 91.00 828 ASP A N 1
ATOM 6710 C CA . ASP A 1 828 ? -22.775 10.397 -17.663 1.00 91.00 828 ASP A CA 1
ATOM 6711 C C . ASP A 1 828 ? -21.623 9.684 -16.944 1.00 91.00 828 ASP A C 1
ATOM 6713 O O . ASP A 1 828 ? -21.167 8.643 -17.421 1.00 91.00 828 ASP A O 1
ATOM 6717 N N . LYS A 1 829 ? -21.161 10.211 -15.803 1.00 91.38 829 LYS A N 1
ATOM 6718 C CA . LYS A 1 829 ? -20.187 9.539 -14.934 1.00 91.38 829 LYS A CA 1
ATOM 6719 C C . LYS A 1 829 ? -20.875 8.621 -13.930 1.00 91.38 829 LYS A C 1
ATOM 6721 O O . LYS A 1 829 ? -20.444 7.484 -13.766 1.00 91.38 829 LYS A O 1
ATOM 6726 N N . LEU A 1 830 ? -21.967 9.081 -13.313 1.00 94.38 830 LEU A N 1
ATOM 6727 C CA . LEU A 1 830 ? -22.718 8.302 -12.322 1.00 94.38 830 LEU A CA 1
ATOM 6728 C C . LEU A 1 830 ? -23.421 7.082 -12.934 1.00 94.38 830 LEU A C 1
ATOM 6730 O O . LEU A 1 830 ? -23.520 6.051 -12.274 1.00 94.38 830 LEU A O 1
ATOM 6734 N N . LYS A 1 831 ? -23.859 7.143 -14.198 1.00 93.94 831 LYS A N 1
ATOM 6735 C CA . LYS A 1 831 ? -24.622 6.053 -14.834 1.00 93.94 831 LYS A CA 1
ATOM 6736 C C . LYS A 1 831 ? -23.881 4.716 -14.944 1.00 93.94 831 LYS A C 1
ATOM 6738 O O . LYS A 1 831 ? -24.540 3.692 -15.038 1.00 93.94 831 LYS A O 1
ATOM 6743 N N . ASN A 1 832 ? -22.546 4.724 -14.890 1.00 91.88 832 ASN A N 1
ATOM 6744 C CA . ASN A 1 832 ? -21.703 3.522 -14.952 1.00 91.88 832 ASN A CA 1
ATOM 6745 C C . ASN A 1 832 ? -21.278 3.016 -13.553 1.00 91.88 832 ASN A C 1
ATOM 6747 O O . ASN A 1 832 ? -20.388 2.175 -13.447 1.00 91.88 832 ASN A O 1
ATOM 6751 N N . THR A 1 833 ? -21.848 3.564 -12.474 1.00 96.44 833 THR A N 1
ATOM 6752 C CA . THR A 1 833 ? -21.533 3.203 -11.077 1.00 96.44 833 THR A CA 1
ATOM 6753 C C . THR A 1 833 ? -22.581 2.254 -10.480 1.00 96.44 833 THR A C 1
ATOM 6755 O O . THR A 1 833 ? -23.556 1.909 -11.143 1.00 96.44 833 THR A O 1
ATOM 6758 N N . ASP A 1 834 ? -22.414 1.838 -9.218 1.00 95.25 834 ASP A N 1
ATOM 6759 C CA . ASP A 1 834 ? -23.405 1.027 -8.489 1.00 95.25 834 ASP A CA 1
ATOM 6760 C C . ASP A 1 834 ? -24.511 1.855 -7.786 1.00 95.25 834 ASP A C 1
ATOM 6762 O O . ASP A 1 834 ? -25.206 1.349 -6.898 1.00 95.25 834 ASP A O 1
ATOM 6766 N N . ILE A 1 835 ? -24.679 3.127 -8.174 1.00 97.62 835 ILE A N 1
ATOM 6767 C CA . ILE A 1 835 ? -25.795 3.993 -7.756 1.00 97.62 835 ILE A CA 1
ATOM 6768 C C . ILE A 1 835 ? -27.139 3.363 -8.150 1.00 97.62 835 ILE A C 1
ATOM 6770 O O . ILE A 1 835 ? -27.236 2.730 -9.201 1.00 97.62 835 ILE A O 1
ATOM 6774 N N . THR A 1 836 ? -28.197 3.532 -7.360 1.00 97.06 836 THR A N 1
ATOM 6775 C CA . THR A 1 836 ? -29.528 3.009 -7.724 1.00 97.06 836 THR A CA 1
ATOM 6776 C C . THR A 1 836 ? -30.118 3.728 -8.939 1.00 97.06 836 THR A C 1
ATOM 6778 O O . THR A 1 836 ? -29.918 4.930 -9.126 1.00 97.06 836 THR A O 1
ATOM 6781 N N . SER A 1 837 ? -30.865 3.009 -9.785 1.00 95.00 837 SER A N 1
ATOM 6782 C CA . SER A 1 837 ? -31.438 3.604 -11.003 1.00 95.00 837 SER A CA 1
ATOM 6783 C C . SER A 1 837 ? -32.470 4.697 -10.717 1.00 95.00 837 SER A C 1
ATOM 6785 O O . SER A 1 837 ? -32.448 5.716 -11.397 1.00 95.00 837 SER A O 1
ATOM 6787 N N . PHE A 1 838 ? -33.292 4.560 -9.669 1.00 94.00 838 PHE A N 1
ATOM 6788 C CA . PHE A 1 838 ? -34.242 5.611 -9.270 1.00 94.00 838 PHE A CA 1
ATOM 6789 C C . PHE A 1 838 ? -33.536 6.895 -8.799 1.00 94.00 838 PHE A C 1
ATOM 6791 O O . PHE A 1 838 ? -33.983 7.999 -9.106 1.00 94.00 838 PHE A O 1
ATOM 6798 N N . ALA A 1 839 ? -32.400 6.778 -8.100 1.00 95.81 839 ALA A N 1
ATOM 6799 C CA . ALA A 1 839 ? -31.626 7.947 -7.692 1.00 95.81 839 ALA A CA 1
ATOM 6800 C C . ALA A 1 839 ? -30.933 8.598 -8.892 1.00 95.81 839 ALA A C 1
ATOM 6802 O O . ALA A 1 839 ? -30.945 9.820 -9.017 1.00 95.81 839 ALA A O 1
ATOM 6803 N N . LEU A 1 840 ? -30.388 7.792 -9.809 1.00 95.88 840 LEU A N 1
ATOM 6804 C CA . LEU A 1 840 ? -29.807 8.266 -11.065 1.00 95.88 840 LEU A CA 1
ATOM 6805 C C . LEU A 1 840 ? -30.836 9.004 -11.939 1.00 95.88 840 LEU A C 1
ATOM 6807 O O . LEU A 1 840 ? -30.517 10.058 -12.481 1.00 95.88 840 LEU A O 1
ATOM 6811 N N . GLU A 1 841 ? -32.063 8.488 -12.036 1.00 94.50 841 GLU A N 1
ATOM 6812 C CA . GLU A 1 841 ? -33.181 9.112 -12.755 1.00 94.50 841 GLU A CA 1
ATOM 6813 C C . GLU A 1 841 ? -33.621 10.431 -12.101 1.00 94.50 841 GLU A C 1
ATOM 6815 O O . GLU A 1 841 ? -33.782 11.449 -12.777 1.00 94.50 841 GLU A O 1
ATOM 6820 N N . ARG A 1 842 ? -33.766 10.477 -10.770 1.00 94.12 842 ARG A N 1
ATOM 6821 C CA . ARG A 1 842 ? -34.099 11.728 -10.063 1.00 94.12 842 ARG A CA 1
ATOM 6822 C C . ARG A 1 842 ? -32.979 12.764 -10.218 1.00 94.12 842 ARG A C 1
ATOM 6824 O O . ARG A 1 842 ? -33.256 13.934 -10.474 1.00 94.12 842 ARG A O 1
ATOM 6831 N N . LEU A 1 843 ? -31.716 12.335 -10.145 1.00 95.38 843 LEU A N 1
ATOM 6832 C CA . LEU A 1 843 ? -30.547 13.181 -10.403 1.00 95.38 843 LEU A CA 1
ATOM 6833 C C . LEU A 1 843 ? -30.485 13.654 -11.866 1.00 95.38 843 LEU A C 1
ATOM 6835 O O . LEU A 1 843 ? -30.058 14.783 -12.100 1.00 95.38 843 LEU A O 1
ATOM 6839 N N . SER A 1 844 ? -30.935 12.863 -12.851 1.00 94.88 844 SER A N 1
ATOM 6840 C CA . SER A 1 844 ? -30.897 13.274 -14.264 1.00 94.88 844 SER A CA 1
ATOM 6841 C C . SER A 1 844 ? -31.844 14.418 -14.605 1.00 94.88 844 SER A C 1
ATOM 6843 O O . SER A 1 844 ? -31.578 15.167 -15.542 1.00 94.88 844 SER A O 1
ATOM 6845 N N . HIS A 1 845 ? -32.899 14.594 -13.812 1.00 94.38 845 HIS A N 1
ATOM 6846 C CA . HIS A 1 845 ? -33.829 15.718 -13.916 1.00 94.38 845 HIS A CA 1
ATOM 6847 C C . HIS A 1 845 ? -33.433 16.917 -13.027 1.00 94.38 845 HIS A C 1
ATOM 6849 O O . HIS A 1 845 ? -34.091 17.954 -13.066 1.00 94.38 845 HIS A O 1
ATOM 6855 N N . SER A 1 846 ? -32.345 16.806 -12.253 1.00 95.00 846 SER A N 1
ATOM 6856 C CA . SER A 1 846 ? -31.944 17.800 -11.253 1.00 95.00 846 SER A CA 1
ATOM 6857 C C . SER A 1 846 ? -31.621 19.179 -11.843 1.00 95.00 846 SER A C 1
ATOM 6859 O O . SER A 1 846 ? -30.750 19.359 -12.711 1.00 95.00 846 SER A O 1
ATOM 6861 N N . ARG A 1 847 ? -32.276 20.198 -11.286 1.00 95.19 847 ARG A N 1
ATOM 6862 C CA . ARG A 1 847 ? -32.009 21.613 -11.564 1.00 95.19 847 ARG A CA 1
ATOM 6863 C C . ARG A 1 847 ? -30.917 22.193 -10.677 1.00 95.19 847 ARG A C 1
ATOM 6865 O O . ARG A 1 847 ? -30.471 23.299 -10.956 1.00 95.19 847 ARG A O 1
ATOM 6872 N N . VAL A 1 848 ? -30.396 21.431 -9.711 1.00 95.31 848 VAL A N 1
ATOM 6873 C CA . VAL A 1 848 ? -29.315 21.878 -8.825 1.00 95.31 848 VAL A CA 1
ATOM 6874 C C . VAL A 1 848 ? -28.114 22.349 -9.647 1.00 95.31 848 VAL A C 1
ATOM 6876 O O . VAL A 1 848 ? -27.555 21.614 -10.475 1.00 95.31 848 VAL A O 1
ATOM 6879 N N . ARG A 1 849 ? -27.726 23.605 -9.426 1.00 93.56 849 ARG A N 1
ATOM 6880 C CA . ARG A 1 849 ? -26.523 24.227 -9.990 1.00 93.56 849 ARG A CA 1
ATOM 6881 C C . ARG A 1 849 ? -25.521 24.589 -8.908 1.00 93.56 849 ARG A C 1
ATOM 6883 O O . ARG A 1 849 ? -24.332 24.488 -9.168 1.00 93.56 849 ARG A O 1
ATOM 6890 N N . LYS A 1 850 ? -25.976 24.930 -7.705 1.00 95.88 850 LYS A N 1
ATOM 6891 C CA . LYS A 1 850 ? -25.163 25.476 -6.620 1.00 95.88 850 LYS A CA 1
ATOM 6892 C C . LYS A 1 850 ? -25.279 24.604 -5.374 1.00 95.88 850 LYS A C 1
ATOM 6894 O O . LYS A 1 850 ? -26.385 24.313 -4.923 1.00 95.88 850 LYS A O 1
ATOM 6899 N N . VAL A 1 851 ? -24.147 24.184 -4.809 1.00 97.81 851 VAL A N 1
ATOM 6900 C CA . VAL A 1 851 ? -24.124 23.464 -3.526 1.00 97.81 851 VAL A CA 1
ATOM 6901 C C . VAL A 1 851 ? -23.215 24.177 -2.532 1.00 97.81 851 VAL A C 1
ATOM 6903 O O . VAL A 1 851 ? -22.005 24.298 -2.735 1.00 97.81 851 VAL A O 1
ATOM 6906 N N . SER A 1 852 ? -23.818 24.630 -1.436 1.00 97.81 852 SER A N 1
ATOM 6907 C CA . SER A 1 852 ? -23.172 25.417 -0.389 1.00 97.81 852 SER A CA 1
ATOM 6908 C C . SER A 1 852 ? -22.835 24.529 0.821 1.00 97.81 852 SER A C 1
ATOM 6910 O O . SER A 1 852 ? -23.728 24.047 1.519 1.00 97.81 852 SER A O 1
ATOM 6912 N N . MET A 1 853 ? -21.544 24.282 1.075 1.00 97.69 853 MET A N 1
ATOM 6913 C CA . MET A 1 853 ? -21.053 23.419 2.166 1.00 97.69 853 MET A CA 1
ATOM 6914 C C . MET A 1 853 ? -20.742 24.234 3.428 1.00 97.69 853 MET A C 1
ATOM 6916 O O . MET A 1 853 ? -19.655 24.807 3.559 1.00 97.69 853 MET A O 1
ATOM 6920 N N . VAL A 1 854 ? -21.674 24.264 4.380 1.00 97.94 854 VAL A N 1
ATOM 6921 C CA . VAL A 1 854 ? -21.634 25.186 5.523 1.00 97.94 854 VAL A CA 1
ATOM 6922 C C . VAL A 1 854 ? -21.052 24.526 6.777 1.00 97.94 854 VAL A C 1
ATOM 6924 O O . VAL A 1 854 ? -21.548 23.502 7.255 1.00 97.94 854 VAL A O 1
ATOM 6927 N N . GLY A 1 855 ? -20.004 25.127 7.341 1.00 96.56 855 GLY A N 1
ATOM 6928 C CA . GLY A 1 855 ? -19.335 24.688 8.563 1.00 96.56 855 GLY A CA 1
ATOM 6929 C C . GLY A 1 855 ? -19.359 25.732 9.677 1.00 96.56 855 GLY A C 1
ATOM 6930 O O . GLY A 1 855 ? -19.096 26.911 9.463 1.00 96.56 855 GLY A O 1
ATOM 6931 N N . ARG A 1 856 ? -19.590 25.277 10.915 1.00 95.69 856 ARG A N 1
ATOM 6932 C CA . ARG A 1 856 ? -19.601 26.152 12.102 1.00 95.69 856 ARG A CA 1
ATOM 6933 C C . ARG A 1 856 ? -18.230 26.700 12.517 1.00 95.69 856 ARG A C 1
ATOM 6935 O O . ARG A 1 856 ? -18.181 27.718 13.191 1.00 95.69 856 ARG A O 1
ATOM 6942 N N . ARG A 1 857 ? -17.127 26.044 12.146 1.00 95.31 857 ARG A N 1
ATOM 6943 C CA . ARG A 1 857 ? -15.747 26.479 12.457 1.00 95.31 857 ARG A CA 1
ATOM 6944 C C . ARG A 1 857 ? -15.030 26.958 11.187 1.00 95.31 857 ARG A C 1
ATOM 6946 O O . ARG A 1 857 ? -15.652 26.996 10.130 1.00 95.31 857 ARG A O 1
ATOM 6953 N N . GLY A 1 858 ? -13.765 27.358 11.305 1.00 94.19 858 GLY A N 1
ATOM 6954 C CA . GLY A 1 858 ? -12.949 27.855 10.198 1.00 94.19 858 GLY A CA 1
ATOM 6955 C C . GLY A 1 858 ? -12.333 26.748 9.325 1.00 94.19 858 GLY A C 1
ATOM 6956 O O . GLY A 1 858 ? -12.446 25.556 9.647 1.00 94.19 858 GLY A O 1
ATOM 6957 N N . PRO A 1 859 ? -11.605 27.124 8.253 1.00 94.00 859 PRO A N 1
ATOM 6958 C CA . PRO A 1 859 ? -10.902 26.184 7.373 1.00 94.00 859 PRO A CA 1
ATOM 6959 C C . PRO A 1 859 ? -9.942 25.250 8.122 1.00 94.00 859 PRO A C 1
ATOM 6961 O O . PRO A 1 859 ? -9.795 24.074 7.778 1.00 94.00 859 PRO A O 1
ATOM 6964 N N . LEU A 1 860 ? -9.325 25.731 9.205 1.00 92.31 860 LEU A N 1
ATOM 6965 C CA . LEU A 1 860 ? -8.398 24.948 10.025 1.00 92.31 860 LEU A CA 1
ATOM 6966 C C . LEU A 1 860 ? -9.065 23.818 10.824 1.00 92.31 860 LEU A C 1
ATOM 6968 O O . LEU A 1 860 ? -8.353 22.919 11.261 1.00 92.31 860 LEU A O 1
ATOM 6972 N N . GLN A 1 861 ? -10.399 23.787 10.940 1.00 91.75 861 GLN A N 1
ATOM 6973 C CA . GLN A 1 861 ? -11.134 22.751 11.681 1.00 91.75 861 GLN A CA 1
ATOM 6974 C C . GLN A 1 861 ? -12.119 21.918 10.834 1.00 91.75 861 GLN A C 1
ATOM 6976 O O . GLN A 1 861 ? -12.887 21.124 11.393 1.00 91.75 861 GLN A O 1
ATOM 6981 N N . ALA A 1 862 ? -12.108 22.077 9.505 1.00 90.94 862 ALA A N 1
ATOM 6982 C CA . ALA A 1 862 ? -12.831 21.209 8.571 1.00 90.94 862 ALA A CA 1
ATOM 6983 C C . ALA A 1 862 ? -12.397 19.738 8.717 1.00 90.94 862 ALA A C 1
ATOM 6985 O O . ALA A 1 862 ? -11.202 19.452 8.795 1.00 90.94 862 ALA A O 1
ATOM 6986 N N . ALA A 1 863 ? -13.346 18.805 8.742 1.00 87.06 863 ALA A N 1
ATOM 6987 C CA . ALA A 1 863 ? -13.102 17.387 9.016 1.00 87.06 863 ALA A CA 1
ATOM 6988 C C . ALA A 1 863 ? -12.880 16.532 7.755 1.00 87.06 863 ALA A C 1
ATOM 6990 O O . ALA A 1 863 ? -12.642 15.332 7.875 1.00 87.06 863 ALA A O 1
ATOM 6991 N N . PHE A 1 864 ? -12.986 17.117 6.558 1.00 89.75 864 PHE A N 1
ATOM 6992 C CA . PHE A 1 864 ? -12.695 16.413 5.314 1.00 89.75 864 PHE A CA 1
ATOM 6993 C C . PHE A 1 864 ? -11.193 16.172 5.109 1.00 89.75 864 PHE A C 1
ATOM 6995 O O . PHE A 1 864 ? -10.350 16.932 5.595 1.00 89.75 864 PHE A O 1
ATOM 7002 N N . THR A 1 865 ? -10.854 15.128 4.356 1.00 85.38 865 THR A N 1
ATOM 7003 C CA . THR A 1 865 ? -9.475 14.792 3.982 1.00 85.38 865 THR A CA 1
ATOM 7004 C C . THR A 1 865 ? -9.103 15.272 2.572 1.00 85.38 865 THR A C 1
ATOM 7006 O O . THR A 1 865 ? -9.923 15.723 1.771 1.00 85.38 865 THR A O 1
ATOM 7009 N N . ILE A 1 866 ? -7.794 15.284 2.295 1.00 89.69 866 ILE A N 1
ATOM 7010 C CA . ILE A 1 866 ? -7.206 15.939 1.114 1.00 89.69 866 ILE A CA 1
ATOM 7011 C C . ILE A 1 866 ? -7.455 15.198 -0.209 1.00 89.69 866 ILE A C 1
ATOM 7013 O O . ILE A 1 866 ? -7.266 15.797 -1.268 1.00 89.69 866 ILE A O 1
ATOM 7017 N N . ALA A 1 867 ? -7.821 13.914 -0.186 1.00 83.94 867 ALA A N 1
ATOM 7018 C CA . ALA A 1 867 ? -8.128 13.167 -1.407 1.00 83.94 867 ALA A CA 1
ATOM 7019 C C . ALA A 1 867 ? -9.513 13.576 -1.926 1.00 83.94 867 ALA A C 1
ATOM 7021 O O . ALA A 1 867 ? -9.639 14.102 -3.029 1.00 83.94 867 ALA A O 1
ATOM 7022 N N . GLU A 1 868 ? -10.501 13.495 -1.044 1.00 89.25 868 GLU A N 1
ATOM 7023 C CA . GLU A 1 868 ? -11.910 13.787 -1.265 1.00 89.25 868 GLU A CA 1
ATOM 7024 C C . GLU A 1 868 ? -12.115 15.259 -1.648 1.00 89.25 868 GLU A C 1
ATOM 7026 O O . GLU A 1 868 ? -12.788 15.555 -2.636 1.00 89.25 868 GLU A O 1
ATOM 7031 N N . LEU A 1 869 ? -11.455 16.198 -0.950 1.00 94.75 869 LEU A N 1
ATOM 7032 C CA . LEU A 1 869 ? -11.471 17.610 -1.356 1.00 94.75 869 LEU A CA 1
ATOM 7033 C C . LEU A 1 869 ? -10.833 17.811 -2.739 1.00 94.75 869 LEU A C 1
ATOM 7035 O O . LEU A 1 869 ? -11.335 18.586 -3.548 1.00 94.75 869 LEU A O 1
ATOM 7039 N N . ARG A 1 870 ? -9.727 17.123 -3.044 1.00 94.00 870 ARG A N 1
ATOM 7040 C CA . ARG A 1 870 ? -9.035 17.263 -4.335 1.00 94.00 870 ARG A CA 1
ATOM 7041 C C . ARG A 1 870 ? -9.846 16.708 -5.500 1.00 94.00 870 ARG A C 1
ATOM 7043 O O . ARG A 1 870 ? -9.682 17.204 -6.610 1.00 94.00 870 ARG A O 1
ATOM 7050 N N . GLU A 1 871 ? -10.654 15.683 -5.273 1.00 92.06 871 GLU A N 1
ATOM 7051 C CA . GLU A 1 871 ? -11.593 15.146 -6.258 1.00 92.06 871 GLU A CA 1
ATOM 7052 C C . GLU A 1 871 ? -12.757 16.111 -6.475 1.00 92.06 871 GLU A C 1
ATOM 7054 O O . GLU A 1 871 ? -13.032 16.481 -7.615 1.00 92.06 871 GLU A O 1
ATOM 7059 N N . LEU A 1 872 ? -13.356 16.603 -5.387 1.00 94.25 872 LEU A N 1
ATOM 7060 C CA . LEU A 1 872 ? -14.457 17.561 -5.435 1.00 94.25 872 LEU A CA 1
ATOM 7061 C C . LEU A 1 872 ? -14.071 18.862 -6.168 1.00 94.25 872 LEU A C 1
ATOM 7063 O O . LEU A 1 872 ? -14.777 19.288 -7.077 1.00 94.25 872 LEU A O 1
ATOM 7067 N N . LEU A 1 873 ? -12.908 19.445 -5.853 1.00 93.62 873 LEU A N 1
ATOM 7068 C CA . LEU A 1 873 ? -12.409 20.668 -6.505 1.00 93.62 873 LEU A CA 1
ATOM 7069 C C . LEU A 1 873 ? -12.019 20.479 -7.983 1.00 93.62 873 LEU A C 1
ATOM 7071 O O . LEU A 1 873 ? -11.747 21.463 -8.670 1.00 93.62 873 LEU A O 1
ATOM 7075 N N . LYS A 1 874 ? -11.955 19.235 -8.472 1.00 92.06 874 LYS A N 1
ATOM 7076 C CA . LYS A 1 874 ? -11.640 18.885 -9.866 1.00 92.06 874 LYS A CA 1
ATOM 7077 C C . LYS A 1 874 ? -12.870 18.498 -10.688 1.00 92.06 874 LYS A C 1
ATOM 7079 O O . LYS A 1 874 ? -12.700 18.033 -11.818 1.00 92.06 874 LYS A O 1
ATOM 7084 N N . LEU A 1 875 ? -14.081 18.643 -10.149 1.00 90.69 875 LEU A N 1
ATOM 7085 C CA . LEU A 1 875 ? -15.293 18.325 -10.894 1.00 90.69 875 LEU A CA 1
ATOM 7086 C C . LEU A 1 875 ? -15.379 19.138 -12.192 1.00 90.69 875 LEU A C 1
ATOM 7088 O O . LEU A 1 875 ? -15.247 20.361 -12.222 1.00 90.69 875 LEU A O 1
ATOM 7092 N N . GLU A 1 876 ? -15.612 18.425 -13.291 1.00 86.19 876 GLU A N 1
ATOM 7093 C CA . GLU A 1 876 ? -15.830 19.034 -14.599 1.00 86.19 876 GLU A CA 1
ATOM 7094 C C . GLU A 1 876 ? -17.080 19.914 -14.571 1.00 86.19 876 GLU A C 1
ATOM 7096 O O . GLU A 1 876 ? -18.096 19.550 -13.980 1.00 86.19 876 GLU A O 1
ATOM 7101 N N . ASN A 1 877 ? -17.003 21.063 -15.246 1.00 86.06 877 ASN A N 1
ATOM 7102 C CA . ASN A 1 877 ? -18.097 22.031 -15.345 1.00 86.06 877 ASN A CA 1
ATOM 7103 C C . ASN A 1 877 ? -18.592 22.600 -13.987 1.00 86.06 877 ASN A C 1
ATOM 7105 O O . ASN A 1 877 ? -19.702 23.123 -13.907 1.00 86.06 877 ASN A O 1
ATOM 7109 N N . CYS A 1 878 ? -17.763 22.541 -12.935 1.00 91.31 878 CYS A N 1
ATOM 7110 C CA . CYS A 1 878 ? -18.050 23.118 -11.621 1.00 91.31 878 CYS A CA 1
ATOM 7111 C C . CYS A 1 878 ? -17.019 24.191 -11.231 1.00 91.31 878 CYS A C 1
ATOM 7113 O O . CYS A 1 878 ? -15.814 23.929 -11.229 1.00 91.31 878 CYS A O 1
ATOM 7115 N N . LYS A 1 879 ? -17.487 25.395 -10.893 1.00 91.56 879 LYS A N 1
ATOM 7116 C CA . LYS A 1 879 ? -16.685 26.487 -10.331 1.00 91.56 879 LYS A CA 1
ATOM 7117 C C . LYS A 1 879 ? -16.581 26.319 -8.816 1.00 91.56 879 LYS A C 1
ATOM 7119 O O . LYS A 1 879 ? -17.568 25.988 -8.169 1.00 91.56 879 LYS A O 1
ATOM 7124 N N . ASN A 1 880 ? -15.406 26.575 -8.248 1.00 92.69 880 ASN A N 1
ATOM 7125 C CA . ASN A 1 880 ? -15.191 26.567 -6.800 1.00 92.69 880 ASN A CA 1
ATOM 7126 C C . ASN A 1 880 ? -15.175 28.022 -6.308 1.00 92.69 880 ASN A C 1
ATOM 7128 O O . ASN A 1 880 ? -14.279 28.766 -6.706 1.00 92.69 880 ASN A O 1
ATOM 7132 N N . LEU A 1 881 ? -16.131 28.437 -5.473 1.00 91.69 881 LEU A N 1
ATOM 7133 C CA . LEU A 1 881 ? -16.182 29.789 -4.909 1.00 91.69 881 LEU A CA 1
ATOM 7134 C C . LEU A 1 881 ? -15.913 29.748 -3.406 1.00 91.69 881 LEU A C 1
ATOM 7136 O O . LEU A 1 881 ? -16.642 29.133 -2.631 1.00 91.69 881 LEU A O 1
ATOM 7140 N N . TRP A 1 882 ? -14.867 30.453 -2.992 1.00 92.75 882 TRP A N 1
ATOM 7141 C CA . TRP A 1 882 ? -14.445 30.549 -1.601 1.00 92.75 882 TRP A CA 1
ATOM 7142 C C . TRP A 1 882 ? -14.609 31.988 -1.110 1.00 92.75 882 TRP A C 1
ATOM 7144 O O . TRP A 1 882 ? -14.282 32.940 -1.819 1.00 92.75 882 TRP A O 1
ATOM 7154 N N . ARG A 1 883 ? -15.078 32.170 0.126 1.00 91.69 883 ARG A N 1
ATOM 7155 C CA . ARG A 1 883 ? -15.183 33.498 0.742 1.00 91.69 883 ARG A CA 1
ATOM 7156 C C . ARG A 1 883 ? -13.812 33.934 1.259 1.00 91.69 883 ARG A C 1
ATOM 7158 O O . ARG A 1 883 ? -13.310 33.347 2.210 1.00 91.69 883 ARG A O 1
ATOM 7165 N N . LEU A 1 884 ? -13.221 34.979 0.673 1.00 90.38 884 LEU A N 1
ATOM 7166 C CA . LEU A 1 884 ? -11.899 35.508 1.070 1.00 90.38 884 LEU A CA 1
ATOM 7167 C C . LEU A 1 884 ? -11.783 35.760 2.585 1.00 90.38 884 LEU A C 1
ATOM 7169 O O . LEU A 1 884 ? -10.787 35.388 3.200 1.00 90.38 884 LEU A O 1
ATOM 7173 N N . GLN A 1 885 ? -12.829 36.335 3.186 1.00 90.44 885 GLN A N 1
ATOM 7174 C CA . GLN A 1 885 ? -12.898 36.643 4.617 1.00 90.44 885 GLN A CA 1
ATOM 7175 C C . GLN A 1 885 ? -12.752 35.405 5.524 1.00 90.44 885 GLN A C 1
ATOM 7177 O O . GLN A 1 885 ? -12.163 35.509 6.600 1.00 90.44 885 GLN A O 1
ATOM 7182 N N . ASP A 1 886 ? -13.199 34.225 5.076 1.00 92.81 886 ASP A N 1
ATOM 7183 C CA . ASP A 1 886 ? -13.140 32.975 5.847 1.00 92.81 886 ASP A CA 1
ATOM 7184 C C . ASP A 1 886 ? -11.691 32.455 5.993 1.00 92.81 886 ASP A C 1
ATOM 7186 O O . ASP A 1 886 ? -11.416 31.594 6.831 1.00 92.81 886 ASP A O 1
ATOM 7190 N N . PHE A 1 887 ? -10.759 32.990 5.192 1.00 93.38 887 PHE A N 1
ATOM 7191 C CA . PHE A 1 887 ? -9.329 32.661 5.189 1.00 93.38 887 PHE A CA 1
ATOM 7192 C C . PHE A 1 887 ? -8.442 33.753 5.817 1.00 93.38 887 PHE A C 1
ATOM 7194 O O . PHE A 1 887 ? -7.213 33.657 5.759 1.00 93.38 887 PHE A O 1
ATOM 7201 N N . THR A 1 888 ? -9.033 34.775 6.444 1.00 89.44 888 THR A N 1
ATOM 7202 C CA . THR A 1 888 ? -8.291 35.831 7.159 1.00 89.44 888 THR A CA 1
ATOM 7203 C C . THR A 1 888 ? -7.382 35.217 8.229 1.00 89.44 888 THR A C 1
ATOM 7205 O O . THR A 1 888 ? -7.833 34.406 9.034 1.00 89.44 888 THR A O 1
ATOM 7208 N N . GLY A 1 889 ? -6.087 35.551 8.213 1.00 86.38 889 GLY A N 1
ATOM 7209 C CA . GLY A 1 889 ? -5.077 34.993 9.127 1.00 86.38 889 GLY A CA 1
ATOM 7210 C C . GLY A 1 889 ? -4.713 33.516 8.897 1.00 86.38 889 GLY A C 1
ATOM 7211 O O . GLY A 1 889 ? -3.766 33.013 9.496 1.00 86.38 889 GLY A O 1
ATOM 7212 N N . VAL A 1 890 ? -5.412 32.791 8.012 1.00 90.88 890 VAL A N 1
ATOM 7213 C CA . VAL A 1 890 ? -5.150 31.358 7.781 1.00 90.88 890 VAL A CA 1
ATOM 7214 C C . VAL A 1 890 ? -3.790 31.140 7.118 1.00 90.88 890 VAL A C 1
ATOM 7216 O O . VAL A 1 890 ? -3.091 30.201 7.493 1.00 90.88 890 VAL A O 1
ATOM 7219 N N . ARG A 1 891 ? -3.395 32.006 6.169 1.00 90.19 891 ARG A N 1
ATOM 7220 C CA . ARG A 1 891 ? -2.092 31.935 5.476 1.00 90.19 891 ARG A CA 1
ATOM 7221 C C . ARG A 1 891 ? -0.909 31.990 6.443 1.00 90.19 891 ARG A C 1
ATOM 7223 O O . ARG A 1 891 ? 0.030 31.219 6.270 1.00 90.19 891 ARG A O 1
ATOM 7230 N N . ASP A 1 892 ? -0.993 32.835 7.464 1.00 88.44 892 ASP A N 1
ATOM 7231 C CA . ASP A 1 892 ? 0.087 33.072 8.429 1.00 88.44 892 ASP A CA 1
ATOM 7232 C C . ASP A 1 892 ? 0.297 31.873 9.368 1.00 88.44 892 ASP A C 1
ATOM 7234 O O . ASP A 1 892 ? 1.396 31.650 9.868 1.00 88.44 892 ASP A O 1
ATOM 7238 N N . ILE A 1 893 ? -0.745 31.051 9.545 1.00 86.88 893 ILE A N 1
ATOM 7239 C CA . ILE A 1 893 ? -0.717 29.819 10.343 1.00 86.88 893 ILE A CA 1
ATOM 7240 C C . ILE A 1 893 ? -0.218 28.618 9.512 1.00 86.88 893 ILE A C 1
ATOM 7242 O O . ILE A 1 893 ? 0.350 27.688 10.071 1.00 86.88 893 ILE A O 1
ATOM 7246 N N . VAL A 1 894 ? -0.346 28.611 8.173 1.00 89.00 894 VAL A N 1
ATOM 7247 C CA . VAL A 1 894 ? 0.086 27.473 7.316 1.00 89.00 894 VAL A CA 1
ATOM 7248 C C . VAL A 1 894 ? 1.512 26.963 7.592 1.00 89.00 894 VAL A C 1
ATOM 7250 O O . VAL A 1 894 ? 1.701 25.740 7.565 1.00 89.00 894 VAL A O 1
ATOM 7253 N N . PRO A 1 895 ? 2.529 27.811 7.858 1.00 88.25 895 PRO A N 1
ATOM 7254 C CA . PRO A 1 895 ? 3.866 27.344 8.201 1.00 88.25 895 PRO A CA 1
ATOM 7255 C C . PRO A 1 895 ? 3.902 26.404 9.411 1.00 88.25 895 PRO A C 1
ATOM 7257 O O . PRO A 1 895 ? 4.636 25.419 9.330 1.00 88.25 895 PRO A O 1
ATOM 7260 N N . THR A 1 896 ? 3.078 26.658 10.437 1.00 84.44 896 THR A N 1
ATOM 7261 C CA . THR A 1 896 ? 3.033 25.964 11.742 1.00 84.44 896 THR A CA 1
ATOM 7262 C C . THR A 1 896 ? 2.025 24.805 11.807 1.00 84.44 896 THR A C 1
ATOM 7264 O O . THR A 1 896 ? 1.711 24.319 12.892 1.00 84.44 896 THR A O 1
ATOM 7267 N N . LEU A 1 897 ? 1.473 24.385 10.661 1.00 79.19 897 LEU A N 1
ATOM 7268 C CA . LEU A 1 897 ? 0.502 23.292 10.581 1.00 79.19 897 LEU A CA 1
ATOM 7269 C C . LEU A 1 897 ? 1.132 21.933 10.260 1.00 79.19 897 LEU A C 1
ATOM 7271 O O . LEU A 1 897 ? 1.931 21.797 9.326 1.00 79.19 897 LEU A O 1
ATOM 7275 N N . ALA A 1 898 ? 0.565 20.898 10.888 1.00 72.94 898 ALA A N 1
ATOM 7276 C CA . ALA A 1 898 ? 0.923 19.508 10.646 1.00 72.94 898 ALA A CA 1
ATOM 7277 C C . ALA A 1 898 ? 0.838 19.151 9.175 1.00 72.94 898 ALA A C 1
ATOM 7279 O O . ALA A 1 898 ? -0.146 19.475 8.513 1.00 72.94 898 ALA A O 1
ATOM 7280 N N . ARG A 1 899 ? 1.818 18.404 8.653 1.00 73.12 899 ARG A N 1
ATOM 7281 C CA . ARG A 1 899 ? 1.918 18.066 7.219 1.00 73.12 899 ARG A CA 1
ATOM 7282 C C . ARG A 1 899 ? 0.587 17.649 6.553 1.00 73.12 899 ARG A C 1
ATOM 7284 O O . ARG A 1 899 ? 0.361 18.095 5.425 1.00 73.12 899 ARG A O 1
ATOM 7291 N N . PRO A 1 900 ? -0.302 16.833 7.162 1.00 72.62 900 PRO A N 1
ATOM 7292 C CA . PRO A 1 900 ? -1.610 16.530 6.575 1.00 72.62 900 PRO A CA 1
ATOM 7293 C C . PRO A 1 900 ? -2.531 17.759 6.509 1.00 72.62 900 PRO A C 1
ATOM 7295 O O . PRO A 1 900 ? -3.141 18.009 5.469 1.00 72.62 900 PRO A O 1
ATOM 7298 N N . ARG A 1 901 ? -2.587 18.549 7.591 1.00 84.31 901 ARG A N 1
ATOM 7299 C CA . ARG A 1 901 ? -3.384 19.778 7.710 1.00 84.31 901 ARG A CA 1
ATOM 7300 C C . ARG A 1 901 ? -2.858 20.879 6.792 1.00 84.31 901 ARG A C 1
ATOM 7302 O O . ARG A 1 901 ? -3.625 21.426 6.013 1.00 84.31 901 ARG A O 1
ATOM 7309 N N . LYS A 1 902 ? -1.549 21.125 6.807 1.00 89.31 902 LYS A N 1
ATOM 7310 C CA . LYS A 1 902 ? -0.831 22.066 5.942 1.00 89.31 902 LYS A CA 1
ATOM 7311 C C . LYS A 1 902 ? -1.159 21.853 4.475 1.00 89.31 902 LYS A C 1
ATOM 7313 O O . LYS A 1 902 ? -1.668 22.761 3.838 1.00 89.31 902 LYS A O 1
ATOM 7318 N N . ARG A 1 903 ? -1.002 20.626 3.967 1.00 89.12 903 ARG A N 1
ATOM 7319 C CA . ARG A 1 903 ? -1.293 20.308 2.556 1.00 89.12 903 ARG A CA 1
ATOM 7320 C C . ARG A 1 903 ? -2.777 20.429 2.198 1.00 89.12 903 ARG A C 1
ATOM 7322 O O . ARG A 1 903 ? -3.095 20.678 1.037 1.00 89.12 903 ARG A O 1
ATOM 7329 N N . LEU A 1 904 ? -3.681 20.232 3.162 1.00 91.56 904 LEU A N 1
ATOM 7330 C CA . LEU A 1 904 ? -5.114 20.472 2.980 1.00 91.56 904 LEU A CA 1
ATOM 7331 C C . LEU A 1 904 ? -5.407 21.979 2.897 1.00 91.56 904 LEU A C 1
ATOM 7333 O O . LEU A 1 904 ? -6.091 22.416 1.975 1.00 91.56 904 LEU A O 1
ATOM 7337 N N . THR A 1 905 ? -4.842 22.776 3.804 1.00 94.06 905 THR A N 1
ATOM 7338 C CA . THR A 1 905 ? -4.986 24.238 3.820 1.00 94.06 905 THR A CA 1
ATOM 7339 C C . THR A 1 905 ? -4.335 24.897 2.601 1.00 94.06 905 THR A C 1
ATOM 7341 O O . THR A 1 905 ? -4.964 25.739 1.971 1.00 94.06 905 THR A O 1
ATOM 7344 N N . GLU A 1 906 ? -3.141 24.458 2.193 1.00 95.50 906 GLU A N 1
ATOM 7345 C CA . GLU A 1 906 ? -2.479 24.855 0.940 1.00 95.50 906 GLU A CA 1
ATOM 7346 C C . GLU A 1 906 ? -3.364 24.571 -0.286 1.00 95.50 906 GLU A C 1
ATOM 7348 O O . GLU A 1 906 ? -3.430 25.390 -1.197 1.00 95.50 906 GLU A O 1
ATOM 7353 N N . LEU A 1 907 ? -4.081 23.437 -0.314 1.00 96.12 907 LEU A N 1
ATOM 7354 C CA . LEU A 1 907 ? -5.006 23.112 -1.405 1.00 96.12 907 LEU A CA 1
ATOM 7355 C C . LEU A 1 907 ? -6.233 24.040 -1.423 1.00 96.12 907 LEU A C 1
ATOM 7357 O O . LEU A 1 907 ? -6.644 24.463 -2.503 1.00 96.12 907 LEU A O 1
ATOM 7361 N N . MET A 1 908 ? -6.796 24.372 -0.256 1.00 95.62 908 MET A N 1
ATOM 7362 C CA . MET A 1 908 ? -7.907 25.329 -0.152 1.00 95.62 908 MET A CA 1
ATOM 7363 C C . MET A 1 908 ? -7.475 26.737 -0.581 1.00 95.62 908 MET A C 1
ATOM 7365 O O . MET A 1 908 ? -8.136 27.345 -1.417 1.00 95.62 908 MET A O 1
ATOM 7369 N N . LEU A 1 909 ? -6.333 27.224 -0.084 1.00 94.31 909 LEU A N 1
ATOM 7370 C CA . LEU A 1 909 ? -5.773 28.534 -0.441 1.00 94.31 909 LEU A CA 1
ATOM 7371 C C . LEU A 1 909 ? -5.436 28.635 -1.931 1.00 94.31 909 LEU A C 1
ATOM 7373 O O . LEU A 1 909 ? -5.776 29.624 -2.574 1.00 94.31 909 LEU A O 1
ATOM 7377 N N . LYS A 1 910 ? -4.852 27.580 -2.506 1.00 93.62 910 LYS A N 1
ATOM 7378 C CA . LYS A 1 910 ? -4.618 27.513 -3.947 1.00 93.62 910 LYS A CA 1
ATOM 7379 C C . LYS A 1 910 ? -5.931 27.586 -4.741 1.00 93.62 910 LYS A C 1
ATOM 7381 O O . LYS A 1 910 ? -6.010 28.317 -5.721 1.00 93.62 910 LYS A O 1
ATOM 7386 N N . SER A 1 911 ? -6.971 26.858 -4.327 1.00 92.25 911 SER A N 1
ATOM 7387 C CA . SER A 1 911 ? -8.265 26.917 -5.020 1.00 92.25 911 SER A CA 1
ATOM 7388 C C . SER A 1 911 ? -8.984 28.258 -4.835 1.00 92.25 911 SER A C 1
ATOM 7390 O O . SER A 1 911 ? -9.746 28.643 -5.719 1.00 92.25 911 SER A O 1
ATOM 7392 N N . LEU A 1 912 ? -8.756 28.958 -3.721 1.00 91.75 912 LEU A N 1
ATOM 7393 C CA . LEU A 1 912 ? -9.207 30.332 -3.493 1.00 91.75 912 LEU A CA 1
ATOM 7394 C C . LEU A 1 912 ? -8.528 31.295 -4.481 1.00 91.75 912 LEU A C 1
ATOM 7396 O O . LEU A 1 912 ? -9.212 32.105 -5.100 1.00 91.75 912 LEU A O 1
ATOM 7400 N N . GLU A 1 913 ? -7.219 31.164 -4.700 1.00 88.38 913 GLU A N 1
ATOM 7401 C CA . GLU A 1 913 ? -6.476 31.954 -5.697 1.00 88.38 913 GLU A CA 1
ATOM 7402 C C . GLU A 1 913 ? -6.956 31.679 -7.135 1.00 88.38 913 GLU A C 1
ATOM 7404 O O . GLU A 1 913 ? -7.134 32.608 -7.920 1.00 88.38 913 GLU A O 1
ATOM 7409 N N . GLU A 1 914 ? -7.233 30.415 -7.475 1.00 83.88 914 GLU A N 1
ATOM 7410 C CA . GLU A 1 914 ? -7.733 30.011 -8.801 1.00 83.88 914 GLU A CA 1
ATOM 7411 C C . GLU A 1 914 ? -9.197 30.454 -9.070 1.00 83.88 914 GLU A C 1
ATOM 7413 O O . GLU A 1 914 ? -9.603 30.576 -10.230 1.00 83.88 914 GLU A O 1
ATOM 7418 N N . SER A 1 915 ? -9.984 30.755 -8.022 1.00 73.00 915 SER A N 1
ATOM 7419 C CA . SER A 1 915 ? -11.418 31.117 -8.114 1.00 73.00 915 SER A CA 1
ATOM 7420 C C . SER A 1 915 ? -11.718 32.487 -8.744 1.00 73.00 915 SER A C 1
ATOM 7422 O O . SER A 1 915 ? -12.859 32.754 -9.125 1.00 73.00 915 SER A O 1
ATOM 7424 N N . VAL A 1 916 ? -10.695 33.336 -8.904 1.00 61.69 916 VAL A N 1
ATOM 7425 C CA . VAL A 1 916 ? -10.805 34.743 -9.345 1.00 61.69 916 VAL A CA 1
ATOM 7426 C C . VAL A 1 916 ? -10.898 34.884 -10.881 1.00 61.69 916 VAL A C 1
ATOM 7428 O O . VAL A 1 916 ? -10.921 35.988 -11.413 1.00 61.69 916 VAL A O 1
ATOM 7431 N N . SER A 1 917 ? -10.959 33.773 -11.622 1.00 57.25 917 SER A N 1
ATOM 7432 C CA . SER A 1 917 ? -11.073 33.777 -13.088 1.00 57.25 917 SER A CA 1
ATOM 7433 C C . SER A 1 917 ? -12.527 33.725 -13.585 1.00 57.25 917 SER A C 1
ATOM 7435 O O . SER A 1 917 ? -13.385 33.042 -13.013 1.00 57.25 917 SER A O 1
ATOM 7437 N N . ASP A 1 918 ? -12.802 34.436 -14.684 1.00 55.50 918 ASP A N 1
ATOM 7438 C CA . ASP A 1 918 ? -14.057 34.307 -15.431 1.00 55.50 918 ASP A CA 1
ATOM 7439 C C . ASP A 1 918 ? -14.102 32.939 -16.120 1.00 55.50 918 ASP A C 1
ATOM 7441 O O . ASP A 1 918 ? -13.278 32.630 -16.985 1.00 55.50 918 ASP A O 1
ATOM 7445 N N . SER A 1 919 ? -15.064 32.104 -15.724 1.00 60.19 919 SER A N 1
ATOM 7446 C CA . SER A 1 919 ? -15.220 30.742 -16.232 1.00 60.19 919 SER A CA 1
ATOM 7447 C C . SER A 1 919 ? -16.622 30.508 -16.790 1.00 60.19 919 SER A C 1
ATOM 7449 O O . SER A 1 919 ? -17.621 30.988 -16.261 1.00 60.19 919 SER A O 1
ATOM 7451 N N . THR A 1 920 ? -16.702 29.734 -17.871 1.00 67.62 920 THR A N 1
ATOM 7452 C CA . THR A 1 920 ? -17.943 29.376 -18.579 1.00 67.62 920 THR A CA 1
ATOM 7453 C C . THR A 1 920 ? -18.645 28.152 -17.971 1.00 67.62 920 THR A C 1
ATOM 7455 O O . THR A 1 920 ? -19.290 27.379 -18.678 1.00 67.62 920 THR A O 1
ATOM 7458 N N . GLN A 1 921 ? -18.463 27.925 -16.668 1.00 76.25 921 GLN A N 1
ATOM 7459 C CA . GLN A 1 921 ? -18.927 26.727 -15.961 1.00 76.25 921 GLN A CA 1
ATOM 7460 C C . GLN A 1 921 ? -20.375 26.891 -15.483 1.00 76.25 921 GLN A C 1
ATOM 7462 O O . GLN A 1 921 ? -20.768 27.975 -15.065 1.00 76.25 921 GLN A O 1
ATOM 7467 N N . THR A 1 922 ? -21.170 25.817 -15.517 1.00 84.12 922 THR A N 1
ATOM 7468 C CA . THR A 1 922 ? -22.619 25.880 -15.237 1.00 84.12 922 THR A CA 1
ATOM 7469 C C . THR A 1 922 ? -23.026 25.388 -13.845 1.00 84.12 922 THR A C 1
ATOM 7471 O O . THR A 1 922 ? -24.221 25.324 -13.564 1.00 84.12 922 THR A O 1
ATOM 7474 N N . LYS A 1 923 ? -22.081 24.964 -12.999 1.00 93.25 923 LYS A N 1
ATOM 7475 C CA . LYS A 1 923 ? -22.329 24.575 -11.601 1.00 93.25 923 LYS A CA 1
ATOM 7476 C C . LYS A 1 923 ? -21.350 25.268 -10.648 1.00 93.25 923 LYS A C 1
ATOM 7478 O O . LYS A 1 923 ? -20.257 25.646 -11.061 1.00 93.25 923 LYS A O 1
ATOM 7483 N N . GLU A 1 924 ? -21.725 25.382 -9.379 1.00 94.56 924 GLU A N 1
ATOM 7484 C CA . GLU A 1 924 ? -20.985 26.047 -8.305 1.00 94.56 924 GLU A CA 1
ATOM 7485 C C . GLU A 1 924 ? -20.859 25.168 -7.050 1.00 94.56 924 GLU A C 1
ATOM 7487 O O . GLU A 1 924 ? -21.833 24.578 -6.571 1.00 94.56 924 GLU A O 1
ATOM 7492 N N . LEU A 1 925 ? -19.656 25.150 -6.481 1.00 95.94 925 LEU A N 1
ATOM 7493 C CA . LEU A 1 925 ? -19.318 24.597 -5.176 1.00 95.94 925 LEU A CA 1
ATOM 7494 C C . LEU A 1 925 ? -18.892 25.734 -4.250 1.00 95.94 925 LEU A C 1
ATOM 7496 O O . LEU A 1 925 ? -17.861 26.365 -4.495 1.00 95.94 925 LEU A O 1
ATOM 7500 N N . ASN A 1 926 ? -19.625 25.928 -3.152 1.00 95.62 926 ASN A N 1
ATOM 7501 C CA . ASN A 1 926 ? -19.465 27.096 -2.287 1.00 95.62 926 ASN A CA 1
ATOM 7502 C C . ASN A 1 926 ? -19.216 26.686 -0.821 1.00 95.62 926 ASN A C 1
ATOM 7504 O O . ASN A 1 926 ? -20.162 26.580 -0.037 1.00 95.62 926 ASN A O 1
ATOM 7508 N N . PRO A 1 927 ? -17.968 26.417 -0.400 1.00 96.31 927 PRO A N 1
ATOM 7509 C CA . PRO A 1 927 ? -17.661 26.145 0.999 1.00 96.31 927 PRO A CA 1
ATOM 7510 C C . PRO A 1 927 ? -17.735 27.435 1.826 1.00 96.31 927 PRO A C 1
ATOM 7512 O O . PRO A 1 927 ? -17.077 28.427 1.513 1.00 96.31 927 PRO A O 1
ATOM 7515 N N . ILE A 1 928 ? -18.536 27.407 2.892 1.00 96.94 928 ILE A N 1
ATOM 7516 C CA . ILE A 1 928 ? -18.805 28.546 3.777 1.00 96.94 928 ILE A CA 1
ATOM 7517 C C . ILE A 1 928 ? -18.404 28.154 5.195 1.00 96.94 928 ILE A C 1
ATOM 7519 O O . ILE A 1 928 ? -18.859 27.132 5.711 1.00 96.94 928 ILE A O 1
ATOM 7523 N N . PHE A 1 929 ? -17.570 28.957 5.842 1.00 96.94 929 PHE A N 1
ATOM 7524 C CA . PHE A 1 929 ? -17.095 28.709 7.200 1.00 96.94 929 PHE A CA 1
ATOM 7525 C C . PHE A 1 929 ? -17.730 29.665 8.208 1.00 96.94 929 PHE A C 1
ATOM 7527 O O . PHE A 1 929 ? -18.399 30.633 7.851 1.00 96.94 929 PHE A O 1
ATOM 7534 N N . LEU A 1 930 ? -17.500 29.393 9.495 1.00 96.19 930 LEU A N 1
ATOM 7535 C CA . LEU A 1 930 ? -17.927 30.259 10.596 1.00 96.19 930 LEU A CA 1
ATOM 7536 C C . LEU A 1 930 ? -19.436 30.576 10.567 1.00 96.19 930 LEU A C 1
ATOM 7538 O O . LEU A 1 930 ? -19.845 31.717 10.790 1.00 96.19 930 LEU A O 1
ATOM 7542 N N . ARG A 1 931 ? -20.271 29.568 10.275 1.00 97.75 931 ARG A N 1
ATOM 7543 C CA . ARG A 1 931 ? -21.740 29.677 10.284 1.00 97.75 931 ARG A CA 1
ATOM 7544 C C . ARG A 1 931 ? -22.401 28.534 11.045 1.00 97.75 931 ARG A C 1
ATOM 7546 O O . ARG A 1 931 ? -22.232 27.364 10.699 1.00 97.75 931 ARG A O 1
ATOM 7553 N N . SER A 1 932 ? -23.179 28.869 12.070 1.00 96.94 932 SER A N 1
ATOM 7554 C CA . SER A 1 932 ? -24.047 27.919 12.782 1.00 96.94 932 SER A CA 1
ATOM 7555 C C . SER A 1 932 ? -25.488 28.107 12.306 1.00 96.94 932 SER A C 1
ATOM 7557 O O . SER A 1 932 ? -25.956 29.242 12.355 1.00 96.94 932 SER A O 1
ATOM 7559 N N . PRO A 1 933 ? -26.210 27.066 11.850 1.00 96.81 933 PRO A N 1
ATOM 7560 C CA . PRO A 1 933 ? -27.631 27.201 11.540 1.00 96.81 933 PRO A CA 1
ATOM 7561 C C . PRO A 1 933 ? -28.407 27.481 12.835 1.00 96.81 933 PRO A C 1
ATOM 7563 O O . PRO A 1 933 ? -28.165 26.835 13.856 1.00 96.81 933 PRO A O 1
ATOM 7566 N N . VAL A 1 934 ? -29.305 28.462 12.786 1.00 96.50 934 VAL A N 1
ATOM 7567 C CA . VAL A 1 934 ? -30.128 28.922 13.918 1.00 96.50 934 VAL A CA 1
ATOM 7568 C C . VAL A 1 934 ? -31.586 28.539 13.712 1.00 96.50 934 VAL A C 1
ATOM 7570 O O . VAL A 1 934 ? -32.252 28.172 14.671 1.00 96.50 934 VAL A O 1
ATOM 7573 N N . GLU A 1 935 ? -32.067 28.607 12.472 1.00 96.94 935 GLU A N 1
ATOM 7574 C CA . GLU A 1 935 ? -33.465 28.376 12.119 1.00 96.94 935 GLU A CA 1
ATOM 7575 C C . GLU A 1 935 ? -33.583 28.022 10.629 1.00 96.94 935 GLU A C 1
ATOM 7577 O O . GLU A 1 935 ? -32.888 28.600 9.789 1.00 96.94 935 GLU A O 1
ATOM 7582 N N . PHE A 1 936 ? -34.455 27.068 10.306 1.00 97.50 936 PHE A N 1
ATOM 7583 C CA . PHE A 1 936 ? -34.914 26.809 8.942 1.00 97.50 936 PHE A CA 1
ATOM 7584 C C . PHE A 1 936 ? -36.244 27.547 8.737 1.00 97.50 936 PHE A C 1
ATOM 7586 O O . PHE A 1 936 ? -37.151 27.409 9.555 1.00 97.50 936 PHE A O 1
ATOM 7593 N N . HIS A 1 937 ? -36.366 28.318 7.658 1.00 96.75 937 HIS A N 1
ATOM 7594 C CA . HIS A 1 937 ? -37.562 29.095 7.337 1.00 96.75 937 HIS A CA 1
ATOM 7595 C C . HIS A 1 937 ? -38.291 28.517 6.119 1.00 96.75 937 HIS A C 1
ATOM 7597 O O . HIS A 1 937 ? -37.675 28.207 5.093 1.00 96.75 937 HIS A O 1
ATOM 7603 N N . GLY A 1 938 ? -39.612 28.437 6.237 1.00 92.69 938 GLY A N 1
ATOM 7604 C CA . GLY A 1 938 ? -40.550 27.912 5.254 1.00 92.69 938 GLY A CA 1
ATOM 7605 C C . GLY A 1 938 ? -41.913 27.684 5.910 1.00 92.69 938 GLY A C 1
ATOM 7606 O O . GLY A 1 938 ? -42.004 27.740 7.138 1.00 92.69 938 GLY A O 1
ATOM 7607 N N . ASP A 1 939 ? -42.945 27.443 5.101 1.00 88.94 939 ASP A N 1
ATOM 7608 C CA . ASP A 1 939 ? -44.280 27.071 5.586 1.00 88.94 939 ASP A CA 1
ATOM 7609 C C . ASP A 1 939 ? -44.344 25.544 5.783 1.00 88.94 939 ASP A C 1
ATOM 7611 O O . ASP A 1 939 ? -44.143 25.058 6.893 1.00 88.94 939 ASP A O 1
ATOM 7615 N N . ASP A 1 940 ? -44.519 24.787 4.693 1.00 88.88 940 ASP A N 1
ATOM 7616 C CA . ASP A 1 940 ? -44.370 23.321 4.659 1.00 88.88 940 ASP A CA 1
ATOM 7617 C C . ASP A 1 940 ? -42.995 22.892 4.101 1.00 88.88 940 ASP A C 1
ATOM 7619 O O . ASP A 1 940 ? -42.362 21.959 4.600 1.00 88.88 940 ASP A O 1
ATOM 7623 N N . ASP A 1 941 ? -42.517 23.591 3.065 1.00 91.19 941 ASP A N 1
ATOM 7624 C CA . ASP A 1 941 ? -41.235 23.368 2.387 1.00 91.19 941 ASP A CA 1
ATOM 7625 C C . ASP A 1 941 ? -40.172 24.386 2.800 1.00 91.19 941 ASP A C 1
ATOM 7627 O O . ASP A 1 941 ? -40.457 25.571 2.987 1.00 91.19 941 ASP A O 1
ATOM 7631 N N . LEU A 1 942 ? -38.916 23.935 2.867 1.00 95.31 942 LEU A N 1
ATOM 7632 C CA . LEU A 1 942 ? -37.761 24.800 3.086 1.00 95.31 942 LEU A CA 1
ATOM 7633 C C . LEU A 1 942 ? -37.623 25.875 1.991 1.00 95.31 942 LEU A C 1
ATOM 7635 O O . LEU A 1 942 ? -37.532 25.563 0.804 1.00 95.31 942 LEU A O 1
ATOM 7639 N N . GLN A 1 943 ? -37.509 27.136 2.411 1.00 94.81 943 GLN A N 1
ATOM 7640 C CA . GLN A 1 943 ? -37.255 28.287 1.534 1.00 94.81 943 GLN A CA 1
ATOM 7641 C C . GLN A 1 943 ? -35.891 28.939 1.814 1.00 94.81 943 GLN A C 1
ATOM 7643 O O . GLN A 1 943 ? -35.225 29.429 0.901 1.00 94.81 943 GLN A O 1
ATOM 7648 N N . SER A 1 944 ? -35.451 28.975 3.076 1.00 96.50 944 SER A N 1
ATOM 7649 C CA . SER A 1 944 ? -34.133 29.506 3.451 1.00 96.50 944 SER A CA 1
ATOM 7650 C C . SER A 1 944 ? -33.649 28.987 4.806 1.00 96.50 944 SER A C 1
ATOM 7652 O O . SER A 1 944 ? -34.426 28.466 5.603 1.00 96.50 944 SER A O 1
ATOM 7654 N N . ILE A 1 945 ? -32.357 29.151 5.089 1.00 98.00 945 ILE A N 1
ATOM 7655 C CA . ILE A 1 945 ? -31.768 28.881 6.406 1.00 98.00 945 ILE A CA 1
ATOM 7656 C C . ILE A 1 945 ? -31.150 30.167 6.940 1.00 98.00 945 ILE A C 1
ATOM 7658 O O . ILE A 1 945 ? -30.351 30.813 6.256 1.00 98.00 945 ILE A O 1
ATOM 7662 N N . ARG A 1 946 ? -31.479 30.509 8.186 1.00 98.06 946 ARG A N 1
ATOM 7663 C CA . ARG A 1 946 ? -30.831 31.578 8.940 1.00 98.06 946 ARG A CA 1
ATOM 7664 C C . ARG A 1 946 ? -29.650 31.017 9.725 1.00 98.06 946 ARG A C 1
ATOM 7666 O O . ARG A 1 946 ? -29.792 30.089 10.523 1.00 98.06 946 ARG A O 1
ATOM 7673 N N . PHE A 1 947 ? -28.486 31.620 9.534 1.00 98.25 947 PHE A N 1
ATOM 7674 C CA . PHE A 1 947 ? -27.243 31.296 10.223 1.00 98.25 947 PHE A CA 1
ATOM 7675 C C . PHE A 1 947 ? -26.835 32.424 11.166 1.00 98.25 947 PHE A C 1
ATOM 7677 O O . PHE A 1 947 ? -26.989 33.595 10.830 1.00 98.25 947 PHE A O 1
ATOM 7684 N N . ALA A 1 948 ? -26.247 32.077 12.308 1.00 97.62 948 ALA A N 1
ATOM 7685 C CA . ALA A 1 948 ? -25.410 32.992 13.073 1.00 97.62 948 ALA A CA 1
ATOM 7686 C C . ALA A 1 948 ? -23.995 32.993 12.485 1.00 97.62 948 ALA A C 1
ATOM 7688 O O . ALA A 1 948 ? -23.452 31.933 12.142 1.00 97.62 948 ALA A O 1
ATOM 7689 N N . VAL A 1 949 ? -23.394 34.176 12.395 1.00 97.25 949 VAL A N 1
ATOM 7690 C CA . VAL A 1 949 ? -21.955 34.339 12.171 1.00 97.25 949 VAL A CA 1
ATOM 7691 C C . VAL A 1 949 ? -21.231 33.879 13.435 1.00 97.25 949 VAL A C 1
ATOM 7693 O O . VAL A 1 949 ? -21.636 34.223 14.541 1.00 97.25 949 VAL A O 1
ATOM 7696 N N . ASN A 1 950 ? -20.167 33.091 13.298 1.00 96.31 950 ASN A N 1
ATOM 7697 C CA . ASN A 1 950 ? -19.363 32.652 14.436 1.00 96.31 950 ASN A CA 1
ATOM 7698 C C . ASN A 1 950 ? -17.999 33.351 14.460 1.00 96.31 950 ASN A C 1
ATOM 7700 O O . ASN A 1 950 ? -17.399 33.602 13.416 1.00 96.31 950 ASN A O 1
ATOM 7704 N N . ARG A 1 951 ? -17.451 33.539 15.659 1.00 92.94 951 ARG A N 1
ATOM 7705 C CA . ARG A 1 951 ? -16.008 33.698 15.884 1.00 92.94 951 ARG A CA 1
ATOM 7706 C C . ARG A 1 951 ? -15.426 32.407 16.461 1.00 92.94 951 ARG A C 1
ATOM 7708 O O . ARG A 1 951 ? -16.163 31.552 16.956 1.00 92.94 951 ARG A O 1
ATOM 7715 N N . LEU A 1 952 ? -14.108 32.247 16.375 1.00 92.81 952 LEU A N 1
ATOM 7716 C CA . LEU A 1 952 ? -13.399 31.150 17.036 1.00 92.81 952 LEU A CA 1
ATOM 7717 C C . LEU A 1 952 ? -12.843 31.629 18.377 1.00 92.81 952 LEU A C 1
ATOM 7719 O O . LEU A 1 952 ? -12.258 32.708 18.447 1.00 92.81 952 LEU A O 1
ATOM 7723 N N . GLN A 1 953 ? -13.014 30.816 19.417 1.00 88.44 953 GLN A N 1
ATOM 7724 C CA . GLN A 1 953 ? -12.484 31.063 20.758 1.00 88.44 953 GLN A CA 1
ATOM 7725 C C . GLN A 1 953 ? -11.623 29.871 21.195 1.00 88.44 953 GLN A C 1
ATOM 7727 O O . GLN A 1 953 ? -12.037 28.724 21.028 1.00 88.44 953 GLN A O 1
ATOM 7732 N N . GLY A 1 954 ? -10.437 30.148 21.743 1.00 83.06 954 GLY A N 1
ATOM 7733 C CA . GLY A 1 954 ? -9.451 29.153 22.180 1.00 83.06 954 GLY A CA 1
ATOM 7734 C C . GLY A 1 954 ? -8.057 29.433 21.609 1.00 83.06 954 GLY A C 1
ATOM 7735 O O . GLY A 1 954 ? -7.932 29.888 20.468 1.00 83.06 954 GLY A O 1
ATOM 7736 N N . ASP A 1 955 ? -7.024 29.159 22.406 1.00 73.56 955 ASP A N 1
ATOM 7737 C CA . ASP A 1 955 ? -5.640 29.564 22.115 1.00 73.56 955 ASP A CA 1
ATOM 7738 C C . ASP A 1 955 ? -5.006 28.744 20.979 1.00 73.56 955 ASP A C 1
ATOM 7740 O O . ASP A 1 955 ? -4.314 29.287 20.118 1.00 73.56 955 ASP A O 1
ATOM 7744 N N . ALA A 1 956 ? -5.293 27.438 20.925 1.00 75.00 956 ALA A N 1
ATOM 7745 C CA . ALA A 1 956 ? -4.846 26.541 19.863 1.00 75.00 956 ALA A CA 1
ATOM 7746 C C . ALA A 1 956 ? -5.971 26.258 18.854 1.00 75.00 956 ALA A C 1
ATOM 7748 O O . ALA A 1 956 ? -7.113 25.984 19.223 1.00 75.00 956 ALA A O 1
ATOM 7749 N N . PHE A 1 957 ? -5.648 26.237 17.553 1.00 73.62 957 PHE A N 1
ATOM 7750 C CA . PHE A 1 957 ? -6.647 26.034 16.489 1.00 73.62 957 PHE A CA 1
ATOM 7751 C C . PHE A 1 957 ? -7.387 24.684 16.564 1.00 73.62 957 PHE A C 1
ATOM 7753 O O . PHE A 1 957 ? -8.443 24.534 15.946 1.00 73.62 957 PHE A O 1
ATOM 7760 N N . GLN A 1 958 ? -6.831 23.703 17.278 1.00 69.19 958 GLN A N 1
ATOM 7761 C CA . GLN A 1 958 ? -7.388 22.358 17.435 1.00 69.19 958 GLN A CA 1
ATOM 7762 C C . GLN A 1 958 ? -8.575 22.365 18.412 1.00 69.19 958 GLN A C 1
ATOM 7764 O O . GLN A 1 958 ? -9.639 21.818 18.101 1.00 69.19 958 GLN A O 1
ATOM 7769 N N . ASP A 1 959 ? -8.415 23.083 19.525 1.00 75.69 959 ASP A N 1
ATOM 7770 C CA . ASP A 1 959 ? -9.397 23.226 20.605 1.00 75.69 959 ASP A CA 1
ATOM 7771 C C . ASP A 1 959 ? -10.406 24.352 20.358 1.00 75.69 959 ASP A C 1
ATOM 7773 O O . ASP A 1 959 ? -11.414 24.453 21.057 1.00 75.69 959 ASP A O 1
ATOM 7777 N N . GLN A 1 960 ? -10.171 25.180 19.333 1.00 86.25 960 GLN A N 1
ATOM 7778 C CA . GLN A 1 960 ? -11.046 26.294 18.986 1.00 86.25 960 GLN A CA 1
ATOM 7779 C C . GLN A 1 960 ? -12.506 25.863 18.782 1.00 86.25 960 GLN A C 1
ATOM 7781 O O . GLN A 1 960 ? -12.867 25.091 17.876 1.00 86.25 960 GLN A O 1
ATOM 7786 N N . VAL A 1 961 ? -13.365 26.434 19.624 1.00 90.50 961 VAL A N 1
ATOM 7787 C CA . VAL A 1 961 ? -14.819 26.304 19.560 1.00 90.50 961 VAL A CA 1
ATOM 7788 C C . VAL A 1 961 ? -15.418 27.452 18.753 1.00 90.50 961 VAL A C 1
ATOM 7790 O O . VAL A 1 961 ? -14.830 28.522 18.625 1.00 90.50 961 VAL A O 1
ATOM 7793 N N . ALA A 1 962 ? -16.594 27.207 18.176 1.00 94.19 962 ALA A N 1
ATOM 7794 C CA . ALA A 1 962 ? -17.372 28.237 17.502 1.00 94.19 962 ALA A CA 1
ATOM 7795 C C . ALA A 1 962 ? -18.288 28.927 18.518 1.00 94.19 962 ALA A C 1
ATOM 7797 O O . ALA A 1 962 ? -19.141 28.267 19.113 1.00 94.19 962 ALA A O 1
ATOM 7798 N N . GLU A 1 963 ? -18.124 30.235 18.676 1.00 94.50 963 GLU A N 1
ATOM 7799 C CA . GLU A 1 963 ? -18.980 31.100 19.485 1.00 94.50 963 GLU A CA 1
ATOM 7800 C C . GLU A 1 963 ? -19.809 31.977 18.537 1.00 94.50 963 GLU A C 1
ATOM 7802 O O . GLU A 1 963 ? -19.248 32.635 17.659 1.00 94.50 963 GLU A O 1
ATOM 7807 N N . ALA A 1 964 ? -21.135 31.968 18.676 1.00 93.88 964 ALA A N 1
ATOM 7808 C CA . ALA A 1 964 ? -22.016 32.785 17.844 1.00 93.88 964 ALA A CA 1
ATOM 7809 C C . ALA A 1 964 ? -21.880 34.275 18.200 1.00 93.88 964 ALA A C 1
ATOM 7811 O O . ALA A 1 964 ? -21.830 34.637 19.375 1.00 93.88 964 ALA A O 1
ATOM 7812 N N . THR A 1 965 ? -21.840 35.140 17.189 1.00 94.06 965 THR A N 1
ATOM 7813 C CA . THR A 1 965 ? -21.939 36.594 17.350 1.00 94.06 965 THR A CA 1
ATOM 7814 C C . THR A 1 965 ? -23.406 37.038 17.253 1.00 94.06 965 THR A C 1
ATOM 7816 O O . THR A 1 965 ? -24.312 36.225 17.064 1.00 94.06 965 THR A O 1
ATOM 7819 N N . ASN A 1 966 ? -23.654 38.346 17.362 1.00 92.31 966 ASN A N 1
ATOM 7820 C CA . ASN A 1 966 ? -24.984 38.934 17.166 1.00 92.31 966 ASN A CA 1
ATOM 7821 C C . ASN A 1 966 ? -25.338 39.166 15.679 1.00 92.31 966 ASN A C 1
ATOM 7823 O O . ASN A 1 966 ? -26.384 39.742 15.383 1.00 92.31 966 ASN A O 1
ATOM 7827 N N . GLU A 1 967 ? -24.470 38.765 14.746 1.00 96.38 967 GLU A N 1
ATOM 7828 C CA . GLU A 1 967 ? -24.687 38.916 13.305 1.00 96.38 967 GLU A CA 1
ATOM 7829 C C . GLU A 1 967 ? -25.333 37.660 12.711 1.00 96.38 967 GLU A C 1
ATOM 7831 O O . GLU A 1 967 ? -24.995 36.527 13.068 1.00 96.38 967 GLU A O 1
ATOM 7836 N N . PHE A 1 968 ? -26.243 37.862 11.758 1.00 96.88 968 PHE A N 1
ATOM 7837 C CA . PHE A 1 968 ? -26.974 36.787 11.095 1.00 96.88 968 PHE A CA 1
ATOM 7838 C C . PHE A 1 968 ? -26.878 36.901 9.575 1.00 96.88 968 PHE A C 1
ATOM 7840 O O . PHE A 1 968 ? -26.869 37.997 9.020 1.00 96.88 968 PHE A O 1
ATOM 7847 N N . GLU A 1 969 ? -26.870 35.754 8.907 1.00 96.88 969 GLU A N 1
ATOM 7848 C CA . GLU A 1 969 ? -26.893 35.632 7.453 1.00 96.88 969 GLU A CA 1
ATOM 7849 C C . GLU A 1 969 ? -27.982 34.631 7.059 1.00 96.88 969 GLU A C 1
ATOM 7851 O O . GLU A 1 969 ? -27.976 33.500 7.541 1.00 96.88 969 GLU A O 1
ATOM 7856 N N . THR A 1 970 ? -28.903 35.023 6.180 1.00 97.38 970 THR A N 1
ATOM 7857 C CA . THR A 1 970 ? -29.927 34.118 5.639 1.00 97.38 970 THR A CA 1
ATOM 7858 C C . THR A 1 970 ? -29.557 33.729 4.215 1.00 97.38 970 THR A C 1
ATOM 7860 O O . THR A 1 970 ? -29.334 34.599 3.376 1.00 97.38 970 THR A O 1
ATOM 7863 N N . ILE A 1 971 ? -29.503 32.425 3.938 1.00 95.81 971 ILE A N 1
ATOM 7864 C CA . ILE A 1 971 ? -29.218 31.878 2.606 1.00 95.81 971 ILE A CA 1
ATOM 7865 C C . ILE A 1 971 ? -30.477 31.167 2.107 1.00 95.81 971 ILE A C 1
ATOM 7867 O O . ILE A 1 971 ? -31.005 30.291 2.793 1.00 95.81 971 ILE A O 1
ATOM 7871 N N . SER A 1 972 ? -30.966 31.558 0.929 1.00 95.00 972 SER A N 1
ATOM 7872 C CA . SER A 1 972 ? -32.088 30.889 0.262 1.00 95.00 972 SER A CA 1
ATOM 7873 C C . SER A 1 972 ? -31.647 29.536 -0.297 1.00 95.00 972 SER A C 1
ATOM 7875 O O . SER A 1 972 ? -30.579 29.432 -0.898 1.00 95.00 972 SER A O 1
ATOM 7877 N N . CYS A 1 973 ? -32.450 28.497 -0.084 1.00 94.06 973 CYS A N 1
ATOM 7878 C CA . CYS A 1 973 ? -32.225 27.163 -0.638 1.00 94.06 973 CYS A CA 1
ATOM 7879 C C . CYS A 1 973 ? -33.512 26.339 -0.550 1.00 94.06 973 CYS A C 1
ATOM 7881 O O . CYS A 1 973 ? -34.253 26.462 0.423 1.00 94.06 973 CYS A O 1
ATOM 7883 N N . GLY A 1 974 ? -33.736 25.448 -1.517 1.00 90.06 974 GLY A N 1
ATOM 7884 C CA . GLY A 1 974 ? -34.897 24.545 -1.501 1.00 90.06 974 GLY A CA 1
ATOM 7885 C C . GLY A 1 974 ? -34.628 23.177 -0.862 1.00 90.06 974 GLY A C 1
ATOM 7886 O O . GLY A 1 974 ? -35.543 22.373 -0.737 1.00 90.06 974 GLY A O 1
ATOM 7887 N N . LEU A 1 975 ? -33.376 22.879 -0.497 1.00 95.81 975 LEU A N 1
ATOM 7888 C CA . LEU A 1 975 ? -32.967 21.596 0.080 1.00 95.81 975 LEU A CA 1
ATOM 7889 C C . LEU A 1 975 ? -31.808 21.798 1.061 1.00 95.81 975 LEU A C 1
ATOM 7891 O O . LEU A 1 975 ? -30.796 22.417 0.723 1.00 95.81 975 LEU A O 1
ATOM 7895 N N . ALA A 1 976 ? -31.934 21.217 2.253 1.00 96.94 976 ALA A N 1
ATOM 7896 C CA . ALA A 1 976 ? -30.884 21.162 3.262 1.00 96.94 976 ALA A CA 1
ATOM 7897 C C . ALA A 1 976 ? -30.522 19.714 3.596 1.00 96.94 976 ALA A C 1
ATOM 7899 O O . ALA A 1 976 ? -31.389 18.916 3.948 1.00 96.94 976 ALA A O 1
ATOM 7900 N N . VAL A 1 977 ? -29.231 19.380 3.562 1.00 97.19 977 VAL A N 1
ATOM 7901 C CA . VAL A 1 977 ? -28.728 18.040 3.888 1.00 97.19 977 VAL A CA 1
ATOM 7902 C C . VAL A 1 977 ? -27.853 18.083 5.139 1.00 97.19 977 VAL A C 1
ATOM 7904 O O . VAL A 1 977 ? -26.746 18.624 5.145 1.00 97.19 977 VAL A O 1
ATOM 7907 N N . ARG A 1 978 ? -28.344 17.488 6.227 1.00 95.19 978 ARG A N 1
ATOM 7908 C CA . ARG A 1 978 ? -27.711 17.499 7.553 1.00 95.19 978 ARG A CA 1
ATOM 7909 C C . ARG A 1 978 ? -26.628 16.417 7.640 1.00 95.19 978 ARG A C 1
ATOM 7911 O O . ARG A 1 978 ? -26.915 15.258 7.934 1.00 95.19 978 ARG A O 1
ATOM 7918 N N . SER A 1 979 ? -25.371 16.788 7.390 1.00 93.62 979 SER A N 1
ATOM 7919 C CA . SER A 1 979 ? -24.183 15.913 7.411 1.00 93.62 979 SER A CA 1
ATOM 7920 C C . SER A 1 979 ? -23.294 16.158 8.648 1.00 93.62 979 SER A C 1
ATOM 7922 O O . SER A 1 979 ? -22.063 16.218 8.572 1.00 93.62 979 SER A O 1
ATOM 7924 N N . ILE A 1 980 ? -23.925 16.275 9.819 1.00 87.12 980 ILE A N 1
ATOM 7925 C CA . ILE A 1 980 ? -23.290 16.610 11.110 1.00 87.12 980 ILE A CA 1
ATOM 7926 C C . ILE A 1 980 ? -22.876 15.385 11.957 1.00 87.12 980 ILE A C 1
ATOM 7928 O O . ILE A 1 980 ? -22.600 15.502 13.154 1.00 87.12 980 ILE A O 1
ATOM 7932 N N . GLY A 1 981 ? -22.804 14.207 11.331 1.00 80.94 981 GLY A N 1
ATOM 7933 C CA . GLY A 1 981 ? -22.388 12.941 11.941 1.00 80.94 981 GLY A CA 1
ATOM 7934 C C . GLY A 1 981 ? -23.537 12.072 12.462 1.00 80.94 981 GLY A C 1
ATOM 7935 O O . GLY A 1 981 ? -24.702 12.471 12.490 1.00 80.94 981 GLY A O 1
ATOM 7936 N N . TYR A 1 982 ? -23.183 10.858 12.882 1.00 79.50 982 TYR A N 1
ATOM 7937 C CA . TYR A 1 982 ? -24.125 9.797 13.252 1.00 79.50 982 TYR A CA 1
ATOM 7938 C C . TYR A 1 982 ? -24.163 9.547 14.773 1.00 79.50 982 TYR A C 1
ATOM 7940 O O . TYR A 1 982 ? -23.437 10.173 15.558 1.00 79.50 982 TYR A O 1
ATOM 7948 N N . LYS A 1 983 ? -25.002 8.597 15.183 1.00 81.44 983 LYS A N 1
ATOM 7949 C CA . LYS A 1 983 ? -25.055 7.942 16.492 1.00 81.44 983 LYS A CA 1
ATOM 7950 C C . LYS A 1 983 ? -25.475 6.481 16.306 1.00 81.44 983 LYS A C 1
ATOM 7952 O O . LYS A 1 983 ? -26.296 6.157 15.446 1.00 81.44 983 LYS A O 1
ATOM 7957 N N . SER A 1 984 ? -24.945 5.596 17.137 1.00 83.44 984 SER A N 1
ATOM 7958 C CA . SER A 1 984 ? -25.543 4.282 17.362 1.00 83.44 984 SER A CA 1
ATOM 7959 C C . SER A 1 984 ? -26.881 4.431 18.090 1.00 83.44 984 SER A C 1
ATOM 7961 O O . SER A 1 984 ? -27.244 5.512 18.563 1.00 83.44 984 SER A O 1
ATOM 7963 N N . VAL A 1 985 ? -27.618 3.332 18.184 1.00 84.25 985 VAL A N 1
ATOM 7964 C CA . VAL A 1 985 ? -28.832 3.222 19.000 1.00 84.25 985 VAL A CA 1
ATOM 7965 C C . VAL A 1 985 ? -28.670 2.057 19.965 1.00 84.25 985 VAL A C 1
ATOM 7967 O O . VAL A 1 985 ? -27.912 1.126 19.687 1.00 84.25 985 VAL A O 1
ATOM 7970 N N . GLN A 1 986 ? -29.380 2.102 21.081 1.00 91.62 986 GLN A N 1
ATOM 7971 C CA . GLN A 1 986 ? -29.584 0.939 21.929 1.00 91.62 986 GLN A CA 1
ATOM 7972 C C . GLN A 1 986 ? -30.595 0.036 21.205 1.00 91.62 986 GLN A C 1
ATOM 7974 O O . GLN A 1 986 ? -31.755 0.415 21.070 1.00 91.62 986 GLN A O 1
ATOM 7979 N N . ILE A 1 987 ? -30.132 -1.081 20.630 1.00 87.44 987 ILE A N 1
ATOM 7980 C CA . ILE A 1 987 ? -30.999 -2.018 19.883 1.00 87.44 987 ILE A CA 1
ATOM 7981 C C . ILE A 1 987 ? -31.774 -2.963 20.810 1.00 87.44 987 ILE A C 1
ATOM 7983 O O . ILE A 1 987 ? -32.830 -3.448 20.431 1.00 87.44 987 ILE A O 1
ATOM 7987 N N . ASP A 1 988 ? -31.268 -3.180 22.023 1.00 92.38 988 ASP A N 1
ATOM 7988 C CA . ASP A 1 988 ? -31.874 -4.002 23.066 1.00 92.38 988 ASP A CA 1
ATOM 7989 C C . ASP A 1 988 ? -31.640 -3.325 24.424 1.00 92.38 988 ASP A C 1
ATOM 7991 O O . ASP A 1 988 ? -30.568 -2.758 24.669 1.00 92.38 988 ASP A O 1
ATOM 7995 N N . SER A 1 989 ? -32.641 -3.382 25.301 1.00 90.00 989 SER A N 1
ATOM 7996 C CA . SER A 1 989 ? -32.587 -2.882 26.675 1.00 90.00 989 SER A CA 1
ATOM 7997 C C . SER A 1 989 ? -31.426 -3.437 27.504 1.00 90.00 989 SER A C 1
ATOM 7999 O O . SER A 1 989 ? -30.929 -2.711 28.363 1.00 90.00 989 SER A O 1
ATOM 8001 N N . SER A 1 990 ? -30.960 -4.668 27.252 1.00 90.38 990 SER A N 1
ATOM 8002 C CA . SER A 1 990 ? -29.859 -5.256 28.030 1.00 90.38 990 SER A CA 1
ATOM 8003 C C . SER A 1 990 ? -28.459 -4.784 27.607 1.00 90.38 990 SER A C 1
ATOM 8005 O O . SER A 1 990 ? -27.471 -5.161 28.235 1.00 90.38 990 SER A O 1
ATOM 8007 N N . ILE A 1 991 ? -28.347 -3.909 26.595 1.00 93.56 991 ILE A N 1
ATOM 8008 C CA . ILE A 1 991 ? -27.083 -3.262 26.204 1.00 93.56 991 ILE A CA 1
ATOM 8009 C C . ILE A 1 991 ? -26.874 -1.963 27.010 1.00 93.56 991 ILE A C 1
ATOM 8011 O O . ILE A 1 991 ? -27.638 -1.012 26.818 1.00 93.56 991 ILE A O 1
ATOM 8015 N N . PRO A 1 992 ? -25.799 -1.834 27.813 1.00 93.00 992 PRO A N 1
ATOM 8016 C CA . PRO A 1 992 ? -25.372 -0.562 28.403 1.00 93.00 992 PRO A CA 1
ATOM 8017 C C . PRO A 1 992 ? -25.046 0.489 27.326 1.00 93.00 992 PRO A C 1
ATOM 8019 O O . PRO A 1 992 ? -24.195 0.262 26.462 1.00 93.00 992 PRO A O 1
ATOM 8022 N N . PHE A 1 993 ? -25.699 1.657 27.347 1.00 92.50 993 PHE A N 1
ATOM 8023 C CA . PHE A 1 993 ? -25.644 2.603 26.222 1.00 92.50 993 PHE A CA 1
ATOM 8024 C C . PHE A 1 993 ? -25.533 4.082 26.633 1.00 92.50 993 PHE A C 1
ATOM 8026 O O . PHE A 1 993 ? -26.376 4.614 27.352 1.00 92.50 993 PHE A O 1
ATOM 8033 N N . ASP A 1 994 ? -24.524 4.792 26.114 1.00 90.88 994 ASP A N 1
ATOM 8034 C CA . ASP A 1 994 ? -24.370 6.241 26.296 1.00 90.88 994 ASP A CA 1
ATOM 8035 C C . ASP A 1 994 ? -25.198 6.982 25.234 1.00 90.88 994 ASP A C 1
ATOM 8037 O O . ASP A 1 994 ? -24.756 7.183 24.099 1.00 90.88 994 ASP A O 1
ATOM 8041 N N . GLY A 1 995 ? -26.404 7.428 25.600 1.00 84.06 995 GLY A N 1
ATOM 8042 C CA . GLY A 1 995 ? -27.283 8.201 24.710 1.00 84.06 995 GLY A CA 1
ATOM 8043 C C . GLY A 1 995 ? -26.720 9.569 24.285 1.00 84.06 995 GLY A C 1
ATOM 8044 O O . GLY A 1 995 ? -27.039 10.075 23.197 1.00 84.06 995 GLY A O 1
ATOM 8045 N N . LYS A 1 996 ? -25.834 10.173 25.092 1.00 81.31 996 LYS A N 1
ATOM 8046 C CA . LYS A 1 996 ? -25.234 11.485 24.805 1.00 81.31 996 LYS A CA 1
ATOM 8047 C C . LYS A 1 996 ? -24.170 11.360 23.718 1.00 81.31 996 LYS A C 1
ATOM 8049 O O . LYS A 1 996 ? -24.277 12.057 22.705 1.00 81.31 996 LYS A O 1
ATOM 8054 N N . LYS A 1 997 ? -23.207 10.444 23.873 1.00 78.00 997 LYS A N 1
ATOM 8055 C CA . LYS A 1 997 ? -22.182 10.138 22.854 1.00 78.00 997 LYS A CA 1
ATOM 8056 C C . LYS A 1 997 ? -22.759 9.347 21.674 1.00 78.00 997 LYS A C 1
ATOM 8058 O O . LYS A 1 997 ? -22.322 9.547 20.542 1.00 78.00 997 LYS A O 1
ATOM 8063 N N . GLY A 1 998 ? -23.789 8.538 21.917 1.00 84.38 998 GLY A N 1
ATOM 8064 C CA . GLY A 1 998 ? -24.439 7.676 20.932 1.00 84.38 998 GLY A CA 1
ATOM 8065 C C . GLY A 1 998 ? -23.601 6.447 20.599 1.00 84.38 998 GLY A C 1
ATOM 8066 O O . GLY A 1 998 ? -23.346 6.213 19.420 1.00 84.38 998 GLY A O 1
ATOM 8067 N N . ARG A 1 999 ? -23.142 5.715 21.623 1.00 90.62 999 ARG A N 1
ATOM 8068 C CA . ARG A 1 999 ? -22.324 4.494 21.508 1.00 90.62 999 ARG A CA 1
ATOM 8069 C C . ARG A 1 999 ? -22.586 3.544 22.684 1.00 90.62 999 ARG A C 1
ATOM 8071 O O . ARG A 1 999 ? -23.021 3.990 23.746 1.00 90.62 999 ARG A O 1
ATOM 8078 N N . VAL A 1 1000 ? -22.291 2.260 22.505 1.00 90.62 1000 VAL A N 1
ATOM 8079 C CA . VAL A 1 1000 ? -22.333 1.245 23.569 1.00 90.62 1000 VAL A CA 1
ATOM 8080 C C . VAL A 1 1000 ? -21.311 1.610 24.649 1.00 90.62 1000 VAL A C 1
ATOM 8082 O O . VAL A 1 1000 ? -20.168 1.949 24.330 1.00 90.62 1000 VAL A O 1
ATOM 8085 N N . MET A 1 1001 ? -21.702 1.557 25.923 1.00 94.06 1001 MET A N 1
ATOM 8086 C CA . MET A 1 1001 ? -20.749 1.716 27.021 1.00 94.06 1001 MET A CA 1
ATOM 8087 C C . MET A 1 1001 ? -19.851 0.484 27.064 1.00 94.06 1001 MET A C 1
ATOM 8089 O O . MET A 1 1001 ? -20.334 -0.640 27.132 1.00 94.06 1001 MET A O 1
ATOM 8093 N N . ASN A 1 1002 ? -18.545 0.698 26.973 1.00 92.75 1002 ASN A N 1
ATOM 8094 C CA . ASN A 1 1002 ? -17.552 -0.363 26.983 1.00 92.75 1002 ASN A CA 1
ATOM 8095 C C . ASN A 1 1002 ? -16.246 0.162 27.588 1.00 92.75 1002 ASN A C 1
ATOM 8097 O O . ASN A 1 1002 ? -15.954 1.356 27.455 1.00 92.75 1002 ASN A O 1
ATOM 8101 N N . LYS A 1 1003 ? -15.472 -0.730 28.211 1.00 89.56 1003 LYS A N 1
ATOM 8102 C CA . LYS A 1 1003 ? -14.040 -0.534 28.444 1.00 89.56 1003 LYS A CA 1
ATOM 8103 C C . LYS A 1 1003 ? -13.310 -1.384 27.410 1.00 89.56 1003 LYS A C 1
ATOM 8105 O O . LYS A 1 1003 ? -13.380 -2.605 27.457 1.00 89.56 1003 LYS A O 1
ATOM 8110 N N . ASP A 1 1004 ? -12.675 -0.725 26.451 1.00 80.44 1004 ASP A N 1
ATOM 8111 C CA . ASP A 1 1004 ? -11.751 -1.329 25.483 1.00 80.44 1004 ASP A CA 1
ATOM 8112 C C . ASP A 1 1004 ? -12.381 -2.470 24.662 1.00 80.44 1004 ASP A C 1
ATOM 8114 O O . ASP A 1 1004 ? -11.732 -3.436 24.270 1.00 80.44 1004 ASP A O 1
ATOM 8118 N N . GLY A 1 1005 ? -13.685 -2.331 24.404 1.00 85.50 1005 GLY A N 1
ATOM 8119 C CA . GLY A 1 1005 ? -14.542 -3.301 23.731 1.00 85.50 1005 GLY A CA 1
ATOM 8120 C C . GLY A 1 1005 ? -15.226 -4.331 24.631 1.00 85.50 1005 GLY A C 1
ATOM 8121 O O . GLY A 1 1005 ? -16.151 -4.990 24.163 1.00 85.50 1005 GLY A O 1
ATOM 8122 N N . LYS A 1 1006 ? -14.880 -4.439 25.918 1.00 94.12 1006 LYS A N 1
ATOM 8123 C CA . LYS A 1 1006 ? -15.665 -5.203 26.900 1.00 94.12 1006 LYS A CA 1
ATOM 8124 C C . LYS A 1 1006 ? -16.904 -4.410 27.312 1.00 94.12 1006 LYS A C 1
ATOM 8126 O O . LYS A 1 1006 ? -16.777 -3.258 27.723 1.00 94.12 1006 LYS A O 1
ATOM 8131 N N . VAL A 1 1007 ? -18.090 -5.013 27.226 1.00 93.75 1007 VAL A N 1
ATOM 8132 C CA . VAL A 1 1007 ? -19.362 -4.389 27.642 1.00 93.75 1007 VAL A CA 1
ATOM 8133 C C . VAL A 1 1007 ? -19.840 -4.977 28.967 1.00 93.75 1007 VAL A C 1
ATOM 8135 O O . VAL A 1 1007 ? -20.097 -4.233 29.907 1.00 93.75 1007 VAL A O 1
ATOM 8138 N N . ASP A 1 1008 ? -19.950 -6.304 29.033 1.00 90.00 1008 ASP A N 1
ATOM 8139 C CA . ASP A 1 1008 ? -20.426 -7.078 30.189 1.00 90.00 1008 ASP A CA 1
ATOM 8140 C C . ASP A 1 1008 ? -19.934 -8.544 30.066 1.00 90.00 1008 ASP A C 1
ATOM 8142 O O . ASP A 1 1008 ? -19.290 -8.889 29.076 1.00 90.00 1008 ASP A O 1
ATOM 8146 N N . ALA A 1 1009 ? -20.216 -9.410 31.047 1.00 85.94 1009 ALA A N 1
ATOM 8147 C CA . ALA A 1 1009 ? -19.696 -10.775 31.224 1.00 85.94 1009 ALA A CA 1
ATOM 8148 C C . ALA A 1 1009 ? -19.327 -11.536 29.931 1.00 85.94 1009 ALA A C 1
ATOM 8150 O O . ALA A 1 1009 ? -18.159 -11.867 29.742 1.00 85.94 1009 ALA A O 1
ATOM 8151 N N . ASN A 1 1010 ? -20.278 -11.760 29.017 1.00 91.38 1010 ASN A N 1
ATOM 8152 C CA . ASN A 1 1010 ? -20.031 -12.355 27.695 1.00 91.38 1010 ASN A CA 1
ATOM 8153 C C . ASN A 1 1010 ? -20.461 -11.448 26.525 1.00 91.38 1010 ASN A C 1
ATOM 8155 O O . ASN A 1 1010 ? -20.733 -11.932 25.426 1.00 91.38 1010 ASN A O 1
ATOM 8159 N N . LEU A 1 1011 ? -20.521 -10.135 26.759 1.00 95.06 1011 LEU A N 1
ATOM 8160 C CA . LEU A 1 1011 ? -20.950 -9.127 25.793 1.00 95.06 1011 LEU A CA 1
ATOM 8161 C C . LEU A 1 1011 ? -19.806 -8.149 25.493 1.00 95.06 1011 LEU A C 1
ATOM 8163 O O . LEU A 1 1011 ? -19.161 -7.607 26.393 1.00 95.06 1011 LEU A O 1
ATOM 8167 N N . TYR A 1 1012 ? -19.583 -7.895 24.210 1.00 96.12 1012 TYR A N 1
ATOM 8168 C CA . TYR A 1 1012 ? -18.478 -7.092 23.692 1.00 96.12 1012 TYR A CA 1
ATOM 8169 C C . TYR A 1 1012 ? -18.988 -6.116 22.627 1.00 96.12 1012 TYR A C 1
ATOM 8171 O O . TYR A 1 1012 ? -20.096 -6.272 22.118 1.00 96.12 1012 TYR A O 1
ATOM 8179 N N . SER A 1 1013 ? -18.198 -5.111 22.258 1.00 92.56 1013 SER A N 1
ATOM 8180 C CA . SER A 1 1013 ? -18.540 -4.139 21.216 1.00 92.56 1013 SER A CA 1
ATOM 8181 C C . SER A 1 1013 ? -17.303 -3.707 20.435 1.00 92.56 1013 SER A C 1
ATOM 8183 O O . SER A 1 1013 ? -16.251 -3.477 21.025 1.00 92.56 1013 SER A O 1
ATOM 8185 N N . ALA A 1 1014 ? -17.428 -3.554 19.116 1.00 87.00 1014 ALA A N 1
ATOM 8186 C CA . ALA A 1 1014 ? -16.343 -3.103 18.248 1.00 87.00 1014 ALA A CA 1
ATOM 8187 C C . ALA A 1 1014 ? -16.820 -2.175 17.118 1.00 87.00 1014 ALA A C 1
ATOM 8189 O O . ALA A 1 1014 ? -17.997 -2.107 16.750 1.00 87.00 1014 ALA A O 1
ATOM 8190 N N . GLY A 1 1015 ? -15.867 -1.442 16.547 1.00 80.81 1015 GLY A N 1
ATOM 8191 C CA . GLY A 1 1015 ? -16.098 -0.432 15.525 1.00 80.81 1015 GLY A CA 1
ATOM 8192 C C . GLY A 1 1015 ? -16.934 0.742 16.031 1.00 80.81 1015 GLY A C 1
ATOM 8193 O O . GLY A 1 1015 ? -16.914 1.077 17.213 1.00 80.81 1015 GLY A O 1
ATOM 8194 N N . TRP A 1 1016 ? -17.705 1.375 15.139 1.00 81.88 1016 TRP A N 1
ATOM 8195 C CA . TRP A 1 1016 ? -18.478 2.582 15.473 1.00 81.88 1016 TRP A CA 1
ATOM 8196 C C . TRP A 1 1016 ? -19.508 2.386 16.599 1.00 81.88 1016 TRP A C 1
ATOM 8198 O O . TRP A 1 1016 ? -19.872 3.370 17.239 1.00 81.88 1016 TRP A O 1
ATOM 8208 N N . ALA A 1 1017 ? -19.941 1.148 16.876 1.00 83.19 1017 ALA A N 1
ATOM 8209 C CA . ALA A 1 1017 ? -20.781 0.835 18.033 1.00 83.19 1017 ALA A CA 1
ATOM 8210 C C . ALA A 1 1017 ? -20.039 1.031 19.371 1.00 83.19 1017 ALA A C 1
ATOM 8212 O O . ALA A 1 1017 ? -20.665 1.433 20.351 1.00 83.19 1017 ALA A O 1
ATOM 8213 N N . ALA A 1 1018 ? -18.722 0.804 19.411 1.00 85.50 1018 ALA A N 1
ATOM 8214 C CA . ALA A 1 1018 ? -17.877 0.962 20.596 1.00 85.50 1018 ALA A CA 1
ATOM 8215 C C . ALA A 1 1018 ? -17.203 2.338 20.677 1.00 85.50 1018 ALA A C 1
ATOM 8217 O O . ALA A 1 1018 ? -17.229 2.990 21.722 1.00 85.50 1018 ALA A O 1
ATOM 8218 N N . THR A 1 1019 ? -16.599 2.794 19.577 1.00 79.62 1019 THR A N 1
ATOM 8219 C CA . THR A 1 1019 ? -15.794 4.026 19.544 1.00 79.62 1019 THR A CA 1
ATOM 8220 C C . THR A 1 1019 ? -16.651 5.272 19.306 1.00 79.62 1019 THR A C 1
ATOM 8222 O O . THR A 1 1019 ? -16.382 6.338 19.871 1.00 79.62 1019 THR A O 1
ATOM 8225 N N . GLY A 1 1020 ? -17.741 5.123 18.552 1.00 78.44 1020 GLY A N 1
ATOM 8226 C CA . GLY A 1 1020 ? -18.514 6.204 17.946 1.00 78.44 1020 GLY A CA 1
ATOM 8227 C C . GLY A 1 1020 ? -18.170 6.388 16.456 1.00 78.44 1020 GLY A C 1
ATOM 8228 O O . GLY A 1 1020 ? -17.178 5.846 15.971 1.00 78.44 1020 GLY A O 1
ATOM 8229 N N . PRO A 1 1021 ? -18.977 7.148 15.696 1.00 71.56 1021 PRO A N 1
ATOM 8230 C CA . PRO A 1 1021 ? -18.856 7.239 14.241 1.00 71.56 1021 PRO A CA 1
ATOM 8231 C C . PRO A 1 1021 ? -17.798 8.254 13.797 1.00 71.56 1021 PRO A C 1
ATOM 8233 O O . PRO A 1 1021 ? -18.106 9.301 13.225 1.00 71.56 1021 PRO A O 1
ATOM 8236 N N . VAL A 1 1022 ? -16.542 7.947 14.111 1.00 61.06 1022 VAL A N 1
ATOM 8237 C CA . VAL A 1 1022 ? -15.359 8.730 13.751 1.00 61.06 1022 VAL A CA 1
ATOM 8238 C C . VAL A 1 1022 ? -14.298 7.772 13.217 1.00 61.06 1022 VAL A C 1
ATOM 8240 O O . VAL A 1 1022 ? -14.073 6.707 13.788 1.00 61.06 1022 VAL A O 1
ATOM 8243 N N . GLY A 1 1023 ? -13.642 8.159 12.125 1.00 52.78 1023 GLY A N 1
ATOM 8244 C CA . GLY A 1 1023 ? -12.561 7.393 11.510 1.00 52.78 1023 GLY A CA 1
ATOM 8245 C C . GLY A 1 1023 ? -12.969 6.611 10.261 1.00 52.78 1023 GLY A C 1
ATOM 8246 O O . GLY A 1 1023 ? -14.129 6.251 10.060 1.00 52.78 1023 GLY A O 1
ATOM 8247 N N . VAL A 1 1024 ? -11.972 6.380 9.407 1.00 60.53 1024 VAL A N 1
ATOM 8248 C CA . VAL A 1 1024 ? -12.076 5.591 8.172 1.00 60.53 1024 VAL A CA 1
ATOM 8249 C C . VAL A 1 1024 ? -12.078 4.087 8.465 1.00 60.53 1024 VAL A C 1
ATOM 8251 O O . VAL A 1 1024 ? -11.788 3.655 9.578 1.00 60.53 1024 VAL A O 1
ATOM 8254 N N . ILE A 1 1025 ? -12.321 3.278 7.430 1.00 53.66 1025 ILE A N 1
ATOM 8255 C CA . ILE A 1 1025 ? -12.260 1.805 7.455 1.00 53.66 1025 ILE A CA 1
ATOM 8256 C C . ILE A 1 1025 ? -10.979 1.284 8.161 1.00 53.66 1025 ILE A C 1
ATOM 8258 O O . ILE A 1 1025 ? -11.063 0.353 8.961 1.00 53.66 1025 ILE A O 1
ATOM 8262 N N . LEU A 1 1026 ? -9.832 1.951 7.953 1.00 55.81 1026 LEU A N 1
ATOM 8263 C CA . LEU A 1 1026 ? -8.514 1.677 8.564 1.00 55.81 1026 LEU A CA 1
ATOM 8264 C C . LEU A 1 1026 ? -8.388 2.011 10.075 1.00 55.81 1026 LEU A C 1
ATOM 8266 O O . LEU A 1 1026 ? -7.353 1.734 10.666 1.00 55.81 1026 LEU A O 1
ATOM 8270 N N . LEU A 1 1027 ? -9.397 2.602 10.722 1.00 57.41 1027 LEU A N 1
ATOM 8271 C CA . LEU A 1 1027 ? -9.426 2.802 12.185 1.00 57.41 1027 LEU A CA 1
ATOM 8272 C C . LEU A 1 1027 ? -10.412 1.855 12.867 1.00 57.41 1027 LEU A C 1
ATOM 8274 O O . LEU A 1 1027 ? -10.125 1.305 13.927 1.00 57.41 1027 LEU A O 1
ATOM 8278 N N . THR A 1 1028 ? -11.552 1.605 12.221 1.00 63.06 1028 THR A N 1
ATOM 8279 C CA . THR A 1 1028 ? -12.536 0.603 12.657 1.00 63.06 1028 THR A CA 1
ATOM 8280 C C . THR A 1 1028 ? -11.899 -0.800 12.727 1.00 63.06 1028 THR A C 1
ATOM 8282 O O . THR A 1 1028 ? -12.244 -1.593 13.595 1.00 63.06 1028 THR A O 1
ATOM 8285 N N . MET A 1 1029 ? -10.925 -1.016 11.837 1.00 67.50 1029 MET A N 1
ATOM 8286 C CA . MET A 1 1029 ? -9.701 -1.829 11.931 1.00 67.50 1029 MET A CA 1
ATOM 8287 C C . MET A 1 1029 ? -9.177 -2.218 13.296 1.00 67.50 1029 MET A C 1
ATOM 8289 O O . MET A 1 1029 ? -9.583 -3.229 13.860 1.00 67.50 1029 MET A O 1
ATOM 8293 N N . THR A 1 1030 ? -8.200 -1.461 13.780 1.00 64.38 1030 THR A N 1
ATOM 8294 C CA . THR A 1 1030 ? -7.307 -1.897 14.843 1.00 64.38 1030 THR A CA 1
ATOM 8295 C C . THR A 1 1030 ? -8.115 -2.209 16.094 1.00 64.38 1030 THR A C 1
ATOM 8297 O O . THR A 1 1030 ? -7.849 -3.194 16.771 1.00 64.38 1030 THR A O 1
ATOM 8300 N N . ASN A 1 1031 ? -9.199 -1.455 16.303 1.00 79.44 1031 ASN A N 1
ATOM 8301 C CA . ASN A 1 1031 ? -10.185 -1.712 17.337 1.00 79.44 1031 ASN A CA 1
ATOM 8302 C C . ASN A 1 1031 ? -10.877 -3.086 17.224 1.00 79.44 1031 ASN A C 1
ATOM 8304 O O . ASN A 1 1031 ? -11.045 -3.749 18.236 1.00 79.44 1031 ASN A O 1
ATOM 8308 N N . ALA A 1 1032 ? -11.293 -3.549 16.046 1.00 76.44 1032 ALA A N 1
ATOM 8309 C CA . ALA A 1 1032 ? -11.982 -4.836 15.939 1.00 76.44 1032 ALA A CA 1
ATOM 8310 C C . ALA A 1 1032 ? -11.034 -6.043 15.908 1.00 76.44 1032 ALA A C 1
ATOM 8312 O O . ALA A 1 1032 ? -11.435 -7.118 16.339 1.00 76.44 1032 ALA A O 1
ATOM 8313 N N . PHE A 1 1033 ? -9.780 -5.879 15.478 1.00 76.62 1033 PHE A N 1
ATOM 8314 C CA . PHE A 1 1033 ? -8.732 -6.877 15.729 1.00 76.62 1033 PHE A CA 1
ATOM 8315 C C . PHE A 1 1033 ? -8.422 -6.994 17.225 1.00 76.62 1033 PHE A C 1
ATOM 8317 O O . PHE A 1 1033 ? -8.492 -8.090 17.774 1.00 76.62 1033 PHE A O 1
ATOM 8324 N N . GLN A 1 1034 ? -8.197 -5.867 17.904 1.00 79.25 1034 GLN A N 1
ATOM 8325 C CA . GLN A 1 1034 ? -8.037 -5.803 19.358 1.00 79.25 1034 GLN A CA 1
ATOM 8326 C C . GLN A 1 1034 ? -9.210 -6.489 20.084 1.00 79.25 1034 GLN A C 1
ATOM 8328 O O . GLN A 1 1034 ? -8.984 -7.319 20.961 1.00 79.25 1034 GLN A O 1
ATOM 8333 N N . VAL A 1 1035 ? -10.460 -6.202 19.697 1.00 81.38 1035 VAL A N 1
ATOM 8334 C CA . VAL A 1 1035 ? -11.652 -6.788 20.336 1.00 81.38 1035 VAL A CA 1
ATOM 8335 C C . VAL A 1 1035 ? -11.942 -8.228 19.882 1.00 81.38 1035 VAL A C 1
ATOM 8337 O O . VAL A 1 1035 ? -12.475 -9.019 20.654 1.00 81.38 1035 VAL A O 1
ATOM 8340 N N . GLY A 1 1036 ? -11.550 -8.619 18.669 1.00 84.38 1036 GLY A N 1
ATOM 8341 C CA . GLY A 1 1036 ? -11.579 -10.016 18.228 1.00 84.38 1036 GLY A CA 1
ATOM 8342 C C . GLY A 1 1036 ? -10.656 -10.871 19.092 1.00 84.38 1036 GLY A C 1
ATOM 8343 O O . GLY A 1 1036 ? -11.108 -11.840 19.697 1.00 84.38 1036 GLY A O 1
ATOM 8344 N N . SER A 1 1037 ? -9.404 -10.433 19.264 1.00 81.25 1037 SER A N 1
ATOM 8345 C CA . SER A 1 1037 ? -8.502 -11.020 20.257 1.00 81.25 1037 SER A CA 1
ATOM 8346 C C . SER A 1 1037 ? -9.064 -10.902 21.685 1.00 81.25 1037 SER A C 1
ATOM 8348 O O . SER A 1 1037 ? -8.846 -11.815 22.478 1.00 81.25 1037 SER A O 1
ATOM 8350 N N . LEU A 1 1038 ? -9.782 -9.819 22.048 1.00 84.69 1038 LEU A N 1
ATOM 8351 C CA . LEU A 1 1038 ? -10.389 -9.651 23.385 1.00 84.69 1038 LEU A CA 1
ATOM 8352 C C . LEU A 1 1038 ? -11.297 -10.835 23.741 1.00 84.69 1038 LEU A C 1
ATOM 8354 O O . LEU A 1 1038 ? -11.149 -11.443 24.801 1.00 84.69 1038 LEU A O 1
ATOM 8358 N N . VAL A 1 1039 ? -12.183 -11.182 22.810 1.00 87.88 1039 VAL A N 1
ATOM 8359 C CA . VAL A 1 1039 ? -13.099 -12.317 22.933 1.00 87.88 1039 VAL A CA 1
ATOM 8360 C C . VAL A 1 1039 ? -12.331 -13.640 23.035 1.00 87.88 1039 VAL A C 1
ATOM 8362 O O . VAL A 1 1039 ? -12.627 -14.429 23.929 1.00 87.88 1039 VAL A O 1
ATOM 8365 N N . CYS A 1 1040 ? -11.324 -13.864 22.182 1.00 83.38 1040 CYS A N 1
ATOM 8366 C CA . CYS A 1 1040 ? -10.524 -15.094 22.165 1.00 83.38 1040 CYS A CA 1
ATOM 8367 C C . CYS A 1 1040 ? -9.989 -15.495 23.546 1.00 83.38 1040 CYS A C 1
ATOM 8369 O O . CYS A 1 1040 ? -10.334 -16.567 24.038 1.00 83.38 1040 CYS A O 1
ATOM 8371 N N . ASN A 1 1041 ? -9.195 -14.639 24.204 1.00 81.19 1041 ASN A N 1
ATOM 8372 C CA . ASN A 1 1041 ? -8.499 -15.065 25.430 1.00 81.19 1041 ASN A CA 1
ATOM 8373 C C . ASN A 1 1041 ? -9.462 -15.287 26.615 1.00 81.19 1041 ASN A C 1
ATOM 8375 O O . ASN A 1 1041 ? -9.110 -15.998 27.550 1.00 81.19 1041 ASN A O 1
ATOM 8379 N N . GLU A 1 1042 ? -10.676 -14.721 26.586 1.00 81.88 1042 GLU A N 1
ATOM 8380 C CA . GLU A 1 1042 ? -11.701 -14.990 27.607 1.00 81.88 1042 GLU A CA 1
ATOM 8381 C C . GLU A 1 1042 ? -12.455 -16.314 27.362 1.00 81.88 1042 GLU A C 1
ATOM 8383 O O . GLU A 1 1042 ? -12.860 -16.987 28.314 1.00 81.88 1042 GLU A O 1
ATOM 8388 N N . LEU A 1 1043 ? -12.600 -16.736 26.098 1.00 76.12 1043 LEU A N 1
ATOM 8389 C CA . LEU A 1 1043 ? -13.309 -17.965 25.718 1.00 76.12 1043 LEU A CA 1
ATOM 8390 C C . LEU A 1 1043 ? -12.576 -19.265 26.087 1.00 76.12 1043 LEU A C 1
ATOM 8392 O O . LEU A 1 1043 ? -13.231 -20.296 26.235 1.00 76.12 1043 LEU A O 1
ATOM 8396 N N . ILE A 1 1044 ? -11.254 -19.218 26.295 1.00 58.81 1044 ILE A N 1
ATOM 8397 C CA . ILE A 1 1044 ? -10.379 -20.381 26.579 1.00 58.81 1044 ILE A CA 1
ATOM 8398 C C . ILE A 1 1044 ? -10.836 -21.203 27.810 1.00 58.81 1044 ILE A C 1
ATOM 8400 O O . ILE A 1 1044 ? -10.468 -22.365 27.960 1.00 58.81 1044 ILE A O 1
ATOM 8404 N N . SER A 1 1045 ? -11.663 -20.625 28.687 1.00 52.06 1045 SER A N 1
ATOM 8405 C CA . SER A 1 1045 ? -12.087 -21.224 29.961 1.00 52.06 1045 SER A CA 1
ATOM 8406 C C . SER A 1 1045 ? -13.431 -21.975 29.946 1.00 52.06 1045 SER A C 1
ATOM 8408 O O . SER A 1 1045 ? -13.770 -22.612 30.946 1.00 52.06 1045 SER A O 1
ATOM 8410 N N . SER A 1 1046 ? -14.222 -21.920 28.864 1.00 61.31 1046 SER A N 1
ATOM 8411 C CA . SER A 1 1046 ? -15.601 -22.441 28.869 1.00 61.31 1046 SER A CA 1
ATOM 8412 C C . SER A 1 1046 ? -15.744 -23.820 28.215 1.00 61.31 1046 SER A C 1
ATOM 8414 O O . SER A 1 1046 ? -15.625 -23.967 27.002 1.00 61.31 1046 SER A O 1
ATOM 8416 N N . THR A 1 1047 ? -16.092 -24.830 29.017 1.00 63.88 1047 THR A N 1
ATOM 8417 C CA . THR A 1 1047 ? -16.467 -26.184 28.557 1.00 63.88 1047 THR A CA 1
ATOM 8418 C C . THR A 1 1047 ? -17.978 -26.362 28.354 1.00 63.88 1047 THR A C 1
ATOM 8420 O O . THR A 1 1047 ? -18.450 -27.466 28.080 1.00 63.88 1047 THR A O 1
ATOM 8423 N N . GLU A 1 1048 ? -18.764 -25.293 28.506 1.00 75.69 1048 GLU A N 1
ATOM 8424 C CA . GLU A 1 1048 ? -20.222 -25.350 28.424 1.00 75.69 1048 GLU A CA 1
ATOM 8425 C C . GLU A 1 1048 ? -20.675 -25.553 26.969 1.00 75.69 1048 GLU A C 1
ATOM 8427 O O . GLU A 1 1048 ? -20.314 -24.784 26.078 1.00 75.69 1048 GLU A O 1
ATOM 8432 N N . ASN A 1 1049 ? -21.492 -26.575 26.701 1.00 81.81 1049 ASN A N 1
ATOM 8433 C CA . ASN A 1 1049 ? -21.999 -26.812 25.350 1.00 81.81 1049 ASN A CA 1
ATOM 8434 C C . ASN A 1 1049 ? -23.182 -25.875 25.051 1.00 81.81 1049 ASN A C 1
ATOM 8436 O O . ASN A 1 1049 ? -24.313 -26.133 25.465 1.00 81.81 1049 ASN A O 1
ATOM 8440 N N . LYS A 1 1050 ? -22.914 -24.770 24.349 1.00 90.25 1050 LYS A N 1
ATOM 8441 C CA . LYS A 1 1050 ? -23.919 -23.773 23.961 1.00 90.25 1050 LYS A CA 1
ATOM 8442 C C . LYS A 1 1050 ? -24.587 -24.129 22.626 1.00 90.25 1050 LYS A C 1
ATOM 8444 O O . LYS A 1 1050 ? -23.950 -24.662 21.723 1.00 90.25 1050 LYS A O 1
ATOM 8449 N N . ALA A 1 1051 ? -25.872 -23.795 22.481 1.00 91.19 1051 ALA A N 1
ATOM 8450 C CA . ALA A 1 1051 ? -26.679 -24.172 21.312 1.00 91.19 1051 ALA A CA 1
ATOM 8451 C C . ALA A 1 1051 ? -26.264 -23.492 19.986 1.00 91.19 1051 ALA A C 1
ATOM 8453 O O . ALA A 1 1051 ? -26.621 -23.983 18.913 1.00 91.19 1051 ALA A O 1
ATOM 8454 N N . GLY A 1 1052 ? -25.544 -22.367 20.043 1.00 91.75 1052 GLY A N 1
ATOM 8455 C CA . GLY A 1 1052 ? -25.108 -21.588 18.884 1.00 91.75 1052 GLY A CA 1
ATOM 8456 C C . GLY A 1 1052 ? -26.260 -21.205 17.952 1.00 91.75 1052 GLY A C 1
ATOM 8457 O O . GLY A 1 1052 ? -27.397 -20.980 18.383 1.00 91.75 1052 GLY A O 1
ATOM 8458 N N . SER A 1 1053 ? -25.988 -21.200 16.648 1.00 89.50 1053 SER A N 1
ATOM 8459 C CA . SER A 1 1053 ? -26.999 -20.937 15.622 1.00 89.50 1053 SER A CA 1
ATOM 8460 C C . SER A 1 1053 ? -28.168 -21.923 15.578 1.00 89.50 1053 SER A C 1
ATOM 8462 O O . SER A 1 1053 ? -29.180 -21.577 14.974 1.00 89.50 1053 SER A O 1
ATOM 8464 N N . ASN A 1 1054 ? -28.115 -23.095 16.223 1.00 92.75 1054 ASN A N 1
ATOM 8465 C CA . ASN A 1 1054 ? -29.297 -23.963 16.316 1.00 92.75 1054 ASN A CA 1
ATOM 8466 C C . ASN A 1 1054 ? -30.371 -23.318 17.204 1.00 92.75 1054 ASN A C 1
ATOM 8468 O O . ASN A 1 1054 ? -31.496 -23.138 16.752 1.00 92.75 1054 ASN A O 1
ATOM 8472 N N . GLY A 1 1055 ? -29.997 -22.829 18.395 1.00 92.50 1055 GLY A N 1
ATOM 8473 C CA . GLY A 1 1055 ? -30.926 -22.101 19.271 1.00 92.50 1055 GLY A CA 1
ATOM 8474 C C . GLY A 1 1055 ? -31.467 -20.815 18.631 1.00 92.50 1055 GLY A C 1
ATOM 8475 O O . GLY A 1 1055 ? -32.635 -20.470 18.808 1.00 92.50 1055 GLY A O 1
ATOM 8476 N N . VAL A 1 1056 ? -30.650 -20.134 17.817 1.00 92.81 1056 VAL A N 1
ATOM 8477 C CA . VAL A 1 1056 ? -31.107 -18.990 17.007 1.00 92.81 1056 VAL A CA 1
ATOM 8478 C C . VAL A 1 1056 ? -32.131 -19.427 15.957 1.00 92.81 1056 VAL A C 1
ATOM 8480 O O . VAL A 1 1056 ? -33.205 -18.833 15.876 1.00 92.81 1056 VAL A O 1
ATOM 8483 N N . ARG A 1 1057 ? -31.827 -20.469 15.170 1.00 93.38 1057 ARG A N 1
ATOM 8484 C CA . ARG A 1 1057 ? -32.730 -21.009 14.142 1.00 93.38 1057 ARG A CA 1
ATOM 8485 C C . ARG A 1 1057 ? -34.059 -21.452 14.736 1.00 93.38 1057 ARG A C 1
ATOM 8487 O O . ARG A 1 1057 ? -35.085 -21.121 14.159 1.00 93.38 1057 ARG A O 1
ATOM 8494 N N . ASP A 1 1058 ? -34.063 -22.119 15.885 1.00 92.81 1058 ASP A N 1
ATOM 8495 C CA . ASP A 1 1058 ? -35.294 -22.584 16.533 1.00 92.81 1058 ASP A CA 1
ATOM 8496 C C . ASP A 1 1058 ? -36.237 -21.418 16.877 1.00 92.81 1058 ASP A C 1
ATOM 8498 O O . ASP A 1 1058 ? -37.428 -21.475 16.560 1.00 92.81 1058 ASP A O 1
ATOM 8502 N N . ILE A 1 1059 ? -35.712 -20.316 17.435 1.00 94.44 1059 ILE A N 1
ATOM 8503 C CA . ILE A 1 1059 ? -36.507 -19.104 17.709 1.00 94.44 1059 ILE A CA 1
ATOM 8504 C C . ILE A 1 1059 ? -37.019 -18.463 16.415 1.00 94.44 1059 ILE A C 1
ATOM 8506 O O . ILE A 1 1059 ? -38.192 -18.092 16.336 1.00 94.44 1059 ILE A O 1
ATOM 8510 N N . LEU A 1 1060 ? -36.161 -18.305 15.405 1.00 93.31 1060 LEU A N 1
ATOM 8511 C CA . LEU A 1 1060 ? -36.527 -17.628 14.157 1.00 93.31 1060 LEU A CA 1
ATOM 8512 C C . LEU A 1 1060 ? -37.535 -18.448 13.336 1.00 93.31 1060 LEU A C 1
ATOM 8514 O O . LEU A 1 1060 ? -38.514 -17.888 12.846 1.00 93.31 1060 LEU A O 1
ATOM 8518 N N . ASN A 1 1061 ? -37.369 -19.771 13.283 1.00 92.06 1061 ASN A N 1
ATOM 8519 C CA . ASN A 1 1061 ? -38.309 -20.705 12.664 1.00 92.06 1061 ASN A CA 1
ATOM 8520 C C . ASN A 1 1061 ? -39.671 -20.678 13.373 1.00 92.06 1061 ASN A C 1
ATOM 8522 O O . ASN A 1 1061 ? -40.701 -20.582 12.709 1.00 92.06 1061 ASN A O 1
ATOM 8526 N N . ALA A 1 1062 ? -39.695 -20.687 14.713 1.00 93.00 1062 ALA A N 1
ATOM 8527 C CA . ALA A 1 1062 ? -40.934 -20.572 15.489 1.00 93.00 1062 ALA A CA 1
ATOM 8528 C C . ALA A 1 1062 ? -41.656 -19.225 15.277 1.00 93.00 1062 ALA A C 1
ATOM 8530 O O . ALA A 1 1062 ? -42.877 -19.153 15.405 1.00 93.00 1062 ALA A O 1
ATOM 8531 N N . LYS A 1 1063 ? -40.915 -18.166 14.921 1.00 93.44 1063 LYS A N 1
ATOM 8532 C CA . LYS A 1 1063 ? -41.449 -16.853 14.523 1.00 93.44 1063 LYS A CA 1
ATOM 8533 C C . LYS A 1 1063 ? -41.771 -16.733 13.023 1.00 93.44 1063 LYS A C 1
ATOM 8535 O O . LYS A 1 1063 ? -42.275 -15.693 12.609 1.00 93.44 1063 LYS A O 1
ATOM 8540 N N . GLY A 1 1064 ? -41.493 -17.756 12.210 1.00 92.88 1064 GLY A N 1
ATOM 8541 C CA . GLY A 1 1064 ? -41.701 -17.731 10.756 1.00 92.88 1064 GLY A CA 1
ATOM 8542 C C . GLY A 1 1064 ? -40.759 -16.790 9.991 1.00 92.88 1064 GLY A C 1
ATOM 8543 O O . GLY A 1 1064 ? -41.103 -16.336 8.902 1.00 92.88 1064 GLY A O 1
ATOM 8544 N N . ILE A 1 1065 ? -39.592 -16.464 10.553 1.00 93.75 1065 ILE A N 1
ATOM 8545 C CA . ILE A 1 1065 ? -38.635 -15.517 9.967 1.00 93.75 1065 ILE A CA 1
ATOM 8546 C C . ILE A 1 1065 ? -37.707 -16.255 8.999 1.00 93.75 1065 ILE A C 1
ATOM 8548 O O . ILE A 1 1065 ? -36.934 -17.123 9.403 1.00 93.75 1065 ILE A O 1
ATOM 8552 N N . GLN A 1 1066 ? -37.755 -15.885 7.717 1.00 94.06 1066 GLN A N 1
ATOM 8553 C CA . GLN A 1 1066 ? -36.844 -16.417 6.704 1.00 94.06 1066 GLN A CA 1
ATOM 8554 C C . GLN A 1 1066 ? -35.423 -15.881 6.927 1.00 94.06 1066 GLN A C 1
ATOM 8556 O O . GLN A 1 1066 ? -35.165 -14.687 6.762 1.00 94.06 1066 GLN A O 1
ATOM 8561 N N . ILE A 1 1067 ? -34.502 -16.785 7.256 1.00 96.19 1067 ILE A N 1
ATOM 8562 C CA . ILE A 1 1067 ? -33.063 -16.519 7.354 1.00 96.19 1067 ILE A CA 1
ATOM 8563 C C . ILE A 1 1067 ? -32.450 -16.549 5.949 1.00 96.19 1067 ILE A C 1
ATOM 8565 O O . ILE A 1 1067 ? -32.814 -17.393 5.131 1.00 96.19 1067 ILE A O 1
ATOM 8569 N N . VAL A 1 1068 ? -31.491 -15.663 5.682 1.00 96.50 1068 VAL A N 1
ATOM 8570 C CA . VAL A 1 1068 ? -30.706 -15.646 4.439 1.00 96.50 1068 VAL A CA 1
ATOM 8571 C C . VAL A 1 1068 ? -29.276 -16.083 4.744 1.00 96.50 1068 VAL A C 1
ATOM 8573 O O . VAL A 1 1068 ? -28.552 -15.387 5.457 1.00 96.50 1068 VAL A O 1
ATOM 8576 N N . SER A 1 1069 ? -28.864 -17.244 4.227 1.00 96.00 1069 SER A N 1
ATOM 8577 C CA . SER A 1 1069 ? -27.482 -17.720 4.362 1.00 96.00 1069 SER A CA 1
ATOM 8578 C C . SER A 1 1069 ? -26.516 -16.932 3.467 1.00 96.00 1069 SER A C 1
ATOM 8580 O O . SER A 1 1069 ? -26.924 -16.112 2.640 1.00 96.00 1069 SER A O 1
ATOM 8582 N N . TYR A 1 1070 ? -25.205 -17.176 3.592 1.00 94.12 1070 TYR A N 1
ATOM 8583 C CA . TYR A 1 1070 ? -24.238 -16.538 2.690 1.00 94.12 1070 TYR A CA 1
ATOM 8584 C C . TYR A 1 1070 ? -24.400 -17.009 1.237 1.00 94.12 1070 TYR A C 1
ATOM 8586 O O . TYR A 1 1070 ? -24.216 -16.228 0.305 1.00 94.12 1070 TYR A O 1
ATOM 8594 N N . GLU A 1 1071 ? -24.779 -18.271 1.051 1.00 95.25 1071 GLU A N 1
ATOM 8595 C CA . GLU A 1 1071 ? -25.043 -18.894 -0.249 1.00 95.25 1071 GLU A CA 1
ATOM 8596 C C . GLU A 1 1071 ? -26.319 -18.318 -0.877 1.00 95.25 1071 GLU A C 1
ATOM 8598 O O . GLU A 1 1071 ? -26.343 -18.013 -2.068 1.00 95.25 1071 GLU A O 1
ATOM 8603 N N . ASP A 1 1072 ? -27.347 -18.053 -0.068 1.00 96.75 1072 ASP A N 1
ATOM 8604 C CA . ASP A 1 1072 ? -28.562 -17.369 -0.519 1.00 96.75 1072 ASP A CA 1
ATOM 8605 C C . ASP A 1 1072 ? -28.291 -15.909 -0.900 1.00 96.75 1072 ASP A C 1
ATOM 8607 O O . ASP A 1 1072 ? -28.776 -15.430 -1.928 1.00 96.75 1072 ASP A O 1
ATOM 8611 N N . TRP A 1 1073 ? -27.448 -15.208 -0.132 1.00 96.06 1073 TRP A N 1
ATOM 8612 C CA . TRP A 1 1073 ? -26.964 -13.881 -0.514 1.00 96.06 1073 TRP A CA 1
ATOM 8613 C C . TRP A 1 1073 ? -26.226 -13.912 -1.863 1.00 96.06 1073 TRP A C 1
ATOM 8615 O O . TRP A 1 1073 ? -26.459 -13.036 -2.691 1.00 96.06 1073 TRP A O 1
ATOM 8625 N N . GLN A 1 1074 ? -25.399 -14.924 -2.150 1.00 95.88 1074 GLN A N 1
ATOM 8626 C CA . GLN A 1 1074 ? -24.723 -15.037 -3.453 1.00 95.88 1074 GLN A CA 1
ATOM 8627 C C . GLN A 1 1074 ? -25.704 -15.145 -4.637 1.00 95.88 1074 GLN A C 1
ATOM 8629 O O . GLN A 1 1074 ? -25.371 -14.708 -5.742 1.00 95.88 1074 GLN A O 1
ATOM 8634 N N . LYS A 1 1075 ? -26.921 -15.671 -4.431 1.00 97.88 1075 LYS A N 1
ATOM 8635 C CA . LYS A 1 1075 ? -27.990 -15.665 -5.449 1.00 97.88 1075 LYS A CA 1
ATOM 8636 C C . LYS A 1 1075 ? -28.475 -14.242 -5.721 1.00 97.88 1075 LYS A C 1
ATOM 8638 O O . LYS A 1 1075 ? -28.580 -13.846 -6.881 1.00 97.88 1075 LYS A O 1
ATOM 8643 N N . ILE A 1 1076 ? -28.721 -13.465 -4.661 1.00 97.31 1076 ILE A N 1
ATOM 8644 C CA . ILE A 1 1076 ? -29.097 -12.047 -4.758 1.00 97.31 1076 ILE A CA 1
ATOM 8645 C C . ILE A 1 1076 ? -27.972 -11.270 -5.455 1.00 97.31 1076 ILE A C 1
ATOM 8647 O O . ILE A 1 1076 ? -28.229 -10.605 -6.453 1.00 97.31 1076 ILE A O 1
ATOM 8651 N N . ASP A 1 1077 ? -26.724 -11.420 -5.000 1.00 96.06 1077 ASP A N 1
ATOM 8652 C CA . ASP A 1 1077 ? -25.536 -10.773 -5.572 1.00 96.06 1077 ASP A CA 1
ATOM 8653 C C . ASP A 1 1077 ? -25.395 -11.038 -7.078 1.00 96.06 1077 ASP A C 1
ATOM 8655 O O . ASP A 1 1077 ? -25.152 -10.108 -7.846 1.00 96.06 1077 ASP A O 1
ATOM 8659 N N . ARG A 1 1078 ? -25.625 -12.282 -7.522 1.00 97.25 1078 ARG A N 1
ATOM 8660 C CA . ARG A 1 1078 ? -25.628 -12.643 -8.947 1.00 97.25 1078 ARG A CA 1
ATOM 8661 C C . ARG A 1 1078 ? -26.736 -11.929 -9.721 1.00 97.25 1078 ARG A C 1
ATOM 8663 O O . ARG A 1 1078 ? -26.450 -11.360 -10.768 1.00 97.25 1078 ARG A O 1
ATOM 8670 N N . VAL A 1 1079 ? -27.968 -11.893 -9.204 1.00 98.06 1079 VAL A N 1
ATOM 8671 C CA . VAL A 1 1079 ? -29.076 -11.171 -9.862 1.00 98.06 1079 VAL A CA 1
ATOM 8672 C C . VAL A 1 1079 ? -28.792 -9.667 -9.944 1.00 98.06 1079 VAL A C 1
ATOM 8674 O O . VAL A 1 1079 ? -29.092 -9.048 -10.964 1.00 98.06 1079 VAL A O 1
ATOM 8677 N N . GLU A 1 1080 ? -28.172 -9.072 -8.921 1.00 97.44 1080 GLU A N 1
ATOM 8678 C CA . GLU A 1 1080 ? -27.733 -7.673 -8.976 1.00 97.44 1080 GLU A CA 1
ATOM 8679 C C . GLU A 1 1080 ? -26.675 -7.445 -10.062 1.00 97.44 1080 GLU A C 1
ATOM 8681 O O . GLU A 1 1080 ? -26.775 -6.483 -10.825 1.00 97.44 1080 GLU A O 1
ATOM 8686 N N . GLN A 1 1081 ? -25.672 -8.322 -10.159 1.00 96.69 1081 GLN A N 1
ATOM 8687 C CA . GLN A 1 1081 ? -24.638 -8.257 -11.196 1.00 96.69 1081 GLN A CA 1
ATOM 8688 C C . GLN A 1 1081 ? -25.231 -8.433 -12.604 1.00 96.69 1081 GLN A C 1
ATOM 8690 O O . GLN A 1 1081 ? -24.903 -7.657 -13.501 1.00 96.69 1081 GLN A O 1
ATOM 8695 N N . ASP A 1 1082 ? -26.147 -9.384 -12.799 1.00 97.62 1082 ASP A N 1
ATOM 8696 C CA . ASP A 1 1082 ? -26.803 -9.638 -14.088 1.00 97.62 1082 ASP A CA 1
ATOM 8697 C C . ASP A 1 1082 ? -27.665 -8.446 -14.540 1.00 97.62 1082 ASP A C 1
ATOM 8699 O O . ASP A 1 1082 ? -27.587 -8.032 -15.700 1.00 97.62 1082 ASP A O 1
ATOM 8703 N N . ARG A 1 1083 ? -28.432 -7.834 -13.624 1.00 97.88 1083 ARG A N 1
ATOM 8704 C CA . ARG A 1 1083 ? -29.166 -6.581 -13.888 1.00 97.88 1083 ARG A CA 1
ATOM 8705 C C . ARG A 1 1083 ? -28.215 -5.425 -14.190 1.00 97.88 1083 ARG A C 1
ATOM 8707 O O . ARG A 1 1083 ? -28.432 -4.684 -15.144 1.00 97.88 1083 ARG A O 1
ATOM 8714 N N . GLY A 1 1084 ? -27.130 -5.299 -13.424 1.00 96.75 1084 GLY A N 1
ATOM 8715 C CA . GLY A 1 1084 ? -26.095 -4.293 -13.661 1.00 96.75 1084 GLY A CA 1
ATOM 8716 C C . GLY A 1 1084 ? -25.501 -4.412 -15.060 1.00 96.75 1084 GLY A C 1
ATOM 8717 O O . GLY A 1 1084 ? -25.470 -3.434 -15.800 1.00 96.75 1084 GLY A O 1
ATOM 8718 N N . LYS A 1 1085 ? -25.130 -5.627 -15.470 1.00 95.31 1085 LYS A N 1
ATOM 8719 C CA . LYS A 1 1085 ? -24.571 -5.926 -16.793 1.00 95.31 1085 LYS A CA 1
ATOM 8720 C C . LYS A 1 1085 ? -25.503 -5.520 -17.939 1.00 95.31 1085 LYS A C 1
ATOM 8722 O O . LYS A 1 1085 ? -25.018 -5.015 -18.948 1.00 95.31 1085 LYS A O 1
ATOM 8727 N N . GLN A 1 1086 ? -26.818 -5.691 -17.781 1.00 96.12 1086 GLN A N 1
ATOM 8728 C CA . GLN A 1 1086 ? -27.819 -5.226 -18.755 1.00 96.12 1086 GLN A CA 1
ATOM 8729 C C . GLN A 1 1086 ? -27.885 -3.691 -18.849 1.00 96.12 1086 GLN A C 1
ATOM 8731 O O . GLN A 1 1086 ? -28.150 -3.157 -19.923 1.00 96.12 1086 GLN A O 1
ATOM 8736 N N . LEU A 1 1087 ? -27.608 -2.987 -17.747 1.00 93.75 1087 LEU A N 1
ATOM 8737 C CA . LEU A 1 1087 ? -27.627 -1.522 -17.642 1.00 93.75 1087 LEU A CA 1
ATOM 8738 C C . LEU A 1 1087 ? -26.250 -0.853 -17.848 1.00 93.75 1087 LEU A C 1
ATOM 8740 O O . LEU A 1 1087 ? -26.157 0.370 -17.791 1.00 93.75 1087 LEU A O 1
ATOM 8744 N N . GLY A 1 1088 ? -25.177 -1.621 -18.078 1.00 93.19 1088 GLY A N 1
ATOM 8745 C CA . GLY A 1 1088 ? -23.805 -1.098 -18.194 1.00 93.19 1088 GLY A CA 1
ATOM 8746 C C . GLY A 1 1088 ? -23.136 -0.739 -16.856 1.00 93.19 1088 GLY A C 1
ATOM 8747 O O . GLY A 1 1088 ? -22.213 0.073 -16.825 1.00 93.19 1088 GLY A O 1
ATOM 8748 N N . LYS A 1 1089 ? -23.597 -1.335 -15.753 1.00 95.94 1089 LYS A N 1
ATOM 8749 C CA . LYS A 1 1089 ? -23.202 -1.047 -14.363 1.00 95.94 1089 LYS A CA 1
ATOM 8750 C C . LYS A 1 1089 ? -22.529 -2.266 -13.712 1.00 95.94 1089 LYS A C 1
ATOM 8752 O O . LYS A 1 1089 ? -22.822 -3.393 -14.110 1.00 95.94 1089 LYS A O 1
ATOM 8757 N N . PRO A 1 1090 ? -21.692 -2.096 -12.668 1.00 90.56 1090 PRO A N 1
ATOM 8758 C CA . PRO A 1 1090 ? -21.103 -3.222 -11.930 1.00 90.56 1090 PRO A CA 1
ATOM 8759 C C . PRO A 1 1090 ? -22.156 -4.127 -11.273 1.00 90.56 1090 PRO A C 1
ATOM 8761 O O . PRO A 1 1090 ? -21.940 -5.324 -11.103 1.00 90.56 1090 PRO A O 1
ATOM 8764 N N . ARG A 1 1091 ? -23.283 -3.529 -10.875 1.00 96.19 1091 ARG A N 1
ATOM 8765 C CA . ARG A 1 1091 ? -24.483 -4.171 -10.333 1.00 96.19 1091 ARG A CA 1
ATOM 8766 C C . ARG A 1 1091 ? -25.650 -3.186 -10.375 1.00 96.19 1091 ARG A C 1
ATOM 8768 O O . ARG A 1 1091 ? -25.421 -1.978 -10.324 1.00 96.19 1091 ARG A O 1
ATOM 8775 N N . GLU A 1 1092 ? -26.874 -3.695 -10.391 1.00 97.44 1092 GLU A N 1
ATOM 8776 C CA . GLU A 1 1092 ? -28.064 -2.945 -9.991 1.00 97.44 1092 GLU A CA 1
ATOM 8777 C C . GLU A 1 1092 ? -28.523 -3.470 -8.638 1.00 97.44 1092 GLU A C 1
ATOM 8779 O O . GLU A 1 1092 ? -28.905 -4.635 -8.519 1.00 97.44 1092 GLU A O 1
ATOM 8784 N N . LYS A 1 1093 ? -28.455 -2.626 -7.607 1.00 96.62 1093 LYS A N 1
ATOM 8785 C CA . LYS A 1 1093 ? -28.812 -3.034 -6.248 1.00 96.62 1093 LYS A CA 1
ATOM 8786 C C . LYS A 1 1093 ? -30.311 -3.302 -6.165 1.00 96.62 1093 LYS A C 1
ATOM 8788 O O . LYS A 1 1093 ? -31.115 -2.419 -6.459 1.00 96.62 1093 LYS A O 1
ATOM 8793 N N . ILE A 1 1094 ? -30.684 -4.490 -5.702 1.00 97.06 1094 ILE A N 1
ATOM 8794 C CA . ILE A 1 1094 ? -32.053 -4.746 -5.266 1.00 97.06 1094 ILE A CA 1
ATOM 8795 C C . ILE A 1 1094 ? -32.260 -3.933 -3.985 1.00 97.06 1094 ILE A C 1
ATOM 8797 O O . ILE A 1 1094 ? -31.387 -3.895 -3.114 1.00 97.06 1094 ILE A O 1
ATOM 8801 N N . VAL A 1 1095 ? -33.400 -3.251 -3.883 1.00 95.50 1095 VAL A N 1
ATOM 8802 C CA . VAL A 1 1095 ? -33.760 -2.424 -2.715 1.00 95.50 1095 VAL A CA 1
ATOM 8803 C C . VAL A 1 1095 ? -35.034 -2.892 -2.025 1.00 95.50 1095 VAL A C 1
ATOM 8805 O O . VAL A 1 1095 ? -35.350 -2.409 -0.942 1.00 95.50 1095 VAL A O 1
ATOM 8808 N N . ASP A 1 1096 ? -35.762 -3.835 -2.622 1.00 95.81 1096 ASP A N 1
ATOM 8809 C CA . ASP A 1 1096 ? -36.939 -4.422 -2.003 1.00 95.81 1096 ASP A CA 1
ATOM 8810 C C . ASP A 1 1096 ? -36.589 -5.720 -1.266 1.00 95.81 1096 ASP A C 1
ATOM 8812 O O . ASP A 1 1096 ? -36.033 -6.655 -1.842 1.00 95.81 1096 ASP A O 1
ATOM 8816 N N . VAL A 1 1097 ? -36.905 -5.775 0.029 1.00 94.50 1097 VAL A N 1
ATOM 8817 C CA . VAL A 1 1097 ? -36.562 -6.920 0.886 1.00 94.50 1097 VAL A CA 1
ATOM 8818 C C . VAL A 1 1097 ? -37.375 -8.162 0.512 1.00 94.50 1097 VAL A C 1
ATOM 8820 O O . VAL A 1 1097 ? -36.842 -9.266 0.571 1.00 94.50 1097 VAL A O 1
ATOM 8823 N N . ILE A 1 1098 ? -38.627 -8.014 0.068 1.00 96.56 1098 ILE A N 1
ATOM 8824 C CA . ILE A 1 1098 ? -39.454 -9.157 -0.345 1.00 96.56 1098 ILE A CA 1
ATOM 8825 C C . ILE A 1 1098 ? -38.886 -9.749 -1.642 1.00 96.56 1098 ILE A C 1
ATOM 8827 O O . ILE A 1 1098 ? -38.790 -10.968 -1.776 1.00 96.56 1098 ILE A O 1
ATOM 8831 N N . GLU A 1 1099 ? -38.428 -8.907 -2.573 1.00 97.44 1099 GLU A N 1
ATOM 8832 C CA . GLU A 1 1099 ? -37.693 -9.363 -3.758 1.00 97.44 1099 GLU A CA 1
ATOM 8833 C C . GLU A 1 1099 ? -36.395 -10.108 -3.393 1.00 97.44 1099 GLU A C 1
ATOM 8835 O O . GLU A 1 1099 ? -36.164 -11.203 -3.909 1.00 97.44 1099 GLU A O 1
ATOM 8840 N N . MET A 1 1100 ? -35.582 -9.573 -2.470 1.00 97.69 1100 MET A N 1
ATOM 8841 C CA . MET A 1 1100 ? -34.373 -10.253 -1.972 1.00 97.69 1100 MET A CA 1
ATOM 8842 C C . MET A 1 1100 ? -34.691 -11.646 -1.416 1.00 97.69 1100 MET A C 1
ATOM 8844 O O . MET A 1 1100 ? -34.036 -12.618 -1.788 1.00 97.69 1100 MET A O 1
ATOM 8848 N N . LEU A 1 1101 ? -35.709 -11.755 -0.559 1.00 97.44 1101 LEU A N 1
ATOM 8849 C CA . LEU A 1 1101 ? -36.115 -13.013 0.075 1.00 97.44 1101 LEU A CA 1
ATOM 8850 C C . LEU A 1 1101 ? -36.653 -14.033 -0.941 1.00 97.44 1101 LEU A C 1
ATOM 8852 O O . LEU A 1 1101 ? -36.317 -15.216 -0.863 1.00 97.44 1101 LEU A O 1
ATOM 8856 N N . ASN A 1 1102 ? -37.396 -13.575 -1.952 1.00 97.50 1102 ASN A N 1
ATOM 8857 C CA . ASN A 1 1102 ? -37.867 -14.405 -3.066 1.00 97.50 1102 ASN A CA 1
ATOM 8858 C C . ASN A 1 1102 ? -36.743 -14.880 -4.006 1.00 97.50 1102 ASN A C 1
ATOM 8860 O O . ASN A 1 1102 ? -36.931 -15.856 -4.733 1.00 97.50 1102 ASN A O 1
ATOM 8864 N N . ILE A 1 1103 ? -35.602 -14.186 -4.050 1.00 97.12 1103 ILE A N 1
ATOM 8865 C CA . ILE A 1 1103 ? -34.407 -14.618 -4.794 1.00 97.12 1103 ILE A CA 1
ATOM 8866 C C . ILE A 1 1103 ? -33.560 -15.569 -3.941 1.00 97.12 1103 ILE A C 1
ATOM 8868 O O . ILE A 1 1103 ? -33.095 -16.581 -4.455 1.00 97.12 1103 ILE A O 1
ATOM 8872 N N . ALA A 1 1104 ? -33.415 -15.283 -2.645 1.00 94.88 1104 ALA A N 1
ATOM 8873 C CA . ALA A 1 1104 ? -32.758 -16.155 -1.673 1.00 94.88 1104 ALA A CA 1
ATOM 8874 C C . ALA A 1 1104 ? -33.412 -17.548 -1.594 1.00 94.88 1104 ALA A C 1
ATOM 8876 O O . ALA A 1 1104 ? -32.708 -18.549 -1.521 1.00 94.88 1104 ALA A O 1
ATOM 8877 N N . ALA A 1 1105 ? -34.747 -17.617 -1.652 1.00 90.25 1105 ALA A N 1
ATOM 8878 C CA . ALA A 1 1105 ? -35.519 -18.860 -1.543 1.00 90.25 1105 ALA A CA 1
ATOM 8879 C C . ALA A 1 1105 ? -35.495 -19.774 -2.791 1.00 90.25 1105 ALA A C 1
ATOM 8881 O O . ALA A 1 1105 ? -36.080 -20.857 -2.747 1.00 90.25 1105 ALA A O 1
ATOM 8882 N N . LYS A 1 1106 ? -34.880 -19.344 -3.902 1.00 77.06 1106 LYS A N 1
ATOM 8883 C CA . LYS A 1 1106 ? -34.751 -20.125 -5.151 1.00 77.06 1106 LYS A CA 1
ATOM 8884 C C . LYS A 1 1106 ? -33.464 -20.939 -5.201 1.00 77.06 1106 LYS A C 1
ATOM 8886 O O . LYS A 1 1106 ? -33.443 -21.917 -5.971 1.00 77.06 1106 LYS A O 1
#

Sequence (1106 aa):
MAEEKRNSFEVSQQKLQNKKIDKSRHAKLTYSIETLFEKYFTISDSQEQTQTYTLPEPESMFKASPWQLDNLQMLKNSLNEMKSRLNNFNLCEWQQHTNQMNKAGDIVSAVKKNIQAELVTQAWCKFYEIASNFFLVPLNEIHREENGKNFTSVHLCEAPGAFVAALNHWLKTNAPNVQWNWLATTLNPYCEGNSYDRMVADDRFIRHTLKHWCFGADNTGDIMDLRNLDIFIERCKLLNEKERILLVTADGSVDCTDVPGEQESAVAQLHLCETVACMHLLEKGGNFLLKLFTLFEHQSVCLMYLLSCVFHQVTVTKPASSKAGNSEMYVVCVNFKGRDYIAPYLNILRQHCSNGSPAKAMFNPRDIPDDFLRRLEECSEFFKCHQCQVIEDNISMFRTEKYNDILSTLKHVRRIVANKYLRDCRLSRIDPGNEIVGREVLEKSSNSFTNKKWRVDSYNERCKKQDLEPREHLSQICNEVMEIESPAEKSYTWHLRAPETVEIQTGRAFNKVRSSHFCDSRIHQILNKIDDIVRDTCSTVYFPSAEITREQTQQIDPLHEILSFQFVRDYDSHRTIAEIYDRLEKLRIGQTLVLVGYSLLTQLNVGLLHLLSDFFDNITVDIYDNEGYRIKLETYKHNDKAFNDLREIFTASQNARKDNMIIWSIIPITILYGPAGFYAAQQLLKSSGDVRVDILEKLPVPFGLVRFGVAPDHPEVKNVINTFHKTATNPRVQFLGNVNVGTDITIDQLRNFYHAVLLTYGAQKDRLLNIPGEHLNNVISGRRFVGWYNGIPADKDLDINLDMEEVIVLGQGNVAIDITRILLTPIDKLKNTDITSFALERLSHSRVRKVSMVGRRGPLQAAFTIAELRELLKLENCKNLWRLQDFTGVRDIVPTLARPRKRLTELMLKSLEESVSDSTQTKELNPIFLRSPVEFHGDDDLQSIRFAVNRLQGDAFQDQVAEATNEFETISCGLAVRSIGYKSVQIDSSIPFDGKKGRVMNKDGKVDANLYSAGWAATGPVGVILLTMTNAFQVGSLVCNELISSTENKAGSNGVRDILNAKGIQIVSYEDWQKIDRVEQDRGKQLGKPREKIVDVIEMLNIAAK